Protein 9E6A (pdb70)

Radius of gyration: 33.67 Å; Cα contacts (8 Å, |Δi|>4): 1766; chains: 4; bounding box: 109×68×57 Å

B-factor: mean 37.49, std 11.46, range [12.51, 89.85]

Nearest PDB structures (foldseek):
  8ejv-assembly1_B  TM=9.509E-01  e=7.574E-26  Pseudomonas putida KT2440
  8eju-assembly1_A  TM=9.217E-01  e=1.254E-25  Pseudomonas putida KT2440
  8ejv-assembly1_A  TM=9.221E-01  e=1.613E-25  Pseudomonas putida KT2440
  1ysp-assembly1_A  TM=9.082E-01  e=7.469E-13  Escherichia coli
  1tf1-assembly2_B  TM=8.307E-01  e=8.472E-13  Escherichia coli

Foldseek 3Di:
DDPVPDDVLVVLLVVLVPDDPVRQKAFLVRSCVVSVHDSVSVVVSQVVCVVVQQWDDPNGIIGGDCVVVVVVVVCVVDPDVLCVVVLQQVLCLVPLFKKFKWDDDPQKTATSDIHDNVSHDDDFDYDDRIGHLQAFFNLQVLLQDPPVVNVVSCVPDQQDAQDPPADRDPVVSVVQSPCCVVVQKHKGQQRNHAFIKIKGFQAAPVRHGDIMMMTGGGVVPDDPVCCVVPVVVSVVVSSVVVHVD/DVVPDDVLVVLLVVLVPCDPVHQKDFLVRSCVVRVHDSVVSVVSQVVCVVVQQWDDPNGIIGGDCVVVVVVVVCLVDPDVCCVVVLQQVLCVLVVFWKWKWDDDPQWTATNDIPPHDDRIGHLQAFFNLQVLLQDDPVVNVVSCVVDQQDQQDPQGDRDPVVSVVQSVVCVVVQKHWHQQRNHAFIKIKGFQAAPPRHGDIMMITDHGPVPDDPVRCCVPRVVSRVVSSVVCHVVRD/DDDDPVPDDVLVVLLVQLVLDDPVRQKDFLVVSCPVRVHDSVVVVVSQVVCVVVQQWDDPVGIIHGDCVVVVVCVVCLVPPDVNVVAVLQQVLCVQALFKKFKWDDDPQWTATSYIHPPDRHDPDYDYDDRIFHLQAFFNLQVLLLDPPVVNVVSCVVPQQDFQDPPADRDPVVSVVQSPVCVVPQKGKGQQRRHAFIKIKGFAAAPVGHTDIMMMTGGGCVPDDPVCCVVRNVVSVVVSSVVCHVVD/DDDVVPDPVLVVLLVVLVPCDPVRAKDFLVRSCVVSVHDSVVVVVSQVVCVVVQQWDDPNGIIHGDCVVVVVVVVCLVPPDVLVVAVLQQVLCVVVLFKKFKWDDDDQKTATSDIHDDPSRDPPFDHDDRIGHLQDFQNLLVLLQDDPVVNVVSCVVDQQDFQDPPGDRDPVVCVVQSVVCVVPQKHKGQQRHHRFIKIKGFQAAPVRHGDIMMMTGGGCVVDDPVRCCVVPVVSRVVSNVVPPVRD

Sequence (977 aa):
IHPRDLIAGLQKGLALQLFSAEQPRLSVPQAARLSGLTSSAVRRFLLTLVHEGFAETDSRDYWLTPKALRIGQAYVDSAQLPRLRPIVEQVARQTQEHVSVGTRDGDEIIHLVRSRYSHVASLSIRPGSRVPYCTASGRIWLAWLDEGERDEYFARHPLRALTPYTLTDRAQLDAELQRVKGQGFCIVDQEYEIGRVLGVPLLGRAGQLKATLTITTHASRLSIDEIRLRYLPTLYEAQALLRPVHPRDLIAGLQKGLALQLFSAEQPRLSVPQAARLSGLTSSAVRRFLLTLVHEGFAETDSRDYWLTPKALRIGQAYVDSAQLPRLRPIVEQVARQTQEHVSVGTRDGDEIIHLVRSRRPGSRVPYCTASGRIWLAWLDEGERDEYFARHPLRALTPYTLTDRAQLDAELQRVKGQGFCIVDQEYEIGRVLGVPLLGRAGQLKATLTITTHASRLSIDEIRLRYLPTLYEAQALLRPVLDPAIHPRDLIAGLQKGLALQLFSAEQPRLSVPQAARLSGLTSSAVRRFLLTLVHEGFAETDSRDYWLTPKALRIGQAYVDSAQLPRLRPIVEQVARQTQEHVSVGTRDGDEIIHLVRSRYSHVASLSIRPGSRVPYCTASGRIWLAWLDEGERDEYFARHPLRALTPYTLTDRAQLDAELQRVKGQGFCIVDQEYEIGRVLGVPLLGRAGQLKATLTITTHASRLSIDEIRLRYLPTLYEAQALLRPVLAIHPRDLIAGLQKGLALQLFSAEQPRLSVPQAARLSGLTSSAVRRFLLTLVHEGFAETDSRDYWLTPKALRIGQAYVDSAQLPRLRPIVEQVARQTQEHVSVGTRDGDEIIHLVRSRYSHVASLSIRPGSRVPYCTASGRIWLAWLDEGERDEYFARHPLRALTPYTLTDRAQLDAELQRVKGQGFCIVDQEYEIGRVLGVPLLGRAGQLKATLTITTHASRLSIDEIRLRYLPTLYEAQALLRPVL

Secondary structure (DSSP, 8-state):
--GGG--HHHHHHHH-----SS---EEHHHHHHHHT--HHHHHHHHHHHHHTTSEEESSSEEEE-GGGHHHHHHHHHH-TTT--HHHHHHHHHHHSSEEEEEEEETTEEEEEEE--GGG--SS-----SEE---SHHHHHHHHTS-HHHHHHHHHH-----SSTT----HHHHHHHHHHHHHHS-EEE-SSSS---EEEEEEE-TTS-EEEEEEEE--TTT--HHHIIIIIHHHHHHHHHHT---/-TTSS-HHHHHHHH-----SS---EEHHHHHHHH---HHHHHHHHHHHHHTTSEEESSSEEEE-GGGHHHHHHHHHH-TTT--HHHHHHHHHHH-SEEEEEEEETTEEEEEEE-----SEE---SHHHHHHHHHS-HHHHHHHHHH-----SSTT----HHHHHHHHHHHHHHT-EEE-SSSS---EEEEEEE-GGG-EEEEEEEE--TTT--HHHHHHHHHHHHHHHHHHTHHHH-/----GGG--HHHHHHHH-----SS-SSEEHHHHHHHHT--HHHHHHHHHHHHHTTSEEESSSEEEE-GGGGHHHHHHHHH-TTT--HHHHHHHHHHHSSEEEEEEEETTEEEEEEE---S---SS-----SEE---SHHHHHHHHHS-HHHHHHHHHH-----SSTT----HHHHHHHHHHHHHHT-EEE-SSSS---EEEEEEE-TTS-EEEEEEEE--TTT--HHHIIIIIHHHHHHHHHHTTTT-/---GGGS-HHHHHHHH-----SS---EEHHHHHHHHT--HHHHHHHHHHHHHTTSEEE-SSEEEE-GGGHHHHHHHHHH-TTT--HHHHHHHHHHHTSEEEEEEEETTEEEEEEE---S---SS-----SEE---SHHHHHHHHHS-HHHHHHHHHH-----SSSS----HHHHHHHHHHHHHHS-EEE-SSSS---EEEEEEE-TTS-EEEEEEEE--TTT--HHHHHHHHHHHHHHHHHH--TT-

Solvent-accessible surface area: 42805 Å² total

Structure (mmCIF, N/CA/C/O backbone):
data_9E6A
#
_entry.id   9E6A
#
_cell.length_a   178.598
_cell.length_b   69.440
_cell.length_c   95.684
_cell.angle_alpha   90.000
_cell.angle_beta   101.990
_cell.angle_gamma   90.000
#
_symmetry.space_group_name_H-M   'C 1 2 1'
#
loop_
_entity.id
_entity.type
_entity.pdbx_description
1 polymer 'Transcriptional regulator, IclR family'
2 non-polymer 'ACETIC ACID'
3 non-polymer 'SULFATE ION'
4 non-polymer 'HYDROCINNAMIC ACID'
5 water water
#
loop_
_atom_site.group_PDB
_atom_site.id
_atom_site.type_symbol
_atom_site.label_atom_id
_atom_site.label_alt_id
_atom_site.label_comp_id
_atom_site.label_asym_id
_atom_site.label_entity_id
_atom_site.label_seq_id
_atom_site.pdbx_PDB_ins_code
_atom_site.Cartn_x
_atom_site.Cartn_y
_atom_site.Cartn_z
_atom_site.occupancy
_atom_site.B_iso_or_equiv
_atom_site.auth_seq_id
_atom_site.auth_comp_id
_atom_site.auth_asym_id
_atom_site.auth_atom_id
_atom_site.pdbx_PDB_model_num
ATOM 1 N N . ILE A 1 6 ? 31.92435 19.45552 8.76497 1.000 76.83445 6 ILE A N 1
ATOM 2 C CA . ILE A 1 6 ? 31.07749 20.63030 8.58884 1.000 76.83757 6 ILE A CA 1
ATOM 3 C C . ILE A 1 6 ? 30.65657 20.73638 7.12998 1.000 75.60072 6 ILE A C 1
ATOM 4 O O . ILE A 1 6 ? 31.47826 20.54243 6.23200 1.000 75.90809 6 ILE A O 1
ATOM 9 N N . HIS A 1 7 ? 29.37845 21.04094 6.88270 1.000 75.02349 7 HIS A N 1
ATOM 10 C CA . HIS A 1 7 ? 29.02924 21.18350 5.47693 1.000 75.48225 7 HIS A CA 1
ATOM 11 C C . HIS A 1 7 ? 29.38484 22.58715 4.98946 1.000 74.54489 7 HIS A C 1
ATOM 12 O O . HIS A 1 7 ? 29.21290 23.56050 5.72884 1.000 71.64279 7 HIS A O 1
ATOM 19 N N . PRO A 1 8 ? 29.88948 22.71618 3.75646 1.000 72.14299 8 PRO A N 1
ATOM 20 C CA . PRO A 1 8 ? 30.25629 24.04880 3.24329 1.000 68.91815 8 PRO A CA 1
ATOM 21 C C . PRO A 1 8 ? 29.08606 25.01435 3.12419 1.000 67.14275 8 PRO A C 1
ATOM 22 O O . PRO A 1 8 ? 29.32146 26.21920 2.96193 1.000 64.56449 8 PRO A O 1
ATOM 26 N N . ARG A 1 9 ? 27.84193 24.53844 3.19892 1.000 69.14999 9 ARG A N 1
ATOM 27 C CA . ARG A 1 9 ? 26.70169 25.44767 3.19107 1.000 70.18715 9 ARG A CA 1
ATOM 28 C C . ARG A 1 9 ? 26.62400 26.29222 4.45278 1.000 66.52335 9 ARG A C 1
ATOM 29 O O . ARG A 1 9 ? 25.86912 27.27173 4.47861 1.000 68.43778 9 ARG A O 1
ATOM 31 N N . ASP A 1 10 ? 27.36873 25.93405 5.49429 1.000 61.32986 10 ASP A N 1
ATOM 32 C CA . ASP A 1 10 ? 27.35740 26.66716 6.75235 1.000 60.63427 10 ASP A CA 1
ATOM 33 C C . ASP A 1 10 ? 28.54886 27.60717 6.90277 1.000 55.64946 10 ASP A C 1
ATOM 34 O O . ASP A 1 10 ? 28.61443 28.34366 7.89372 1.000 55.84290 10 ASP A O 1
ATOM 39 N N . LEU A 1 11 ? 29.49374 27.59753 5.96135 1.000 50.89161 11 LEU A N 1
ATOM 40 C CA . LEU A 1 11 ? 30.68587 28.43653 6.05232 1.000 48.38684 11 LEU A CA 1
ATOM 41 C C . LEU A 1 11 ? 30.38540 29.81310 5.47614 1.000 44.48563 11 LEU A C 1
ATOM 42 O O . LEU A 1 11 ? 29.99999 29.93256 4.30849 1.000 47.47820 11 LEU A O 1
ATOM 47 N N . ILE A 1 12 ? 30.56232 30.84996 6.29051 1.000 39.21839 12 ILE A N 1
ATOM 48 C CA . ILE A 1 12 ? 30.46353 32.22019 5.80247 1.000 36.60772 12 ILE A CA 1
ATOM 49 C C . ILE A 1 12 ? 31.82367 32.58838 5.21608 1.000 41.06988 12 ILE A C 1
ATOM 50 O O . ILE A 1 12 ? 32.77978 32.85196 5.95126 1.000 38.03042 12 ILE A O 1
ATOM 55 N N . ALA A 1 13 ? 31.91687 32.59771 3.88229 1.000 37.13801 13 ALA A N 1
ATOM 56 C CA . ALA A 1 13 ? 33.20673 32.81451 3.23239 1.000 39.64257 13 ALA A CA 1
ATOM 57 C C . ALA A 1 13 ? 33.79246 34.18662 3.54813 1.000 38.76378 13 ALA A C 1
ATOM 58 O O . ALA A 1 13 ? 35.02206 34.36028 3.49921 1.000 35.37477 13 ALA A O 1
ATOM 60 N N . GLY A 1 14 ? 32.93723 35.16927 3.85501 1.000 35.46010 14 GLY A N 1
ATOM 61 C CA . GLY A 1 14 ? 33.43167 36.50358 4.14391 1.000 36.15483 14 GLY A CA 1
ATOM 62 C C . GLY A 1 14 ? 34.20177 36.56995 5.45159 1.000 30.75977 14 GLY A C 1
ATOM 63 O O . GLY A 1 14 ? 35.19179 37.29745 5.56412 1.000 30.53884 14 GLY A O 1
ATOM 64 N N . LEU A 1 15 ? 33.75373 35.82191 6.45689 1.000 30.23508 15 LEU A N 1
ATOM 65 C CA . LEU A 1 15 ? 34.52327 35.70054 7.68939 1.000 33.53759 15 LEU A CA 1
ATOM 66 C C . LEU A 1 15 ? 35.85283 34.98297 7.44213 1.000 33.65859 15 LEU A C 1
ATOM 67 O O . LEU A 1 15 ? 36.90282 35.44959 7.89326 1.000 30.19397 15 LEU A O 1
ATOM 72 N N . GLN A 1 16 ? 35.82569 33.84220 6.73651 1.000 31.32353 16 GLN A N 1
ATOM 73 C CA . GLN A 1 16 ? 37.05720 33.11662 6.41531 1.000 34.95055 16 GLN A CA 1
ATOM 74 C C . GLN A 1 16 ? 38.08636 34.02858 5.75908 1.000 33.16118 16 GLN A C 1
ATOM 75 O O . GLN A 1 16 ? 39.20564 34.19461 6.25597 1.000 30.85616 16 GLN A O 1
ATOM 81 N N . LYS A 1 17 ? 37.71169 34.62570 4.62774 1.000 32.01972 17 LYS A N 1
ATOM 82 C CA . LYS A 1 17 ? 38.66228 35.40393 3.84732 1.000 34.01025 17 LYS A CA 1
ATOM 83 C C . LYS A 1 17 ? 39.09714 36.65687 4.59347 1.000 31.59999 17 LYS A C 1
ATOM 84 O O . LYS A 1 17 ? 40.26379 37.06101 4.50516 1.000 29.26977 17 LYS A O 1
ATOM 90 N N . GLY A 1 18 ? 38.17453 37.28245 5.32958 1.000 30.08618 18 GLY A N 1
ATOM 91 C CA . GLY A 1 18 ? 38.52224 38.48282 6.07946 1.000 27.47263 18 GLY A CA 1
ATOM 92 C C . GLY A 1 18 ? 39.56151 38.22752 7.15613 1.000 28.38415 18 GLY A C 1
ATOM 93 O O . GLY A 1 18 ? 40.52051 38.98412 7.30005 1.000 29.88801 18 GLY A O 1
ATOM 94 N N . LEU A 1 19 ? 39.38166 37.15885 7.93553 1.000 27.82197 19 LEU A N 1
ATOM 95 C CA . LEU A 1 19 ? 40.38490 36.82685 8.94053 1.000 27.84727 19 LEU A CA 1
ATOM 96 C C . LEU A 1 19 ? 41.70126 36.40116 8.28407 1.000 30.23902 19 LEU A C 1
ATOM 97 O O . LEU A 1 19 ? 42.78343 36.73438 8.78013 1.000 28.65820 19 LEU A O 1
ATOM 102 N N . ALA A 1 20 ? 41.63363 35.66305 7.17046 1.000 28.71286 20 ALA A N 1
ATOM 103 C CA . ALA A 1 20 ? 42.86080 35.31337 6.46354 1.000 28.35366 20 ALA A CA 1
ATOM 104 C C . ALA A 1 20 ? 43.57519 36.56814 5.98700 1.000 30.10971 20 ALA A C 1
ATOM 105 O O . ALA A 1 20 ? 44.79990 36.68256 6.10535 1.000 31.29719 20 ALA A O 1
ATOM 107 N N . LEU A 1 21 ? 42.80740 37.54113 5.49001 1.000 27.42821 21 LEU A N 1
ATOM 108 C CA . LEU A 1 21 ? 43.36381 38.81020 5.03691 1.000 29.61114 21 LEU A CA 1
ATOM 109 C C . LEU A 1 21 ? 44.10037 39.53916 6.15550 1.000 31.52349 21 LEU A C 1
ATOM 110 O O . LEU A 1 21 ? 45.21015 40.06182 5.95040 1.000 26.44786 21 LEU A O 1
ATOM 123 N N . GLN A 1 23 ? 45.61937 38.59568 8.67370 1.000 31.72749 23 GLN A N 1
ATOM 124 C CA . GLN A 1 23 ? 46.90201 38.00436 9.04117 1.000 33.61631 23 GLN A CA 1
ATOM 125 C C . GLN A 1 23 ? 47.99200 38.24875 8.00914 1.000 36.85248 23 GLN A C 1
ATOM 126 O O . GLN A 1 23 ? 49.13274 37.84215 8.24546 1.000 35.95732 23 GLN A O 1
ATOM 132 N N . LEU A 1 24 ? 47.67580 38.89038 6.87745 1.000 34.73237 24 LEU A N 1
ATOM 133 C CA . LEU A 1 24 ? 48.70298 39.22883 5.89510 1.000 35.52431 24 LEU A CA 1
ATOM 134 C C . LEU A 1 24 ? 49.52946 40.43762 6.30844 1.000 40.20377 24 LEU A C 1
ATOM 135 O O . LEU A 1 24 ? 50.59549 40.66760 5.72402 1.000 41.61134 24 LEU A O 1
ATOM 140 N N . PHE A 1 25 ? 49.05440 41.22684 7.27271 1.000 36.51151 25 PHE A N 1
ATOM 141 C CA . PHE A 1 25 ? 49.82523 42.35631 7.77279 1.000 40.78485 25 PHE A CA 1
ATOM 142 C C . PHE A 1 25 ? 50.92583 41.85212 8.70617 1.000 44.22620 25 PHE A C 1
ATOM 143 O O . PHE A 1 25 ? 50.70357 40.95212 9.52301 1.000 40.73244 25 PHE A O 1
ATOM 151 N N . SER A 1 26 ? 52.12325 42.41492 8.57223 1.000 42.43857 26 SER A N 1
ATOM 152 C CA . SER A 1 26 ? 53.25796 41.92755 9.35177 1.000 45.80723 26 SER A CA 1
ATOM 153 C C . SER A 1 26 ? 54.34099 42.99646 9.37542 1.000 52.17512 26 SER A C 1
ATOM 154 O O . SER A 1 26 ? 54.17134 44.09884 8.84584 1.000 47.89809 26 SER A O 1
ATOM 157 N N . ALA A 1 27 ? 55.46122 42.66225 10.02119 1.000 51.71057 27 ALA A N 1
ATOM 158 C CA . ALA A 1 27 ? 56.60629 43.56278 10.00775 1.000 51.35532 27 ALA A CA 1
ATOM 159 C C . ALA A 1 27 ? 57.15942 43.70848 8.59714 1.000 51.92072 27 ALA A C 1
ATOM 160 O O . ALA A 1 27 ? 57.49119 44.81984 8.16906 1.000 53.53537 27 ALA A O 1
ATOM 162 N N . GLU A 1 28 ? 57.23407 42.60027 7.84805 1.000 55.02767 28 GLU A N 1
ATOM 163 C CA . GLU A 1 28 ? 57.65012 42.65320 6.44899 1.000 53.59612 28 GLU A CA 1
ATOM 164 C C . GLU A 1 28 ? 56.58864 43.26912 5.55464 1.000 55.81672 28 GLU A C 1
ATOM 165 O O . GLU A 1 28 ? 56.91597 43.76476 4.46859 1.000 53.71385 28 GLU A O 1
ATOM 171 N N . GLN A 1 29 ? 55.33080 43.23478 5.98668 1.000 52.44605 29 GLN A N 1
ATOM 172 C CA . GLN A 1 29 ? 54.18427 43.64138 5.17409 1.000 51.48357 29 GLN A CA 1
ATOM 173 C C . GLN A 1 29 ? 53.30180 44.58387 5.98156 1.000 49.13529 29 GLN A C 1
ATOM 174 O O . GLN A 1 29 ? 52.15236 44.26002 6.28915 1.000 45.65137 29 GLN A O 1
ATOM 180 N N . PRO A 1 30 ? 53.81359 45.76575 6.35078 1.000 48.70465 30 PRO A N 1
ATOM 181 C CA . PRO A 1 30 ? 53.08796 46.60920 7.32103 1.000 44.75258 30 PRO A CA 1
ATOM 182 C C . PRO A 1 30 ? 51.87682 47.31598 6.73908 1.000 45.09909 30 PRO A C 1
ATOM 183 O O . PRO A 1 30 ? 51.01619 47.76918 7.50896 1.000 40.43682 30 PRO A O 1
ATOM 187 N N . ARG A 1 31 ? 51.79964 47.44328 5.41615 1.000 42.99708 31 ARG A N 1
ATOM 188 C CA . ARG A 1 31 ? 50.66617 48.02669 4.71628 1.000 42.11309 31 ARG A CA 1
ATOM 189 C C . ARG A 1 31 ? 50.32174 47.10890 3.55695 1.000 47.41981 31 ARG A C 1
ATOM 190 O O . ARG A 1 31 ? 51.10412 46.22680 3.18558 1.000 46.17782 31 ARG A O 1
ATOM 198 N N . LEU A 1 32 ? 49.13496 47.32283 2.98691 1.000 43.00075 32 LEU A N 1
ATOM 199 C CA . LEU A 1 32 ? 48.68152 46.56079 1.83281 1.000 40.81340 32 LEU A CA 1
ATOM 200 C C . LEU A 1 32 ? 47.89799 47.47036 0.90230 1.000 40.76772 32 LEU A C 1
ATOM 201 O O . LEU A 1 32 ? 47.03931 48.24331 1.34320 1.000 38.85939 32 LEU A O 1
ATOM 206 N N . SER A 1 33 ? 48.22658 47.39694 -0.37671 1.000 39.29843 33 SER A N 1
ATOM 207 C CA . SER A 1 33 ? 47.36476 47.93752 -1.40907 1.000 43.57156 33 SER A CA 1
ATOM 208 C C . SER A 1 33 ? 46.43941 46.83338 -1.89348 1.000 34.86140 33 SER A C 1
ATOM 209 O O . SER A 1 33 ? 46.65552 45.64662 -1.63525 1.000 37.61188 33 SER A O 1
ATOM 212 N N . VAL A 1 34 ? 45.40334 47.22735 -2.61564 1.000 40.34129 34 VAL A N 1
ATOM 213 C CA . VAL A 1 34 ? 44.46915 46.24235 -3.15249 1.000 37.54150 34 VAL A CA 1
ATOM 214 C C . VAL A 1 34 ? 45.17865 45.20535 -4.02197 1.000 43.32693 34 VAL A C 1
ATOM 215 O O . VAL A 1 34 ? 45.03609 44.00169 -3.74666 1.000 38.89789 34 VAL A O 1
ATOM 219 N N . PRO A 1 35 ? 45.96700 45.57952 -5.04562 1.000 45.52274 35 PRO A N 1
ATOM 220 C CA . PRO A 1 35 ? 46.64806 44.52865 -5.82994 1.000 46.70537 35 PRO A CA 1
ATOM 221 C C . PRO A 1 35 ? 47.65526 43.73826 -5.01022 1.000 44.46868 35 PRO A C 1
ATOM 222 O O . PRO A 1 35 ? 47.78830 42.52082 -5.21057 1.000 46.46020 35 PRO A O 1
ATOM 226 N N . GLN A 1 36 ? 48.36812 44.39775 -4.09177 1.000 41.58873 36 GLN A N 1
ATOM 227 C CA . GLN A 1 36 ? 49.21644 43.68453 -3.14032 1.000 45.74611 36 GLN A CA 1
ATOM 228 C C . GLN A 1 36 ? 48.41202 42.62943 -2.39366 1.000 44.30052 36 GLN A C 1
ATOM 229 O O . GLN A 1 36 ? 48.73635 41.43701 -2.41967 1.000 46.61327 36 GLN A O 1
ATOM 235 N N . ALA A 1 37 ? 47.35561 43.06743 -1.70726 1.000 39.30462 37 ALA A N 1
ATOM 236 C CA . ALA A 1 37 ? 46.52702 42.13463 -0.95804 1.000 41.33238 37 ALA A CA 1
ATOM 237 C C . ALA A 1 37 ? 45.95946 41.06065 -1.86893 1.000 42.40994 37 ALA A C 1
ATOM 238 O O . ALA A 1 37 ? 45.88743 39.88835 -1.48301 1.000 40.34347 37 ALA A O 1
ATOM 240 N N . ALA A 1 38 ? 45.58956 41.43631 -3.09988 1.000 41.57146 38 ALA A N 1
ATOM 241 C CA . ALA A 1 38 ? 45.01391 40.47303 -4.03626 1.000 46.38745 38 ALA A CA 1
ATOM 242 C C . ALA A 1 38 ? 45.98090 39.32685 -4.32760 1.000 46.31899 38 ALA A C 1
ATOM 243 O O . ALA A 1 38 ? 45.61162 38.15060 -4.23418 1.000 45.95873 38 ALA A O 1
ATOM 245 N N . ARG A 1 39 ? 47.22543 39.64018 -4.69400 1.000 42.86574 39 ARG A N 1
ATOM 246 C CA . ARG A 1 39 ? 48.11820 38.54818 -5.06997 1.000 47.58827 39 ARG A CA 1
ATOM 247 C C . ARG A 1 39 ? 48.59843 37.76468 -3.84826 1.000 45.50280 39 ARG A C 1
ATOM 248 O O . ARG A 1 39 ? 48.75466 36.54100 -3.92694 1.000 49.52100 39 ARG A O 1
ATOM 256 N N . LEU A 1 40 ? 48.77725 38.42968 -2.70253 1.000 48.41157 40 LEU A N 1
ATOM 257 C CA . LEU A 1 40 ? 49.18150 37.72488 -1.48662 1.000 44.06467 40 LEU A CA 1
ATOM 258 C C . LEU A 1 40 ? 48.07720 36.80651 -0.96363 1.000 49.53921 40 LEU A C 1
ATOM 259 O O . LEU A 1 40 ? 48.36622 35.74086 -0.40883 1.000 53.18787 40 LEU A O 1
ATOM 264 N N . SER A 1 41 ? 46.80855 37.19665 -1.11900 1.000 49.25588 41 SER A N 1
ATOM 265 C CA . SER A 1 41 ? 45.70241 36.41453 -0.56854 1.000 46.49587 41 SER A CA 1
ATOM 266 C C . SER A 1 41 ? 45.14022 35.39993 -1.54639 1.000 46.46330 41 SER A C 1
ATOM 267 O O . SER A 1 41 ? 44.43416 34.47219 -1.12647 1.000 48.78134 41 SER A O 1
ATOM 270 N N . GLY A 1 42 ? 45.42316 35.55401 -2.83366 1.000 50.41557 42 GLY A N 1
ATOM 271 C CA . GLY A 1 42 ? 44.83039 34.68247 -3.82110 1.000 50.31848 42 GLY A CA 1
ATOM 272 C C . GLY A 1 42 ? 43.41304 35.03899 -4.20052 1.000 49.87334 42 GLY A C 1
ATOM 273 O O . GLY A 1 42 ? 42.76074 34.25027 -4.89412 1.000 49.91686 42 GLY A O 1
ATOM 274 N N . LEU A 1 43 ? 42.91584 36.19815 -3.76867 1.000 48.07010 43 LEU A N 1
ATOM 275 C CA . LEU A 1 43 ? 41.57962 36.66632 -4.10989 1.000 47.74215 43 LEU A CA 1
ATOM 276 C C . LEU A 1 43 ? 41.65904 37.77114 -5.15325 1.000 43.72656 43 LEU A C 1
ATOM 277 O O . LEU A 1 43 ? 42.68377 38.44493 -5.30818 1.000 48.44203 43 LEU A O 1
ATOM 282 N N . THR A 1 44 ? 40.54379 37.95631 -5.85260 1.000 45.72310 44 THR A N 1
ATOM 283 C CA . THR A 1 44 ? 40.44330 38.95590 -6.90184 1.000 46.32890 44 THR A CA 1
ATOM 284 C C . THR A 1 44 ? 40.60576 40.36254 -6.33780 1.000 46.27234 44 THR A C 1
ATOM 285 O O . THR A 1 44 ? 40.40258 40.61810 -5.14265 1.000 45.66410 44 THR A O 1
ATOM 289 N N . SER A 1 45 ? 40.95606 41.28576 -7.23778 1.000 41.26547 45 SER A N 1
ATOM 290 C CA . SER A 1 45 ? 41.04486 42.69981 -6.88742 1.000 42.90331 45 SER A CA 1
ATOM 291 C C . SER A 1 45 ? 39.73113 43.21969 -6.31743 1.000 36.46053 45 SER A C 1
ATOM 292 O O . SER A 1 45 ? 39.73124 43.99957 -5.36449 1.000 39.54402 45 SER A O 1
ATOM 295 N N . SER A 1 46 ? 38.60224 42.80344 -6.89090 1.000 38.94091 46 SER A N 1
ATOM 296 C CA . SER A 1 46 ? 37.30530 43.31926 -6.46097 1.000 38.07851 46 SER A CA 1
ATOM 297 C C . SER A 1 46 ? 36.91152 42.79443 -5.08389 1.000 38.84517 46 SER A C 1
ATOM 298 O O . SER A 1 46 ? 36.37119 43.54358 -4.26001 1.000 37.90605 46 SER A O 1
ATOM 301 N N . ALA A 1 47 ? 37.13816 41.50540 -4.82138 1.000 39.78778 47 ALA A N 1
ATOM 302 C CA . ALA A 1 47 ? 36.78306 40.96041 -3.51292 1.000 39.80632 47 ALA A CA 1
ATOM 303 C C . ALA A 1 47 ? 37.60315 41.61086 -2.40954 1.000 33.55966 47 ALA A C 1
ATOM 304 O O . ALA A 1 47 ? 37.06132 42.02344 -1.37855 1.000 38.71773 47 ALA A O 1
ATOM 306 N N . VAL A 1 48 ? 38.91659 41.72973 -2.61540 1.000 35.55819 48 VAL A N 1
ATOM 307 C CA . VAL A 1 48 ? 39.76784 42.17860 -1.52237 1.000 35.35973 48 VAL A CA 1
ATOM 308 C C . VAL A 1 48 ? 39.51166 43.64624 -1.21808 1.000 32.90682 48 VAL A C 1
ATOM 309 O O . VAL A 1 48 ? 39.65096 44.07437 -0.06302 1.000 30.41594 48 VAL A O 1
ATOM 313 N N . ARG A 1 49 ? 39.13014 44.44080 -2.23136 1.000 31.21782 49 ARG A N 1
ATOM 314 C CA . ARG A 1 49 ? 38.75898 45.83635 -1.98441 1.000 32.16364 49 ARG A CA 1
ATOM 315 C C . ARG A 1 49 ? 37.61941 45.93716 -0.97645 1.000 29.82772 49 ARG A C 1
ATOM 316 O O . ARG A 1 49 ? 37.62188 46.80466 -0.09317 1.000 27.88696 49 ARG A O 1
ATOM 324 N N . ARG A 1 50 ? 36.63049 45.06397 -1.09127 1.000 29.57241 50 ARG A N 1
ATOM 325 C CA . ARG A 1 50 ? 35.51065 45.15439 -0.16601 1.000 31.99330 50 ARG A CA 1
ATOM 326 C C . ARG A 1 50 ? 35.88726 44.64165 1.21915 1.000 28.39171 50 ARG A C 1
ATOM 327 O O . ARG A 1 50 ? 35.39601 45.16570 2.22607 1.000 26.31989 50 ARG A O 1
ATOM 335 N N . PHE A 1 51 ? 36.75191 43.62943 1.29139 1.000 29.71777 51 PHE A N 1
ATOM 336 C CA . PHE A 1 51 ? 37.20602 43.16462 2.59677 1.000 34.26596 51 PHE A CA 1
ATOM 337 C C . PHE A 1 51 ? 37.92751 44.28328 3.33093 1.000 29.34415 51 PHE A C 1
ATOM 338 O O . PHE A 1 51 ? 37.63160 44.56070 4.49904 1.000 28.66749 51 PHE A O 1
ATOM 346 N N . LEU A 1 52 ? 38.81630 44.98749 2.62496 1.000 28.61023 52 LEU A N 1
ATOM 347 C CA . LEU A 1 52 ? 39.61685 46.04624 3.22783 1.000 28.99042 52 LEU A CA 1
ATOM 348 C C . LEU A 1 52 ? 38.76508 47.25215 3.61106 1.000 29.83284 52 LEU A C 1
ATOM 349 O O . LEU A 1 52 ? 38.99264 47.86372 4.66096 1.000 29.11258 52 LEU A O 1
ATOM 354 N N . LEU A 1 53 ? 37.78391 47.62027 2.77691 1.000 26.85280 53 LEU A N 1
ATOM 355 C CA . LEU A 1 53 ? 36.92035 48.73957 3.14335 1.000 29.75901 53 LEU A CA 1
ATOM 356 C C . LEU A 1 53 ? 35.99021 48.36194 4.28335 1.000 25.17387 53 LEU A C 1
ATOM 357 O O . LEU A 1 53 ? 35.66986 49.20934 5.12417 1.000 30.71751 53 LEU A O 1
ATOM 362 N N . THR A 1 54 ? 35.54657 47.10322 4.32942 1.000 27.39432 54 THR A N 1
ATOM 363 C CA . THR A 1 54 ? 34.76887 46.63468 5.48349 1.000 31.60759 54 THR A CA 1
ATOM 364 C C . THR A 1 54 ? 35.57138 46.75709 6.78194 1.000 30.58202 54 THR A C 1
ATOM 365 O O . THR A 1 54 ? 35.04853 47.23364 7.79816 1.000 27.63076 54 THR A O 1
ATOM 369 N N . LEU A 1 55 ? 36.84974 46.34146 6.75928 1.000 27.46223 55 LEU A N 1
ATOM 370 C CA . LEU A 1 55 ? 37.70432 46.49121 7.93559 1.000 28.86751 55 LEU A CA 1
ATOM 371 C C . LEU A 1 55 ? 37.80390 47.95333 8.35060 1.000 30.83673 55 LEU A C 1
ATOM 372 O O . LEU A 1 55 ? 37.77519 48.27330 9.54524 1.000 27.97717 55 LEU A O 1
ATOM 377 N N . VAL A 1 56 ? 37.91616 48.85724 7.37232 1.000 28.29384 56 VAL A N 1
ATOM 378 C CA . VAL A 1 56 ? 37.98025 50.28328 7.68152 1.000 30.47131 56 VAL A CA 1
ATOM 379 C C . VAL A 1 56 ? 36.67782 50.73692 8.32925 1.000 31.43842 56 VAL A C 1
ATOM 380 O O . VAL A 1 56 ? 36.67721 51.44610 9.34023 1.000 33.06622 56 VAL A O 1
ATOM 384 N N . HIS A 1 57 ? 35.54707 50.32442 7.75170 1.000 31.53373 57 HIS A N 1
ATOM 385 C CA . HIS A 1 57 ? 34.24625 50.71592 8.27845 1.000 29.91076 57 HIS A CA 1
ATOM 386 C C . HIS A 1 57 ? 34.04355 50.21694 9.70571 1.000 35.56724 57 HIS A C 1
ATOM 387 O O . HIS A 1 57 ? 33.40079 50.89368 10.51574 1.000 33.31705 57 HIS A O 1
ATOM 394 N N . GLU A 1 58 ? 34.57406 49.03823 10.02897 1.000 32.51339 58 GLU A N 1
ATOM 395 C CA . GLU A 1 58 ? 34.42727 48.46707 11.35925 1.000 33.85270 58 GLU A CA 1
ATOM 396 C C . GLU A 1 58 ? 35.50658 48.93773 12.32790 1.000 35.13077 58 GLU A C 1
ATOM 397 O O . GLU A 1 58 ? 35.47661 48.54995 13.49921 1.000 35.65943 58 GLU A O 1
ATOM 403 N N . GLY A 1 59 ? 36.43039 49.78496 11.88176 1.000 31.47005 59 GLY A N 1
ATOM 404 C CA . GLY A 1 59 ? 37.43184 50.35255 12.75859 1.000 27.79922 59 GLY A CA 1
ATOM 405 C C . GLY A 1 59 ? 38.67041 49.51698 12.94241 1.000 29.21091 59 GLY A C 1
ATOM 406 O O . GLY A 1 59 ? 39.52134 49.88327 13.75733 1.000 32.80430 59 GLY A O 1
ATOM 407 N N . PHE A 1 60 ? 38.80276 48.40041 12.21725 1.000 28.95048 60 PHE A N 1
ATOM 408 C CA . PHE A 1 60 ? 39.98823 47.55709 12.29728 1.000 27.20339 60 PHE A CA 1
ATOM 409 C C . PHE A 1 60 ? 41.08953 47.98721 11.33766 1.000 32.92697 60 PHE A C 1
ATOM 410 O O . PHE A 1 60 ? 42.17812 47.40561 11.36224 1.000 29.58200 60 PHE A O 1
ATOM 418 N N . ALA A 1 61 ? 40.83665 48.97070 10.47770 1.000 32.35046 61 ALA A N 1
ATOM 419 C CA . ALA A 1 61 ? 41.83995 49.36744 9.50277 1.000 31.74563 61 ALA A CA 1
ATOM 420 C C . ALA A 1 61 ? 41.68429 50.84464 9.20366 1.000 32.02127 61 ALA A C 1
ATOM 421 O O . ALA A 1 61 ? 40.65255 51.45404 9.48889 1.000 30.64092 61 ALA A O 1
ATOM 423 N N . GLU A 1 62 ? 42.73444 51.41348 8.62924 1.000 34.99949 62 GLU A N 1
ATOM 424 C CA . GLU A 1 62 ? 42.68783 52.76319 8.10079 1.000 37.10881 62 GLU A CA 1
ATOM 425 C C . GLU A 1 62 ? 43.30032 52.72832 6.71170 1.000 37.98668 62 GLU A C 1
ATOM 426 O O . GLU A 1 62 ? 43.97446 51.75986 6.33850 1.000 36.05516 62 GLU A O 1
ATOM 432 N N . THR A 1 63 ? 43.03318 53.77456 5.93269 1.000 32.50947 63 THR A N 1
ATOM 433 C CA . THR A 1 63 ? 43.51655 53.80995 4.56083 1.000 37.85026 63 THR A CA 1
ATOM 434 C C . THR A 1 63 ? 43.75436 55.25060 4.13827 1.000 40.73165 63 THR A C 1
ATOM 435 O O . THR A 1 63 ? 43.24296 56.19012 4.75097 1.000 39.75892 63 THR A O 1
ATOM 439 N N . ASP A 1 64 ? 44.55155 55.41202 3.07880 1.000 45.46750 64 ASP A N 1
ATOM 440 C CA . ASP A 1 64 ? 44.65342 56.67990 2.36052 1.000 43.66313 64 ASP A CA 1
ATOM 441 C C . ASP A 1 64 ? 44.13029 56.54644 0.93603 1.000 49.13820 64 ASP A C 1
ATOM 442 O O . ASP A 1 64 ? 44.64334 57.19517 0.02151 1.000 53.53231 64 ASP A O 1
ATOM 447 N N . SER A 1 65 ? 43.11037 55.70022 0.74825 1.000 47.55705 65 SER A N 1
ATOM 448 C CA . SER A 1 65 ? 42.51279 55.37488 -0.54539 1.000 49.87484 65 SER A CA 1
ATOM 449 C C . SER A 1 65 ? 43.41570 54.49967 -1.41004 1.000 45.78079 65 SER A C 1
ATOM 450 O O . SER A 1 65 ? 42.96915 53.97955 -2.43536 1.000 53.49799 65 SER A O 1
ATOM 453 N N . ARG A 1 66 ? 44.66768 54.30714 -1.01624 1.000 41.86116 66 ARG A N 1
ATOM 454 C CA . ARG A 1 66 ? 45.56402 53.44488 -1.77478 1.000 49.01677 66 ARG A CA 1
ATOM 455 C C . ARG A 1 66 ? 46.16425 52.33083 -0.93357 1.000 49.50521 66 ARG A C 1
ATOM 456 O O . ARG A 1 66 ? 46.14864 51.16432 -1.35379 1.000 45.97955 66 ARG A O 1
ATOM 464 N N . ASP A 1 67 ? 46.71710 52.66137 0.23282 1.000 45.20680 67 ASP A N 1
ATOM 465 C CA . ASP A 1 67 ? 47.24059 51.67612 1.16458 1.000 42.72943 67 ASP A CA 1
ATOM 466 C C . ASP A 1 67 ? 46.26447 51.47208 2.31712 1.000 38.35691 67 ASP A C 1
ATOM 467 O O . ASP A 1 67 ? 45.46998 52.35493 2.64882 1.000 38.27855 67 ASP A O 1
ATOM 472 N N . TYR A 1 68 ? 46.33865 50.29238 2.92915 1.000 35.93466 68 TYR A N 1
ATOM 473 C CA . TYR A 1 68 ? 45.53636 49.95818 4.09506 1.000 37.19226 68 TYR A CA 1
ATOM 474 C C . TYR A 1 68 ? 46.44915 49.40909 5.17792 1.000 35.68454 68 TYR A C 1
ATOM 475 O O . TYR A 1 68 ? 47.42981 48.72213 4.88926 1.000 35.50343 68 TYR A O 1
ATOM 484 N N . TRP A 1 69 ? 46.10927 49.71040 6.42800 1.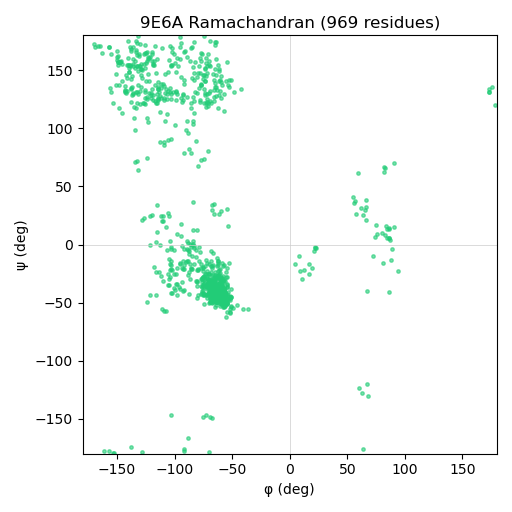000 31.63873 69 TRP A N 1
ATOM 485 C CA . TRP A 1 69 ? 46.85750 49.18758 7.56161 1.000 35.11618 69 TRP A CA 1
ATOM 486 C C . TRP A 1 69 ? 45.90165 49.03179 8.74014 1.000 32.99941 69 TRP A C 1
ATOM 487 O O . TRP A 1 69 ? 44.83646 49.65845 8.78986 1.000 28.32519 69 TRP A O 1
ATOM 498 N N . LEU A 1 70 ? 46.28745 48.15651 9.66961 1.000 30.80123 70 LEU A N 1
ATOM 499 C CA . LEU A 1 70 ? 45.47614 47.78461 10.81627 1.000 34.27212 70 LEU A CA 1
ATOM 500 C C . LEU A 1 70 ? 45.50633 48.86304 11.89508 1.000 34.61189 70 LEU A C 1
ATOM 501 O O . LEU A 1 70 ? 46.42786 49.67801 11.97213 1.000 38.16664 70 LEU A O 1
ATOM 506 N N . THR A 1 71 ? 44.48041 48.84816 12.73847 1.000 36.69660 71 THR A N 1
ATOM 507 C CA . THR A 1 71 ? 44.33259 49.71329 13.89599 1.000 31.26783 71 THR A CA 1
ATOM 508 C C . THR A 1 71 ? 44.46793 48.92254 15.18815 1.000 37.36364 71 THR A C 1
ATOM 509 O O . THR A 1 71 ? 44.48091 47.68550 15.18378 1.000 32.01625 71 THR A O 1
ATOM 513 N N . PRO A 1 72 ? 44.58250 49.61704 16.32703 1.000 38.24460 72 PRO A N 1
ATOM 514 C CA . PRO A 1 72 ? 44.61218 48.91056 17.61887 1.000 34.45574 72 PRO A CA 1
ATOM 515 C C . PRO A 1 72 ? 43.36704 48.10420 17.91206 1.000 34.19534 72 PRO A C 1
ATOM 516 O O . PRO A 1 72 ? 43.43821 47.20160 18.75283 1.000 34.61768 72 PRO A O 1
ATOM 520 N N . LYS A 1 73 ? 42.22290 48.40180 17.28072 1.000 33.77582 73 LYS A N 1
ATOM 521 C CA . LYS A 1 73 ? 41.03358 47.59301 17.52219 1.000 29.56540 73 LYS A CA 1
ATOM 522 C C . LYS A 1 73 ? 41.29626 46.11849 17.23992 1.000 28.54746 73 LYS A C 1
ATOM 523 O O . LYS A 1 73 ? 40.62340 45.25710 17.81272 1.000 28.84404 73 LYS A O 1
ATOM 529 N N . ALA A 1 74 ? 42.29402 45.81219 16.40730 1.000 27.81985 74 ALA A N 1
ATOM 530 C CA . ALA A 1 74 ? 42.64856 44.42661 16.13973 1.000 28.57256 74 ALA A CA 1
ATOM 531 C C . ALA A 1 74 ? 43.01254 43.69090 17.41755 1.000 32.18498 74 ALA A C 1
ATOM 532 O O . ALA A 1 74 ? 42.77565 42.47904 17.52546 1.000 28.85226 74 ALA A O 1
ATOM 534 N N . LEU A 1 75 ? 43.57154 44.41663 18.39658 1.000 30.12719 75 LEU A N 1
ATOM 535 C CA . LEU A 1 75 ? 44.00613 43.81035 19.65438 1.000 34.49489 75 LEU A CA 1
ATOM 536 C C . LEU A 1 75 ? 42.84583 43.22535 20.43362 1.000 30.29939 75 LEU A C 1
ATOM 537 O O . LEU A 1 75 ? 43.03296 42.26278 21.19067 1.000 32.24762 75 LEU A O 1
ATOM 542 N N . ARG A 1 76 ? 41.65062 43.79266 20.26844 1.000 26.39933 76 ARG A N 1
ATOM 543 C CA . ARG A 1 76 ? 40.48612 43.27904 20.97278 1.000 31.51372 76 ARG A CA 1
ATOM 544 C C . ARG A 1 76 ? 40.18176 41.84111 20.58277 1.000 29.13100 76 ARG A C 1
ATOM 545 O O . ARG A 1 76 ? 39.60136 41.09870 21.37718 1.000 28.70366 76 ARG A O 1
ATOM 553 N N . ILE A 1 77 ? 40.58531 41.41540 19.38312 1.000 28.29422 77 ILE A N 1
ATOM 554 C CA . ILE A 1 77 ? 40.34178 40.03183 18.98889 1.000 25.78587 77 ILE A CA 1
ATOM 555 C C . ILE A 1 77 ? 41.21907 39.08723 19.80179 1.000 25.11242 77 ILE A C 1
ATOM 556 O O . ILE A 1 77 ? 40.73795 38.09693 20.36193 1.000 25.95032 77 ILE A O 1
ATOM 561 N N . GLY A 1 78 ? 42.52398 39.36237 19.86780 1.000 26.63687 78 GLY A N 1
ATOM 562 C CA . GLY A 1 78 ? 43.37097 38.58805 20.76529 1.000 25.15561 78 GLY A CA 1
ATOM 563 C C . GLY A 1 78 ? 42.93443 38.71275 22.21725 1.000 29.49350 78 GLY A C 1
ATOM 564 O O . GLY A 1 78 ? 42.94499 37.73106 22.96639 1.000 28.41636 78 GLY A O 1
ATOM 565 N N . GLN A 1 79 ? 42.53882 39.92667 22.62966 1.000 29.86423 79 GLN A N 1
ATOM 566 C CA . GLN A 1 79 ? 42.17952 40.18061 24.02441 1.000 30.92652 79 GLN A CA 1
ATOM 567 C C . GLN A 1 79 ? 41.02102 39.29603 24.47310 1.000 32.73854 79 GLN A C 1
ATOM 568 O O . GLN A 1 79 ? 40.96835 38.87582 25.63935 1.000 34.47422 79 GLN A O 1
ATOM 574 N N . ALA A 1 80 ? 40.09012 39.01015 23.56046 1.000 27.73851 80 ALA A N 1
ATOM 575 C CA . ALA A 1 80 ? 38.95998 38.14229 23.86356 1.000 29.72566 80 ALA A CA 1
ATOM 576 C C . ALA A 1 80 ? 39.41471 36.73647 24.21679 1.000 28.96245 80 ALA A C 1
ATOM 577 O O . ALA A 1 80 ? 38.77094 36.06066 25.02965 1.000 29.09739 80 ALA A O 1
ATOM 579 N N . TYR A 1 81 ? 40.49468 36.26412 23.59361 1.000 27.35337 81 TYR A N 1
ATOM 580 C CA . TYR A 1 81 ? 41.07789 34.99930 24.01470 1.000 28.61409 81 TYR A CA 1
ATOM 581 C C . TYR A 1 81 ? 41.72172 35.13010 25.39876 1.000 30.89577 81 TYR A C 1
ATOM 582 O O . TYR A 1 81 ? 41.46763 34.31167 26.28621 1.000 29.70092 81 TYR A O 1
ATOM 591 N N . VAL A 1 82 ? 42.55892 36.15238 25.59599 1.000 28.36201 82 VAL A N 1
ATOM 592 C CA . VAL A 1 82 ? 43.24836 36.33157 26.87894 1.000 33.62056 82 VAL A CA 1
ATOM 593 C C . VAL A 1 82 ? 42.25249 36.43884 28.03177 1.000 35.91891 82 VAL A C 1
ATOM 594 O O . VAL A 1 82 ? 42.43398 35.81384 29.08390 1.000 42.83939 82 VAL A O 1
ATOM 598 N N . ASP A 1 83 ? 41.19079 37.23381 27.86085 1.000 36.95177 83 ASP A N 1
ATOM 599 C CA . ASP A 1 83 ? 40.20254 37.38689 28.93103 1.000 35.53569 83 ASP A CA 1
ATOM 600 C C . ASP A 1 83 ? 39.49021 36.06474 29.22625 1.000 37.17751 83 ASP A C 1
ATOM 601 O O . ASP A 1 83 ? 39.17199 35.76863 30.38502 1.000 36.62184 83 ASP A O 1
ATOM 606 N N . SER A 1 84 ? 39.19957 35.26861 28.18743 1.000 33.06162 84 SER A N 1
ATOM 607 C CA . SER A 1 84 ? 38.24341 34.16946 28.31579 1.000 31.04757 84 SER A CA 1
ATOM 608 C C . SER A 1 84 ? 38.86888 32.78096 28.41470 1.000 34.41625 84 SER A C 1
ATOM 609 O O . SER A 1 84 ? 38.17005 31.83772 28.80988 1.000 35.01316 84 SER A O 1
ATOM 612 N N . ALA A 1 85 ? 40.13820 32.61125 28.05486 1.000 28.13861 85 ALA A N 1
ATOM 613 C CA . ALA A 1 85 ? 40.69596 31.26868 27.97812 1.000 34.87098 85 ALA A CA 1
ATOM 614 C C . ALA A 1 85 ? 40.74611 30.60939 29.35956 1.000 40.24438 85 ALA A C 1
ATOM 615 O O . ALA A 1 85 ? 41.14748 31.22830 30.35052 1.000 36.10388 85 ALA A O 1
ATOM 617 N N . GLN A 1 86 ? 40.33928 29.33787 29.41560 1.000 38.78453 86 GLN A N 1
ATOM 618 C CA . GLN A 1 86 ? 40.27514 28.61464 30.68129 1.000 42.18120 86 GLN A CA 1
ATOM 619 C C . GLN A 1 86 ? 41.59366 27.94286 31.03281 1.000 40.49156 86 GLN A C 1
ATOM 620 O O . GLN A 1 86 ? 42.00214 27.96728 32.19777 1.000 38.96025 86 GLN A O 1
ATOM 626 N N . LEU A 1 87 ? 42.24608 27.31838 30.05414 1.000 35.74125 87 LEU A N 1
ATOM 627 C CA . LEU A 1 87 ? 43.49735 26.61052 30.31782 1.000 41.33771 87 LEU A CA 1
ATOM 628 C C . LEU A 1 87 ? 44.55811 27.48259 30.97737 1.000 36.97925 87 LEU A C 1
ATOM 629 O O . LEU A 1 87 ? 45.11280 27.05936 32.00231 1.000 35.44808 87 LEU A O 1
ATOM 634 N N . PRO A 1 88 ? 44.89780 28.67244 30.46483 1.000 38.93671 88 PRO A N 1
ATOM 635 C CA . PRO A 1 88 ? 45.89616 29.49003 31.17668 1.000 37.87880 88 PRO A CA 1
ATOM 636 C C . PRO A 1 88 ? 45.50153 29.78115 32.61682 1.000 39.70161 88 PRO A C 1
ATOM 637 O O . PRO A 1 88 ? 46.35744 29.74437 33.51302 1.000 34.92804 88 PRO A O 1
ATOM 641 N N . ARG A 1 89 ? 44.21882 30.07254 32.86451 1.000 40.50172 89 ARG A N 1
ATOM 642 C CA . ARG A 1 89 ? 43.77810 30.30883 34.23703 1.000 41.76720 89 ARG A CA 1
ATOM 643 C C . ARG A 1 89 ? 44.00229 29.07510 35.10157 1.000 36.50199 89 ARG A C 1
ATOM 644 O O . ARG A 1 89 ? 44.53056 29.17565 36.21472 1.000 42.66578 89 ARG A O 1
ATOM 660 N N . LEU A 1 91 ? 46.19618 26.63244 34.79120 1.000 33.51441 91 LEU A N 1
ATOM 661 C CA . LEU A 1 91 ? 47.58908 26.23501 34.95384 1.000 32.79001 91 LEU A CA 1
ATOM 662 C C . LEU A 1 91 ? 48.45423 27.31097 35.58859 1.000 34.75976 91 LEU A C 1
ATOM 663 O O . LEU A 1 91 ? 49.56610 27.00377 36.04135 1.000 35.12703 91 LEU A O 1
ATOM 668 N N . ARG A 1 92 ? 47.99215 28.55621 35.60494 1.000 31.23097 92 ARG A N 1
ATOM 669 C CA . ARG A 1 92 ? 48.79744 29.62873 36.17467 1.000 35.42740 92 ARG A CA 1
ATOM 670 C C . ARG A 1 92 ? 49.18752 29.37106 37.63037 1.000 40.99152 92 ARG A C 1
ATOM 671 O O . ARG A 1 92 ? 50.36078 29.61427 37.96856 1.000 35.44172 92 ARG A O 1
ATOM 679 N N . PRO A 1 93 ? 48.30361 28.87153 38.51781 1.000 42.34666 93 PRO A N 1
ATOM 680 C CA . PRO A 1 93 ? 48.75044 28.57891 39.89900 1.000 36.32728 93 PRO A CA 1
ATOM 681 C C . PRO A 1 93 ? 49.92349 27.61878 39.97640 1.000 37.45056 93 PRO A C 1
ATOM 682 O O . PRO A 1 93 ? 50.88196 27.86247 40.72218 1.000 38.74034 93 PRO A O 1
ATOM 686 N N . ILE A 1 94 ? 49.86389 26.52314 39.21941 1.000 37.02779 94 ILE A N 1
ATOM 687 C CA . ILE A 1 94 ? 50.89628 25.49898 39.26845 1.000 36.35858 94 ILE A CA 1
ATOM 688 C C . ILE A 1 94 ? 52.19348 26.01513 38.66499 1.000 36.73115 94 ILE A C 1
ATOM 689 O O . ILE A 1 94 ? 53.28209 25.67183 39.13645 1.000 36.75366 94 ILE A O 1
ATOM 694 N N . VAL A 1 95 ? 52.10034 26.87201 37.64568 1.000 30.85750 95 VAL A N 1
ATOM 695 C CA . VAL A 1 95 ? 53.28795 27.43687 37.01989 1.000 33.77046 95 VAL A CA 1
ATOM 696 C C . VAL A 1 95 ? 54.00497 28.37908 37.98458 1.000 33.02759 95 VAL A C 1
ATOM 697 O O . VAL A 1 95 ? 55.23401 28.35474 38.10119 1.000 29.56343 95 VAL A O 1
ATOM 701 N N . GLU A 1 96 ? 53.25594 29.23355 38.68669 1.000 33.78193 96 GLU A N 1
ATOM 702 C CA . GLU A 1 96 ? 53.93013 30.15139 39.60067 1.000 39.75868 96 GLU A CA 1
ATOM 703 C C . GLU A 1 96 ? 54.49104 29.40996 40.81732 1.000 35.42763 96 GLU A C 1
ATOM 704 O O . GLU A 1 96 ? 55.49567 29.84925 41.39001 1.000 38.72646 96 GLU A O 1
ATOM 710 N N . GLN A 1 97 ? 53.90759 28.25827 41.17115 1.000 32.54893 97 GLN A N 1
ATOM 711 C CA . GLN A 1 97 ? 54.46818 27.40521 42.21874 1.000 36.18757 97 GLN A CA 1
ATOM 712 C C . GLN A 1 97 ? 55.78813 26.78161 41.77552 1.000 34.34478 97 GLN A C 1
ATOM 713 O O . GLN A 1 97 ? 56.77661 26.79766 42.52324 1.000 30.42243 97 GLN A O 1
ATOM 719 N N . VAL A 1 98 ? 55.82232 26.20014 40.57366 1.000 29.51210 98 VAL A N 1
ATOM 720 C CA . VAL A 1 98 ? 57.08190 25.64800 40.06560 1.000 29.35026 98 VAL A CA 1
ATOM 721 C C . VAL A 1 98 ? 58.14650 26.73721 39.98915 1.000 26.24599 98 VAL A C 1
ATOM 722 O O . VAL A 1 98 ? 59.30828 26.51342 40.35473 1.000 28.21229 98 VAL A O 1
ATOM 726 N N . ALA A 1 99 ? 57.76669 27.94692 39.56343 1.000 24.40686 99 ALA A N 1
ATOM 727 C CA . ALA A 1 99 ? 58.74765 29.03042 39.51885 1.000 30.07602 99 ALA A CA 1
ATOM 728 C C . ALA A 1 99 ? 59.25953 29.37374 40.91863 1.000 30.46050 99 ALA A C 1
ATOM 729 O O . ALA A 1 99 ? 60.45301 29.66227 41.09859 1.000 26.91313 99 ALA A O 1
ATOM 731 N N . ARG A 1 100 ? 58.37210 29.33564 41.92188 1.000 34.53405 100 ARG A N 1
ATOM 732 C CA . ARG A 1 100 ? 58.78882 29.56355 43.30675 1.000 32.75045 100 ARG A CA 1
ATOM 733 C C . ARG A 1 100 ? 59.71142 28.45286 43.79568 1.000 29.84556 100 ARG A C 1
ATOM 734 O O . ARG A 1 100 ? 60.70951 28.72444 44.47142 1.000 34.45155 100 ARG A O 1
ATOM 742 N N . GLN A 1 101 ? 59.38817 27.19615 43.45523 1.000 29.94379 101 GLN A N 1
ATOM 743 C CA . GLN A 1 101 ? 60.18765 26.04704 43.86262 1.000 30.44248 101 GLN A CA 1
ATOM 744 C C . GLN A 1 101 ? 61.57685 26.01489 43.22010 1.000 36.45805 101 GLN A C 1
ATOM 745 O O . GLN A 1 101 ? 62.48036 25.36641 43.76504 1.000 35.73237 101 GLN A O 1
ATOM 751 N N . THR A 1 102 ? 61.75930 26.62415 42.03390 1.000 27.26681 102 THR A N 1
ATOM 752 C CA . THR A 1 102 ? 63.00988 26.48790 41.28836 1.000 24.64790 102 THR A CA 1
ATOM 753 C C . THR A 1 102 ? 63.75348 27.78905 41.07144 1.000 24.53302 102 THR A C 1
ATOM 754 O O . THR A 1 102 ? 64.95054 27.74494 40.76508 1.000 27.47804 102 THR A O 1
ATOM 758 N N . GLN A 1 103 ? 63.08402 28.93262 41.19327 1.000 25.33727 103 GLN A N 1
ATOM 759 C CA . GLN A 1 103 ? 63.63894 30.23945 40.81871 1.000 29.70865 103 GLN A CA 1
ATOM 760 C C . GLN A 1 103 ? 64.10063 30.24742 39.35773 1.000 29.49996 103 GLN A C 1
ATOM 761 O O . GLN A 1 103 ? 65.08596 30.89834 38.99217 1.000 32.09090 103 GLN A O 1
ATOM 767 N N . GLU A 1 104 ? 63.35534 29.54101 38.50425 1.000 22.02853 104 GLU A N 1
ATOM 768 C CA . GLU A 1 104 ? 63.59179 29.55954 37.06594 1.000 27.39062 104 GLU A CA 1
ATOM 769 C C . GLU A 1 104 ? 62.32498 29.96929 36.31535 1.000 24.08621 104 GLU A C 1
ATOM 770 O O . GLU A 1 104 ? 61.21748 29.95301 36.85777 1.000 25.33786 104 GLU A O 1
ATOM 776 N N . HIS A 1 105 ? 62.50672 30.30657 35.04456 1.000 24.44830 105 HIS A N 1
ATOM 777 C CA . HIS A 1 105 ? 61.39643 30.60829 34.14370 1.000 22.71604 105 HIS A CA 1
ATOM 778 C C . HIS A 1 105 ? 60.63797 29.33607 33.77212 1.000 24.09731 105 HIS A C 1
ATOM 779 O O . HIS A 1 105 ? 61.21924 28.38404 33.24009 1.000 23.33249 105 HIS A O 1
ATOM 786 N N . VAL A 1 106 ? 59.34148 29.31041 34.06721 1.000 22.82362 106 VAL A N 1
ATOM 787 C CA . VAL A 1 106 ? 58.48759 28.15782 33.81476 1.000 23.04632 106 VAL A CA 1
ATOM 788 C C . VAL A 1 106 ? 57.46115 28.54266 32.75213 1.000 23.90411 106 VAL A C 1
ATOM 789 O O . VAL A 1 106 ? 56.94960 29.66592 32.75295 1.000 26.94518 106 VAL A O 1
ATOM 793 N N . SER A 1 107 ? 57.17582 27.62516 31.82769 1.000 21.88751 107 SER A N 1
ATOM 794 C CA . SER A 1 107 ? 56.30921 27.96160 30.70279 1.000 21.63699 107 SER A CA 1
ATOM 795 C C . SER A 1 107 ? 55.36851 26.81639 30.40447 1.000 21.49775 107 SER A C 1
ATOM 796 O O . SER A 1 107 ? 55.72152 25.64449 30.56721 1.000 23.67603 107 SER A O 1
ATOM 799 N N . VAL A 1 108 ? 54.17614 27.16445 29.92772 1.000 19.00947 108 VAL A N 1
ATOM 800 C CA . VAL A 1 108 ? 53.24325 26.18848 29.38354 1.000 21.93829 108 VAL A CA 1
ATOM 801 C C . VAL A 1 108 ? 53.08070 26.47300 27.89801 1.000 21.80692 108 VAL A C 1
ATOM 802 O O . VAL A 1 108 ? 52.74753 27.59674 27.50501 1.000 20.60364 108 VAL A O 1
ATOM 806 N N . GLY A 1 109 ? 53.31324 25.46340 27.07867 1.000 21.30135 109 GLY A N 1
ATOM 807 C CA . GLY A 1 109 ? 53.33524 25.63635 25.64292 1.000 24.91021 109 GLY A CA 1
ATOM 808 C C . GLY A 1 109 ? 52.21826 24.84222 25.00078 1.000 27.49749 109 GLY A C 1
ATOM 809 O O . GLY A 1 109 ? 51.83065 23.77581 25.48645 1.000 24.56771 109 GLY A O 1
ATOM 810 N N . THR A 1 110 ? 51.69406 25.37521 23.90631 1.000 25.92869 110 THR A N 1
ATOM 811 C CA . THR A 1 110 ? 50.86891 24.56366 23.03957 1.000 27.03545 110 THR A CA 1
ATOM 812 C C . THR A 1 110 ? 51.18538 24.91019 21.58722 1.000 24.44742 110 THR A C 1
ATOM 813 O O . THR A 1 110 ? 51.76182 25.95997 21.28977 1.000 23.59796 110 THR A O 1
ATOM 817 N N . ARG A 1 111 ? 50.82494 23.99383 20.68177 1.000 24.84397 111 ARG A N 1
ATOM 818 C CA . ARG A 1 111 ? 51.04975 24.23218 19.26044 1.000 29.36124 111 ARG A CA 1
ATOM 819 C C . ARG A 1 111 ? 50.03508 25.23996 18.71919 1.000 27.02013 111 ARG A C 1
ATOM 820 O O . ARG A 1 111 ? 48.83535 25.14534 19.00090 1.000 25.63937 111 ARG A O 1
ATOM 828 N N . ASP A 1 112 ? 50.52217 26.22114 17.95494 1.000 28.33338 112 ASP A N 1
ATOM 829 C CA . ASP A 1 112 ? 49.65998 27.10304 17.16984 1.000 29.48722 112 ASP A CA 1
ATOM 830 C C . ASP A 1 112 ? 50.27553 27.25366 15.78483 1.000 30.28541 112 ASP A C 1
ATOM 831 O O . ASP A 1 112 ? 51.39690 27.75342 15.65278 1.000 26.57481 112 ASP A O 1
ATOM 836 N N . GLY A 1 113 ? 49.54750 26.82697 14.75800 1.000 29.92574 113 GLY A N 1
ATOM 837 C CA . GLY A 1 113 ? 50.16688 26.71552 13.44634 1.000 32.98938 113 GLY A CA 1
ATOM 838 C C . GLY A 1 113 ? 51.32775 25.73308 13.52759 1.000 30.74852 113 GLY A C 1
ATOM 839 O O . GLY A 1 113 ? 51.15922 24.58119 13.95429 1.000 28.49218 113 GLY A O 1
ATOM 840 N N . ASP A 1 114 ? 52.52601 26.19124 13.14953 1.000 29.70272 114 ASP A N 1
ATOM 841 C CA . ASP A 1 114 ? 53.74264 25.38415 13.24576 1.000 29.99913 114 ASP A CA 1
ATOM 842 C C . ASP A 1 114 ? 54.72152 25.89459 14.30783 1.000 26.02558 114 ASP A C 1
ATOM 843 O O . ASP A 1 114 ? 55.91892 25.58697 14.24094 1.000 30.28403 114 ASP A O 1
ATOM 848 N N . GLU A 1 115 ? 54.24443 26.67919 15.26484 1.000 24.52871 115 GLU A N 1
ATOM 849 C CA . GLU A 1 115 ? 55.03624 27.19716 16.37076 1.000 27.97176 115 GLU A CA 1
ATOM 850 C C . GLU A 1 115 ? 54.45717 26.70824 17.69692 1.000 24.36603 115 GLU A C 1
ATOM 851 O O . GLU A 1 115 ? 53.31625 26.25424 17.75538 1.000 23.23199 115 GLU A O 1
ATOM 857 N N . ILE A 1 116 ? 55.25405 26.81664 18.76451 1.000 24.21357 116 ILE A N 1
ATOM 858 C CA . ILE A 1 116 ? 54.74868 26.71254 20.13658 1.000 21.94186 116 ILE A CA 1
ATOM 859 C C . ILE A 1 116 ? 54.42162 28.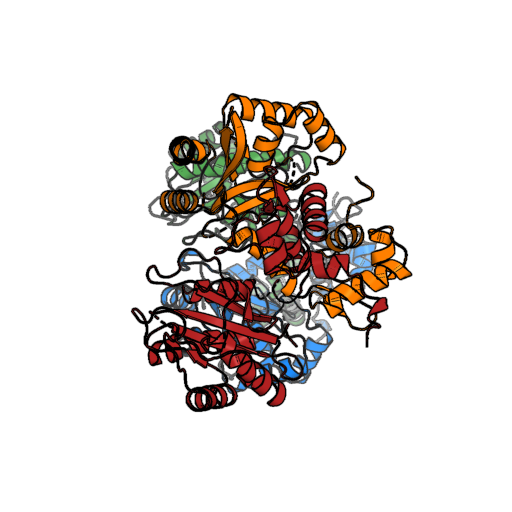12420 20.61458 1.000 21.03897 116 ILE A C 1
ATOM 860 O O . ILE A 1 116 ? 55.27637 29.01262 20.55748 1.000 22.29890 116 ILE A O 1
ATOM 865 N N . ILE A 1 117 ? 53.18420 28.34345 21.05544 1.000 21.61308 117 ILE A N 1
ATOM 866 C CA . ILE A 1 117 ? 52.79262 29.57118 21.75231 1.000 20.38076 117 ILE A CA 1
ATOM 867 C C . ILE A 1 117 ? 52.80330 29.26206 23.24540 1.000 22.42805 117 ILE A C 1
ATOM 868 O O . ILE A 1 117 ? 52.27449 28.22698 23.67608 1.000 22.99977 117 ILE A O 1
ATOM 873 N N . HIS A 1 118 ? 53.44242 30.12787 24.03279 1.000 22.49436 118 HIS A N 1
ATOM 874 C CA . HIS A 1 118 ? 53.44842 29.95070 25.47990 1.000 24.59929 118 HIS A CA 1
ATOM 875 C C . HIS A 1 118 ? 52.15909 30.55929 26.02918 1.000 22.59826 118 HIS A C 1
ATOM 876 O O . HIS A 1 118 ? 51.98100 31.77657 26.03606 1.000 26.48151 118 HIS A O 1
ATOM 883 N N . LEU A 1 119 ? 51.23751 29.70443 26.42844 1.000 22.33622 119 LEU A N 1
ATOM 884 C CA . LEU A 1 119 ? 49.99782 30.19597 27.01269 1.000 28.84656 119 LEU A CA 1
ATOM 885 C C . LEU A 1 119 ? 50.22478 30.80418 28.39400 1.000 27.52467 119 LEU A C 1
ATOM 886 O O . LEU A 1 119 ? 49.52093 31.75053 28.77068 1.000 29.55615 119 LEU A O 1
ATOM 891 N N . VAL A 1 120 ? 51.19551 30.28309 29.15116 1.000 21.48025 120 VAL A N 1
ATOM 892 C CA . VAL A 1 120 ? 51.56526 30.81668 30.46075 1.000 25.35907 120 VAL A CA 1
ATOM 893 C C . VAL A 1 120 ? 53.08538 30.86488 30.56116 1.000 26.59133 120 VAL A C 1
ATOM 894 O O . VAL A 1 120 ? 53.75513 29.86251 30.29211 1.000 26.73781 120 VAL A O 1
ATOM 898 N N . ARG A 1 121 ? 53.62525 32.01595 30.97225 1.000 24.64919 121 ARG A N 1
ATOM 899 C CA . ARG A 1 121 ? 55.01496 32.14315 31.40550 1.000 27.75602 121 ARG A CA 1
ATOM 900 C C . ARG A 1 121 ? 55.04120 32.76197 32.79946 1.000 32.95675 121 ARG A C 1
ATOM 901 O O . ARG A 1 121 ? 54.37191 33.77310 33.03981 1.000 30.87090 121 ARG A O 1
ATOM 909 N N . SER A 1 122 ? 55.82550 32.16919 33.70924 1.000 29.96575 122 SER A N 1
ATOM 910 C CA . SER A 1 122 ? 55.91278 32.66483 35.08340 1.000 27.99842 122 SER A CA 1
ATOM 911 C C . SER A 1 122 ? 56.47480 34.08033 35.10664 1.000 33.74221 122 SER A C 1
ATOM 912 O O . SER A 1 122 ? 57.20783 34.49441 34.20516 1.000 32.68825 122 SER A O 1
ATOM 915 N N . ARG A 1 123 ? 56.13342 34.82448 36.15715 1.000 36.92753 123 ARG A N 1
ATOM 916 C CA . ARG A 1 123 ? 56.58927 36.20729 36.27110 1.000 45.33798 123 ARG A CA 1
ATOM 917 C C . ARG A 1 123 ? 58.11049 36.28804 36.33047 1.000 48.03927 123 ARG A C 1
ATOM 918 O O . ARG A 1 123 ? 58.77353 35.47557 36.98607 1.000 44.08658 123 ARG A O 1
ATOM 926 N N . TYR A 1 124 ? 58.65978 37.30453 35.65783 1.000 49.15620 124 TYR A N 1
ATOM 927 C CA . TYR A 1 124 ? 60.10306 37.51262 35.65686 1.000 51.70722 124 TYR A CA 1
ATOM 928 C C . TYR A 1 124 ? 60.67047 37.71673 37.06163 1.000 51.22570 124 TYR A C 1
ATOM 929 O O . TYR A 1 124 ? 61.88253 37.56247 37.24425 1.000 53.57383 124 TYR A O 1
ATOM 938 N N . SER A 1 125 ? 59.82789 38.01322 38.06123 1.000 50.91354 125 SER A N 1
ATOM 939 C CA . SER A 1 125 ? 60.32425 38.41381 39.37978 1.000 53.45560 125 SER A CA 1
ATOM 940 C C . SER A 1 125 ? 60.83467 37.24104 40.22172 1.000 53.13107 125 SER A C 1
ATOM 941 O O . SER A 1 125 ? 61.79299 37.41226 40.98524 1.000 56.21075 125 SER A O 1
ATOM 944 N N . HIS A 1 126 ? 60.21159 36.05496 40.13380 1.000 52.79802 126 HIS A N 1
ATOM 945 C CA . HIS A 1 126 ? 60.70568 34.91581 40.92056 1.000 57.52776 126 HIS A CA 1
ATOM 946 C C . HIS A 1 126 ? 62.12707 34.48957 40.53824 1.000 55.35799 126 HIS A C 1
ATOM 947 O O . HIS A 1 126 ? 62.72856 33.67272 41.24762 1.000 48.65531 126 HIS A O 1
ATOM 954 N N . VAL A 1 127 ? 62.66687 34.98347 39.43103 1.000 52.03601 127 VAL A N 1
ATOM 955 C CA . VAL A 1 127 ? 63.90727 34.45325 38.88611 1.000 52.10314 127 VAL A CA 1
ATOM 956 C C . VAL A 1 127 ? 65.07417 35.27484 39.41336 1.000 55.67215 127 VAL A C 1
ATOM 957 O O . VAL A 1 127 ? 65.12313 36.49884 39.24045 1.000 55.42405 127 VAL A O 1
ATOM 961 N N . ALA A 1 128 ? 66.00650 34.59936 40.06763 1.000 52.86335 128 ALA A N 1
ATOM 962 C CA . ALA A 1 128 ? 67.25352 35.20837 40.47952 1.000 58.56358 128 ALA A CA 1
ATOM 963 C C . ALA A 1 128 ? 68.30768 34.91043 39.42349 1.000 56.29872 128 ALA A C 1
ATOM 964 O O . ALA A 1 128 ? 68.04507 34.24932 38.41461 1.000 53.35203 128 ALA A O 1
ATOM 966 N N . SER A 1 129 ? 69.51012 35.43053 39.65473 1.000 57.28041 129 SER A N 1
ATOM 967 C CA . SER A 1 129 ? 70.68628 35.04240 38.89074 1.000 52.78084 129 SER A CA 1
ATOM 968 C C . SER A 1 129 ? 70.59030 35.41031 37.41634 1.000 54.49059 129 SER A C 1
ATOM 969 O O . SER A 1 129 ? 69.62966 36.05607 36.97923 1.000 61.82838 129 SER A O 1
ATOM 972 N N . LEU A 1 130 ? 71.59867 34.99611 36.65499 1.000 50.53258 130 LEU A N 1
ATOM 973 C CA . LEU A 1 130 ? 71.63277 35.19517 35.21305 1.000 46.27204 130 LEU A CA 1
ATOM 974 C C . LEU A 1 130 ? 70.66244 34.22468 34.53867 1.000 47.74313 130 LEU A C 1
ATOM 975 O O . LEU A 1 130 ? 70.77469 33.00379 34.70525 1.000 42.63621 130 LEU A O 1
ATOM 980 N N . SER A 1 131 ? 69.69435 34.75765 33.79416 1.000 41.34081 131 SER A N 1
ATOM 981 C CA . SER A 1 131 ? 68.65779 33.91785 33.22414 1.000 39.57741 131 SER A CA 1
ATOM 982 C C . SER A 1 131 ? 68.32569 34.37365 31.81881 1.000 40.84613 131 SER A C 1
ATOM 983 O O . SER A 1 131 ? 68.79773 35.40227 31.32949 1.000 38.20215 131 SER A O 1
ATOM 986 N N . ILE A 1 132 ? 67.46703 33.59209 31.18862 1.000 38.73575 132 ILE A N 1
ATOM 987 C CA . ILE A 1 132 ? 67.11828 33.78097 29.79242 1.000 37.32816 132 ILE A CA 1
ATOM 988 C C . ILE A 1 132 ? 65.71727 33.20821 29.63107 1.000 37.36595 132 ILE A C 1
ATOM 989 O O . ILE A 1 132 ? 65.46841 32.04522 29.96241 1.000 36.28753 132 ILE A O 1
ATOM 994 N N . ARG A 1 133 ? 64.80461 34.01927 29.19863 1.000 33.93252 133 ARG A N 1
ATOM 995 C CA . ARG A 1 133 ? 63.39615 33.66049 29.13328 1.000 33.21895 133 ARG A CA 1
ATOM 996 C C . ARG A 1 133 ? 63.02680 33.36856 27.69083 1.000 29.43211 133 ARG A C 1
ATOM 997 O O . ARG A 1 133 ? 63.43477 34.12661 26.80687 1.000 30.40462 133 ARG A O 1
ATOM 1005 N N . PRO A 1 134 ? 62.30259 32.29238 27.39158 1.000 30.62612 134 PRO A N 1
ATOM 1006 C CA . PRO A 1 134 ? 61.84861 32.08061 26.00751 1.000 30.67012 134 PRO A CA 1
ATOM 1007 C C . PRO A 1 134 ? 60.79435 33.10214 25.61047 1.000 25.70270 134 PRO A C 1
ATOM 1008 O O . PRO A 1 134 ? 60.07970 33.65280 26.45056 1.000 23.60237 134 PRO A O 1
ATOM 1012 N N . GLY A 1 135 ? 60.71822 33.36344 24.30610 1.000 30.28007 135 GLY A N 1
ATOM 1013 C CA . GLY A 1 135 ? 59.72101 34.27873 23.78502 1.000 31.28096 135 GLY A CA 1
ATOM 1014 C C . GLY A 1 135 ? 58.30038 33.72856 23.88326 1.000 30.44555 135 GLY A C 1
ATOM 1015 O O . GLY A 1 135 ? 58.04690 32.58396 24.27679 1.000 26.78466 135 GLY A O 1
ATOM 1016 N N . SER A 1 136 ? 57.33936 34.57398 23.50449 1.000 24.09331 136 SER A N 1
ATOM 1017 C CA . SER A 1 136 ? 55.95934 34.11562 23.52130 1.000 27.52581 136 SER A CA 1
ATOM 1018 C C . SER A 1 136 ? 55.72393 33.01134 22.48980 1.000 24.21009 136 SER A C 1
ATOM 1019 O O . SER A 1 136 ? 54.90873 32.10977 22.72955 1.000 25.53972 136 SER A O 1
ATOM 1022 N N . ARG A 1 137 ? 56.44146 33.03780 21.36022 1.000 19.44374 137 ARG A N 1
ATOM 1023 C CA . ARG A 1 137 ? 56.32543 31.99503 20.34537 1.000 26.95273 137 ARG A CA 1
ATOM 1024 C C . ARG A 1 137 ? 57.70182 31.51291 19.92242 1.000 21.71933 137 ARG A C 1
ATOM 1025 O O . ARG A 1 137 ? 58.60657 32.31510 19.68162 1.000 25.04079 137 ARG A O 1
ATOM 1033 N N . VAL A 1 138 ? 57.83911 30.19929 19.78561 1.000 21.30602 138 VAL A N 1
ATOM 1034 C CA . VAL A 1 138 ? 59.13413 29.59197 19.46756 1.000 23.72214 138 VAL A CA 1
ATOM 1035 C C . VAL A 1 138 ? 58.92667 28.49463 18.44504 1.000 20.22728 138 VAL A C 1
ATOM 1036 O O . VAL A 1 138 ? 57.84790 27.89393 18.35680 1.000 22.38019 138 VAL A O 1
ATOM 1040 N N . PRO A 1 139 ? 59.96465 28.20259 17.65619 1.000 21.82123 139 PRO A N 1
ATOM 1041 C CA . PRO A 1 139 ? 59.85727 27.13250 16.65656 1.000 24.52476 139 PRO A CA 1
ATOM 1042 C C . PRO A 1 139 ? 59.87312 25.76155 17.31811 1.000 24.90467 139 PRO A C 1
ATOM 1043 O O . PRO A 1 139 ? 60.30982 25.59931 18.45433 1.000 22.18984 139 PRO A O 1
ATOM 1055 N N . TYR A 1 141 ? 61.27772 22.63764 16.05643 1.000 17.14441 141 TYR A N 1
ATOM 1056 C CA . TYR A 1 141 ? 62.31853 21.63325 15.84613 1.000 18.91947 141 TYR A CA 1
ATOM 1057 C C . TYR A 1 141 ? 63.47247 21.75207 16.83570 1.000 20.61285 141 TYR A C 1
ATOM 1058 O O . TYR A 1 141 ? 64.19380 20.76711 17.03805 1.000 17.65159 141 TYR A O 1
ATOM 1067 N N . CYS A 1 142 ? 63.65175 22.91664 17.47385 1.000 19.82448 142 CYS A N 1
ATOM 1068 C CA . CYS A 1 142 ? 64.81598 23.12141 18.33487 1.000 22.51246 142 CYS A CA 1
ATOM 1069 C C . CYS A 1 142 ? 64.45267 23.58800 19.75349 1.000 23.49241 142 CYS A C 1
ATOM 1070 O O . CYS A 1 142 ? 65.30460 24.17511 20.44499 1.000 22.50699 142 CYS A O 1
ATOM 1073 N N . THR A 1 143 ? 63.22486 23.32632 20.21491 1.000 20.55194 143 THR A N 1
ATOM 1074 C CA . THR A 1 143 ? 62.81006 23.63995 21.57661 1.000 21.73330 143 THR A CA 1
ATOM 1075 C C . THR A 1 143 ? 62.39427 22.36566 22.30202 1.000 22.99894 143 THR A C 1
ATOM 1076 O O . THR A 1 143 ? 62.06550 21.34814 21.68422 1.000 21.56986 143 THR A O 1
ATOM 1080 N N . ALA A 1 144 ? 62.43981 22.41122 23.63646 1.000 26.54078 144 ALA A N 1
ATOM 1081 C CA . ALA A 1 144 ? 61.96026 21.26971 24.41062 1.000 21.75986 144 ALA A CA 1
ATOM 1082 C C . ALA A 1 144 ? 60.46835 21.07443 24.19013 1.000 16.89724 144 ALA A C 1
ATOM 1083 O O . ALA A 1 144 ? 60.01057 19.95789 23.92039 1.000 18.40574 144 ALA A O 1
ATOM 1085 N N . SER A 1 145 ? 59.69581 22.15725 24.28947 1.000 19.14819 145 SER A N 1
ATOM 1086 C CA . SER A 1 145 ? 58.25669 22.05358 24.06959 1.000 21.72657 145 SER A CA 1
ATOM 1087 C C . SER A 1 145 ? 57.96251 21.59216 22.64702 1.000 22.39662 145 SER A C 1
ATOM 1088 O O . SER A 1 145 ? 57.12216 20.70816 22.43291 1.000 21.84599 145 SER A O 1
ATOM 1091 N N . GLY A 1 146 ? 58.68611 22.14431 21.66931 1.000 23.38806 146 GLY A N 1
ATOM 1092 C CA . GLY A 1 146 ? 58.48704 21.73039 20.28408 1.000 21.54514 146 GLY A CA 1
ATOM 1093 C C . GLY A 1 146 ? 58.77508 20.26141 20.04796 1.000 20.07840 146 GLY A C 1
ATOM 1094 O O . GLY A 1 146 ? 58.01166 19.57785 19.35649 1.000 22.07707 146 GLY A O 1
ATOM 1095 N N . ARG A 1 147 ? 59.87785 19.74668 20.61863 1.000 17.56963 147 ARG A N 1
ATOM 1096 C CA . ARG A 1 147 ? 60.21924 18.34169 20.38365 1.000 19.64057 147 ARG A CA 1
ATOM 1097 C C . ARG A 1 147 ? 59.24670 17.40586 21.08640 1.000 23.94036 147 ARG A C 1
ATOM 1098 O O . ARG A 1 147 ? 58.93463 16.32551 20.56737 1.000 24.59405 147 ARG A O 1
ATOM 1106 N N . ILE A 1 148 ? 58.74764 17.79765 22.26022 1.000 21.79575 148 ILE A N 1
ATOM 1107 C CA . ILE A 1 148 ? 57.69810 17.00461 22.88388 1.000 24.31956 148 ILE A CA 1
ATOM 1108 C C . ILE A 1 148 ? 56.49957 16.92459 21.94641 1.000 27.22106 148 ILE A C 1
ATOM 1109 O O . ILE A 1 148 ? 55.98501 15.83593 21.65683 1.000 24.79802 148 ILE A O 1
ATOM 1114 N N . TRP A 1 149 ? 56.07688 18.07274 21.41032 1.000 21.09427 149 TRP A N 1
ATOM 1115 C CA . TRP A 1 149 ? 54.92327 18.07639 20.52015 1.000 23.27414 149 TRP A CA 1
ATOM 1116 C C . TRP A 1 149 ? 55.19939 17.26546 19.25763 1.000 27.44924 149 TRP A C 1
ATOM 1117 O O . TRP A 1 149 ? 54.39450 16.42017 18.86294 1.000 27.05633 149 TRP A O 1
ATOM 1128 N N . LEU A 1 150 ? 56.35514 17.48332 18.62745 1.000 27.01015 150 LEU A N 1
ATOM 1129 C CA . LEU A 1 150 ? 56.68250 16.69892 17.44181 1.000 27.71154 150 LEU A CA 1
ATOM 1130 C C . LEU A 1 150 ? 56.67223 15.20477 17.74171 1.000 28.63948 150 LEU A C 1
ATOM 1131 O O . LEU A 1 150 ? 56.24504 14.40406 16.90250 1.000 25.48324 150 LEU A O 1
ATOM 1136 N N . ALA A 1 151 ? 57.15390 14.80717 18.92946 1.000 27.26559 151 ALA A N 1
ATOM 1137 C CA . ALA A 1 151 ? 57.27345 13.38642 19.23919 1.000 28.97892 151 ALA A CA 1
ATOM 1138 C C . ALA A 1 151 ? 55.91516 12.72864 19.41948 1.000 26.92805 151 ALA A C 1
ATOM 1139 O O . ALA A 1 151 ? 55.78385 11.52112 19.20997 1.000 28.16609 151 ALA A O 1
ATOM 1141 N N . TRP A 1 152 ? 54.91082 13.49475 19.79607 1.000 25.73366 152 TRP A N 1
ATOM 1142 C CA . TRP A 1 152 ? 53.57884 12.97350 20.05500 1.000 30.97812 152 TRP A CA 1
ATOM 1143 C C . TRP A 1 152 ? 52.66212 13.04332 18.83852 1.000 35.10776 152 TRP A C 1
ATOM 1144 O O . TRP A 1 152 ? 51.48723 12.66530 18.94725 1.000 30.20708 152 TRP A O 1
ATOM 1155 N N . LEU A 1 153 ? 53.14700 13.57669 17.71350 1.000 28.65774 153 LEU A N 1
ATOM 1156 C CA . LEU A 1 153 ? 52.40391 13.52918 16.46420 1.000 36.02849 153 LEU A CA 1
ATOM 1157 C C . LEU A 1 153 ? 52.52481 12.14415 15.83510 1.000 29.95606 153 LEU A C 1
ATOM 1158 O O . LEU A 1 153 ? 53.44811 11.38842 16.13036 1.000 34.22575 153 LEU A O 1
ATOM 1163 N N . ASP A 1 154 ? 51.60539 11.82476 14.92238 1.000 33.22107 154 ASP A N 1
ATOM 1164 C CA . ASP A 1 154 ? 51.87647 10.65432 14.09036 1.000 35.80903 154 ASP A CA 1
ATOM 1165 C C . ASP A 1 154 ? 52.90699 11.01073 13.00807 1.000 32.72708 154 ASP A C 1
ATOM 1166 O O . ASP A 1 154 ? 53.19499 12.18560 12.75658 1.000 30.03410 154 ASP A O 1
ATOM 1171 N N . GLU A 1 155 ? 53.47789 9.97019 12.38113 1.000 29.48441 155 GLU A N 1
ATOM 1172 C CA . GLU A 1 155 ? 54.57480 10.15590 11.43491 1.000 35.37262 155 GLU A CA 1
ATOM 1173 C C . GLU A 1 155 ? 54.19674 11.10884 10.30156 1.000 36.38378 155 GLU A C 1
ATOM 1174 O O . GLU A 1 155 ? 55.01179 11.94598 9.88570 1.000 28.03918 155 GLU A O 1
ATOM 1180 N N . GLY A 1 156 ? 52.96494 10.99755 9.79380 1.000 30.87693 156 GLY A N 1
ATOM 1181 C CA . GLY A 1 156 ? 52.56564 11.80628 8.64943 1.000 37.10312 156 GLY A CA 1
ATOM 1182 C C . GLY A 1 156 ? 52.49410 13.28371 8.97741 1.000 35.42078 156 GLY A C 1
ATOM 1183 O O . GLY A 1 156 ? 52.87451 14.13122 8.16000 1.000 27.87295 156 GLY A O 1
ATOM 1184 N N . GLU A 1 157 ? 52.02356 13.60694 10.18889 1.000 32.84188 157 GLU A N 1
ATOM 1185 C CA . GLU A 1 157 ? 52.04677 14.97972 10.67663 1.000 31.67151 157 GLU A CA 1
ATOM 1186 C C . GLU A 1 157 ? 53.47552 15.48186 10.88560 1.000 26.89446 157 GLU A C 1
ATOM 1187 O O . GLU A 1 157 ? 53.76770 16.65030 10.61416 1.000 27.84561 157 GLU A O 1
ATOM 1193 N N . ARG A 1 158 ? 54.37144 14.62689 11.39056 1.000 28.07977 158 ARG A N 1
ATOM 1194 C CA . ARG A 1 158 ? 55.77974 15.01011 11.49298 1.000 29.03743 158 ARG A CA 1
ATOM 1195 C C . ARG A 1 158 ? 56.38113 15.26814 10.11230 1.000 31.17193 158 ARG A C 1
ATOM 1196 O O . ARG A 1 158 ? 57.08025 16.26895 9.91137 1.000 26.38210 158 ARG A O 1
ATOM 1204 N N . ASP A 1 159 ? 56.15445 14.34959 9.15846 1.000 27.84467 159 ASP A N 1
ATOM 1205 C CA . ASP A 1 159 ? 56.61569 14.56376 7.78438 1.000 32.79890 159 ASP A CA 1
ATOM 1206 C C . ASP A 1 159 ? 56.14899 15.91419 7.24994 1.000 27.92983 159 ASP A C 1
ATOM 1207 O O . ASP A 1 159 ? 56.91604 16.66277 6.63576 1.000 28.79238 159 ASP A O 1
ATOM 1212 N N . GLU A 1 160 ? 54.88330 16.23782 7.47776 1.000 25.94694 160 GLU A N 1
ATOM 1213 C CA . GLU A 1 160 ? 54.35130 17.48029 6.95134 1.000 28.43511 160 GLU A CA 1
ATOM 1214 C C . GLU A 1 160 ? 55.02660 18.69491 7.60015 1.000 33.05518 160 GLU A C 1
ATOM 1215 O O . GLU A 1 160 ? 55.36701 19.66276 6.90024 1.000 26.20794 160 GLU A O 1
ATOM 1221 N N . TYR A 1 161 ? 55.28517 18.64453 8.92170 1.000 24.85578 161 TYR A N 1
ATOM 1222 C CA . TYR A 1 161 ? 56.04885 19.72185 9.55920 1.000 25.62625 161 TYR A CA 1
ATOM 1223 C C . TYR A 1 161 ? 57.44600 19.85683 8.93912 1.000 25.28260 161 TYR A C 1
ATOM 1224 O O . TYR A 1 161 ? 57.87806 20.95976 8.58904 1.000 26.50252 161 TYR A O 1
ATOM 1233 N N . PHE A 1 162 ? 58.17042 18.74539 8.79835 1.000 23.25214 162 PHE A N 1
ATOM 1234 C CA . PHE A 1 162 ? 59.54127 18.81774 8.30955 1.000 24.65366 162 PHE A CA 1
ATOM 1235 C C . PHE A 1 162 ? 59.60511 19.14082 6.81256 1.000 28.05313 162 PHE A C 1
ATOM 1236 O O . PHE A 1 162 ? 60.62266 19.66135 6.34157 1.000 24.15202 162 PHE A O 1
ATOM 1244 N N . ALA A 1 163 ? 58.54859 18.81996 6.04920 1.000 27.85060 163 ALA A N 1
ATOM 1245 C CA . ALA A 1 163 ? 58.47666 19.26537 4.65712 1.000 30.73272 163 ALA A CA 1
ATOM 1246 C C . ALA A 1 163 ? 58.38705 20.78074 4.56373 1.000 27.20618 163 ALA A C 1
ATOM 1247 O O . ALA A 1 163 ? 58.89833 21.37695 3.60716 1.000 27.59055 163 ALA A O 1
ATOM 1249 N N . ARG A 1 164 ? 57.77160 21.42427 5.55785 1.000 27.16145 164 ARG A N 1
ATOM 1250 C CA . ARG A 1 164 ? 57.60288 22.87079 5.55576 1.000 26.48713 164 ARG A CA 1
ATOM 1251 C C . ARG A 1 164 ? 58.78339 23.63002 6.14108 1.000 29.69016 164 ARG A C 1
ATOM 1252 O O . ARG A 1 164 ? 59.01215 24.77627 5.74715 1.000 35.38360 164 ARG A O 1
ATOM 1260 N N . HIS A 1 165 ? 59.52115 23.05475 7.08365 1.000 26.21498 165 HIS A N 1
ATOM 1261 C CA . HIS A 1 165 ? 60.45846 23.84439 7.88717 1.000 25.88116 165 HIS A CA 1
ATOM 1262 C C . HIS A 1 165 ? 61.86894 23.29601 7.80562 1.000 26.33977 165 HIS A C 1
ATOM 1263 O O . HIS A 1 165 ? 62.14420 22.19283 8.31806 1.000 28.70404 165 HIS A O 1
ATOM 1270 N N . PRO A 1 166 ? 62.76504 23.99536 7.12139 1.000 26.44244 166 PRO A N 1
ATOM 1271 C CA . PRO A 1 166 ? 64.17869 23.62970 7.16300 1.000 27.45307 166 PRO A CA 1
ATOM 1272 C C . PRO A 1 166 ? 64.71293 23.70877 8.58899 1.000 26.24633 166 PRO A C 1
ATOM 1273 O O . PRO A 1 166 ? 64.35038 24.60254 9.36145 1.000 27.04256 166 PRO A O 1
ATOM 1277 N N . LEU A 1 167 ? 65.57140 22.74921 8.92443 1.000 25.34297 167 LEU A N 1
ATOM 1278 C CA . LEU A 1 167 ? 66.29415 22.71088 10.19925 1.000 30.99218 167 LEU A CA 1
ATOM 1279 C C . LEU A 1 167 ? 67.42870 23.74451 10.20692 1.000 25.39909 167 LEU A C 1
ATOM 1280 O O . LEU A 1 167 ? 68.61361 23.42211 10.14908 1.000 29.66948 167 LEU A O 1
ATOM 1285 N N . ARG A 1 168 ? 67.04275 25.01076 10.32262 1.000 29.19892 168 ARG A N 1
ATOM 1286 C CA . ARG A 1 168 ? 67.99811 26.10918 10.21282 1.000 31.60615 168 ARG A CA 1
ATOM 1287 C C . ARG A 1 168 ? 68.81444 26.26363 11.48871 1.000 31.11881 168 ARG A C 1
ATOM 1288 O O . ARG A 1 168 ? 68.28165 26.17171 12.59747 1.000 29.29708 168 ARG A O 1
ATOM 1296 N N . ALA A 1 169 ? 70.11139 26.50936 11.33075 1.000 23.15838 169 ALA A N 1
ATOM 1297 C CA . ALA A 1 169 ? 70.95824 26.71142 12.49767 1.000 29.99422 169 ALA A CA 1
ATOM 1298 C C . ALA A 1 169 ? 70.61872 28.06143 13.11261 1.000 30.98773 169 ALA A C 1
ATOM 1299 O O . ALA A 1 169 ? 70.61072 29.08513 12.42477 1.000 31.88237 169 ALA A O 1
ATOM 1301 N N . LEU A 1 170 ? 70.22954 28.05553 14.38229 1.000 24.45447 170 LEU A N 1
ATOM 1302 C CA . LEU A 1 170 ? 70.01517 29.31069 15.07906 1.000 23.82912 170 LEU A CA 1
ATOM 1303 C C . LEU A 1 170 ? 71.16092 29.64436 16.02896 1.000 26.46617 170 LEU A C 1
ATOM 1304 O O . LEU A 1 170 ? 71.33258 30.80962 16.39830 1.000 28.68317 170 LEU A O 1
ATOM 1309 N N . THR A 1 171 ? 71.92861 28.65083 16.42611 1.000 23.47331 171 THR A N 1
ATOM 1310 C CA . THR A 1 171 ? 73.11111 28.81902 17.25592 1.000 31.03179 171 THR A CA 1
ATOM 1311 C C . THR A 1 171 ? 74.16182 27.89056 16.67068 1.000 28.73891 171 THR A C 1
ATOM 1312 O O . THR A 1 171 ? 73.80892 27.00689 15.87515 1.000 27.87283 171 THR A O 1
ATOM 1316 N N . PRO A 1 172 ? 75.43968 28.01631 17.05744 1.000 32.96804 172 PRO A N 1
ATOM 1317 C CA . PRO A 1 172 ? 76.42959 26.99831 16.65465 1.000 28.77425 172 PRO A CA 1
ATOM 1318 C C . PRO A 1 172 ? 76.05313 25.57600 17.03175 1.000 31.95855 172 PRO A C 1
ATOM 1319 O O . PRO A 1 172 ? 76.59107 24.63107 16.43820 1.000 33.65157 172 PRO A O 1
ATOM 1323 N N . TYR A 1 173 ? 75.15549 25.37690 17.99698 1.000 31.41792 173 TYR A N 1
ATOM 1324 C CA . TYR A 1 173 ? 74.86880 24.04592 18.52537 1.000 27.73179 173 TYR A CA 1
ATOM 1325 C C . TYR A 1 173 ? 73.55886 23.43997 18.00121 1.000 27.75544 173 TYR A C 1
ATOM 1326 O O . TYR A 1 173 ? 73.25639 22.28283 18.31746 1.000 28.55134 173 TYR A O 1
ATOM 1335 N N . THR A 1 174 ? 72.79941 24.16884 17.17797 1.000 29.27450 174 THR A N 1
ATOM 1336 C CA . THR A 1 174 ? 71.51467 23.66728 16.68818 1.000 28.63956 174 THR A CA 1
ATOM 1337 C C . THR A 1 174 ? 71.69489 22.38226 15.88949 1.000 30.97032 174 THR A C 1
ATOM 1338 O O . THR A 1 174 ? 72.56252 22.29381 15.01633 1.000 32.56519 174 THR A O 1
ATOM 1342 N N . LEU A 1 175 ? 70.87909 21.38360 16.20318 1.000 26.83880 175 LEU A N 1
ATOM 1343 C CA . LEU A 1 175 ? 70.86120 20.14932 15.43176 1.000 31.04504 175 LEU A CA 1
ATOM 1344 C C . LEU A 1 175 ? 70.22626 20.41863 14.07347 1.000 36.31262 175 LEU A C 1
ATOM 1345 O O . LEU A 1 175 ? 69.08614 20.89578 13.99778 1.000 29.10684 175 LEU A O 1
ATOM 1350 N N . THR A 1 176 ? 70.96909 20.14496 12.99829 1.000 34.03318 176 THR A N 1
ATOM 1351 C CA . THR A 1 176 ? 70.46042 20.35354 11.64716 1.000 35.64591 176 THR A CA 1
ATOM 1352 C C . THR A 1 176 ? 70.33888 19.06755 10.84456 1.000 39.05650 176 THR A C 1
ATOM 1353 O O . THR A 1 176 ? 69.96670 19.11875 9.66833 1.000 41.85023 176 THR A O 1
ATOM 1357 N N . ASP A 1 177 ? 70.63893 17.92085 11.43167 1.000 41.37786 177 ASP A N 1
ATOM 1358 C CA . ASP A 1 177 ? 70.49968 16.65177 10.73177 1.000 43.31002 177 ASP A CA 1
ATOM 1359 C C . ASP A 1 177 ? 69.14228 16.02821 11.03709 1.000 41.03668 177 ASP A C 1
ATOM 1360 O O . ASP A 1 177 ? 68.79042 15.83215 12.20393 1.000 37.85126 177 ASP A O 1
ATOM 1365 N N . ARG A 1 178 ? 68.39439 15.69818 9.98417 1.000 35.91067 178 ARG A N 1
ATOM 1366 C CA . ARG A 1 178 ? 67.06578 15.12240 10.15642 1.000 39.90394 178 ARG A CA 1
ATOM 1367 C C . ARG A 1 178 ? 67.11373 13.76508 10.85947 1.000 43.14883 178 ARG A C 1
ATOM 1368 O O . ARG A 1 178 ? 66.26564 13.47122 11.71495 1.000 36.44783 178 ARG A O 1
ATOM 1376 N N . ALA A 1 179 ? 68.08611 12.91880 10.50655 1.000 41.99381 179 ALA A N 1
ATOM 1377 C CA . ALA A 1 179 ? 68.15722 11.58391 11.10057 1.000 43.42013 179 ALA A CA 1
ATOM 1378 C C . ALA A 1 179 ? 68.44299 11.65626 12.59836 1.000 39.69832 179 ALA A C 1
ATOM 1379 O O . ALA A 1 179 ? 67.80208 10.95944 13.39636 1.000 37.33649 179 ALA A O 1
ATOM 1381 N N . GLN A 1 180 ? 69.43360 12.46782 12.99194 1.000 39.38482 180 GLN A N 1
ATOM 1382 C CA . GLN A 1 180 ? 69.67699 12.72411 14.40975 1.000 36.73045 180 GLN A CA 1
ATOM 1383 C C . GLN A 1 180 ? 68.42020 13.25587 15.09744 1.000 35.53158 180 GLN A C 1
ATOM 1384 O O . GLN A 1 180 ? 68.02019 12.75778 16.15411 1.000 37.16757 180 GLN A O 1
ATOM 1390 N N . LEU A 1 181 ? 67.77517 14.26698 14.50517 1.000 34.84816 181 LEU A N 1
ATOM 1391 C CA . LEU A 1 181 ? 66.58266 14.83048 15.12932 1.000 34.40912 181 LEU A CA 1
ATOM 1392 C C . LEU A 1 181 ? 65.49757 13.77514 15.29585 1.000 36.64732 181 LEU A C 1
ATOM 1393 O O . LEU A 1 181 ? 64.77013 13.77638 16.29927 1.000 36.55551 181 LEU A O 1
ATOM 1398 N N . ASP A 1 182 ? 65.38964 12.85214 14.33155 1.000 34.35686 182 ASP A N 1
ATOM 1399 C CA . ASP A 1 182 ? 64.41519 11.76758 14.42067 1.000 34.81934 182 ASP A CA 1
ATOM 1400 C C . ASP A 1 182 ? 64.69829 10.86849 15.62222 1.000 37.44843 182 ASP A C 1
ATOM 1401 O O . ASP A 1 182 ? 63.77165 10.45223 16.33013 1.000 35.71092 182 ASP A O 1
ATOM 1406 N N . ALA A 1 183 ? 65.97774 10.54689 15.85490 1.000 38.25876 183 ALA A N 1
ATOM 1407 C CA . ALA A 1 183 ? 66.35006 9.68305 16.96983 1.000 37.37524 183 ALA A CA 1
ATOM 1408 C C . ALA A 1 183 ? 66.18203 10.39922 18.29968 1.000 40.83079 183 ALA A C 1
ATOM 1409 O O . ALA A 1 183 ? 65.88817 9.76162 19.31776 1.000 38.69199 183 ALA A O 1
ATOM 1411 N N . GLU A 1 184 ? 66.39116 11.71301 18.31900 1.000 37.62420 184 GLU A N 1
ATOM 1412 C CA . GLU A 1 184 ? 66.07825 12.47235 19.52092 1.000 36.06380 184 GLU A CA 1
ATOM 1413 C C . GLU A 1 184 ? 64.58637 12.42526 19.81467 1.000 35.92446 184 GLU A C 1
ATOM 1414 O O . GLU A 1 184 ? 64.17869 12.25776 20.97147 1.000 38.53510 184 GLU A O 1
ATOM 1420 N N . LEU A 1 185 ? 63.75709 12.53439 18.77453 1.000 30.80252 185 LEU A N 1
ATOM 1421 C CA . LEU A 1 185 ? 62.31342 12.57089 18.97576 1.000 31.40561 185 LEU A CA 1
ATOM 1422 C C . LEU A 1 185 ? 61.79848 11.26050 19.55126 1.000 34.50996 185 LEU A C 1
ATOM 1423 O O . LEU A 1 185 ? 60.89297 11.26287 20.39353 1.000 32.03402 185 LEU A O 1
ATOM 1428 N N . GLN A 1 186 ? 62.34572 10.12601 19.10566 1.000 35.60588 186 GLN A N 1
ATOM 1429 C CA . GLN A 1 186 ? 61.86733 8.86489 19.66027 1.000 41.97702 186 GLN A CA 1
ATOM 1430 C C . GLN A 1 186 ? 62.39198 8.62614 21.07323 1.000 38.06242 186 GLN A C 1
ATOM 1431 O O . GLN A 1 186 ? 61.77102 7.88016 21.82916 1.000 38.89276 186 GLN A O 1
ATOM 1437 N N . ARG A 1 187 ? 63.50621 9.24826 21.45311 1.000 38.84217 187 ARG A N 1
ATOM 1438 C CA . ARG A 1 187 ? 63.96784 9.12937 22.83216 1.000 44.86280 187 ARG A CA 1
ATOM 1439 C C . ARG A 1 187 ? 63.06174 9.91429 23.77444 1.000 42.43856 187 ARG A C 1
ATOM 1440 O O . ARG A 1 187 ? 62.77590 9.47098 24.89269 1.000 41.26893 187 ARG A O 1
ATOM 1448 N N . VAL A 1 188 ? 62.57074 11.06455 23.31691 1.000 38.63132 188 VAL A N 1
ATOM 1449 C CA . VAL A 1 188 ? 61.68039 11.88747 24.12839 1.000 38.91283 188 VAL A CA 1
ATOM 1450 C C . VAL A 1 188 ? 60.39391 11.13464 24.43488 1.000 40.82646 188 VAL A C 1
ATOM 1451 O O . VAL A 1 188 ? 59.92337 11.09791 25.58183 1.000 36.00281 188 VAL A O 1
ATOM 1455 N N . LYS A 1 189 ? 59.80107 10.53261 23.40545 1.000 40.66149 189 LYS A N 1
ATOM 1456 C CA . LYS A 1 189 ? 58.58461 9.75201 23.59370 1.000 36.15112 189 LYS A CA 1
ATOM 1457 C C . LYS A 1 189 ? 58.78306 8.66149 24.63965 1.000 36.15041 189 LYS A C 1
ATOM 1458 O O . LYS A 1 189 ? 57.93133 8.46798 25.50897 1.000 36.96296 189 LYS A O 1
ATOM 1464 N N . GLY A 1 190 ? 59.90761 7.94309 24.57855 1.000 39.26782 190 GLY A N 1
ATOM 1465 C CA . GLY A 1 190 ? 60.11607 6.83824 25.49882 1.000 40.81641 190 GLY A CA 1
ATOM 1466 C C . GLY A 1 190 ? 60.60253 7.25856 26.87205 1.000 46.14470 190 GLY A C 1
ATOM 1467 O O . GLY A 1 190 ? 60.28912 6.59665 27.86631 1.000 43.88539 190 GLY A O 1
ATOM 1468 N N . GLN A 1 191 ? 61.37353 8.35245 26.94984 1.000 42.48360 191 GLN A N 1
ATOM 1469 C CA . GLN A 1 191 ? 61.87315 8.86358 28.22346 1.000 35.82150 191 GLN A CA 1
ATOM 1470 C C . GLN A 1 191 ? 60.79223 9.57474 29.02320 1.000 37.53301 191 GLN A C 1
ATOM 1471 O O . GLN A 1 191 ? 60.82618 9.54629 30.25845 1.000 42.14828 191 GLN A O 1
ATOM 1477 N N . GLY A 1 192 ? 59.86791 10.26024 28.34797 1.000 34.94266 192 GLY A N 1
ATOM 1478 C CA . GLY A 1 192 ? 58.87114 11.08415 29.00753 1.000 32.59804 192 GLY A CA 1
ATOM 1479 C C . GLY A 1 192 ? 59.31069 12.49118 29.35617 1.000 26.88942 192 GLY A C 1
ATOM 1480 O O . GLY A 1 192 ? 58.55180 13.21481 30.00823 1.000 29.17327 192 GLY A O 1
ATOM 1481 N N . PHE A 1 193 ? 60.50269 12.90548 28.93588 1.000 28.54787 193 PHE A N 1
ATOM 1482 C CA . PHE A 1 193 ? 60.96451 14.28062 29.09894 1.000 29.60969 193 PHE A CA 1
ATOM 1483 C C . PHE A 1 193 ? 61.91293 14.61640 27.95331 1.000 28.83635 193 PHE A C 1
ATOM 1484 O O . PHE A 1 193 ? 62.38352 13.73849 27.22892 1.000 31.12233 193 PHE A O 1
ATOM 1492 N N . CYS A 1 194 ? 62.19828 15.90878 27.81260 1.000 26.05682 194 CYS A N 1
ATOM 1493 C CA . CYS A 1 194 ? 63.08348 16.42121 26.77962 1.000 27.06779 194 CYS A CA 1
ATOM 1494 C C . CYS A 1 194 ? 63.98186 17.48517 27.38419 1.000 24.05748 194 CYS A C 1
ATOM 1495 O O . CYS A 1 194 ? 63.50479 18.38039 28.08900 1.000 24.88022 194 CYS A O 1
ATOM 1498 N N . ILE A 1 195 ? 65.27318 17.40062 27.08833 1.000 24.91718 195 ILE A N 1
ATOM 1499 C CA . ILE A 1 195 ? 66.23697 18.43442 27.44368 1.000 23.24135 195 ILE A CA 1
ATOM 1500 C C . ILE A 1 195 ? 66.87821 18.94866 26.16203 1.000 25.02467 195 ILE A C 1
ATOM 1501 O O . ILE A 1 195 ? 67.32568 18.15668 25.32490 1.000 26.54814 195 ILE A O 1
ATOM 1506 N N . VAL A 1 196 ? 66.90942 20.26519 25.99901 1.000 19.79947 196 VAL A N 1
ATOM 1507 C CA . VAL A 1 196 ? 67.54527 20.88859 24.84855 1.000 25.88172 196 VAL A CA 1
ATOM 1508 C C . VAL A 1 196 ? 68.64679 21.79292 25.36242 1.000 23.97844 196 VAL A C 1
ATOM 1509 O O . VAL A 1 196 ? 68.38964 22.66084 26.20740 1.000 22.52531 196 VAL A O 1
ATOM 1513 N N . ASP A 1 197 ? 69.86811 21.59807 24.84670 1.000 20.37527 197 ASP A N 1
ATOM 1514 C CA . ASP A 1 197 ? 71.04885 22.34417 25.30434 1.000 25.97001 197 ASP A CA 1
ATOM 1515 C C . ASP A 1 197 ? 71.44400 23.38297 24.24898 1.000 26.39574 197 ASP A C 1
ATOM 1516 O O . ASP A 1 197 ? 72.25161 23.11730 23.35193 1.000 25.91837 197 ASP A O 1
ATOM 1521 N N . GLN A 1 198 ? 70.87284 24.58563 24.37187 1.000 19.71181 198 GLN A N 1
ATOM 1522 C CA . GLN A 1 198 ? 71.35039 25.76741 23.64539 1.000 24.45825 198 GLN A CA 1
ATOM 1523 C C . GLN A 1 198 ? 71.17319 25.65166 22.12734 1.000 24.09838 198 GLN A C 1
ATOM 1524 O O . GLN A 1 198 ? 71.93364 26.25327 21.35719 1.000 22.13472 198 GLN A O 1
ATOM 1530 N N . GLU A 1 199 ? 70.15781 24.91632 21.67723 1.000 21.41286 199 GLU A N 1
ATOM 1531 C CA . GLU A 1 199 ? 69.94003 24.78841 20.24356 1.000 25.26184 199 GLU A CA 1
ATOM 1532 C C . GLU A 1 199 ? 69.12024 25.92367 19.67438 1.000 25.01636 199 GLU A C 1
ATOM 1533 O O . GLU A 1 199 ? 69.18785 26.17184 18.47396 1.000 26.33552 199 GLU A O 1
ATOM 1539 N N . TYR A 1 200 ? 68.36320 26.61816 20.51345 1.000 22.27654 200 TYR A N 1
ATOM 1540 C CA . TYR A 1 200 ? 67.52798 27.72377 20.08931 1.000 24.01037 200 TYR A CA 1
ATOM 1541 C C . TYR A 1 200 ? 68.16174 29.06354 20.41949 1.000 23.99043 200 TYR A C 1
ATOM 1542 O O . TYR A 1 200 ? 68.16897 29.97027 19.57921 1.000 26.15160 200 TYR A O 1
ATOM 1551 N N . GLU A 1 201 ? 68.75197 29.17444 21.60506 1.000 22.76455 201 GLU A N 1
ATOM 1552 C CA . GLU A 1 201 ? 69.45188 30.37137 22.04343 1.000 24.72381 201 GLU A CA 1
ATOM 1553 C C . GLU A 1 201 ? 70.67435 29.97368 22.85689 1.000 29.18192 201 GLU A C 1
ATOM 1554 O O . GLU A 1 201 ? 70.61127 29.06806 23.70132 1.000 21.00990 201 GLU A O 1
ATOM 1560 N N . ILE A 1 202 ? 71.79325 30.65627 22.57916 1.000 31.42491 202 ILE A N 1
ATOM 1561 C CA . ILE A 1 202 ? 73.00717 30.49385 23.37134 1.000 32.59688 202 ILE A CA 1
ATOM 1562 C C . ILE A 1 202 ? 72.70169 30.70890 24.84940 1.000 23.39199 202 ILE A C 1
ATOM 1563 O O . ILE A 1 202 ? 71.98903 31.64535 25.21807 1.000 25.21345 202 ILE A O 1
ATOM 1568 N N . GLY A 1 203 ? 73.26212 29.84804 25.70025 1.000 25.28068 203 GLY A N 1
ATOM 1569 C CA . GLY A 1 203 ? 73.05739 29.94121 27.12847 1.000 29.43669 203 GLY A CA 1
ATOM 1570 C C . GLY A 1 203 ? 71.77111 29.32175 27.63045 1.000 29.55306 203 GLY A C 1
ATOM 1571 O O . GLY A 1 203 ? 71.69012 28.96856 28.81230 1.000 29.80002 203 GLY A O 1
ATOM 1580 N N . ARG A 1 205 ? 69.11702 26.54656 28.37330 1.000 20.96262 205 ARG A N 1
ATOM 1581 C CA . ARG A 1 205 ? 68.88123 25.11729 28.54357 1.000 23.03008 205 ARG A CA 1
ATOM 1582 C C . ARG A 1 205 ? 67.45130 24.92341 28.99700 1.000 23.86827 205 ARG A C 1
ATOM 1583 O O . ARG A 1 205 ? 66.99738 25.61106 29.91332 1.000 25.53815 205 ARG A O 1
ATOM 1591 N N . VAL A 1 206 ? 66.74475 23.98471 28.38422 1.000 19.34811 206 VAL A N 1
ATOM 1592 C CA . VAL A 1 206 ? 65.32178 23.83776 28.64632 1.000 21.33289 206 VAL A CA 1
ATOM 1593 C C . VAL A 1 206 ? 65.02425 22.36867 28.89933 1.000 21.78949 206 VAL A C 1
ATOM 1594 O O . VAL A 1 206 ? 65.46726 21.50840 28.13227 1.000 20.15841 206 VAL A O 1
ATOM 1598 N N . LEU A 1 207 ? 64.30046 22.08778 29.98591 1.000 19.60089 207 LEU A N 1
ATOM 1599 C CA . LEU A 1 207 ? 63.78761 20.75764 30.30415 1.000 20.56844 207 LEU A CA 1
ATOM 1600 C C . LEU A 1 207 ? 62.26486 20.80034 30.24932 1.000 19.72360 207 LEU A C 1
ATOM 1601 O O . LEU A 1 207 ? 61.64726 21.72403 30.78823 1.000 18.89315 207 LEU A O 1
ATOM 1606 N N . GLY A 1 208 ? 61.65139 19.81122 29.60501 1.000 22.73608 208 GLY A N 1
ATOM 1607 C CA . GLY A 1 208 ? 60.21214 19.83338 29.43519 1.000 21.63420 208 GLY A CA 1
ATOM 1608 C C . GLY A 1 208 ? 59.59302 18.47672 29.70743 1.000 21.63968 208 GLY A C 1
ATOM 1609 O O . GLY A 1 208 ? 60.23701 17.43830 29.57160 1.000 23.15293 208 GLY A O 1
ATOM 1610 N N . VAL A 1 209 ? 58.31275 18.50554 30.06848 1.000 18.25287 209 VAL A N 1
ATOM 1611 C CA . VAL A 1 209 ? 57.51580 17.28295 30.13365 1.000 21.09433 209 VAL A CA 1
ATOM 1612 C C . VAL A 1 209 ? 56.17559 17.47179 29.43112 1.000 24.91015 209 VAL A C 1
ATOM 1613 O O . VAL A 1 209 ? 55.63465 18.59102 29.38540 1.000 21.76571 209 VAL A O 1
ATOM 1617 N N . PRO A 1 210 ? 55.58023 16.39807 28.92595 1.000 21.37559 210 PRO A N 1
ATOM 1618 C CA . PRO A 1 210 ? 54.22585 16.50107 28.37911 1.000 23.41554 210 PRO A CA 1
ATOM 1619 C C . PRO A 1 210 ? 53.18173 16.65617 29.47902 1.000 29.65726 210 PRO A C 1
ATOM 1620 O O . PRO A 1 210 ? 53.31960 16.11145 30.58054 1.000 31.02278 210 PRO A O 1
ATOM 1624 N N . LEU A 1 211 ? 52.13104 17.43615 29.16971 1.000 27.30975 211 LEU A N 1
ATOM 1625 C CA . LEU A 1 211 ? 50.88499 17.46615 29.93756 1.000 27.00044 211 LEU A CA 1
ATOM 1626 C C . LEU A 1 211 ? 49.83661 16.74410 29.10040 1.000 36.05320 211 LEU A C 1
ATOM 1627 O O . LEU A 1 211 ? 49.45587 17.21827 28.01780 1.000 32.37647 211 LEU A O 1
ATOM 1632 N N . LEU A 1 212 ? 49.39782 15.58666 29.58134 1.000 35.37321 212 LEU A N 1
ATOM 1633 C CA . LEU A 1 212 ? 48.50124 14.72551 28.83030 1.000 36.14647 212 LEU A CA 1
ATOM 1634 C C . LEU A 1 212 ? 47.06213 14.95949 29.27111 1.000 41.72395 212 LEU A C 1
ATOM 1635 O O . LEU A 1 212 ? 46.79689 15.43764 30.37564 1.000 41.12512 212 LEU A O 1
ATOM 1640 N N . GLY A 1 213 ? 46.13254 14.69225 28.35534 1.000 49.18912 213 GLY A N 1
ATOM 1641 C CA . GLY A 1 213 ? 44.72299 14.82968 28.64150 1.000 47.39230 213 GLY A CA 1
ATOM 1642 C C . GLY A 1 213 ? 44.14294 13.52650 29.13484 1.000 48.41150 213 GLY A C 1
ATOM 1643 O O . GLY A 1 213 ? 44.83857 12.52210 29.28813 1.000 44.97181 213 GLY A O 1
ATOM 1644 N N . ARG A 1 214 ? 42.82862 13.55230 29.37068 1.000 59.61747 214 ARG A N 1
ATOM 1645 C CA . ARG A 1 214 ? 42.15770 12.38501 29.93484 1.000 63.62779 214 ARG A CA 1
ATOM 1646 C C . ARG A 1 214 ? 42.33102 11.16019 29.04372 1.000 59.91005 214 ARG A C 1
ATOM 1647 O O . ARG A 1 214 ? 42.48667 10.03818 29.54232 1.000 63.54215 214 ARG A O 1
ATOM 1655 N N . ALA A 1 215 ? 42.34284 11.35601 27.72676 1.000 54.68512 215 ALA A N 1
ATOM 1656 C CA . ALA A 1 215 ? 42.48809 10.23514 26.80677 1.000 56.57731 215 ALA A CA 1
ATOM 1657 C C . ALA A 1 215 ? 43.94053 9.83629 26.56465 1.000 52.54311 215 ALA A C 1
ATOM 1658 O O . ALA A 1 215 ? 44.18671 8.92084 25.77466 1.000 47.98307 215 ALA A O 1
ATOM 1660 N N . GLY A 1 216 ? 44.90123 10.47806 27.22578 1.000 51.01861 216 GLY A N 1
ATOM 1661 C CA . GLY A 1 216 ? 46.29716 10.21178 26.95021 1.000 46.29838 216 GLY A CA 1
ATOM 1662 C C . GLY A 1 216 ? 46.87163 10.96247 25.77034 1.000 49.38679 216 GLY A C 1
ATOM 1663 O O . GLY A 1 216 ? 47.94393 10.59508 25.28049 1.000 46.79771 216 GLY A O 1
ATOM 1664 N N . GLN A 1 217 ? 46.19215 12.00411 25.29433 1.000 46.62315 217 GLN A N 1
ATOM 1665 C CA . GLN A 1 217 ? 46.64577 12.79511 24.16035 1.000 39.78744 217 GLN A CA 1
ATOM 1666 C C . GLN A 1 217 ? 47.34451 14.06766 24.64089 1.000 41.68407 217 GLN A C 1
ATOM 1667 O O . GLN A 1 217 ? 47.00622 14.63123 25.68840 1.000 39.12446 217 GLN A O 1
ATOM 1673 N N . LEU A 1 218 ? 48.32788 14.52086 23.86620 1.000 36.34547 218 LEU A N 1
ATOM 1674 C CA . LEU A 1 218 ? 49.09353 15.69531 24.26370 1.000 32.48515 218 LEU A CA 1
ATOM 1675 C C . LEU A 1 218 ? 48.21160 16.93604 24.26318 1.000 34.03401 218 LEU A C 1
ATOM 1676 O O . LEU A 1 218 ? 47.61198 17.28643 23.24277 1.000 33.99240 218 LEU A O 1
ATOM 1681 N N . LYS A 1 219 ? 48.14900 17.61100 25.40727 1.000 32.06878 219 LYS A N 1
ATOM 1682 C CA . LYS A 1 219 ? 47.40492 18.85149 25.55171 1.000 32.06343 219 LYS A CA 1
ATOM 1683 C C . LYS A 1 219 ? 48.29182 20.09164 25.62413 1.000 29.85541 219 LYS A C 1
ATOM 1684 O O . LYS A 1 219 ? 47.89992 21.14857 25.12030 1.000 29.40752 219 LYS A O 1
ATOM 1690 N N . ALA A 1 220 ? 49.46998 19.98905 26.23702 1.000 28.98961 220 ALA A N 1
ATOM 1691 C CA . ALA A 1 220 ? 50.36649 21.12640 26.41577 1.000 27.18917 220 ALA A CA 1
ATOM 1692 C C . ALA A 1 220 ? 51.69288 20.59671 26.92929 1.000 23.56892 220 ALA A C 1
ATOM 1693 O O . ALA A 1 220 ? 51.82632 19.41805 27.26229 1.000 22.11489 220 ALA A O 1
ATOM 1695 N N . THR A 1 221 ? 52.67594 21.48450 26.99949 1.000 24.72887 221 THR A N 1
ATOM 1696 C CA . THR A 1 221 ? 53.99096 21.12015 27.50009 1.000 25.42987 221 THR A CA 1
ATOM 1697 C C . THR A 1 221 ? 54.30517 21.93209 28.75344 1.000 20.54822 221 THR A C 1
ATOM 1698 O O . THR A 1 221 ? 53.76240 23.01357 28.96794 1.000 21.90169 221 THR A O 1
ATOM 1702 N N . LEU A 1 222 ? 55.16705 21.39878 29.60257 1.000 21.52387 222 LEU A N 1
ATOM 1703 C CA . LEU A 1 222 ? 55.59318 22.13919 30.78920 1.000 26.84800 222 LEU A CA 1
ATOM 1704 C C . LEU A 1 222 ? 57.11278 22.19184 30.79365 1.000 18.62198 222 LEU A C 1
ATOM 1705 O O . LEU A 1 222 ? 57.77114 21.14927 30.79560 1.000 20.38409 222 LEU A O 1
ATOM 1710 N N . THR A 1 223 ? 57.67425 23.39341 30.78830 1.000 19.70763 223 THR A N 1
ATOM 1711 C CA . THR A 1 223 ? 59.11438 23.50074 30.70813 1.000 20.77589 223 THR A CA 1
ATOM 1712 C C . THR A 1 223 ? 59.66205 24.42200 31.77449 1.000 19.68093 223 THR A C 1
ATOM 1713 O O . THR A 1 223 ? 58.99843 25.35744 32.23527 1.000 21.36266 223 THR A O 1
ATOM 1717 N N . ILE A 1 224 ? 60.91297 24.14601 32.11609 1.000 18.18998 224 ILE A N 1
ATOM 1718 C CA . ILE A 1 224 ? 61.73479 24.98621 32.96923 1.000 19.92440 224 ILE A CA 1
ATOM 1719 C C . ILE A 1 224 ? 62.92085 25.40530 32.12401 1.000 21.27881 224 ILE A C 1
ATOM 1720 O O . ILE A 1 224 ? 63.60262 24.55325 31.53619 1.000 18.41701 224 ILE A O 1
ATOM 1725 N N . THR A 1 225 ? 63.13200 26.70634 32.01659 1.000 20.30731 225 THR A N 1
ATOM 1726 C CA . THR A 1 225 ? 64.26691 27.24006 31.28475 1.000 23.02862 225 THR A CA 1
ATOM 1727 C C . THR A 1 225 ? 65.30815 27.70796 32.28953 1.000 28.01915 225 THR A C 1
ATOM 1728 O O . THR A 1 225 ? 64.97008 28.41519 33.25035 1.000 24.75634 225 THR A O 1
ATOM 1732 N N . THR A 1 226 ? 66.56030 27.29613 32.07657 1.000 24.86095 226 THR A N 1
ATOM 1733 C CA . THR A 1 226 ? 67.67695 27.65650 32.94307 1.000 26.90546 226 THR A CA 1
ATOM 1734 C C . THR A 1 226 ? 68.84445 28.10364 32.05841 1.000 28.72632 226 THR A C 1
ATOM 1735 O O . THR A 1 226 ? 68.76347 28.07845 30.82410 1.000 26.08505 226 THR A O 1
ATOM 1739 N N . HIS A 1 227 ? 69.91862 28.55865 32.68877 1.000 24.54092 227 HIS A N 1
ATOM 1740 C CA . HIS A 1 227 ? 71.06991 29.13059 32.00320 1.000 28.54255 227 HIS A CA 1
ATOM 1741 C C . HIS A 1 227 ? 72.25200 28.17551 32.09792 1.000 28.87155 227 HIS A C 1
ATOM 1742 O O . HIS A 1 227 ? 72.51741 27.60324 33.16021 1.000 28.17908 227 HIS A O 1
ATOM 1749 N N . ALA A 1 228 ? 72.95841 28.00090 30.98165 1.000 25.85694 228 ALA A N 1
ATOM 1750 C CA . ALA A 1 228 ? 74.05354 27.03615 30.92401 1.000 30.17983 228 ALA A CA 1
ATOM 1751 C C . ALA A 1 228 ? 75.24370 27.43136 31.79691 1.000 28.64672 228 ALA A C 1
ATOM 1752 O O . ALA A 1 228 ? 76.07606 26.57270 32.11310 1.000 31.06667 228 ALA A O 1
ATOM 1754 N N . SER A 1 229 ? 75.36256 28.70426 32.16417 1.000 28.65250 229 SER A N 1
ATOM 1755 C CA . SER A 1 229 ? 76.42160 29.15150 33.06823 1.000 33.96320 229 SER A CA 1
ATOM 1756 C C . SER A 1 229 ? 76.14108 28.85276 34.54192 1.000 31.70099 229 SER A C 1
ATOM 1757 O O . SER A 1 229 ? 76.99434 29.15384 35.38904 1.000 31.58236 229 SER A O 1
ATOM 1760 N N . ARG A 1 230 ? 74.98900 28.27811 34.87953 1.000 29.52622 230 ARG A N 1
ATOM 1761 C CA . ARG A 1 230 ? 74.68698 27.96658 36.27203 1.000 29.88889 230 ARG A CA 1
ATOM 1762 C C . ARG A 1 230 ? 74.54428 26.47876 36.54783 1.000 35.45332 230 ARG A C 1
ATOM 1763 O O . ARG A 1 230 ? 75.04875 25.99603 37.56294 1.000 38.80076 230 ARG A O 1
ATOM 1771 N N . LEU A 1 231 ? 73.85721 25.73327 35.68945 1.000 32.98293 231 LEU A N 1
ATOM 1772 C CA . LEU A 1 231 ? 73.53205 24.34461 35.97802 1.000 32.56353 231 LEU A CA 1
ATOM 1773 C C . LEU A 1 231 ? 74.02617 23.43707 34.86501 1.000 31.76580 231 LEU A C 1
ATOM 1774 O O . LEU A 1 231 ? 73.92043 23.77448 33.68448 1.000 32.86643 231 LEU A O 1
ATOM 1779 N N . SER A 1 232 ? 74.54264 22.27813 35.24283 1.000 35.05159 232 SER A N 1
ATOM 1780 C CA . SER A 1 232 ? 74.80619 21.25007 34.25240 1.000 30.82369 232 SER A CA 1
ATOM 1781 C C . SER A 1 232 ? 73.50016 20.57514 33.85279 1.000 32.38367 232 SER A C 1
ATOM 1782 O O . SER A 1 232 ? 72.46924 20.71947 34.52250 1.000 32.91370 232 SER A O 1
ATOM 1785 N N . ILE A 1 233 ? 73.54317 19.85255 32.72967 1.000 26.92176 233 ILE A N 1
ATOM 1786 C CA . ILE A 1 233 ? 72.41072 19.01777 32.33813 1.000 29.18871 233 ILE A CA 1
ATOM 1787 C C . ILE A 1 233 ? 72.14943 17.97167 33.40724 1.000 31.01692 233 ILE A C 1
ATOM 1788 O O . ILE A 1 233 ? 70.99549 17.62337 33.70107 1.000 29.54883 233 ILE A O 1
ATOM 1793 N N . ASP A 1 234 ? 73.22548 17.43898 33.98498 1.000 29.96369 234 ASP A N 1
ATOM 1794 C CA . ASP A 1 234 ? 73.12135 16.46705 35.06746 1.000 33.38856 234 ASP A CA 1
ATOM 1795 C C . ASP A 1 234 ? 72.27486 16.99992 36.22574 1.000 31.14587 234 ASP A C 1
ATOM 1796 O O . ASP A 1 234 ? 71.34485 16.32974 36.68585 1.000 28.00061 234 ASP A O 1
ATOM 1801 N N . GLU A 1 235 ? 72.58095 18.21136 36.70366 1.000 30.16311 235 GLU A N 1
ATOM 1802 C CA . GLU A 1 235 ? 71.81948 18.79443 37.80814 1.000 28.74583 235 GLU A CA 1
ATOM 1803 C C . GLU A 1 235 ? 70.37241 19.09306 37.41089 1.000 30.56864 235 GLU A C 1
ATOM 1804 O O . GLU A 1 235 ? 69.45527 18.91097 38.22423 1.000 26.50750 235 GLU A O 1
ATOM 1810 N N . ILE A 1 236 ? 70.14479 19.56742 36.18175 1.000 24.55295 236 ILE A N 1
ATOM 1811 C CA . ILE A 1 236 ? 68.77523 19.76483 35.69944 1.000 23.69298 236 ILE A CA 1
ATOM 1812 C C . ILE A 1 236 ? 67.97462 18.48219 35.84002 1.000 24.19357 236 ILE A C 1
ATOM 1813 O O . ILE A 1 236 ? 66.86906 18.47102 36.39241 1.000 25.95766 236 ILE A O 1
ATOM 1818 N N . ARG A 1 237 ? 68.53140 17.38308 35.34147 1.000 24.93541 237 ARG A N 1
ATOM 1819 C CA . ARG A 1 237 ? 67.86190 16.09404 35.41047 1.000 32.56658 237 ARG A CA 1
ATOM 1820 C C . ARG A 1 237 ? 67.61508 15.66086 36.85727 1.000 31.55026 237 ARG A C 1
ATOM 1821 O O . ARG A 1 237 ? 66.52205 15.19471 37.18828 1.000 30.25226 237 ARG A O 1
ATOM 1829 N N . LEU A 1 238 ? 68.61096 15.81611 37.73697 1.000 28.81538 238 LEU A N 1
ATOM 1830 C CA . LEU A 1 238 ? 68.45042 15.34460 39.11454 1.000 31.45776 238 LEU A CA 1
ATOM 1831 C C . LEU A 1 238 ? 67.55777 16.25311 39.96713 1.000 30.02251 238 LEU A C 1
ATOM 1832 O O . LEU A 1 238 ? 66.77272 15.75303 40.78290 1.000 29.46422 238 LEU A O 1
ATOM 1837 N N . ARG A 1 239 ? 67.65449 17.57500 39.81134 1.000 24.42726 239 ARG A N 1
ATOM 1838 C CA . ARG A 1 239 ? 66.96408 18.50011 40.70843 1.000 26.44154 239 ARG A CA 1
ATOM 1839 C C . ARG A 1 239 ? 65.61380 18.97315 40.17673 1.000 30.54471 239 ARG A C 1
ATOM 1840 O O . ARG A 1 239 ? 64.65604 19.08493 40.95278 1.000 33.15555 239 ARG A O 1
ATOM 1848 N N . TYR A 1 240 ? 65.49006 19.21300 38.86522 1.000 27.93195 240 TYR A N 1
ATOM 1849 C CA . TYR A 1 240 ? 64.29765 19.83807 38.30615 1.000 24.25881 240 TYR A CA 1
ATOM 1850 C C . TYR A 1 240 ? 63.29779 18.84696 37.72387 1.000 29.46910 240 TYR A C 1
ATOM 1851 O O . TYR A 1 240 ? 62.08843 19.09967 37.80068 1.000 25.06762 240 TYR A O 1
ATOM 1860 N N . LEU A 1 241 ? 63.76288 17.73586 37.13853 1.000 22.89193 241 LEU A N 1
ATOM 1861 C CA . LEU A 1 241 ? 62.83321 16.73616 36.61459 1.000 25.61374 241 LEU A CA 1
ATOM 1862 C C . LEU A 1 241 ? 61.86597 16.22542 37.67679 1.000 27.41212 241 LEU A C 1
ATOM 1863 O O . LEU A 1 241 ? 60.64700 16.21594 37.41383 1.000 29.57666 241 LEU A O 1
ATOM 1868 N N . PRO A 1 242 ? 62.30344 15.83432 38.89000 1.000 30.56223 242 PRO A N 1
ATOM 1869 C CA . PRO A 1 242 ? 61.31005 15.45875 39.90875 1.000 28.32319 242 PRO A CA 1
ATOM 1870 C C . PRO A 1 242 ? 60.27707 16.54563 40.16387 1.000 28.54155 242 PRO A C 1
ATOM 1871 O O . PRO A 1 242 ? 59.10488 16.22903 40.38719 1.000 32.97896 242 PRO A O 1
ATOM 1875 N N . THR A 1 243 ? 60.66698 17.82574 40.11915 1.000 27.86722 243 THR A N 1
ATOM 1876 C CA . THR A 1 243 ? 59.68677 18.89931 40.30252 1.000 28.55400 243 THR A CA 1
ATOM 1877 C C . THR A 1 243 ? 58.63464 18.88262 39.19644 1.000 31.84700 243 THR A C 1
ATOM 1878 O O . THR A 1 243 ? 57.45352 19.17623 39.44152 1.000 31.91831 243 THR A O 1
ATOM 1882 N N . LEU A 1 244 ? 59.04874 18.56463 37.96085 1.000 27.58645 244 LEU A N 1
ATOM 1883 C CA . LEU A 1 244 ? 58.09302 18.53657 36.85985 1.000 28.67857 244 LEU A CA 1
ATOM 1884 C C . LEU A 1 244 ? 57.22949 17.28097 36.90457 1.000 25.16765 244 LEU A C 1
ATOM 1885 O O . LEU A 1 244 ? 56.03666 17.34253 36.60354 1.000 28.18617 244 LEU A O 1
ATOM 1890 N N . TYR A 1 245 ? 57.81685 16.12837 37.23437 1.000 28.89874 245 TYR A N 1
ATOM 1891 C CA . TYR A 1 245 ? 57.00106 14.92912 37.39235 1.000 32.51747 245 TYR A CA 1
ATOM 1892 C C . TYR A 1 245 ? 55.92831 15.15317 38.45135 1.000 32.59734 245 TYR A C 1
ATOM 1893 O O . TYR A 1 245 ? 54.78479 14.71232 38.28998 1.000 35.68150 245 TYR A O 1
ATOM 1902 N N . GLU A 1 246 ? 56.26963 15.88688 39.51748 1.000 31.96071 246 GLU A N 1
ATOM 1903 C CA . GLU A 1 246 ? 55.29660 16.18440 40.56602 1.000 37.37444 246 GLU A CA 1
ATOM 1904 C C . GLU A 1 246 ? 54.21906 17.13461 40.07637 1.000 37.15780 246 GLU A C 1
ATOM 1905 O O . GLU A 1 246 ? 53.04439 16.97797 40.43380 1.000 37.53514 246 GLU A O 1
ATOM 1911 N N . ALA A 1 247 ? 54.60373 18.15385 39.29940 1.000 30.53485 247 ALA A N 1
ATOM 1912 C CA . ALA A 1 247 ? 53.61047 19.06480 38.74167 1.000 35.19682 247 ALA A CA 1
ATOM 1913 C C . ALA A 1 247 ? 52.70396 18.35034 37.74340 1.000 34.08869 247 ALA A C 1
ATOM 1914 O O . ALA A 1 247 ? 51.52927 18.70204 37.60747 1.000 32.65876 247 ALA A O 1
ATOM 1916 N N . GLN A 1 248 ? 53.23808 17.36051 37.02961 1.000 37.33772 248 GLN A N 1
ATOM 1917 C CA . GLN A 1 248 ? 52.40384 16.51366 36.18218 1.000 37.92560 248 GLN A CA 1
ATOM 1918 C C . GLN A 1 248 ? 51.29677 15.84838 36.99381 1.000 44.04335 248 GLN A C 1
ATOM 1919 O O . GLN A 1 248 ? 50.13173 15.82358 36.58117 1.000 40.61309 248 GLN A O 1
ATOM 1925 N N . ALA A 1 249 ? 51.65420 15.27916 38.15275 1.000 44.99081 249 ALA A N 1
ATOM 1926 C CA . ALA A 1 249 ? 50.67671 14.55608 38.96005 1.000 40.05102 249 ALA A CA 1
ATOM 1927 C C . ALA A 1 249 ? 49.61650 15.49466 39.50900 1.000 45.52078 249 ALA A C 1
ATOM 1928 O O . ALA A 1 249 ? 48.43419 15.13352 39.58482 1.000 50.82740 249 ALA A O 1
ATOM 1930 N N . LEU A 1 250 ? 50.02600 16.70253 39.90040 1.000 40.04365 250 LEU A N 1
ATOM 1931 C CA . LEU A 1 250 ? 49.09033 17.68235 40.42888 1.000 43.67907 250 LEU A CA 1
ATOM 1932 C C . LEU A 1 250 ? 48.09698 18.12735 39.36799 1.000 47.25862 250 LEU A C 1
ATOM 1933 O O . LEU A 1 250 ? 46.95381 18.46935 39.69263 1.000 48.38181 250 LEU A O 1
ATOM 1938 N N . LEU A 1 251 ? 48.50105 18.10290 38.09975 1.000 46.42280 251 LEU A N 1
ATOM 1939 C CA . LEU A 1 251 ? 47.66267 18.57928 37.00781 1.000 51.73609 251 LEU A CA 1
ATOM 1940 C C . LEU A 1 251 ? 46.74165 17.51788 36.42703 1.000 51.99496 251 LEU A C 1
ATOM 1941 O O . LEU A 1 251 ? 46.03269 17.81835 35.46309 1.000 53.57986 251 LEU A O 1
ATOM 1946 N N . ARG A 1 252 ? 46.74936 16.29340 36.95761 1.000 52.12019 252 ARG A N 1
ATOM 1947 C CA . ARG A 1 252 ? 46.02670 15.20712 36.30084 1.000 57.73407 252 ARG A CA 1
ATOM 1948 C C . ARG A 1 252 ? 44.53401 15.48913 36.13784 1.000 60.76676 252 ARG A C 1
ATOM 1949 O O . ARG A 1 252 ? 43.96866 15.05578 35.11784 1.000 60.32976 252 ARG A O 1
ATOM 1957 N N . PRO A 1 253 ? 43.84658 16.17065 37.06426 1.000 58.42319 253 PRO A N 1
ATOM 1958 C CA . PRO A 1 253 ? 42.54922 16.76726 36.69782 1.000 63.55343 253 PRO A CA 1
ATOM 1959 C C . PRO A 1 253 ? 42.73265 17.95014 35.75414 1.000 65.74204 253 PRO A C 1
ATOM 1960 O O . PRO A 1 253 ? 42.71678 19.10740 36.18785 1.000 64.79019 253 PRO A O 1
ATOM 1964 N N . VAL A 1 254 ? 42.92195 17.66849 34.46430 1.000 63.40359 254 VAL A N 1
ATOM 1965 C CA . VAL A 1 254 ? 43.20072 18.70191 33.47213 1.000 54.38791 254 VAL A CA 1
ATOM 1966 C C . VAL A 1 254 ? 41.98735 19.58325 33.23356 1.000 58.57035 254 VAL A C 1
ATOM 1967 O O . VAL A 1 254 ? 40.86990 19.08929 33.07534 1.000 70.81867 254 VAL A O 1
ATOM 1971 N N . HIS B 1 7 ? 123.13832 51.20948 5.18329 1.000 72.11453 7 HIS B N 1
ATOM 1972 C CA . HIS B 1 7 ? 122.78569 50.11785 6.08561 1.000 74.70756 7 HIS B CA 1
ATOM 1973 C C . HIS B 1 7 ? 121.38855 49.53042 5.82483 1.000 70.70074 7 HIS B C 1
ATOM 1974 O O . HIS B 1 7 ? 121.20629 48.32114 5.98692 1.000 64.57550 7 HIS B O 1
ATOM 1981 N N . PRO B 1 8 ? 120.39329 50.36965 5.43257 1.000 69.89449 8 PRO B N 1
ATOM 1982 C CA . PRO B 1 8 ? 119.09200 49.80931 5.03127 1.000 71.06071 8 PRO B CA 1
ATOM 1983 C C . PRO B 1 8 ? 119.15521 48.72096 3.96040 1.000 67.75055 8 PRO B C 1
ATOM 1984 O O . PRO B 1 8 ? 118.17292 47.99664 3.77354 1.000 71.04852 8 PRO B O 1
ATOM 1988 N N . ARG B 1 9 ? 120.27748 48.57722 3.25340 1.000 61.26288 9 ARG B N 1
ATOM 1989 C CA . ARG B 1 9 ? 120.44245 47.39693 2.41144 1.000 64.81220 9 ARG B CA 1
ATOM 1990 C C . ARG B 1 9 ? 120.80581 46.17427 3.23998 1.000 58.80947 9 ARG B C 1
ATOM 1991 O O . ARG B 1 9 ? 120.44770 45.04908 2.86728 1.000 58.64717 9 ARG B O 1
ATOM 1999 N N . ASP B 1 10 ? 121.49758 46.37960 4.36695 1.000 61.07520 10 ASP B N 1
ATOM 2000 C CA . ASP B 1 10 ? 121.98215 45.31206 5.23784 1.000 59.25385 10 ASP B CA 1
ATOM 2001 C C . ASP B 1 10 ? 120.90054 44.74492 6.18079 1.000 57.40363 10 ASP B C 1
ATOM 2002 O O . ASP B 1 10 ? 121.25203 44.01907 7.11944 1.000 57.59980 10 ASP B O 1
ATOM 2007 N N . LEU B 1 11 ? 119.61970 45.05763 5.96525 1.000 48.09065 11 LEU B N 1
ATOM 2008 C CA . LEU B 1 11 ? 118.51576 44.44227 6.69403 1.000 43.85594 11 LEU B CA 1
ATOM 2009 C C . LEU B 1 11 ? 118.14123 43.09607 6.08337 1.000 40.03153 11 LEU B C 1
ATOM 2010 O O . LEU B 1 11 ? 118.37823 42.83187 4.90181 1.000 37.54762 11 LEU B O 1
ATOM 2015 N N . ILE B 1 12 ? 117.51515 42.24942 6.90148 1.000 36.45906 12 ILE B N 1
ATOM 2016 C CA . ILE B 1 12 ? 117.11224 40.91051 6.47846 1.000 29.94029 12 ILE B CA 1
ATOM 2017 C C . ILE B 1 12 ? 115.71915 41.01217 5.86465 1.000 34.33623 12 ILE B C 1
ATOM 2018 O O . ILE B 1 12 ? 114.70856 40.97152 6.57893 1.000 28.76047 12 ILE B O 1
ATOM 2023 N N . ALA B 1 13 ? 115.66971 41.11432 4.52744 1.000 28.14487 13 ALA B N 1
ATOM 2024 C CA . ALA B 1 13 ? 114.41262 41.34571 3.81926 1.000 30.09256 13 ALA B CA 1
ATOM 2025 C C . ALA B 1 13 ? 113.44104 40.18197 3.99078 1.000 28.84960 13 ALA B C 1
ATOM 2026 O O . ALA B 1 13 ? 112.22394 40.39029 4.07355 1.000 28.00617 13 ALA B O 1
ATOM 2028 N N . GLY B 1 14 ? 113.95676 38.94990 4.03498 1.000 26.02067 14 GLY B N 1
ATOM 2029 C CA . GLY B 1 14 ? 113.09717 37.80590 4.29380 1.000 25.76521 14 GLY B CA 1
ATOM 2030 C C . GLY B 1 14 ? 112.37785 37.8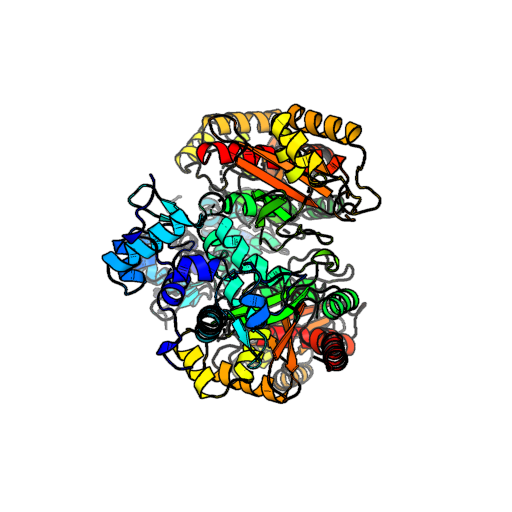8684 5.63364 1.000 28.68403 14 GLY B C 1
ATOM 2031 O O . GLY B 1 14 ? 111.23074 37.43674 5.75688 1.000 26.99665 14 GLY B O 1
ATOM 2032 N N . LEU B 1 15 ? 113.03345 38.45825 6.64769 1.000 23.55873 15 LEU B N 1
ATOM 2033 C CA . LEU B 1 15 ? 112.38207 38.64475 7.93965 1.000 26.11002 15 LEU B CA 1
ATOM 2034 C C . LEU B 1 15 ? 111.34311 39.76586 7.88179 1.000 26.34634 15 LEU B C 1
ATOM 2035 O O . LEU B 1 15 ? 110.23032 39.59698 8.38546 1.000 20.71242 15 LEU B O 1
ATOM 2040 N N . GLN B 1 16 ? 111.67018 40.90033 7.24099 1.000 25.03922 16 GLN B N 1
ATOM 2041 C CA . GLN B 1 16 ? 110.70974 41.99935 7.10547 1.000 28.58199 16 GLN B CA 1
ATOM 2042 C C . GLN B 1 16 ? 109.44557 41.55747 6.37827 1.000 26.01002 16 GLN B C 1
ATOM 2043 O O . GLN B 1 16 ? 108.32017 41.83001 6.82470 1.000 25.62699 16 GLN B O 1
ATOM 2049 N N . LYS B 1 17 ? 109.61169 40.88244 5.24798 1.000 24.02128 17 LYS B N 1
ATOM 2050 C CA . LYS B 1 17 ? 108.45665 40.50696 4.44294 1.000 30.44122 17 LYS B CA 1
ATOM 2051 C C . LYS B 1 17 ? 107.66806 39.37999 5.09421 1.000 24.84203 17 LYS B C 1
ATOM 2052 O O . LYS B 1 17 ? 106.44109 39.34767 4.98893 1.000 23.60508 17 LYS B O 1
ATOM 2058 N N . GLY B 1 18 ? 108.35652 38.45380 5.76173 1.000 26.72897 18 GLY B N 1
ATOM 2059 C CA . GLY B 1 18 ? 107.66793 37.33981 6.39144 1.000 21.86061 18 GLY B CA 1
ATOM 2060 C C . GLY B 1 18 ? 106.77033 37.78506 7.53646 1.000 22.35360 18 GLY B C 1
ATOM 2061 O O . GLY B 1 18 ? 105.62964 37.34421 7.64353 1.000 21.56232 18 GLY B O 1
ATOM 2062 N N . LEU B 1 19 ? 107.27727 38.66802 8.40164 1.000 21.32461 19 LEU B N 1
ATOM 2063 C CA . LEU B 1 19 ? 106.47880 39.17218 9.51770 1.000 21.76894 19 LEU B CA 1
ATOM 2064 C C . LEU B 1 19 ? 105.30704 40.02603 9.04062 1.000 24.71844 19 LEU B C 1
ATOM 2065 O O . LEU B 1 19 ? 104.22469 39.98014 9.64338 1.000 22.55074 19 LEU B O 1
ATOM 2070 N N . ALA B 1 20 ? 105.49745 40.79351 7.95925 1.000 20.28470 20 ALA B N 1
ATOM 2071 C CA . ALA B 1 20 ? 104.39580 41.55664 7.38128 1.000 26.53446 20 ALA B CA 1
ATOM 2072 C C . ALA B 1 20 ? 103.32565 40.62884 6.81099 1.000 20.34843 20 ALA B C 1
ATOM 2073 O O . ALA B 1 20 ? 102.12817 40.90022 6.93576 1.000 24.18469 20 ALA B O 1
ATOM 2075 N N . LEU B 1 21 ? 103.74279 39.51776 6.20996 1.000 20.98869 21 LEU B N 1
ATOM 2076 C CA . LEU B 1 21 ? 102.80345 38.57305 5.62329 1.000 20.76865 21 LEU B CA 1
ATOM 2077 C C . LEU B 1 21 ? 101.95407 37.88742 6.68977 1.000 21.76088 21 LEU B C 1
ATOM 2078 O O . LEU B 1 21 ? 100.75451 37.68551 6.49344 1.000 19.57090 21 LEU B O 1
ATOM 2091 N N . GLN B 1 23 ? 100.92145 39.04451 9.32531 1.000 18.46113 23 GLN B N 1
ATOM 2092 C CA . GLN B 1 23 ? 99.89631 39.94826 9.82621 1.000 20.19810 23 GLN B CA 1
ATOM 2093 C C . GLN B 1 23 ? 98.73361 40.12469 8.86541 1.000 21.96704 23 GLN B C 1
ATOM 2094 O O . GLN B 1 23 ? 97.76155 40.78958 9.23177 1.000 24.28907 23 GLN B O 1
ATOM 2100 N N . LEU B 1 24 ? 98.78426 39.50742 7.67997 1.000 22.63595 24 LEU B N 1
ATOM 2101 C CA . LEU B 1 24 ? 97.65950 39.57398 6.75307 1.000 25.86197 24 LEU B CA 1
ATOM 2102 C C . LEU B 1 24 ? 96.55416 38.60015 7.11830 1.000 28.14552 24 LEU B C 1
ATOM 2103 O O . LEU B 1 24 ? 95.40785 38.78765 6.68569 1.000 28.00320 24 LEU B O 1
ATOM 2108 N N . PHE B 1 25 ? 96.87405 37.55462 7.87720 1.000 22.79077 25 PHE B N 1
ATOM 2109 C CA . PHE B 1 25 ? 95.83414 36.68320 8.38829 1.000 20.27025 25 PHE B CA 1
ATOM 2110 C C . PHE B 1 25 ? 95.04910 37.44758 9.44515 1.000 23.44981 25 PHE B C 1
ATOM 2111 O O . PHE B 1 25 ? 95.64022 38.07535 10.32948 1.000 23.22680 25 PHE B O 1
ATOM 2119 N N . SER B 1 26 ? 93.72218 37.43452 9.33836 1.000 24.40097 26 SER B N 1
ATOM 2120 C CA . SER B 1 26 ? 92.89189 38.21550 10.25197 1.000 25.43253 26 SER B CA 1
ATOM 2121 C C . SER B 1 26 ? 91.49803 37.60326 10.29016 1.000 21.75331 26 SER B C 1
ATOM 2122 O O . SER B 1 26 ? 91.23854 36.57889 9.65483 1.000 21.93458 26 SER B O 1
ATOM 2125 N N . ALA B 1 27 ? 90.59788 38.23541 11.05950 1.000 22.87978 27 ALA B N 1
ATOM 2126 C CA . ALA B 1 27 ? 89.20736 37.76781 11.10552 1.000 27.85877 27 ALA B CA 1
ATOM 2127 C C . ALA B 1 27 ? 88.54706 37.87270 9.73916 1.000 24.28264 27 ALA B C 1
ATOM 2128 O O . ALA B 1 27 ? 87.80748 36.97456 9.32782 1.000 28.19708 27 ALA B O 1
ATOM 2130 N N . GLU B 1 28 ? 88.80727 38.96792 9.02514 1.000 26.74861 28 GLU B N 1
ATOM 2131 C CA . GLU B 1 28 ? 88.28883 39.15960 7.67865 1.000 35.63900 28 GLU B CA 1
ATOM 2132 C C . GLU B 1 28 ? 89.03567 38.31075 6.65188 1.000 34.55648 28 GLU B C 1
ATOM 2133 O O . GLU B 1 28 ? 88.50169 38.05313 5.56636 1.000 31.61363 28 GLU B O 1
ATOM 2139 N N . GLN B 1 29 ? 90.24766 37.85202 6.96890 1.000 31.08115 29 GLN B N 1
ATOM 2140 C CA . GLN B 1 29 ? 91.06163 37.08374 6.02806 1.000 25.31133 29 GLN B CA 1
ATOM 2141 C C . GLN B 1 29 ? 91.64900 35.87754 6.74325 1.000 26.13775 29 GLN B C 1
ATOM 2142 O O . GLN B 1 29 ? 92.85877 35.82033 7.00588 1.000 27.22064 29 GLN B O 1
ATOM 2148 N N . PRO B 1 30 ? 90.81728 34.88450 7.07366 1.000 28.30240 30 PRO B N 1
ATOM 2149 C CA . PRO B 1 30 ? 91.31203 33.78486 7.92466 1.000 27.45097 30 PRO B CA 1
ATOM 2150 C C . PRO B 1 30 ? 92.24584 32.82540 7.20704 1.000 28.27044 30 PRO B C 1
ATOM 2151 O O . PRO B 1 30 ? 93.07118 32.17297 7.86444 1.000 25.67291 30 PRO B O 1
ATOM 2155 N N . ARG B 1 31 ? 92.14402 32.70461 5.88753 1.000 27.28583 31 ARG B N 1
ATOM 2156 C CA . ARG B 1 31 ? 93.06947 31.88870 5.12136 1.000 23.75142 31 ARG B CA 1
ATOM 2157 C C . ARG B 1 31 ? 93.58166 32.70075 3.93874 1.000 30.23474 31 ARG B C 1
ATOM 2158 O O . ARG B 1 31 ? 92.99196 33.71137 3.54730 1.000 28.22201 31 ARG B O 1
ATOM 2166 N N . LEU B 1 32 ? 94.69114 32.24357 3.36697 1.000 24.46282 32 LEU B N 1
ATOM 2167 C CA . LEU B 1 32 ? 95.33005 32.95005 2.27010 1.000 26.09497 32 LEU B CA 1
ATOM 2168 C C . LEU B 1 32 ? 95.73851 31.94746 1.20641 1.000 26.76528 32 LEU B C 1
ATOM 2169 O O . LEU B 1 32 ? 96.38877 30.94240 1.51002 1.000 22.50379 32 LEU B O 1
ATOM 2174 N N . SER B 1 33 ? 95.36313 32.22398 -0.03097 1.000 28.73875 33 SER B N 1
ATOM 2175 C CA . SER B 1 33 ? 95.98791 31.53748 -1.14909 1.000 30.46405 33 SER B CA 1
ATOM 2176 C C . SER B 1 33 ? 97.18584 32.34860 -1.61777 1.000 25.47678 33 SER B C 1
ATOM 2177 O O . SER B 1 33 ? 97.35080 33.51967 -1.25411 1.000 24.32622 33 SER B O 1
ATOM 2180 N N . VAL B 1 34 ? 98.02585 31.72102 -2.45367 1.000 26.26296 34 VAL B N 1
ATOM 2181 C CA . VAL B 1 34 ? 99.14356 32.44974 -3.05561 1.000 25.30111 34 VAL B CA 1
ATOM 2182 C C . VAL B 1 34 ? 98.66939 33.65105 -3.87795 1.000 27.57474 34 VAL B C 1
ATOM 2183 O O . VAL B 1 34 ? 99.21118 34.75341 -3.68759 1.000 24.54358 34 VAL B O 1
ATOM 2187 N N . PRO B 1 35 ? 97.67645 33.52810 -4.77991 1.000 30.31090 35 PRO B N 1
ATOM 2188 C CA . PRO B 1 35 ? 97.17019 34.74045 -5.47114 1.000 31.27146 35 PRO B CA 1
ATOM 2189 C C . PRO B 1 35 ? 96.66982 35.83056 -4.53754 1.000 28.00331 35 PRO B C 1
ATOM 2190 O O . PRO B 1 35 ? 96.94870 37.01050 -4.78298 1.000 27.73355 35 PRO B O 1
ATOM 2194 N N . GLN B 1 36 ? 95.93865 35.48493 -3.46884 1.000 29.36331 36 GLN B N 1
ATOM 2195 C CA . GLN B 1 36 ? 95.49245 36.52815 -2.53994 1.000 28.79199 36 GLN B CA 1
ATOM 2196 C C . GLN B 1 36 ? 96.67451 37.16751 -1.82290 1.000 28.40438 36 GLN B C 1
ATOM 2197 O O . GLN B 1 36 ? 96.74923 38.39436 -1.69917 1.000 32.00295 36 GLN B O 1
ATOM 2203 N N . ALA B 1 37 ? 97.61488 36.34674 -1.34510 1.000 28.47537 37 ALA B N 1
ATOM 2204 C CA . ALA B 1 37 ? 98.74044 36.87649 -0.58679 1.000 29.19115 37 ALA B CA 1
ATOM 2205 C C . ALA B 1 37 ? 99.61403 37.76703 -1.45811 1.000 30.68288 37 ALA B C 1
ATOM 2206 O O . ALA B 1 37 ? 100.13555 38.78919 -0.98915 1.000 28.89934 37 ALA B O 1
ATOM 2208 N N . ALA B 1 38 ? 99.78970 37.39038 -2.72787 1.000 23.49972 38 ALA B N 1
ATOM 2209 C CA . ALA B 1 38 ? 100.50688 38.25491 -3.66489 1.000 30.71427 38 ALA B CA 1
ATOM 2210 C C . ALA B 1 38 ? 99.84730 39.63490 -3.75349 1.000 32.24508 38 ALA B C 1
ATOM 2211 O O . ALA B 1 38 ? 100.50282 40.66394 -3.55042 1.000 36.18633 38 ALA B O 1
ATOM 2213 N N . ARG B 1 39 ? 98.53832 39.67123 -4.01928 1.000 34.66217 39 ARG B N 1
ATOM 2214 C CA . ARG B 1 39 ? 97.83247 40.94667 -4.13700 1.000 33.85059 39 ARG B CA 1
ATOM 2215 C C . ARG B 1 39 ? 97.97727 41.77329 -2.86639 1.000 36.84464 39 ARG B C 1
ATOM 2216 O O . ARG B 1 39 ? 98.36335 42.94574 -2.91985 1.000 35.50140 39 ARG B O 1
ATOM 2224 N N . LEU B 1 40 ? 97.69194 41.16745 -1.70136 1.000 33.15047 40 LEU B N 1
ATOM 2225 C CA . LEU B 1 40 ? 97.70999 41.92137 -0.45347 1.000 33.58633 40 LEU B CA 1
ATOM 2226 C C . LEU B 1 40 ? 99.11223 42.38490 -0.07926 1.000 34.46798 40 LEU B C 1
ATOM 2227 O O . LEU B 1 40 ? 99.27566 43.45720 0.50911 1.000 35.82194 40 LEU B O 1
ATOM 2232 N N . SER B 1 41 ? 100.13414 41.60556 -0.40295 1.000 31.28475 41 SER B N 1
ATOM 2233 C CA . SER B 1 41 ? 101.47583 41.92996 0.05020 1.000 33.23572 41 SER B CA 1
ATOM 2234 C C . SER B 1 41 ? 102.29497 42.70181 -0.97552 1.000 34.07303 41 SER B C 1
ATOM 2235 O O . SER B 1 41 ? 103.31593 43.28248 -0.59973 1.000 35.51067 41 SER B O 1
ATOM 2238 N N . GLY B 1 42 ? 101.88536 42.71819 -2.24885 1.000 35.65980 42 GLY B N 1
ATOM 2239 C CA . GLY B 1 42 ? 102.68722 43.33154 -3.29785 1.000 33.66737 42 GLY B CA 1
ATOM 2240 C C . GLY B 1 42 ? 103.91174 42.54530 -3.71878 1.000 38.63881 42 GLY B C 1
ATOM 2241 O O . GLY B 1 42 ? 104.71679 43.05560 -4.50271 1.000 42.83029 42 GLY B O 1
ATOM 2242 N N . LEU B 1 43 ? 104.09053 41.33229 -3.21489 1.000 37.21234 43 LEU B N 1
ATOM 2243 C CA . LEU B 1 43 ? 105.13001 40.43337 -3.68289 1.000 37.74974 43 LEU B CA 1
ATOM 2244 C C . LEU B 1 43 ? 104.59815 39.59120 -4.83897 1.000 36.79012 43 LEU B C 1
ATOM 2245 O O . LEU B 1 43 ? 103.38730 39.46204 -5.04555 1.000 38.91843 43 LEU B O 1
ATOM 2250 N N . THR B 1 44 ? 105.51739 39.01828 -5.60533 1.000 35.35700 44 THR B N 1
ATOM 2251 C CA . THR B 1 44 ? 105.07589 38.16300 -6.69467 1.000 32.45251 44 THR B CA 1
ATOM 2252 C C . THR B 1 44 ? 104.52828 36.84244 -6.15691 1.000 34.73099 44 THR B C 1
ATOM 2253 O O . THR B 1 44 ? 104.79945 36.43294 -5.02093 1.000 28.91642 44 THR B O 1
ATOM 2257 N N . SER B 1 45 ? 103.73614 36.17890 -6.99905 1.000 31.50781 45 SER B N 1
ATOM 2258 C CA . SER B 1 45 ? 103.24907 34.84658 -6.67748 1.000 32.36341 45 SER B CA 1
ATOM 2259 C C . SER B 1 45 ? 104.39432 33.91711 -6.28741 1.000 36.17942 45 SER B C 1
ATOM 2260 O O . SER B 1 45 ? 104.32819 33.22654 -5.26360 1.000 31.60035 45 SER B O 1
ATOM 2263 N N . SER B 1 46 ? 105.46541 33.90217 -7.08728 1.000 29.36197 46 SER B N 1
ATOM 2264 C CA . SER B 1 46 ? 106.57098 32.98920 -6.82363 1.000 32.90724 46 SER B CA 1
ATOM 2265 C C . SER B 1 46 ? 107.20606 33.26437 -5.46568 1.000 29.40055 46 SER B C 1
ATOM 2266 O O . SER B 1 46 ? 107.48141 32.33341 -4.70126 1.000 25.88471 46 SER B O 1
ATOM 2269 N N . ALA B 1 47 ? 107.47533 34.53678 -5.16114 1.000 27.98313 47 ALA B N 1
ATOM 2270 C CA . ALA B 1 47 ? 108.13041 34.85379 -3.89804 1.000 28.32171 47 ALA B CA 1
ATOM 2271 C C . ALA B 1 47 ? 107.20839 34.55354 -2.72285 1.000 31.51382 47 ALA B C 1
ATOM 2272 O O . ALA B 1 47 ? 107.63551 33.96316 -1.72072 1.000 30.74449 47 ALA B O 1
ATOM 2274 N N . VAL B 1 48 ? 105.92995 34.91385 -2.85707 1.000 27.62415 48 VAL B N 1
ATOM 2275 C CA . VAL B 1 48 ? 104.96428 34.73162 -1.77854 1.000 30.50992 48 VAL B CA 1
ATOM 2276 C C . VAL B 1 48 ? 104.75509 33.24407 -1.48619 1.000 31.28025 48 VAL B C 1
ATOM 2277 O O . VAL B 1 48 ? 104.60532 32.83531 -0.32419 1.000 25.91957 48 VAL B O 1
ATOM 2281 N N . ARG B 1 49 ? 104.76889 32.40804 -2.52735 1.000 25.85070 49 ARG B N 1
ATOM 2282 C CA . ARG B 1 49 ? 104.71487 30.96312 -2.32629 1.000 29.27238 49 ARG B CA 1
ATOM 2283 C C . ARG B 1 49 ? 105.85374 30.48128 -1.42038 1.000 25.90254 49 ARG B C 1
ATOM 2284 O O . ARG B 1 49 ? 105.63137 29.66152 -0.52107 1.000 23.57546 49 ARG B O 1
ATOM 2292 N N . ARG B 1 50 ? 107.07178 30.99547 -1.63187 1.000 24.97423 50 ARG B N 1
ATOM 2293 C CA . ARG B 1 50 ? 108.21709 30.57009 -0.82401 1.000 25.80180 50 ARG B CA 1
ATOM 2294 C C . ARG B 1 50 ? 108.05768 31.00040 0.62993 1.000 24.33619 50 ARG B C 1
ATOM 2295 O O . ARG B 1 50 ? 108.42055 30.25380 1.54221 1.000 22.42521 50 ARG B O 1
ATOM 2303 N N . PHE B 1 51 ? 107.56218 32.21798 0.85823 1.000 19.82109 51 PHE B N 1
ATOM 2304 C CA . PHE B 1 51 ? 107.26849 32.66907 2.21257 1.000 26.05149 51 PHE B CA 1
ATOM 2305 C C . PHE B 1 51 ? 106.23345 31.76271 2.88177 1.000 25.13261 51 PHE B C 1
ATOM 2306 O O . PHE B 1 51 ? 106.43842 31.29767 4.00670 1.000 22.75758 51 PHE B O 1
ATOM 2314 N N . LEU B 1 52 ? 105.12314 31.47851 2.19757 1.000 21.42443 52 LEU B N 1
ATOM 2315 C CA . LEU B 1 52 ? 104.08184 30.65974 2.81703 1.000 21.77897 52 LEU B CA 1
ATOM 2316 C C . LEU B 1 52 ? 104.56221 29.23449 3.08123 1.000 24.89721 52 LEU B C 1
ATOM 2317 O O . LEU B 1 52 ? 104.20580 28.63121 4.10227 1.000 20.26144 52 LEU B O 1
ATOM 2322 N N . LEU B 1 53 ? 105.36648 28.67332 2.17219 1.000 25.02647 53 LEU B N 1
ATOM 2323 C CA . LEU B 1 53 ? 105.88685 27.32867 2.39634 1.000 26.74901 53 LEU B CA 1
ATOM 2324 C C . LEU B 1 53 ? 106.94504 27.31448 3.49635 1.000 22.14832 53 LEU B C 1
ATOM 2325 O O . LEU B 1 53 ? 107.13841 26.28300 4.14053 1.000 22.55391 53 LEU B O 1
ATOM 2330 N N . THR B 1 54 ? 107.66678 28.42328 3.68149 1.000 21.80976 54 THR B N 1
ATOM 2331 C CA . THR B 1 54 ? 108.59137 28.53409 4.80205 1.000 20.56336 54 THR B CA 1
ATOM 2332 C C . THR B 1 54 ? 107.82407 28.55022 6.12502 1.000 20.79749 54 THR B C 1
ATOM 2333 O O . THR B 1 54 ? 108.18063 27.83161 7.06168 1.000 19.47369 54 THR B O 1
ATOM 2337 N N . LEU B 1 55 ? 106.74666 29.34854 6.20840 1.000 17.73793 55 LEU B N 1
ATOM 2338 C CA . LEU B 1 55 ? 105.88879 29.30646 7.39178 1.000 20.31350 55 LEU B CA 1
ATOM 2339 C C . LEU B 1 55 ? 105.40204 27.89226 7.66636 1.000 23.46753 55 LEU B C 1
ATOM 2340 O O . LEU B 1 55 ? 105.38775 27.44184 8.82253 1.000 21.35372 55 LEU B O 1
ATOM 2345 N N . VAL B 1 56 ? 105.00779 27.16963 6.61347 1.000 19.67049 56 VAL B N 1
ATOM 2346 C CA . VAL B 1 56 ? 104.54514 25.79494 6.78776 1.000 18.43187 56 VAL B CA 1
ATOM 2347 C C . VAL B 1 56 ? 105.68027 24.92129 7.30366 1.000 24.68174 56 VAL B C 1
ATOM 2348 O O . VAL B 1 56 ? 105.53173 24.21372 8.30909 1.000 20.83242 56 VAL B O 1
ATOM 2352 N N . HIS B 1 57 ? 106.85348 25.00474 6.65013 1.000 21.79492 57 HIS B N 1
ATOM 2353 C CA . HIS B 1 57 ? 108.00908 24.21924 7.07503 1.000 20.74955 57 HIS B CA 1
ATOM 2354 C C . HIS B 1 57 ? 108.37005 24.49489 8.53271 1.000 22.62189 57 HIS B C 1
ATOM 2355 O O . HIS B 1 57 ? 108.78206 23.58427 9.26296 1.000 21.61507 57 HIS B O 1
ATOM 2362 N N . GLU B 1 58 ? 108.24364 25.74232 8.96751 1.000 18.98665 58 GLU B N 1
ATOM 2363 C CA . GLU B 1 58 ? 108.61589 26.10103 10.33274 1.000 22.17246 58 GLU B CA 1
ATOM 2364 C C . GLU B 1 58 ? 107.48723 25.84590 11.34302 1.000 23.30972 58 GLU B C 1
ATOM 2365 O O . GLU B 1 58 ? 107.66161 26.10078 12.54499 1.000 23.16013 58 GLU B O 1
ATOM 2371 N N . GLY B 1 59 ? 106.34220 25.34936 10.89003 1.000 21.80892 59 GLY B N 1
ATOM 2372 C CA . GLY B 1 59 ? 105.24843 24.99802 11.78055 1.000 22.86846 59 GLY B CA 1
ATOM 2373 C C . GLY B 1 59 ? 104.36112 26.15132 12.18085 1.000 21.48849 59 GLY B C 1
ATOM 2374 O O . GLY B 1 59 ? 103.49021 25.98081 13.05639 1.000 19.78626 59 GLY B O 1
ATOM 2375 N N . PHE B 1 60 ? 104.54815 27.31606 11.56586 1.000 18.48622 60 PHE B N 1
ATOM 2376 C CA . PHE B 1 60 ? 103.70079 28.45976 11.83118 1.000 18.76250 60 PHE B CA 1
ATOM 2377 C C . PHE B 1 60 ? 102.45367 28.49592 10.95361 1.000 20.73076 60 PHE B C 1
ATOM 2378 O O . PHE B 1 60 ? 101.59893 29.35461 11.17136 1.000 19.71414 60 PHE B O 1
ATOM 2386 N N . ALA B 1 61 ? 102.34286 27.61048 9.96029 1.000 22.03880 61 ALA B N 1
ATOM 2387 C CA . ALA B 1 61 ? 101.19268 27.59015 9.06942 1.000 22.42931 61 ALA B CA 1
ATOM 2388 C C . ALA B 1 61 ? 100.92786 26.14852 8.66613 1.000 21.45036 61 ALA B C 1
ATOM 2389 O O . ALA B 1 61 ? 101.80710 25.28422 8.76547 1.000 22.95568 61 ALA B O 1
ATOM 2391 N N . GLU B 1 62 ? 99.68630 25.89467 8.25080 1.000 24.32281 62 GLU B N 1
ATOM 2392 C CA . GLU B 1 62 ? 99.27697 24.64971 7.62049 1.000 23.56075 62 GLU B CA 1
ATOM 2393 C C . GLU B 1 62 ? 98.70496 24.97848 6.24618 1.000 25.51230 62 GLU B C 1
ATOM 2394 O O . GLU B 1 62 ? 98.30985 26.11787 5.98402 1.000 25.06611 62 GLU B O 1
ATOM 2400 N N . THR B 1 63 ? 98.63515 23.97058 5.37342 1.000 26.39173 63 THR B N 1
ATOM 2401 C CA . THR B 1 63 ? 98.07603 24.18414 4.04381 1.000 26.97446 63 THR B CA 1
ATOM 2402 C C . THR B 1 63 ? 97.36436 22.93309 3.53693 1.000 30.52119 63 THR B C 1
ATOM 2403 O O . THR B 1 63 ? 97.64442 21.81028 3.96312 1.000 28.44683 63 THR B O 1
ATOM 2407 N N . ASP B 1 64 ? 96.44370 23.14115 2.58860 1.000 31.14233 64 ASP B N 1
ATOM 2408 C CA . ASP B 1 64 ? 95.86961 22.04085 1.83056 1.000 29.34615 64 ASP B CA 1
ATOM 2409 C C . ASP B 1 64 ? 96.37775 22.00097 0.38603 1.000 34.75038 64 ASP B C 1
ATOM 2410 O O . ASP B 1 64 ? 95.78562 21.30390 -0.45090 1.000 33.72258 64 ASP B O 1
ATOM 2415 N N . SER B 1 65 ? 97.46358 22.73609 0.10079 1.000 32.02642 65 SER B N 1
ATOM 2416 C CA . SER B 1 65 ? 98.13665 22.93144 -1.18804 1.000 35.39669 65 SER B CA 1
ATOM 2417 C C . SER B 1 65 ? 97.61941 24.18949 -1.87176 1.000 33.88846 65 SER B C 1
ATOM 2418 O O . SER B 1 65 ? 98.29803 24.77661 -2.72676 1.000 34.81128 65 SER B O 1
ATOM 2421 N N . ARG B 1 66 ? 96.41734 24.61175 -1.50324 1.000 34.48767 66 ARG B N 1
ATOM 2422 C CA . ARG B 1 66 ? 95.79970 25.79774 -2.08305 1.000 31.00900 66 ARG B CA 1
ATOM 2423 C C . ARG B 1 66 ? 95.73308 26.94557 -1.08424 1.000 28.54154 66 ARG B C 1
ATOM 2424 O O . ARG B 1 66 ? 96.25085 28.02966 -1.35110 1.000 26.83679 66 ARG B O 1
ATOM 2432 N N . ASP B 1 67 ? 95.09360 26.73747 0.05918 1.000 24.22928 67 ASP B N 1
ATOM 2433 C CA . ASP B 1 67 ? 94.97685 27.76697 1.07441 1.000 26.27816 67 ASP B CA 1
ATOM 2434 C C . ASP B 1 67 ? 95.94431 27.50811 2.21996 1.000 24.38542 67 ASP B C 1
ATOM 2435 O O . ASP B 1 67 ? 96.33353 26.36891 2.49276 1.000 24.37415 67 ASP B O 1
ATOM 2440 N N . TYR B 1 68 ? 96.32296 28.59033 2.87825 1.000 24.34642 68 TYR B N 1
ATOM 2441 C CA . TYR B 1 68 ? 97.23117 28.58289 4.01115 1.000 22.39446 68 TYR B CA 1
ATOM 2442 C C . TYR B 1 68 ? 96.54060 29.22757 5.21210 1.000 21.31462 68 TYR B C 1
ATOM 2443 O O . TYR B 1 68 ? 95.73384 30.14538 5.05690 1.000 19.44945 68 TYR B O 1
ATOM 2452 N N . TRP B 1 69 ? 96.85317 28.74701 6.41533 1.000 18.77564 69 TRP B N 1
ATOM 2453 C CA . TRP B 1 69 ? 96.32533 29.38960 7.61522 1.000 19.66875 69 TRP B CA 1
ATOM 2454 C C . TRP B 1 69 ? 97.31979 29.22148 8.76585 1.000 22.07021 69 TRP B C 1
ATOM 2455 O O . TRP B 1 69 ? 98.17395 28.32989 8.74971 1.000 21.83066 69 TRP B O 1
ATOM 2466 N N . LEU B 1 70 ? 97.22707 30.12685 9.74362 1.000 22.69734 70 LEU B N 1
ATOM 2467 C CA . LEU B 1 70 ? 98.17538 30.13798 10.85756 1.000 22.14530 70 LEU B CA 1
ATOM 2468 C C . LEU B 1 70 ? 97.89744 28.99184 11.82234 1.000 18.16010 70 LEU B C 1
ATOM 2469 O O . LEU B 1 70 ? 96.74407 28.59809 12.03213 1.000 17.99610 70 LEU B O 1
ATOM 2474 N N . THR B 1 71 ? 98.97252 28.45602 12.41024 1.000 20.91618 71 THR B N 1
ATOM 2475 C CA . THR B 1 71 ? 98.89958 27.50375 13.52108 1.000 21.24591 71 THR B CA 1
ATOM 2476 C C . THR B 1 71 ? 99.03031 28.21931 14.85980 1.000 19.53469 71 THR B C 1
ATOM 2477 O O . THR B 1 71 ? 99.38251 29.38987 14.92658 1.000 17.90069 71 THR B O 1
ATOM 2481 N N . PRO B 1 72 ? 98.78365 27.51453 15.96785 1.000 15.43964 72 PRO B N 1
ATOM 2482 C CA . PRO B 1 72 ? 99.02683 28.11355 17.29797 1.000 17.95129 72 PRO B CA 1
ATOM 2483 C C . PRO B 1 72 ? 100.47398 28.48662 17.57392 1.000 21.13915 72 PRO B C 1
ATOM 2484 O O . PRO B 1 72 ? 100.70637 29.24428 18.52617 1.000 17.20991 72 PRO B O 1
ATOM 2488 N N . LYS B 1 73 ? 101.44704 28.01406 16.77066 1.000 17.59558 73 LYS B N 1
ATOM 2489 C CA . LYS B 1 73 ? 102.84030 28.36667 17.02458 1.000 19.23966 73 LYS B CA 1
ATOM 2490 C C . LYS B 1 73 ? 103.04871 29.87635 16.99894 1.000 18.05160 73 LYS B C 1
ATOM 2491 O O . LYS B 1 73 ? 103.96342 30.38300 17.66871 1.000 15.66948 73 LYS B O 1
ATOM 2497 N N . ALA B 1 74 ? 102.20561 30.61421 16.25473 1.000 15.57554 74 ALA B N 1
ATOM 2498 C CA . ALA B 1 74 ? 102.31734 32.07540 16.24149 1.000 18.45176 74 ALA B CA 1
ATOM 2499 C C . ALA B 1 74 ? 102.14059 32.68097 17.63460 1.000 20.80500 74 ALA B C 1
ATOM 2500 O O . ALA B 1 74 ? 102.65910 33.77065 17.90126 1.000 18.16110 74 ALA B O 1
ATOM 2502 N N . LEU B 1 75 ? 101.37961 32.01864 18.51745 1.000 17.92415 75 LEU B N 1
ATOM 2503 C CA . LEU B 1 75 ? 101.21194 32.52124 19.88440 1.000 20.90488 75 LEU B CA 1
ATOM 2504 C C . LEU B 1 75 ? 102.54528 32.62277 20.62137 1.000 19.07936 75 LEU B C 1
ATOM 2505 O O . LEU B 1 75 ? 102.70008 33.46930 21.50826 1.000 18.52506 75 LEU B O 1
ATOM 2510 N N . ARG B 1 76 ? 103.50305 31.75460 20.29398 1.000 17.93263 76 ARG B N 1
ATOM 2511 C CA . ARG B 1 76 ? 104.82362 31.83306 20.92055 1.000 22.19412 76 ARG B CA 1
ATOM 2512 C C . ARG B 1 76 ? 105.49793 33.18503 20.69676 1.000 18.41449 76 ARG B C 1
ATOM 2513 O O . ARG B 1 76 ? 106.29408 33.62173 21.53341 1.000 20.92528 76 ARG B O 1
ATOM 2521 N N . ILE B 1 77 ? 105.23372 33.83963 19.56374 1.000 16.84397 77 ILE B N 1
ATOM 2522 C CA . ILE B 1 77 ? 105.87262 35.12653 19.28146 1.000 16.38473 77 ILE B CA 1
ATOM 2523 C C . ILE B 1 77 ? 105.28960 36.21891 20.16939 1.000 17.49402 77 ILE B C 1
ATOM 2524 O O . ILE B 1 77 ? 106.02100 37.02345 20.75007 1.000 18.55844 77 ILE B O 1
ATOM 2529 N N . GLY B 1 78 ? 103.95924 36.27369 20.28873 1.000 19.06917 78 GLY B N 1
ATOM 2530 C CA . GLY B 1 78 ? 103.36391 37.22466 21.21543 1.000 18.53754 78 GLY B CA 1
ATOM 2531 C C . GLY B 1 78 ? 103.71109 36.89911 22.66192 1.000 20.47755 78 GLY B C 1
ATOM 2532 O O . GLY B 1 78 ? 103.96594 37.80236 23.47443 1.000 17.93341 78 GLY B O 1
ATOM 2533 N N . GLN B 1 79 ? 103.76303 35.60268 22.99238 1.000 19.66616 79 GLN B N 1
ATOM 2534 C CA . GLN B 1 79 ? 104.06117 35.18876 24.36348 1.000 24.95186 79 GLN B CA 1
ATOM 2535 C C . GLN B 1 79 ? 105.49346 35.53789 24.76345 1.000 20.78788 79 GLN B C 1
ATOM 2536 O O . GLN B 1 79 ? 105.74380 35.82869 25.94360 1.000 22.02823 79 GLN B O 1
ATOM 2542 N N . ALA B 1 80 ? 106.43848 35.53666 23.80293 1.000 19.59485 80 ALA B N 1
ATOM 2543 C CA . ALA B 1 80 ? 107.80556 35.95485 24.11047 1.000 19.69693 80 ALA B CA 1
ATOM 2544 C C . ALA B 1 80 ? 107.83027 37.37190 24.66423 1.000 22.90330 80 ALA B C 1
ATOM 2545 O O . ALA B 1 80 ? 108.57672 37.66530 25.61360 1.000 21.98380 80 ALA B O 1
ATOM 2547 N N . TYR B 1 81 ? 106.98550 38.24886 24.11990 1.000 18.08425 81 TYR B N 1
ATOM 2548 C CA . TYR B 1 81 ? 106.84415 39.59483 24.67371 1.000 22.44658 81 TYR B CA 1
ATOM 2549 C C . TYR B 1 81 ? 106.17296 39.57361 26.04916 1.000 21.59935 81 TYR B C 1
ATOM 2550 O O . TYR B 1 81 ? 106.64202 40.23765 26.98421 1.000 21.38195 81 TYR B O 1
ATOM 2559 N N . VAL B 1 82 ? 105.03333 38.87904 26.17161 1.000 22.47277 82 VAL B N 1
ATOM 2560 C CA . VAL B 1 82 ? 104.30571 38.82381 27.44987 1.000 21.76770 82 VAL B CA 1
ATOM 2561 C C . VAL B 1 82 ? 105.24146 38.39955 28.58577 1.000 20.27405 82 VAL B C 1
ATOM 2562 O O . VAL B 1 82 ? 105.26032 39.00945 29.65672 1.000 27.54084 82 VAL B O 1
ATOM 2566 N N . ASP B 1 83 ? 106.03888 37.35524 28.35157 1.000 23.55955 83 ASP B N 1
ATOM 2567 C CA . ASP B 1 83 ? 106.89591 36.75553 29.37615 1.000 24.18601 83 ASP B CA 1
ATOM 2568 C C . ASP B 1 83 ? 108.12355 37.60317 29.69718 1.000 27.37814 83 ASP B C 1
ATOM 2569 O O . ASP B 1 83 ? 108.66204 37.51260 30.80979 1.000 24.89660 83 ASP B O 1
ATOM 2574 N N . SER B 1 84 ? 108.60095 38.40362 28.74503 1.000 22.22409 84 SER B N 1
ATOM 2575 C CA . SER B 1 84 ? 109.86745 39.09968 28.91733 1.000 25.02122 84 SER B CA 1
ATOM 2576 C C . SER B 1 84 ? 109.73198 40.58862 29.23521 1.000 27.75355 84 SER B C 1
ATOM 2577 O O . SER B 1 84 ? 110.67652 41.17418 29.77959 1.000 27.03630 84 SER B O 1
ATOM 2580 N N . ALA B 1 85 ? 108.60704 41.22296 28.90944 1.000 23.08180 85 ALA B N 1
ATOM 2581 C CA . ALA B 1 85 ? 108.56705 42.68467 28.88176 1.000 28.57504 85 ALA B CA 1
ATOM 2582 C C . ALA B 1 85 ? 108.48782 43.27057 30.28632 1.000 29.44518 85 ALA B C 1
ATOM 2583 O O . ALA B 1 85 ? 107.70502 42.81161 31.12195 1.000 29.57002 85 ALA B O 1
ATOM 2585 N N . GLN B 1 86 ? 109.27168 44.32645 30.51844 1.000 29.55477 86 GLN B N 1
ATOM 2586 C CA . GLN B 1 86 ? 109.38705 44.90616 31.85325 1.000 32.08908 86 GLN B CA 1
ATOM 2587 C C . GLN B 1 86 ? 108.15168 45.70428 32.25448 1.000 26.26123 86 GLN B C 1
ATOM 2588 O O . GLN B 1 86 ? 107.69703 45.60070 33.39785 1.000 31.29306 86 GLN B O 1
ATOM 2594 N N . LEU B 1 87 ? 107.60732 46.50616 31.34075 1.000 26.05806 87 LEU B N 1
ATOM 2595 C CA . LEU B 1 87 ? 106.44398 47.33440 31.66306 1.000 30.50551 87 LEU B CA 1
ATOM 2596 C C . LEU B 1 87 ? 105.21285 46.54045 32.11050 1.000 30.91814 87 LEU B C 1
ATOM 2597 O O . LEU B 1 87 ? 104.62851 46.88768 33.15418 1.000 28.97515 87 LEU B O 1
ATOM 2602 N N . PRO B 1 88 ? 104.74087 45.51196 31.39109 1.000 33.23639 88 PRO B N 1
ATOM 2603 C CA . PRO B 1 88 ? 103.60447 44.74741 31.94645 1.000 33.71064 88 PRO B CA 1
ATOM 2604 C C . PRO B 1 88 ? 103.94219 44.08449 33.27068 1.000 28.24339 88 PRO B C 1
ATOM 2605 O O . PRO B 1 88 ? 103.10339 44.06227 34.17948 1.000 31.47846 88 PRO B O 1
ATOM 2609 N N . ARG B 1 89 ? 105.16368 43.57155 33.41396 1.000 29.46691 89 ARG B N 1
ATOM 2610 C CA . ARG B 1 89 ? 105.60717 42.99015 34.68258 1.000 34.22328 89 ARG B CA 1
ATOM 2611 C C . ARG B 1 89 ? 105.42921 43.96272 35.84824 1.000 29.65075 89 ARG B C 1
ATOM 2612 O O . ARG B 1 89 ? 104.88196 43.60608 36.89458 1.000 32.66779 89 ARG B O 1
ATOM 2628 N N . LEU B 1 91 ? 103.49610 46.76484 35.80662 1.000 29.79514 91 LEU B N 1
ATOM 2629 C CA . LEU B 1 91 ? 102.14501 47.30149 35.92582 1.000 31.74233 91 LEU B CA 1
ATOM 2630 C C . LEU B 1 91 ? 101.13273 46.27267 36.43107 1.000 32.61857 91 LEU B C 1
ATOM 2631 O O . LEU B 1 91 ? 100.17883 46.66110 37.10896 1.000 29.08921 91 LEU B O 1
ATOM 2636 N N . ARG B 1 92 ? 101.33688 44.97767 36.15008 1.000 29.60738 92 ARG B N 1
ATOM 2637 C CA . ARG B 1 92 ? 100.42421 43.92317 36.60453 1.000 29.47004 92 ARG B CA 1
ATOM 2638 C C . ARG B 1 92 ? 100.01666 44.04183 38.07902 1.000 34.60325 92 ARG B C 1
ATOM 2639 O O . ARG B 1 92 ? 98.80747 44.05278 38.35470 1.000 33.87539 92 ARG B O 1
ATOM 2647 N N . PRO B 1 93 ? 100.93239 44.15750 39.05739 1.000 31.54325 93 PRO B N 1
ATOM 2648 C CA . PRO B 1 93 ? 100.48199 44.21176 40.46990 1.000 35.80164 93 PRO B CA 1
ATOM 2649 C C . PRO B 1 93 ? 99.55176 45.37320 40.77757 1.000 35.92133 93 PRO B C 1
ATOM 2650 O O . PRO B 1 93 ? 98.66200 45.24804 41.63049 1.000 37.89590 93 PRO B O 1
ATOM 2654 N N . ILE B 1 94 ? 99.72632 46.50842 40.11067 1.000 36.38195 94 ILE B N 1
ATOM 2655 C CA . ILE B 1 94 ? 98.86932 47.64711 40.39811 1.000 34.13370 94 ILE B CA 1
ATOM 2656 C C . ILE B 1 94 ? 97.53915 47.49785 39.67018 1.000 33.36985 94 ILE B C 1
ATOM 2657 O O . ILE B 1 94 ? 96.48335 47.85776 40.20279 1.000 37.12674 94 ILE B O 1
ATOM 2662 N N . VAL B 1 95 ? 97.56396 46.93646 38.45782 1.000 29.63531 95 VAL B N 1
ATOM 2663 C CA . VAL B 1 95 ? 96.32156 46.66425 37.73412 1.000 31.86628 95 VAL B CA 1
ATOM 2664 C C . VAL B 1 95 ? 95.42091 45.73458 38.54202 1.000 34.79819 95 VAL B C 1
ATOM 2665 O O . VAL B 1 95 ? 94.20081 45.94545 38.63527 1.000 31.37570 95 VAL B O 1
ATOM 2669 N N . GLU B 1 96 ? 95.99650 44.67576 39.11532 1.000 32.12253 96 GLU B N 1
ATOM 2670 C CA . GLU B 1 96 ? 95.16881 43.78931 39.92374 1.000 37.16253 96 GLU B CA 1
ATOM 2671 C C . GLU B 1 96 ? 94.73611 44.46880 41.20861 1.000 33.89111 96 GLU B C 1
ATOM 2672 O O . GLU B 1 96 ? 93.60429 44.27091 41.65182 1.000 38.92651 96 GLU B O 1
ATOM 2678 N N . GLN B 1 97 ? 95.58741 45.32057 41.78054 1.000 35.80741 97 GLN B N 1
ATOM 2679 C CA . GLN B 1 97 ? 95.19710 46.04868 42.98465 1.000 36.44250 97 GLN B CA 1
ATOM 2680 C C . GLN B 1 97 ? 94.02256 46.97517 42.69771 1.000 38.65721 97 GLN B C 1
ATOM 2681 O O . GLN B 1 97 ? 93.04910 47.00968 43.46223 1.000 41.49070 97 GLN B O 1
ATOM 2687 N N . VAL B 1 98 ? 94.07154 47.69704 41.57336 1.000 37.36795 98 VAL B N 1
ATOM 2688 C CA . VAL B 1 98 ? 92.96322 48.57650 41.20266 1.000 36.29926 98 VAL B CA 1
ATOM 2689 C C . VAL B 1 98 ? 91.72740 47.76344 40.81924 1.000 34.94010 98 VAL B C 1
ATOM 2690 O O . VAL B 1 98 ? 90.59793 48.14048 41.15406 1.000 35.08739 98 VAL B O 1
ATOM 2694 N N . ALA B 1 99 ? 91.91113 46.62724 40.14010 1.000 30.69217 99 ALA B N 1
ATOM 2695 C CA . ALA B 1 99 ? 90.76190 45.79045 39.80235 1.000 28.13353 99 ALA B CA 1
ATOM 2696 C C . ALA B 1 99 ? 90.07331 45.24808 41.05669 1.000 36.02576 99 ALA B C 1
ATOM 2697 O O . ALA B 1 99 ? 88.83932 45.25011 41.14130 1.000 34.13682 99 ALA B O 1
ATOM 2699 N N . ARG B 1 100 ? 90.85243 44.78812 42.04519 1.000 38.02815 100 ARG B N 1
ATOM 2700 C CA . ARG B 1 100 ? 90.27020 44.33932 43.31411 1.000 40.71907 100 ARG B CA 1
ATOM 2701 C C . ARG B 1 100 ? 89.56291 45.47501 44.04609 1.000 42.62027 100 ARG B C 1
ATOM 2702 O O . ARG B 1 100 ? 88.42851 45.31162 44.50669 1.000 41.98225 100 ARG B O 1
ATOM 2710 N N . GLN B 1 101 ? 90.23845 46.62439 44.19457 1.000 47.08111 101 GLN B N 1
ATOM 2711 C CA . GLN B 1 101 ? 89.62843 47.80463 44.81682 1.000 39.90195 101 GLN B CA 1
ATOM 2712 C C . GLN B 1 101 ? 88.27811 48.14021 44.19744 1.000 42.65657 101 GLN B C 1
ATOM 2713 O O . GLN B 1 101 ? 87.30785 48.41987 44.91098 1.000 41.66654 101 GLN B O 1
ATOM 2719 N N . THR B 1 102 ? 88.19656 48.11804 42.86421 1.000 42.29091 102 THR B N 1
ATOM 2720 C CA . THR B 1 102 ? 87.05250 48.67962 42.15222 1.000 45.29701 102 THR B CA 1
ATOM 2721 C C . THR B 1 102 ? 86.06224 47.64364 41.64291 1.000 40.81978 102 THR B C 1
ATOM 2722 O O . THR B 1 102 ? 84.91832 48.01286 41.34772 1.000 44.39953 102 THR B O 1
ATOM 2726 N N . GLN B 1 103 ? 86.49037 46.38825 41.47767 1.000 39.87279 103 GLN B N 1
ATOM 2727 C CA . GLN B 1 103 ? 85.67188 45.30991 40.91188 1.000 46.74761 103 GLN B CA 1
ATOM 2728 C C . GLN B 1 103 ? 85.28276 45.56751 39.45683 1.000 44.89956 103 GLN B C 1
ATOM 2729 O O . GLN B 1 103 ? 84.28074 45.03182 38.97377 1.000 48.74923 103 GLN B O 1
ATOM 2735 N N . GLU B 1 104 ? 86.07685 46.35608 38.73529 1.000 37.96140 104 GLU B N 1
ATOM 2736 C CA . GLU B 1 104 ? 85.82680 46.67458 37.33533 1.000 33.71517 104 GLU B CA 1
ATOM 2737 C C . GLU B 1 104 ? 86.96687 46.14551 36.46747 1.000 36.68669 104 GLU B C 1
ATOM 2738 O O . GLU B 1 104 ? 87.99203 45.69038 36.97128 1.000 37.54842 104 GLU B O 1
ATOM 2744 N N . HIS B 1 105 ? 86.77323 46.20816 35.14872 1.000 33.81991 105 HIS B N 1
ATOM 2745 C CA . HIS B 1 105 ? 87.81827 45.86757 34.18759 1.000 38.88772 105 HIS B CA 1
ATOM 2746 C C . HIS B 1 105 ? 88.87784 46.96188 34.15344 1.000 35.28205 105 HIS B C 1
ATOM 2747 O O . HIS B 1 105 ? 88.57959 48.10847 33.79494 1.000 34.62288 105 HIS B O 1
ATOM 2754 N N . VAL B 1 106 ? 90.11554 46.61275 34.49699 1.000 37.05035 106 VAL B N 1
ATOM 2755 C CA . VAL B 1 106 ? 91.23485 47.55003 34.46155 1.000 32.11738 106 VAL B CA 1
ATOM 2756 C C . VAL B 1 106 ? 92.19661 47.12447 33.36099 1.000 33.68172 106 VAL B C 1
ATOM 2757 O O . VAL B 1 106 ? 92.51688 45.93630 33.23873 1.000 30.97806 106 VAL B O 1
ATOM 2761 N N . SER B 1 107 ? 92.65144 48.09989 32.55900 1.000 26.95474 107 SER B N 1
ATOM 2762 C CA . SER B 1 107 ? 93.46523 47.84821 31.37482 1.000 28.39941 107 SER B CA 1
ATOM 2763 C C . SER B 1 107 ? 94.61272 48.85090 31.29413 1.000 26.48137 107 SER B C 1
ATOM 2764 O O . SER B 1 107 ? 94.45578 50.02638 31.63690 1.000 25.50655 107 SER B O 1
ATOM 2767 N N . VAL B 1 108 ? 95.75154 48.38521 30.78860 1.000 22.77125 108 VAL B N 1
ATOM 2768 C CA . VAL B 1 108 ? 96.91101 49.22579 30.50798 1.000 23.56481 108 VAL B CA 1
ATOM 2769 C C . VAL B 1 108 ? 97.14903 49.15982 29.01231 1.000 25.79466 108 VAL B C 1
ATOM 2770 O O . VAL B 1 108 ? 97.30495 48.06527 28.44915 1.000 28.13762 108 VAL B O 1
ATOM 2774 N N . GLY B 1 109 ? 97.15441 50.31734 28.36732 1.000 21.56137 109 GLY B N 1
ATOM 2775 C CA . GLY B 1 109 ? 97.32295 50.34964 26.94042 1.000 23.93145 109 GLY B CA 1
ATOM 2776 C C . GLY B 1 109 ? 98.51300 51.18526 26.51598 1.000 28.13328 109 GLY B C 1
ATOM 2777 O O . GLY B 1 109 ? 99.00775 52.03486 27.26814 1.000 24.19911 109 GLY B O 1
ATOM 2778 N N . THR B 1 110 ? 98.97257 50.93829 25.29603 1.000 27.05377 110 THR B N 1
ATOM 2779 C CA . THR B 1 110 ? 100.00154 51.74401 24.67697 1.000 26.77599 110 THR B CA 1
ATOM 2780 C C . THR B 1 110 ? 99.72193 51.76910 23.17905 1.000 26.82940 110 THR B C 1
ATOM 2781 O O . THR B 1 110 ? 99.00929 50.91081 22.63735 1.000 24.68025 110 THR B O 1
ATOM 2785 N N . ARG B 1 111 ? 100.23038 52.80043 22.51903 1.000 26.56018 111 ARG B N 1
ATOM 2786 C CA . ARG B 1 111 ? 100.03188 52.89619 21.08474 1.000 26.63210 111 ARG B CA 1
ATOM 2787 C C . ARG B 1 111 ? 100.91043 51.87954 20.35942 1.000 25.06986 111 ARG B C 1
ATOM 2788 O O . ARG B 1 111 ? 102.05971 51.63188 20.74044 1.000 25.25870 111 ARG B O 1
ATOM 2796 N N . ASP B 1 112 ? 100.34987 51.27705 19.31478 1.000 29.68114 112 ASP B N 1
ATOM 2797 C CA . ASP B 1 112 ? 101.12185 50.43459 18.40146 1.000 29.29609 112 ASP B CA 1
ATOM 2798 C C . ASP B 1 112 ? 100.52136 50.62239 17.01965 1.000 27.30186 112 ASP B C 1
ATOM 2799 O O . ASP B 1 112 ? 99.36797 50.24798 16.79495 1.000 30.30431 112 ASP B O 1
ATOM 2804 N N . GLY B 1 113 ? 101.28165 51.23327 16.11490 1.000 29.27613 113 GLY B N 1
ATOM 2805 C CA . GLY B 1 113 ? 100.70987 51.61047 14.83185 1.000 32.27259 113 GLY B CA 1
ATOM 2806 C C . GLY B 1 113 ? 99.68385 52.70742 15.05270 1.000 29.52809 113 GLY B C 1
ATOM 2807 O O . GLY B 1 113 ? 99.95449 53.69234 15.74448 1.000 31.83307 113 GLY B O 1
ATOM 2808 N N . ASP B 1 114 ? 98.48456 52.54218 14.49205 1.000 27.31658 114 ASP B N 1
ATOM 2809 C CA . ASP B 1 114 ? 97.40098 53.50001 14.70764 1.000 30.52176 114 ASP B CA 1
ATOM 2810 C C . ASP B 1 114 ? 96.32166 52.98393 15.66847 1.000 30.40405 114 ASP B C 1
ATOM 2811 O O . ASP B 1 114 ? 95.17917 53.46670 15.63828 1.000 29.25045 114 ASP B O 1
ATOM 2816 N N . GLU B 1 115 ? 96.66489 52.04332 16.54927 1.000 26.82396 115 GLU B N 1
ATOM 2817 C CA . GLU B 1 115 ? 95.72637 51.51217 17.52482 1.000 28.66629 115 GLU B CA 1
ATOM 2818 C C . GLU B 1 115 ? 96.35442 51.52640 18.91059 1.000 25.91895 115 GLU B C 1
ATOM 2819 O O . GLU B 1 115 ? 97.56939 51.67081 19.06937 1.000 25.96663 115 GLU B O 1
ATOM 2825 N N . ILE B 1 116 ? 95.50521 51.39440 19.91148 1.000 22.48314 116 ILE B N 1
ATOM 2826 C CA . ILE B 1 116 ? 95.94694 51.08484 21.26452 1.000 24.73249 116 ILE B CA 1
ATOM 2827 C C . ILE B 1 116 ? 95.99501 49.56759 21.40377 1.000 25.00361 116 ILE B C 1
ATOM 2828 O O . ILE B 1 116 ? 95.01416 48.88042 21.09643 1.000 25.76881 116 ILE B O 1
ATOM 2833 N N . ILE B 1 117 ? 97.13457 49.04157 21.83658 1.000 21.54988 117 ILE B N 1
ATOM 2834 C CA . ILE B 1 117 ? 97.25242 47.63686 22.22201 1.000 26.28955 117 ILE B CA 1
ATOM 2835 C C . ILE B 1 117 ? 97.26607 47.57605 23.73934 1.000 26.22531 117 ILE B C 1
ATOM 2836 O O . ILE B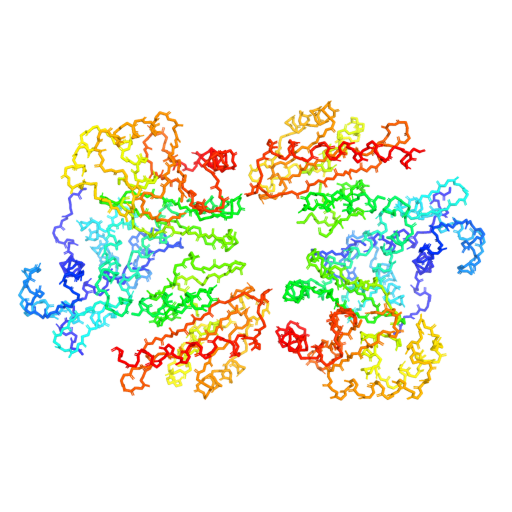 1 117 ? 98.01914 48.31099 24.39551 1.000 26.90359 117 ILE B O 1
ATOM 2841 N N . HIS B 1 118 ? 96.41412 46.72930 24.30521 1.000 28.21094 118 HIS B N 1
ATOM 2842 C CA . HIS B 1 118 ? 96.42074 46.54641 25.74784 1.000 27.96430 118 HIS B CA 1
ATOM 2843 C C . HIS B 1 118 ? 97.54246 45.59634 26.12767 1.000 31.96231 118 HIS B C 1
ATOM 2844 O O . HIS B 1 118 ? 97.71645 44.54302 25.50558 1.000 32.25233 118 HIS B O 1
ATOM 2851 N N . LEU B 1 119 ? 98.34880 46.00865 27.10070 1.000 28.28160 119 LEU B N 1
ATOM 2852 C CA . LEU B 1 119 ? 99.43668 45.17470 27.58528 1.000 28.71259 119 LEU B CA 1
ATOM 2853 C C . LEU B 1 119 ? 99.01808 44.34843 28.78266 1.000 34.13740 119 LEU B C 1
ATOM 2854 O O . LEU B 1 119 ? 99.53371 43.23955 28.97047 1.000 31.57606 119 LEU B O 1
ATOM 2859 N N . VAL B 1 120 ? 98.11161 44.88212 29.60313 1.000 27.29582 120 VAL B N 1
ATOM 2860 C CA . VAL B 1 120 ? 97.59135 44.18878 30.77349 1.000 31.07375 120 VAL B CA 1
ATOM 2861 C C . VAL B 1 120 ? 96.09115 44.41572 30.82579 1.000 32.10464 120 VAL B C 1
ATOM 2862 O O . VAL B 1 120 ? 95.61601 45.53500 30.61501 1.000 30.26324 120 VAL B O 1
ATOM 2866 N N . ARG B 1 121 ? 95.34539 43.34610 31.09412 1.000 33.79301 121 ARG B N 1
ATOM 2867 C CA . ARG B 1 121 ? 93.90961 43.40997 31.30941 1.000 32.27004 121 ARG B CA 1
ATOM 2868 C C . ARG B 1 121 ? 93.61906 42.50673 32.49323 1.000 40.89498 121 ARG B C 1
ATOM 2869 O O . ARG B 1 121 ? 94.09447 41.36777 32.53620 1.000 38.31894 121 ARG B O 1
ATOM 2877 N N . SER B 1 122 ? 92.89850 43.03834 33.47600 1.000 37.73518 122 SER B N 1
ATOM 2878 C CA . SER B 1 122 ? 92.59786 42.29630 34.68371 1.000 42.66152 122 SER B CA 1
ATOM 2879 C C . SER B 1 122 ? 91.52713 41.24638 34.40024 1.000 42.41750 122 SER B C 1
ATOM 2880 O O . SER B 1 122 ? 91.00623 41.12661 33.28800 1.000 45.88254 122 SER B O 1
ATOM 2883 N N . ARG B 1 123 ? 91.17683 40.49723 35.43744 1.000 50.70633 123 ARG B N 1
ATOM 2884 C CA . ARG B 1 123 ? 90.02346 39.60097 35.39995 1.000 57.55918 123 ARG B CA 1
ATOM 2885 C C . ARG B 1 123 ? 88.71302 40.37203 35.65269 1.000 64.33264 123 ARG B C 1
ATOM 2886 O O . ARG B 1 123 ? 88.66011 41.61231 35.57231 1.000 52.23023 123 ARG B O 1
ATOM 2888 N N . ARG B 1 133 ? 84.45790 43.94771 28.39938 1.000 56.69172 133 ARG B N 1
ATOM 2889 C CA . ARG B 1 133 ? 85.91666 43.88683 28.34941 1.000 48.74418 133 ARG B CA 1
ATOM 2890 C C . ARG B 1 133 ? 86.44225 44.42381 27.01288 1.000 44.98527 133 ARG B C 1
ATOM 2891 O O . ARG B 1 133 ? 86.08749 43.91789 25.94189 1.000 45.05439 133 ARG B O 1
ATOM 2899 N N . PRO B 1 134 ? 87.26337 45.47369 27.07696 1.000 48.86591 134 PRO B N 1
ATOM 2900 C CA . PRO B 1 134 ? 87.91592 45.97745 25.85764 1.000 40.49351 134 PRO B CA 1
ATOM 2901 C C . PRO B 1 134 ? 88.69655 44.87762 25.14606 1.000 37.85758 134 PRO B C 1
ATOM 2902 O O . PRO B 1 134 ? 89.32973 44.03202 25.78042 1.000 33.71881 134 PRO B O 1
ATOM 2906 N N . GLY B 1 135 ? 88.63802 44.89167 23.81042 1.000 37.49069 135 GLY B N 1
ATOM 2907 C CA . GLY B 1 135 ? 89.40684 43.94950 23.01753 1.000 37.63214 135 GLY B CA 1
ATOM 2908 C C . GLY B 1 135 ? 90.91167 44.15560 23.16057 1.000 35.10268 135 GLY B C 1
ATOM 2909 O O . GLY B 1 135 ? 91.39485 45.10626 23.77852 1.000 31.49880 135 GLY B O 1
ATOM 2910 N N . SER B 1 136 ? 91.66964 43.23895 22.55344 1.000 36.85875 136 SER B N 1
ATOM 2911 C CA . SER B 1 136 ? 93.12367 43.28701 22.67767 1.000 33.70472 136 SER B CA 1
ATOM 2912 C C . SER B 1 136 ? 93.69323 44.55396 22.04540 1.000 32.78494 136 SER B C 1
ATOM 2913 O O . SER B 1 136 ? 94.61380 45.16766 22.59436 1.000 29.85818 136 SER B O 1
ATOM 2916 N N . ARG B 1 137 ? 93.16151 44.95539 20.89098 1.000 30.79562 137 ARG B N 1
ATOM 2917 C CA . ARG B 1 137 ? 93.51062 46.20662 20.22888 1.000 32.09898 137 ARG B CA 1
ATOM 2918 C C . ARG B 1 137 ? 92.23695 47.02202 20.04323 1.000 31.83202 137 ARG B C 1
ATOM 2919 O O . ARG B 1 137 ? 91.17504 46.46403 19.73932 1.000 31.65551 137 ARG B O 1
ATOM 2927 N N . VAL B 1 138 ? 92.33416 48.33635 20.23070 1.000 27.51958 138 VAL B N 1
ATOM 2928 C CA . VAL B 1 138 ? 91.16852 49.20060 20.03393 1.000 27.98635 138 VAL B CA 1
ATOM 2929 C C . VAL B 1 138 ? 91.55511 50.43030 19.21475 1.000 31.32967 138 VAL B C 1
ATOM 2930 O O . VAL B 1 138 ? 92.71353 50.88725 19.27257 1.000 26.94947 138 VAL B O 1
ATOM 2934 N N . PRO B 1 139 ? 90.61949 51.01150 18.46328 1.000 28.85818 139 PRO B N 1
ATOM 2935 C CA . PRO B 1 139 ? 90.93003 52.23115 17.70655 1.000 30.65690 139 PRO B CA 1
ATOM 2936 C C . PRO B 1 139 ? 91.14907 53.41624 18.64430 1.000 31.62310 139 PRO B C 1
ATOM 2937 O O . PRO B 1 139 ? 90.80378 53.38892 19.83333 1.000 31.68753 139 PRO B O 1
ATOM 2949 N N . TYR B 1 141 ? 90.43329 57.03270 18.08396 1.000 33.32069 141 TYR B N 1
ATOM 2950 C CA . TYR B 1 141 ? 89.64385 58.26004 18.11164 1.000 36.29743 141 TYR B CA 1
ATOM 2951 C C . TYR B 1 141 ? 88.44167 58.18689 19.04511 1.000 33.77831 141 TYR B C 1
ATOM 2952 O O . TYR B 1 141 ? 87.89721 59.23319 19.40228 1.000 34.80949 141 TYR B O 1
ATOM 2961 N N . CYS B 1 142 ? 88.02237 56.99312 19.46603 1.000 34.30674 142 CYS B N 1
ATOM 2962 C CA . CYS B 1 142 ? 86.78067 56.85279 20.22110 1.000 31.25210 142 CYS B CA 1
ATOM 2963 C C . CYS B 1 142 ? 86.95960 56.06214 21.51577 1.000 36.33436 142 CYS B C 1
ATOM 2964 O O . CYS B 1 142 ? 85.97450 55.53276 22.05146 1.000 31.49870 142 CYS B O 1
ATOM 2967 N N . THR B 1 143 ? 88.18444 55.96184 22.03531 1.000 31.18912 143 THR B N 1
ATOM 2968 C CA . THR B 1 143 ? 88.43217 55.25731 23.28132 1.000 30.58336 143 THR B CA 1
ATOM 2969 C C . THR B 1 143 ? 89.09780 56.20214 24.27014 1.000 29.79583 143 THR B C 1
ATOM 2970 O O . THR B 1 143 ? 89.69645 57.21127 23.89183 1.000 29.55387 143 THR B O 1
ATOM 2974 N N . ALA B 1 144 ? 89.00335 55.86222 25.55218 1.000 25.71992 144 ALA B N 1
ATOM 2975 C CA . ALA B 1 144 ? 89.64582 56.71273 26.54549 1.000 29.16141 144 ALA B CA 1
ATOM 2976 C C . ALA B 1 144 ? 91.15823 56.63775 26.40232 1.000 32.52381 144 ALA B C 1
ATOM 2977 O O . ALA B 1 144 ? 91.84299 57.67022 26.40045 1.000 25.33651 144 ALA B O 1
ATOM 2979 N N . SER B 1 145 ? 91.69517 55.41845 26.25724 1.000 26.50097 145 SER B N 1
ATOM 2980 C CA . SER B 1 145 ? 93.13593 55.27913 26.08419 1.000 28.25961 145 SER B CA 1
ATOM 2981 C C . SER B 1 145 ? 93.58541 55.97239 24.80557 1.000 25.68365 145 SER B C 1
ATOM 2982 O O . SER B 1 145 ? 94.62259 56.64373 24.78588 1.000 25.74399 145 SER B O 1
ATOM 2985 N N . GLY B 1 146 ? 92.78545 55.85437 23.74181 1.000 25.65202 146 GLY B N 1
ATOM 2986 C CA . GLY B 1 146 ? 93.15519 56.44539 22.46816 1.000 28.98588 146 GLY B CA 1
ATOM 2987 C C . GLY B 1 146 ? 93.18429 57.96231 22.48740 1.000 27.13172 146 GLY B C 1
ATOM 2988 O O . GLY B 1 146 ? 94.08521 58.57565 21.91250 1.000 26.68171 146 GLY B O 1
ATOM 2989 N N . ARG B 1 147 ? 92.19790 58.58958 23.13908 1.000 23.61344 147 ARG B N 1
ATOM 2990 C CA . ARG B 1 147 ? 92.15882 60.05139 23.18186 1.000 26.36803 147 ARG B CA 1
ATOM 2991 C C . ARG B 1 147 ? 93.27354 60.60908 24.04942 1.000 29.72124 147 ARG B C 1
ATOM 2992 O O . ARG B 1 147 ? 93.86985 61.63911 23.71248 1.000 31.02441 147 ARG B O 1
ATOM 3000 N N . ILE B 1 148 ? 93.56696 59.95067 25.17241 1.000 26.75738 148 ILE B N 1
ATOM 3001 C CA . ILE B 1 148 ? 94.74771 60.31310 25.94918 1.000 25.03810 148 ILE B CA 1
ATOM 3002 C C . ILE B 1 148 ? 95.99929 60.26902 25.06992 1.000 30.01444 148 ILE B C 1
ATOM 3003 O O . ILE B 1 148 ? 96.80017 61.21033 25.05397 1.000 30.87990 148 ILE B O 1
ATOM 3008 N N . TRP B 1 149 ? 96.17209 59.19775 24.29319 1.000 23.98006 149 TRP B N 1
ATOM 3009 C CA . TRP B 1 149 ? 97.34656 59.14575 23.42740 1.000 28.26443 149 TRP B CA 1
ATOM 3010 C C . TRP B 1 149 ? 97.32486 60.27302 22.40055 1.000 29.72593 149 TRP B C 1
ATOM 3011 O O . TRP B 1 149 ? 98.31396 60.99690 22.24171 1.000 30.90416 149 TRP B O 1
ATOM 3022 N N . LEU B 1 150 ? 96.19579 60.44984 21.70584 1.000 30.44864 150 LEU B N 1
ATOM 3023 C CA . LEU B 1 150 ? 96.08914 61.53240 20.73230 1.000 32.62193 150 LEU B CA 1
ATOM 3024 C C . LEU B 1 150 ? 96.36993 62.88669 21.37122 1.000 34.59656 150 LEU B C 1
ATOM 3025 O O . LEU B 1 150 ? 97.07264 63.72111 20.78624 1.000 37.35356 150 LEU B O 1
ATOM 3030 N N . ALA B 1 151 ? 95.84258 63.11371 22.57718 1.000 29.82332 151 ALA B N 1
ATOM 3031 C CA . ALA B 1 151 ? 96.03553 64.39178 23.25700 1.000 35.79198 151 ALA B CA 1
ATOM 3032 C C . ALA B 1 151 ? 97.50622 64.69472 23.52258 1.000 38.18103 151 ALA B C 1
ATOM 3033 O O . ALA B 1 151 ? 97.89675 65.86787 23.54351 1.000 37.43418 151 ALA B O 1
ATOM 3035 N N . TRP B 1 152 ? 98.33011 63.67132 23.75121 1.000 33.85406 152 TRP B N 1
ATOM 3036 C CA . TRP B 1 152 ? 99.74102 63.90099 24.02647 1.000 38.04415 152 TRP B CA 1
ATOM 3037 C C . TRP B 1 152 ? 100.59117 63.93425 22.76449 1.000 35.48827 152 TRP B C 1
ATOM 3038 O O . TRP B 1 152 ? 101.78955 64.19928 22.85811 1.000 37.53303 152 TRP B O 1
ATOM 3049 N N . LEU B 1 153 ? 100.00033 63.67764 21.59993 1.000 37.91361 153 LEU B N 1
ATOM 3050 C CA . LEU B 1 153 ? 100.72814 63.69402 20.34130 1.000 37.78632 153 LEU B CA 1
ATOM 3051 C C . LEU B 1 153 ? 101.08769 65.12132 19.92177 1.000 45.81506 153 LEU B C 1
ATOM 3052 O O . LEU B 1 153 ? 100.43082 66.09491 20.30040 1.000 47.13625 153 LEU B O 1
ATOM 3057 N N . ASP B 1 154 ? 102.14082 65.23148 19.10529 1.000 49.86526 154 ASP B N 1
ATOM 3058 C CA . ASP B 1 154 ? 102.41577 66.44527 18.34304 1.000 52.37424 154 ASP B CA 1
ATOM 3059 C C . ASP B 1 154 ? 101.19969 66.82878 17.51807 1.000 51.25226 154 ASP B C 1
ATOM 3060 O O . ASP B 1 154 ? 100.37882 65.96791 17.17944 1.000 50.93444 154 ASP B O 1
ATOM 3065 N N . GLU B 1 155 ? 101.09755 68.10525 17.14666 1.000 50.23713 155 GLU B N 1
ATOM 3066 C CA . GLU B 1 155 ? 100.05069 68.51936 16.21720 1.000 49.44818 155 GLU B CA 1
ATOM 3067 C C . GLU B 1 155 ? 100.18090 67.79339 14.88000 1.000 53.20007 155 GLU B C 1
ATOM 3068 O O . GLU B 1 155 ? 99.17519 67.40164 14.26962 1.000 53.60471 155 GLU B O 1
ATOM 3074 N N . GLY B 1 156 ? 101.41335 67.59980 14.41036 1.000 46.13141 156 GLY B N 1
ATOM 3075 C CA . GLY B 1 156 ? 101.60534 67.00155 13.09855 1.000 53.05117 156 GLY B CA 1
ATOM 3076 C C . GLY B 1 156 ? 101.17234 65.55002 13.05166 1.000 46.19645 156 GLY B C 1
ATOM 3077 O O . GLY B 1 156 ? 100.41064 65.14554 12.16823 1.000 42.89296 156 GLY B O 1
ATOM 3078 N N . GLU B 1 157 ? 101.65403 64.74754 14.00506 1.000 47.35074 157 GLU B N 1
ATOM 3079 C CA . GLU B 1 157 ? 101.23416 63.35238 14.07996 1.000 47.13154 157 GLU B CA 1
ATOM 3080 C C . GLU B 1 157 ? 99.72634 63.23689 14.26441 1.000 45.90862 157 GLU B C 1
ATOM 3081 O O . GLU B 1 157 ? 99.07628 62.40178 13.62325 1.000 44.16420 157 GLU B O 1
ATOM 3087 N N . ARG B 1 158 ? 99.14932 64.07756 15.12515 1.000 44.86322 158 ARG B N 1
ATOM 3088 C CA . ARG B 1 158 ? 97.70383 64.06159 15.30522 1.000 45.98077 158 ARG B CA 1
ATOM 3089 C C . ARG B 1 158 ? 96.99246 64.32214 13.98473 1.000 43.10030 158 ARG B C 1
ATOM 3090 O O . ARG B 1 158 ? 96.04197 63.61768 13.62739 1.000 45.49054 158 ARG B O 1
ATOM 3098 N N . ASP B 1 159 ? 97.45442 65.31926 13.22987 1.000 44.61766 159 ASP B N 1
ATOM 3099 C CA . ASP B 1 159 ? 96.85780 65.56654 11.92162 1.000 47.75943 159 ASP B CA 1
ATOM 3100 C C . ASP B 1 159 ? 97.08400 64.38512 10.98571 1.000 40.83655 159 ASP B C 1
ATOM 3101 O O . ASP B 1 159 ? 96.17969 63.99035 10.24171 1.000 41.23286 159 ASP B O 1
ATOM 3106 N N . GLU B 1 160 ? 98.27205 63.78636 11.03710 1.000 43.10855 160 GLU B N 1
ATOM 3107 C CA . GLU B 1 160 ? 98.54297 62.60982 10.21867 1.000 48.10370 160 GLU B CA 1
ATOM 3108 C C . GLU B 1 160 ? 97.57265 61.48191 10.55186 1.000 42.64575 160 GLU B C 1
ATOM 3109 O O . GLU B 1 160 ? 96.98068 60.86424 9.65434 1.000 40.23532 160 GLU B O 1
ATOM 3115 N N . TYR B 1 161 ? 97.37887 61.21495 11.84314 1.000 40.07991 161 TYR B N 1
ATOM 3116 C CA . TYR B 1 161 ? 96.45409 60.16014 12.24278 1.000 38.56136 161 TYR B CA 1
ATOM 3117 C C . TYR B 1 161 ? 95.06712 60.40651 11.66410 1.000 38.42440 161 TYR B C 1
ATOM 3118 O O . TYR B 1 161 ? 94.48060 59.52069 11.03290 1.000 36.68690 161 TYR B O 1
ATOM 3127 N N . PHE B 1 162 ? 94.51872 61.61125 11.87756 1.000 40.21007 162 PHE B N 1
ATOM 3128 C CA . PHE B 1 162 ? 93.16914 61.89129 11.39547 1.000 38.80029 162 PHE B CA 1
ATOM 3129 C C . PHE B 1 162 ? 93.10611 61.85651 9.87516 1.000 41.79241 162 PHE B C 1
ATOM 3130 O O . PHE B 1 162 ? 92.04680 61.56305 9.30658 1.000 40.45474 162 PHE B O 1
ATOM 3138 N N . ALA B 1 163 ? 94.23262 62.12374 9.20406 1.000 43.41919 163 ALA B N 1
ATOM 3139 C CA . ALA B 1 163 ? 94.28472 61.98463 7.74892 1.000 41.73627 163 ALA B CA 1
ATOM 3140 C C . ALA B 1 163 ? 94.02932 60.54559 7.31885 1.000 42.37895 163 ALA B C 1
ATOM 3141 O O . ALA B 1 163 ? 93.40879 60.30459 6.27936 1.000 49.09334 163 ALA B O 1
ATOM 3143 N N . ARG B 1 164 ? 94.49407 59.57393 8.10712 1.000 45.51604 164 ARG B N 1
ATOM 3144 C CA . ARG B 1 164 ? 94.38413 58.16054 7.75595 1.000 42.19576 164 ARG B CA 1
ATOM 3145 C C . ARG B 1 164 ? 93.09635 57.49602 8.24138 1.000 41.91421 164 ARG B C 1
ATOM 3146 O O . ARG B 1 164 ? 92.79159 56.39396 7.77688 1.000 44.65001 164 ARG B O 1
ATOM 3154 N N . HIS B 1 165 ? 92.34149 58.11115 9.15432 1.000 40.10239 165 HIS B N 1
ATOM 3155 C CA . HIS B 1 165 ? 91.22384 57.43593 9.82691 1.000 45.90163 165 HIS B CA 1
ATOM 3156 C C . HIS B 1 165 ? 89.96067 58.28392 9.88155 1.000 41.38993 165 HIS B C 1
ATOM 3157 O O . HIS B 1 165 ? 89.83591 59.15573 10.75761 1.000 45.17317 165 HIS B O 1
ATOM 3164 N N . PRO B 1 166 ? 89.01079 58.06308 8.97645 1.000 44.28444 166 PRO B N 1
ATOM 3165 C CA . PRO B 1 166 ? 87.69710 58.69813 9.11530 1.000 43.94056 166 PRO B CA 1
ATOM 3166 C C . PRO B 1 166 ? 87.08938 58.43245 10.48837 1.000 45.71601 166 PRO B C 1
ATOM 3167 O O . PRO B 1 166 ? 87.21724 57.33719 11.04309 1.000 43.58002 166 PRO B O 1
ATOM 3171 N N . LEU B 1 167 ? 86.42397 59.45286 11.04016 1.000 43.35969 167 LEU B N 1
ATOM 3172 C CA . LEU B 1 167 ? 85.71142 59.32007 12.31403 1.000 45.14785 167 LEU B CA 1
ATOM 3173 C C . LEU B 1 167 ? 84.39652 58.57213 12.07808 1.000 45.42702 167 LEU B C 1
ATOM 3174 O O . LEU B 1 167 ? 83.30070 59.13640 12.08856 1.000 51.89614 167 LEU B O 1
ATOM 3179 N N . ARG B 1 168 ? 84.52830 57.26884 11.84510 1.000 46.26934 168 ARG B N 1
ATOM 3180 C CA . ARG B 1 168 ? 83.37110 56.41962 11.61042 1.000 41.65242 168 ARG B CA 1
ATOM 3181 C C . ARG B 1 168 ? 82.49297 56.36128 12.86183 1.000 49.01558 168 ARG B C 1
ATOM 3182 O O . ARG B 1 168 ? 82.98930 56.28803 13.99030 1.000 50.47400 168 ARG B O 1
ATOM 3190 N N . ALA B 1 169 ? 81.18069 56.41752 12.66476 1.000 44.46995 169 ALA B N 1
ATOM 3191 C CA . ALA B 1 169 ? 80.23281 56.35181 13.77009 1.000 44.42502 169 ALA B CA 1
ATOM 3192 C C . ALA B 1 169 ? 80.00866 54.88761 14.12221 1.000 44.66103 169 ALA B C 1
ATOM 3193 O O . ALA B 1 169 ? 79.46513 54.12656 13.31811 1.000 50.91662 169 ALA B O 1
ATOM 3195 N N . LEU B 1 170 ? 80.44450 54.48979 15.31404 1.000 41.24799 170 LEU B N 1
ATOM 3196 C CA . LEU B 1 170 ? 80.23334 53.13063 15.79480 1.000 37.81784 170 LEU B CA 1
ATOM 3197 C C . LEU B 1 170 ? 78.95049 53.00077 16.61282 1.000 40.91371 170 LEU B C 1
ATOM 3198 O O . LEU B 1 170 ? 78.25319 51.98935 16.51150 1.000 45.87930 170 LEU B O 1
ATOM 3203 N N . THR B 1 171 ? 78.63296 53.99075 17.43005 1.000 37.90478 171 THR B N 1
ATOM 3204 C CA . THR B 1 171 ? 77.38767 54.07063 18.17894 1.000 37.37197 171 THR B CA 1
ATOM 3205 C C . THR B 1 171 ? 76.74852 55.40413 17.85063 1.000 39.01381 171 THR B C 1
ATOM 3206 O O . THR B 1 171 ? 77.36643 56.25309 17.19951 1.000 39.67044 171 THR B O 1
ATOM 3210 N N . PRO B 1 172 ? 75.50599 55.63590 18.29466 1.000 40.30337 172 PRO B N 1
ATOM 3211 C CA . PRO B 1 172 ? 74.91591 56.97635 18.13459 1.000 38.02465 172 PRO B CA 1
ATOM 3212 C C . PRO B 1 172 ? 75.59953 58.04358 18.96702 1.000 35.54696 172 PRO B C 1
ATOM 3213 O O . PRO B 1 172 ? 75.27793 59.22680 18.80808 1.000 41.56304 172 PRO B O 1
ATOM 3217 N N . TYR B 1 173 ? 76.52957 57.67429 19.83516 1.000 34.34271 173 TYR B N 1
ATOM 3218 C CA . TYR B 1 173 ? 77.23780 58.64030 20.66221 1.000 37.67462 173 TYR B CA 1
ATOM 3219 C C . TYR B 1 173 ? 78.57455 59.07336 20.07214 1.000 35.76709 173 TYR B C 1
ATOM 3220 O O . TYR B 1 173 ? 79.11792 60.09304 20.50920 1.000 33.75254 173 TYR B O 1
ATOM 3229 N N . THR B 1 174 ? 79.10726 58.32757 19.09923 1.000 35.88275 174 THR B N 1
ATOM 3230 C CA . THR B 1 174 ? 80.44908 58.58394 18.57698 1.000 36.31881 174 THR B CA 1
ATOM 3231 C C . THR B 1 174 ? 80.54138 59.98600 17.99880 1.000 39.05567 174 THR B C 1
ATOM 3232 O O . THR B 1 174 ? 79.73679 60.36860 17.14380 1.000 37.97031 174 THR B O 1
ATOM 3236 N N . LEU B 1 175 ? 81.51975 60.75745 18.46386 1.000 35.10263 175 LEU B N 1
ATOM 3237 C CA . LEU B 1 175 ? 81.81771 62.00783 17.77917 1.000 39.36737 175 LEU B CA 1
ATOM 3238 C C . LEU B 1 175 ? 82.31463 61.71521 16.37020 1.000 38.42607 175 LEU B C 1
ATOM 3239 O O . LEU B 1 175 ? 83.23093 60.91411 16.17886 1.000 36.49594 175 LEU B O 1
ATOM 3244 N N . THR B 1 176 ? 81.69602 62.35295 15.37880 1.000 43.00769 176 THR B N 1
ATOM 3245 C CA . THR B 1 176 ? 82.14277 62.22693 13.99786 1.000 45.32917 176 THR B CA 1
ATOM 3246 C C . THR B 1 176 ? 82.72077 63.51722 13.43410 1.000 42.12788 176 THR B C 1
ATOM 3247 O O . THR B 1 176 ? 83.13539 63.53306 12.27443 1.000 45.72489 176 THR B O 1
ATOM 3251 N N . ASP B 1 177 ? 82.75979 64.59470 14.20674 1.000 45.35975 177 ASP B N 1
ATOM 3252 C CA . ASP B 1 177 ? 83.25496 65.87479 13.72118 1.000 46.22781 177 ASP B CA 1
ATOM 3253 C C . ASP B 1 177 ? 84.63365 66.14059 14.30409 1.000 49.03437 177 ASP B C 1
ATOM 3254 O O . ASP B 1 177 ? 84.83580 66.00300 15.51655 1.000 49.71427 177 ASP B O 1
ATOM 3259 N N . ARG B 1 178 ? 85.57400 66.52810 13.43583 1.000 47.88452 178 ARG B N 1
ATOM 3260 C CA . ARG B 1 178 ? 86.95930 66.71292 13.85937 1.000 43.73285 178 ARG B CA 1
ATOM 3261 C C . ARG B 1 178 ? 87.07569 67.82126 14.89713 1.000 46.83143 178 ARG B C 1
ATOM 3262 O O . ARG B 1 178 ? 87.82340 67.69184 15.87427 1.000 48.23408 178 ARG B O 1
ATOM 3270 N N . ALA B 1 179 ? 86.34697 68.92303 14.70318 1.000 47.84440 179 ALA B N 1
ATOM 3271 C CA . ALA B 1 179 ? 86.45344 70.03704 15.63743 1.000 44.92704 179 ALA B CA 1
ATOM 3272 C C . ALA B 1 179 ? 85.98931 69.62865 17.02581 1.000 45.01988 179 ALA B C 1
ATOM 3273 O O . ALA B 1 179 ? 86.62011 69.97886 18.02884 1.000 43.05757 179 ALA B O 1
ATOM 3275 N N . GLN B 1 180 ? 84.88113 68.88853 17.10138 1.000 49.02962 180 GLN B N 1
ATOM 3276 C CA . GLN B 1 180 ? 84.39419 68.40796 18.39179 1.000 50.47221 180 GLN B CA 1
ATOM 3277 C C . GLN B 1 180 ? 85.40791 67.49037 19.06277 1.000 40.71886 180 GLN B C 1
ATOM 3278 O O . GLN B 1 180 ? 85.60414 67.55681 20.28150 1.000 43.19412 180 GLN B O 1
ATOM 3284 N N . LEU B 1 181 ? 86.06362 66.62891 18.28292 1.000 40.61208 181 LEU B N 1
ATOM 3285 C CA . LEU B 1 181 ? 87.10734 65.77893 18.84354 1.000 43.77371 181 LEU B CA 1
ATOM 3286 C C . LEU B 1 181 ? 88.27958 66.61348 19.34941 1.000 42.25022 181 LEU B C 1
ATOM 3287 O O . LEU B 1 181 ? 88.78417 66.38540 20.45622 1.000 41.71387 181 LEU B O 1
ATOM 3292 N N . ASP B 1 182 ? 88.72322 67.59274 18.55020 1.000 41.89938 182 ASP B N 1
ATOM 3293 C CA . ASP B 1 182 ? 89.80231 68.48003 18.98520 1.000 43.43525 182 ASP B CA 1
ATOM 3294 C C . ASP B 1 182 ? 89.47065 69.11686 20.32959 1.000 44.31620 182 ASP B C 1
ATOM 3295 O O . ASP B 1 182 ? 90.33387 69.22030 21.21319 1.000 40.93371 182 ASP B O 1
ATOM 3300 N N . ALA B 1 183 ? 88.21189 69.53174 20.51014 1.000 40.33381 183 ALA B N 1
ATOM 3301 C CA . ALA B 1 183 ? 87.81893 70.15576 21.76670 1.000 45.56005 183 ALA B CA 1
ATOM 3302 C C . ALA B 1 183 ? 87.84433 69.14523 22.90636 1.000 42.16692 183 ALA B C 1
ATOM 3303 O O . ALA B 1 183 ? 88.29391 69.46126 24.01237 1.000 45.26465 183 ALA B O 1
ATOM 3305 N N . GLU B 1 184 ? 87.37016 67.92245 22.65335 1.000 41.42199 184 GLU B N 1
ATOM 3306 C CA . GLU B 1 184 ? 87.51387 66.85708 23.63974 1.000 39.31818 184 GLU B CA 1
ATOM 3307 C C . GLU B 1 184 ? 88.98364 66.58824 23.96268 1.000 41.49872 184 GLU B C 1
ATOM 3308 O O . GLU B 1 184 ? 89.35723 66.46895 25.13745 1.000 38.56272 184 GLU B O 1
ATOM 3314 N N . LEU B 1 185 ? 89.83477 66.50679 22.93283 1.000 40.35592 185 LEU B N 1
ATOM 3315 C CA . LEU B 1 185 ? 91.25375 66.21880 23.14861 1.000 36.78016 185 LEU B CA 1
ATOM 3316 C C . LEU B 1 185 ? 91.90674 67.25548 24.05337 1.000 37.95617 185 LEU B C 1
ATOM 3317 O O . LEU B 1 185 ? 92.69614 66.90961 24.94589 1.000 35.01071 185 LEU B O 1
ATOM 3322 N N . GLN B 1 186 ? 91.59018 68.53467 23.84825 1.000 37.11036 186 GLN B N 1
ATOM 3323 C CA . GLN B 1 186 ? 92.21139 69.55343 24.68819 1.000 44.23312 186 GLN B CA 1
ATOM 3324 C C . GLN B 1 186 ? 91.60570 69.57703 26.08883 1.000 38.54446 186 GLN B C 1
ATOM 3325 O O . GLN B 1 186 ? 92.30072 69.92027 27.05008 1.000 40.57782 186 GLN B O 1
ATOM 3331 N N . ARG B 1 187 ? 90.33977 69.18111 26.24246 1.000 39.54112 187 ARG B N 1
ATOM 3332 C CA . ARG B 1 187 ? 89.80836 69.01063 27.59264 1.000 40.80468 187 ARG B CA 1
ATOM 3333 C C . ARG B 1 187 ? 90.56015 67.90749 28.33479 1.000 40.30776 187 ARG B C 1
ATOM 3334 O O . ARG B 1 187 ? 90.97694 68.09611 29.48428 1.000 39.62694 187 ARG B O 1
ATOM 3342 N N . VAL B 1 188 ? 90.79286 66.76678 27.66625 1.000 38.44991 188 VAL B N 1
ATOM 3343 C CA . VAL B 1 188 ? 91.53586 65.65929 28.27729 1.000 38.27968 188 VAL B CA 1
ATOM 3344 C C . VAL B 1 188 ? 92.92284 66.11808 28.71019 1.000 37.64346 188 VAL B C 1
ATOM 3345 O O . VAL B 1 188 ? 93.35810 65.87735 29.84426 1.000 35.24407 188 VAL B O 1
ATOM 3349 N N . LYS B 1 189 ? 93.63405 66.79454 27.80684 1.000 37.79150 189 LYS B N 1
ATOM 3350 C CA . LYS B 1 189 ? 94.98456 67.26717 28.10394 1.000 38.79138 189 LYS B CA 1
ATOM 3351 C C . LYS B 1 189 ? 94.99831 68.23888 29.27822 1.000 40.00797 189 LYS B C 1
ATOM 3352 O O . LYS B 1 189 ? 95.93553 68.22733 30.09137 1.000 38.45998 189 LYS B O 1
ATOM 3358 N N . GLY B 1 190 ? 93.97513 69.09886 29.36858 1.000 38.92711 190 GLY B N 1
ATOM 3359 C CA . GLY B 1 190 ? 93.93005 70.08270 30.43866 1.000 41.73118 190 GLY B CA 1
ATOM 3360 C C . GLY B 1 190 ? 93.52647 69.50329 31.78401 1.000 42.38956 190 GLY B C 1
ATOM 3361 O O . GLY B 1 190 ? 94.11041 69.85279 32.81221 1.000 38.36685 190 GLY B O 1
ATOM 3362 N N . GLN B 1 191 ? 92.52603 68.61462 31.80125 1.000 37.97653 191 GLN B N 1
ATOM 3363 C CA . GLN B 1 191 ? 92.03002 68.08900 33.06461 1.000 40.30354 191 GLN B CA 1
ATOM 3364 C C . GLN B 1 191 ? 92.81880 66.88718 33.57779 1.000 39.96166 191 GLN B C 1
ATOM 3365 O O . GLN B 1 191 ? 92.76126 66.60430 34.78100 1.000 38.83309 191 GLN B O 1
ATOM 3371 N N . GLY B 1 192 ? 93.56195 66.18415 32.71897 1.000 37.60298 192 GLY B N 1
ATOM 3372 C CA . GLY B 1 192 ? 94.38989 65.07626 33.17338 1.000 32.35208 192 GLY B CA 1
ATOM 3373 C C . GLY B 1 192 ? 93.69897 63.72907 33.26692 1.000 30.90506 192 GLY B C 1
ATOM 3374 O O . GLY B 1 192 ? 94.24795 62.80820 33.87976 1.000 28.03454 192 GLY B O 1
ATOM 3375 N N . PHE B 1 193 ? 92.51354 63.58963 32.69466 1.000 31.45999 193 PHE B N 1
ATOM 3376 C CA . PHE B 1 193 ? 91.81254 62.31889 32.64098 1.000 34.38752 193 PHE B CA 1
ATOM 3377 C C . PHE B 1 193 ? 90.84133 62.41545 31.47730 1.000 34.08688 193 PHE B C 1
ATOM 3378 O O . PHE B 1 193 ? 90.63524 63.49501 30.91654 1.000 32.90592 193 PHE B O 1
ATOM 3386 N N . CYS B 1 194 ? 90.24471 61.27425 31.12136 1.000 29.07221 194 CYS B N 1
ATOM 3387 C CA . CYS B 1 194 ? 89.34134 61.17531 29.97803 1.000 29.52630 194 CYS B CA 1
ATOM 3388 C C . CYS B 1 194 ? 88.21049 60.21570 30.30739 1.000 32.60252 194 CYS B C 1
ATOM 3389 O O . CYS B 1 194 ? 88.46506 59.10555 30.78473 1.000 28.89685 194 CYS B O 1
ATOM 3392 N N . ILE B 1 195 ? 86.97428 60.63884 30.05205 1.000 30.42972 195 ILE B N 1
ATOM 3393 C CA . ILE B 1 195 ? 85.80491 59.77006 30.11785 1.000 32.72322 195 ILE B CA 1
ATOM 3394 C C . ILE B 1 195 ? 85.24782 59.64978 28.71214 1.000 33.43947 195 ILE B C 1
ATOM 3395 O O . ILE B 1 195 ? 85.04855 60.66232 28.03284 1.000 35.93577 195 ILE B O 1
ATOM 3400 N N . VAL B 1 196 ? 85.08758 58.41936 28.23486 1.000 28.15145 196 VAL B N 1
ATOM 3401 C CA . VAL B 1 196 ? 84.36792 58.16690 26.99157 1.000 31.25261 196 VAL B CA 1
ATOM 3402 C C . VAL B 1 196 ? 83.05027 57.50675 27.35646 1.000 32.07425 196 VAL B C 1
ATOM 3403 O O . VAL B 1 196 ? 83.02533 56.52565 28.11108 1.000 33.19156 196 VAL B O 1
ATOM 3407 N N . ASP B 1 197 ? 81.95688 58.07719 26.88040 1.000 32.11168 197 ASP B N 1
ATOM 3408 C CA . ASP B 1 197 ? 80.62263 57.64817 27.29277 1.000 30.33161 197 ASP B CA 1
ATOM 3409 C C . ASP B 1 197 ? 79.96599 57.00823 26.07641 1.000 29.00503 197 ASP B C 1
ATOM 3410 O O . ASP B 1 197 ? 79.30309 57.68361 25.29093 1.000 29.70314 197 ASP B O 1
ATOM 3415 N N . GLN B 1 198 ? 80.19204 55.69744 25.91351 1.000 27.84363 198 GLN B N 1
ATOM 3416 C CA . GLN B 1 198 ? 79.50168 54.85649 24.91611 1.000 30.90098 198 GLN B CA 1
ATOM 3417 C C . GLN B 1 198 ? 79.75500 55.30320 23.47811 1.000 33.19113 198 GLN B C 1
ATOM 3418 O O . GLN B 1 198 ? 78.90556 55.12838 22.60129 1.000 34.68534 198 GLN B O 1
ATOM 3424 N N . GLU B 1 199 ? 80.93293 55.86132 23.20429 1.000 32.55347 199 GLU B N 1
ATOM 3425 C CA . GLU B 1 199 ? 81.28763 56.16499 21.82238 1.000 34.08027 199 GLU B CA 1
ATOM 3426 C C . GLU B 1 199 ? 81.90549 54.97517 21.09506 1.000 35.33455 199 GLU B C 1
ATOM 3427 O O . GLU B 1 199 ? 81.88427 54.93831 19.85457 1.000 36.53416 199 GLU B O 1
ATOM 3433 N N . TYR B 1 200 ? 82.43955 54.00000 21.82882 1.000 34.12752 200 TYR B N 1
ATOM 3434 C CA . TYR B 1 200 ? 82.96555 52.79224 21.20932 1.000 34.41827 200 TYR B CA 1
ATOM 3435 C C . TYR B 1 200 ? 81.91101 51.69821 21.13959 1.000 38.00357 200 TYR B C 1
ATOM 3436 O O . TYR B 1 200 ? 81.80609 50.99858 20.12789 1.000 35.01197 200 TYR B O 1
ATOM 3445 N N . GLU B 1 201 ? 81.11387 51.57317 22.20143 1.000 37.34555 201 GLU B N 1
ATOM 3446 C CA . GLU B 1 201 ? 80.19248 50.46705 22.39767 1.000 36.20407 201 GLU B CA 1
ATOM 3447 C C . GLU B 1 201 ? 79.06716 50.93305 23.31447 1.000 32.98269 201 GLU B C 1
ATOM 3448 O O . GLU B 1 201 ? 79.33602 51.52245 24.36285 1.000 32.37117 201 GLU B O 1
ATOM 3454 N N . ILE B 1 202 ? 77.82101 50.67848 22.91303 1.000 34.54955 202 ILE B N 1
ATOM 3455 C CA . ILE B 1 202 ? 76.66804 50.99264 23.74887 1.000 32.15420 202 ILE B CA 1
ATOM 3456 C C . ILE B 1 202 ? 76.84740 50.37569 25.13279 1.000 32.48647 202 ILE B C 1
ATOM 3457 O O . ILE B 1 202 ? 77.28769 49.22885 25.27373 1.000 33.60171 202 ILE B O 1
ATOM 3462 N N . GLY B 1 203 ? 76.54160 51.16376 26.16624 1.000 29.69885 203 GLY B N 1
ATOM 3463 C CA . GLY B 1 203 ? 76.69592 50.74594 27.54121 1.000 28.35721 203 GLY B CA 1
ATOM 3464 C C . GLY B 1 203 ? 78.09452 50.86956 28.12282 1.000 32.84706 203 GLY B C 1
ATOM 3465 O O . GLY B 1 203 ? 78.23674 50.86059 29.35755 1.000 31.11170 203 GLY B O 1
ATOM 3474 N N . ARG B 1 205 ? 81.24789 52.69627 29.38638 1.000 28.59803 205 ARG B N 1
ATOM 3475 C CA . ARG B 1 205 ? 81.86830 53.93004 29.85717 1.000 33.76961 205 ARG B CA 1
ATOM 3476 C C . ARG B 1 205 ? 83.28801 53.63799 30.33127 1.000 30.14096 205 ARG B C 1
ATOM 3477 O O . ARG B 1 205 ? 83.50938 52.68518 31.08990 1.000 27.52864 205 ARG B O 1
ATOM 3485 N N . VAL B 1 206 ? 84.24914 54.43583 29.86821 1.000 28.85515 206 VAL B N 1
ATOM 3486 C CA . VAL B 1 206 ? 85.66027 54.22292 30.17296 1.000 27.25080 206 VAL B CA 1
ATOM 3487 C C . VAL B 1 206 ? 86.23209 55.50117 30.77260 1.000 28.41526 206 VAL B C 1
ATOM 3488 O O . VAL B 1 206 ? 86.01390 56.59565 30.24098 1.000 28.99749 206 VAL B O 1
ATOM 3492 N N . LEU B 1 207 ? 86.93986 55.35954 31.89029 1.000 25.79523 207 LEU B N 1
ATOM 3493 C CA . LEU B 1 207 ? 87.68316 56.44005 32.51623 1.000 27.14620 207 LEU B CA 1
ATOM 3494 C C . LEU B 1 207 ? 89.16358 56.10246 32.43440 1.000 26.65039 207 LEU B C 1
ATOM 3495 O O . LEU B 1 207 ? 89.54929 54.97459 32.74885 1.000 26.44793 207 LEU B O 1
ATOM 3500 N N . GLY B 1 208 ? 89.98906 57.06597 32.03505 1.000 25.21454 208 GLY B N 1
ATOM 3501 C CA . GLY B 1 208 ? 91.41512 56.81319 31.87048 1.000 27.99008 208 GLY B CA 1
ATOM 3502 C C . GLY B 1 208 ? 92.27632 57.96045 32.36220 1.000 28.74316 208 GLY B C 1
ATOM 3503 O O . GLY B 1 208 ? 91.86914 59.12215 32.34200 1.000 30.85150 208 GLY B O 1
ATOM 3504 N N . VAL B 1 209 ? 93.49016 57.62020 32.79503 1.000 28.78285 209 VAL B N 1
ATOM 3505 C CA . VAL B 1 209 ? 94.51792 58.62208 33.08519 1.000 26.38577 209 VAL B CA 1
ATOM 3506 C C . VAL B 1 209 ? 95.78439 58.27603 32.31193 1.000 29.46120 209 VAL B C 1
ATOM 3507 O O . VAL B 1 209 ? 96.00708 57.11208 31.94144 1.000 25.64084 209 VAL B O 1
ATOM 3511 N N . PRO B 1 210 ? 96.62454 59.27382 32.03147 1.000 28.48719 210 PRO B N 1
ATOM 3512 C CA . PRO B 1 210 ? 97.95621 58.99463 31.47477 1.000 31.73836 210 PRO B CA 1
ATOM 3513 C C . PRO B 1 210 ? 98.90417 58.46371 32.53493 1.000 31.67091 210 PRO B C 1
ATOM 3514 O O . PRO B 1 210 ? 98.82969 58.83362 33.71096 1.000 29.54516 210 PRO B O 1
ATOM 3518 N N . LEU B 1 211 ? 99.79010 57.55531 32.10252 1.000 24.71622 211 LEU B N 1
ATOM 3519 C CA . LEU B 1 211 ? 100.93268 57.12314 32.90168 1.000 29.17035 211 LEU B CA 1
ATOM 3520 C C . LEU B 1 211 ? 102.17701 57.72297 32.24379 1.000 34.91618 211 LEU B C 1
ATOM 3521 O O . LEU B 1 211 ? 102.60405 57.26732 31.17194 1.000 28.80676 211 LEU B O 1
ATOM 3526 N N . LEU B 1 212 ? 102.74522 58.75015 32.88110 1.000 30.76622 212 LEU B N 1
ATOM 3527 C CA . LEU B 1 212 ? 103.84700 59.51092 32.30386 1.000 39.74461 212 LEU B CA 1
ATOM 3528 C C . LEU B 1 212 ? 105.19039 58.97011 32.77111 1.000 39.14905 212 LEU B C 1
ATOM 3529 O O . LEU B 1 212 ? 105.34284 58.52910 33.91399 1.000 45.61439 212 LEU B O 1
ATOM 3534 N N . GLY B 1 213 ? 106.16555 59.00500 31.87492 1.000 42.72156 213 GLY B N 1
ATOM 3535 C CA . GLY B 1 213 ? 107.47775 58.42942 32.15193 1.000 46.91156 213 GLY B CA 1
ATOM 3536 C C . GLY B 1 213 ? 108.52831 59.47480 32.47953 1.000 54.71231 213 GLY B C 1
ATOM 3537 O O . GLY B 1 213 ? 108.24428 60.50107 33.11766 1.000 45.34913 213 GLY B O 1
ATOM 3538 N N . ARG B 1 214 ? 109.77139 59.18462 32.07572 1.000 55.29436 214 ARG B N 1
ATOM 3539 C CA . ARG B 1 214 ? 110.85595 60.14664 32.21128 1.000 58.91841 214 ARG B CA 1
ATOM 3540 C C . ARG B 1 214 ? 110.54010 61.40103 31.40523 1.000 56.97717 214 ARG B C 1
ATOM 3541 O O . ARG B 1 214 ? 110.17707 61.31697 30.22527 1.000 55.61985 214 ARG B O 1
ATOM 3543 N N . ALA B 1 215 ? 110.65257 62.56373 32.05987 1.000 48.52203 215 ALA B N 1
ATOM 3544 C CA . ALA B 1 215 ? 110.50465 63.87094 31.41426 1.000 53.84503 215 ALA B CA 1
ATOM 3545 C C . ALA B 1 215 ? 109.08443 64.12026 30.91561 1.000 45.27118 215 ALA B C 1
ATOM 3546 O O . ALA B 1 215 ? 108.88717 64.79716 29.90080 1.000 45.14313 215 ALA B O 1
ATOM 3548 N N . GLY B 1 216 ? 108.08802 63.57789 31.61602 1.000 48.12727 216 GLY B N 1
ATOM 3549 C CA . GLY B 1 216 ? 106.70095 63.82967 31.27112 1.000 43.77918 216 GLY B CA 1
ATOM 3550 C C . GLY B 1 216 ? 106.25123 63.26015 29.94525 1.000 43.16760 216 GLY B C 1
ATOM 3551 O O . GLY B 1 216 ? 105.26569 63.73596 29.37204 1.000 42.04465 216 GLY B O 1
ATOM 3552 N N . GLN B 1 217 ? 106.95067 62.26042 29.42507 1.000 41.70830 217 GLN B N 1
ATOM 3553 C CA . GLN B 1 217 ? 106.51020 61.62255 28.19983 1.000 42.17266 217 GLN B CA 1
ATOM 3554 C C . GLN B 1 217 ? 105.48788 60.53598 28.52651 1.000 35.40412 217 GLN B C 1
ATOM 3555 O O . GLN B 1 217 ? 105.59770 59.85393 29.54833 1.000 33.09233 217 GLN B O 1
ATOM 3561 N N . LEU B 1 218 ? 104.48292 60.39977 27.65752 1.000 35.08001 218 LEU B N 1
ATOM 3562 C CA . LEU B 1 218 ? 103.43707 59.39226 27.82205 1.000 32.18067 218 LEU B CA 1
ATOM 3563 C C . LEU B 1 218 ? 104.00776 58.00691 27.55740 1.000 30.70858 218 LEU B C 1
ATOM 3564 O O . LEU B 1 218 ? 104.47429 57.72974 26.45305 1.000 31.49716 218 LEU B O 1
ATOM 3569 N N . LYS B 1 219 ? 103.96710 57.13461 28.56067 1.000 31.25576 219 LYS B N 1
ATOM 3570 C CA . LYS B 1 219 ? 104.40658 55.75173 28.40575 1.000 31.93481 219 LYS B CA 1
ATOM 3571 C C . LYS B 1 219 ? 103.25754 54.77272 28.18720 1.000 29.34838 219 LYS B C 1
ATOM 3572 O O . LYS B 1 219 ? 103.42029 53.78655 27.46192 1.000 31.99531 219 LYS B O 1
ATOM 3578 N N . ALA B 1 220 ? 102.10250 55.01379 28.80332 1.000 29.59282 220 ALA B N 1
ATOM 3579 C CA . ALA B 1 220 ? 101.00090 54.06138 28.76534 1.000 27.78619 220 ALA B CA 1
ATOM 3580 C C . ALA B 1 220 ? 99.74896 54.76738 29.27294 1.000 31.71276 220 ALA B C 1
ATOM 3581 O O . ALA B 1 220 ? 99.81030 55.89655 29.77148 1.000 29.09692 220 ALA B O 1
ATOM 3583 N N . THR B 1 221 ? 98.60719 54.09216 29.12532 1.000 25.47420 221 THR B N 1
ATOM 3584 C CA . THR B 1 221 ? 97.33910 54.56139 29.66975 1.000 27.97114 221 THR B CA 1
ATOM 3585 C C . THR B 1 221 ? 96.81061 53.54566 30.67177 1.000 24.34058 221 THR B C 1
ATOM 3586 O O . THR B 1 221 ? 97.15817 52.36235 30.63721 1.000 26.87022 221 THR B O 1
ATOM 3590 N N . LEU B 1 222 ? 95.98139 54.02392 31.58822 1.000 24.74095 222 LEU B N 1
ATOM 3591 C CA . LEU B 1 222 ? 95.37380 53.17462 32.60916 1.000 30.78048 222 LEU B CA 1
ATOM 3592 C C . LEU B 1 222 ? 93.89019 53.48919 32.68581 1.000 29.47512 222 LEU B C 1
ATOM 3593 O O . LEU B 1 222 ? 93.51132 54.62531 32.99055 1.000 27.98027 222 LEU B O 1
ATOM 3598 N N . THR B 1 223 ? 93.05466 52.50026 32.39089 1.000 27.12105 223 THR B N 1
ATOM 3599 C CA . THR B 1 223 ? 91.63127 52.75220 32.26145 1.000 28.24659 223 THR B CA 1
ATOM 3600 C C . THR B 1 223 ? 90.81945 51.82375 33.16254 1.000 26.93466 223 THR B C 1
ATOM 3601 O O . THR B 1 223 ? 91.25038 50.72965 33.53251 1.000 25.90497 223 THR B O 1
ATOM 3605 N N . ILE B 1 224 ? 89.65429 52.31966 33.55795 1.000 29.80080 224 ILE B N 1
ATOM 3606 C CA . ILE B 1 224 ? 88.62024 51.53771 34.22064 1.000 30.36759 224 ILE B CA 1
ATOM 3607 C C . ILE B 1 224 ? 87.43616 51.51850 33.26502 1.000 30.97958 224 ILE B C 1
ATOM 3608 O O . ILE B 1 224 ? 86.96225 52.57856 32.82532 1.000 27.33395 224 ILE B O 1
ATOM 3613 N N . THR B 1 225 ? 87.01052 50.32410 32.87251 1.000 27.11942 225 THR B N 1
ATOM 3614 C CA . THR B 1 225 ? 85.86160 50.17334 31.98742 1.000 24.78153 225 THR B CA 1
ATOM 3615 C C . THR B 1 225 ? 84.67459 49.72816 32.83866 1.000 32.96647 225 THR B C 1
ATOM 3616 O O . THR B 1 225 ? 84.77370 48.72646 33.55795 1.000 32.97479 225 THR B O 1
ATOM 3620 N N . THR B 1 226 ? 83.56303 50.47005 32.76640 1.000 30.61686 226 THR B N 1
ATOM 3621 C CA . THR B 1 226 ? 82.34516 50.12199 33.49679 1.000 29.44924 226 THR B CA 1
ATOM 3622 C C . THR B 1 226 ? 81.12452 50.18256 32.57975 1.000 30.74821 226 THR B C 1
ATOM 3623 O O . THR B 1 226 ? 81.20856 50.47044 31.38074 1.000 26.57047 226 THR B O 1
ATOM 3627 N N . HIS B 1 227 ? 79.96829 49.86379 33.14580 1.000 34.27960 227 HIS B N 1
ATOM 3628 C CA . HIS B 1 227 ? 78.75094 49.75077 32.36392 1.000 31.46834 227 HIS B CA 1
ATOM 3629 C C . HIS B 1 227 ? 77.77194 50.83564 32.78704 1.000 33.09819 227 HIS B C 1
ATOM 3630 O O . HIS B 1 227 ? 77.58055 51.07328 33.98232 1.000 33.20749 227 HIS B O 1
ATOM 3637 N N . ALA B 1 228 ? 77.15455 51.48899 31.79328 1.000 31.73264 228 ALA B N 1
ATOM 3638 C CA . ALA B 1 228 ? 76.20719 52.57133 32.06940 1.000 33.41003 228 ALA B CA 1
ATOM 3639 C C . ALA B 1 228 ? 75.07922 52.14013 33.00673 1.000 33.97128 228 ALA B C 1
ATOM 3640 O O . ALA B 1 228 ? 74.52992 52.97215 33.73454 1.000 34.61168 228 ALA B O 1
ATOM 3642 N N . SER B 1 229 ? 74.72457 50.85405 33.01922 1.000 33.36483 229 SER B N 1
ATOM 3643 C CA . SER B 1 229 ? 73.64741 50.39682 33.89360 1.000 35.65768 229 SER B CA 1
ATOM 3644 C C . SER B 1 229 ? 74.00788 50.49302 35.37234 1.000 40.39937 229 SER B C 1
ATOM 3645 O O . SER B 1 229 ? 73.10597 50.49670 36.22352 1.000 37.56383 229 SER B O 1
ATOM 3648 N N . ARG B 1 230 ? 75.29423 50.58875 35.70633 1.000 36.06485 230 ARG B N 1
ATOM 3649 C CA . ARG B 1 230 ? 75.69141 50.52893 37.10467 1.000 36.98009 230 ARG B CA 1
ATOM 3650 C C . ARG B 1 230 ? 76.08721 51.87348 37.69487 1.000 39.39630 230 ARG B C 1
ATOM 3651 O O . ARG B 1 230 ? 75.89770 52.08193 38.90191 1.000 34.23931 230 ARG B O 1
ATOM 3659 N N . LEU B 1 231 ? 76.61782 52.79522 36.89117 1.000 35.71809 231 LEU B N 1
ATOM 3660 C CA . LEU B 1 231 ? 77.12410 54.04483 37.43661 1.000 34.87500 231 LEU B CA 1
ATOM 3661 C C . LEU B 1 231 ? 76.88220 55.18591 36.46275 1.000 33.45361 231 LEU B C 1
ATOM 3662 O O . LEU B 1 231 ? 77.01315 55.01272 35.24918 1.000 36.79978 231 LEU B O 1
ATOM 3667 N N . SER B 1 232 ? 76.52165 56.34711 37.00606 1.000 34.37124 232 SER B N 1
ATOM 3668 C CA . SER B 1 232 ? 76.52833 57.59551 36.25700 1.000 30.72608 232 SER B CA 1
ATOM 3669 C C . SER B 1 232 ? 77.96368 58.05520 35.98816 1.000 32.07907 232 SER B C 1
ATOM 3670 O O . SER B 1 232 ? 78.91964 57.60682 36.63386 1.000 29.36465 232 SER B O 1
ATOM 3673 N N . ILE B 1 233 ? 78.09487 58.98336 35.03294 1.000 30.93373 233 ILE B N 1
ATOM 3674 C CA . ILE B 1 233 ? 79.38066 59.61982 34.75739 1.000 31.44600 233 ILE B CA 1
ATOM 3675 C C . ILE B 1 233 ? 79.93786 60.26411 36.01927 1.000 38.08260 233 ILE B C 1
ATOM 3676 O O . ILE B 1 233 ? 81.12352 60.11606 36.33469 1.000 34.23550 233 ILE B O 1
ATOM 3681 N N . ASP B 1 234 ? 79.08812 60.97062 36.77318 1.000 38.11696 234 ASP B N 1
ATOM 3682 C CA . ASP B 1 234 ? 79.53868 61.58877 38.01871 1.000 36.05029 234 ASP B CA 1
ATOM 3683 C C . ASP B 1 234 ? 80.03095 60.55291 39.01309 1.000 36.92014 234 ASP B C 1
ATOM 3684 O O . ASP B 1 234 ? 81.00212 60.79383 39.74388 1.000 40.45071 234 ASP B O 1
ATOM 3689 N N . GLU B 1 235 ? 79.36048 59.40445 39.08005 1.000 33.63541 235 GLU B N 1
ATOM 3690 C CA . GLU B 1 235 ? 79.76065 58.39456 40.04791 1.000 35.22420 235 GLU B CA 1
ATOM 3691 C C . GLU B 1 235 ? 81.09533 57.77360 39.65751 1.000 34.94238 235 GLU B C 1
ATOM 3692 O O . GLU B 1 235 ? 81.92287 57.46913 40.52294 1.000 33.84019 235 GLU B O 1
ATOM 3698 N N . ILE B 1 236 ? 81.31768 57.57576 38.35936 1.000 34.36049 236 ILE B N 1
ATOM 3699 C CA . ILE B 1 236 ? 82.61745 57.10045 37.89659 1.000 35.21635 236 ILE B CA 1
ATOM 3700 C C . ILE B 1 236 ? 83.70257 58.06781 38.35401 1.000 35.83080 236 ILE B C 1
ATOM 3701 O O . ILE B 1 236 ? 84.66015 57.68826 39.03966 1.000 33.61607 236 ILE B O 1
ATOM 3706 N N . ARG B 1 237 ? 83.52751 59.34533 38.02439 1.000 33.57159 237 ARG B N 1
ATOM 3707 C CA . ARG B 1 237 ? 84.47108 60.36237 38.45367 1.000 37.44737 237 ARG B CA 1
ATOM 3708 C C . ARG B 1 237 ? 84.70902 60.27091 39.95162 1.000 40.77383 237 ARG B C 1
ATOM 3709 O O . ARG B 1 237 ? 85.84732 60.08451 40.39794 1.000 36.63116 237 ARG B O 1
ATOM 3717 N N . LEU B 1 238 ? 83.62480 60.30182 40.74081 1.000 37.42617 238 LEU B N 1
ATOM 3718 C CA . LEU B 1 238 ? 83.76169 60.41892 42.19313 1.000 38.42979 238 LEU B CA 1
ATOM 3719 C C . LEU B 1 238 ? 84.34862 59.15853 42.81381 1.000 38.19444 238 LEU B C 1
ATOM 3720 O O . LEU B 1 238 ? 85.17605 59.23964 43.73186 1.000 38.30771 238 LEU B O 1
ATOM 3725 N N . ARG B 1 239 ? 83.92915 57.98401 42.34313 1.000 34.41626 239 ARG B N 1
ATOM 3726 C CA . ARG B 1 239 ? 84.37835 56.74448 42.96327 1.000 35.81617 239 ARG B CA 1
ATOM 3727 C C . ARG B 1 239 ? 85.68348 56.20453 42.38439 1.000 34.99054 239 ARG B C 1
ATOM 3728 O O . ARG B 1 239 ? 86.41469 55.50669 43.09330 1.000 40.12503 239 ARG B O 1
ATOM 3736 N N . TYR B 1 240 ? 86.02457 56.50922 41.12998 1.000 34.14133 240 TYR B N 1
ATOM 3737 C CA . TYR B 1 240 ? 87.16940 55.84219 40.52283 1.000 34.82050 240 TYR B CA 1
ATOM 3738 C C . TYR B 1 240 ? 88.35475 56.75002 40.21207 1.000 32.72329 240 TYR B C 1
ATOM 3739 O O . TYR B 1 240 ? 89.48301 56.24826 40.14717 1.000 34.83437 240 TYR B O 1
ATOM 3748 N N . LEU B 1 241 ? 88.14583 58.05626 40.03719 1.000 32.10185 241 LEU B N 1
ATOM 3749 C CA . LEU B 1 241 ? 89.26927 58.93444 39.71346 1.000 34.69243 241 LEU B CA 1
ATOM 3750 C C . LEU B 1 241 ? 90.31586 58.97687 40.81410 1.000 37.05319 241 LEU B C 1
ATOM 3751 O O . LEU B 1 241 ? 91.51048 58.83794 40.49470 1.000 33.44822 241 LEU B O 1
ATOM 3756 N N . PRO B 1 242 ? 89.96852 59.15908 42.10362 1.000 36.06255 242 PRO B N 1
ATOM 3757 C CA . PRO B 1 242 ? 91.02667 59.17223 43.12728 1.000 35.97646 242 PRO B CA 1
ATOM 3758 C C . PRO B 1 242 ? 91.89785 57.92942 43.09466 1.000 36.28346 242 PRO B C 1
ATOM 3759 O O . PRO B 1 242 ? 93.11568 58.01030 43.31241 1.000 33.55223 242 PRO B O 1
ATOM 3763 N N . THR B 1 243 ? 91.29758 56.77783 42.80294 1.000 32.84895 243 THR B N 1
ATOM 3764 C CA . THR B 1 243 ? 92.04806 55.53054 42.75439 1.000 33.80144 243 THR B CA 1
ATOM 3765 C C . THR B 1 243 ? 93.05261 55.53749 41.60697 1.000 32.84104 243 THR B C 1
ATOM 3766 O O . THR B 1 243 ? 94.19728 55.10256 41.77518 1.000 32.72290 243 THR B O 1
ATOM 3770 N N . LEU B 1 244 ? 92.64287 56.02863 40.43570 1.000 29.06006 244 LEU B N 1
ATOM 3771 C CA . LEU B 1 244 ? 93.57777 56.12054 39.31641 1.000 32.88096 244 LEU B CA 1
ATOM 3772 C C . LEU B 1 244 ? 94.69816 57.11373 39.61367 1.000 33.95692 244 LEU B C 1
ATOM 3773 O O . LEU B 1 244 ? 95.87166 56.82830 39.33931 1.000 31.30778 244 LEU B O 1
ATOM 3778 N N . TYR B 1 245 ? 94.36571 58.26673 40.22037 1.000 31.66569 245 TYR B N 1
ATOM 3779 C CA . TYR B 1 245 ? 95.40488 59.22929 40.59210 1.000 32.47166 245 TYR B CA 1
ATOM 3780 C C . TYR B 1 245 ? 96.38801 58.62344 41.58078 1.000 35.61253 245 TYR B C 1
ATOM 3781 O O . TYR B 1 245 ? 97.60805 58.82280 41.46775 1.000 31.62797 245 TYR B O 1
ATOM 3790 N N . GLU B 1 246 ? 95.87564 57.89353 42.57189 1.000 32.19047 246 GLU B N 1
ATOM 3791 C CA . GLU B 1 246 ? 96.76442 57.22170 43.51069 1.000 32.97656 246 GLU B CA 1
ATOM 3792 C C . GLU B 1 246 ? 97.66455 56.22417 42.80053 1.000 32.89181 246 GLU B C 1
ATOM 3793 O O . GLU B 1 246 ? 98.83592 56.07698 43.16906 1.000 35.07046 246 GLU B O 1
ATOM 3799 N N . ALA B 1 247 ? 97.14052 55.52720 41.78092 1.000 30.79562 247 ALA B N 1
ATOM 3800 C CA . ALA B 1 247 ? 97.97934 54.59663 41.03133 1.000 34.92213 247 ALA B CA 1
ATOM 3801 C C . ALA B 1 247 ? 99.05733 55.33979 40.24483 1.000 33.59468 247 ALA B C 1
ATOM 3802 O O . ALA B 1 247 ? 100.21583 54.91218 40.21465 1.000 31.82978 247 ALA B O 1
ATOM 3804 N N . GLN B 1 248 ? 98.68162 56.43776 39.58780 1.000 36.08364 248 GLN B N 1
ATOM 3805 C CA . GLN B 1 248 ? 99.64291 57.33137 38.94706 1.000 37.85306 248 GLN B CA 1
ATOM 3806 C C . GLN B 1 248 ? 100.78179 57.68884 39.89391 1.000 38.24835 248 GLN B C 1
ATOM 3807 O O . GLN B 1 248 ? 101.96027 57.51373 39.57550 1.000 37.28979 248 GLN B O 1
ATOM 3813 N N . ALA B 1 249 ? 100.43024 58.20520 41.07207 1.000 38.80521 249 ALA B N 1
ATOM 3814 C CA . ALA B 1 249 ? 101.43428 58.63151 42.04082 1.000 36.20015 249 ALA B CA 1
ATOM 3815 C C . ALA B 1 249 ? 102.31754 57.46994 42.46749 1.000 35.92899 249 ALA B C 1
ATOM 3816 O O . ALA B 1 249 ? 103.54591 57.58898 42.50599 1.000 41.89845 249 ALA B O 1
ATOM 3818 N N . LEU B 1 250 ? 101.69895 56.33593 42.79549 1.000 39.15608 250 LEU B N 1
ATOM 3819 C CA . LEU B 1 250 ? 102.42954 55.15944 43.26175 1.000 35.95072 250 LEU B CA 1
ATOM 3820 C C . LEU B 1 250 ? 103.45608 54.68430 42.23425 1.000 40.14223 250 LEU B C 1
ATOM 3821 O O . LEU B 1 250 ? 104.54143 54.21944 42.60228 1.000 42.29993 250 LEU B O 1
ATOM 3826 N N . LEU B 1 251 ? 103.13486 54.79920 40.94510 1.000 36.15826 251 LEU B N 1
ATOM 3827 C CA . LEU B 1 251 ? 104.00110 54.33085 39.86819 1.000 43.45140 251 LEU B CA 1
ATOM 3828 C C . LEU B 1 251 ? 105.07514 55.33967 39.47290 1.000 48.39771 251 LEU B C 1
ATOM 3829 O O . LEU B 1 251 ? 105.70575 55.15648 38.41981 1.000 43.70072 251 LEU B O 1
ATOM 3834 N N . ARG B 1 252 ? 105.29813 56.38801 40.27580 1.000 46.45105 252 ARG B N 1
ATOM 3835 C CA . ARG B 1 252 ? 106.35205 57.34764 39.94678 1.000 47.91119 252 ARG B CA 1
ATOM 3836 C C . ARG B 1 252 ? 107.73776 56.72123 39.98388 1.000 47.79286 252 ARG B C 1
ATOM 3837 O O . ARG B 1 252 ? 108.46950 56.84514 38.98695 1.000 50.44683 252 ARG B O 1
ATOM 3845 N N . PRO B 1 253 ? 108.15851 56.03391 41.05394 1.000 48.58853 253 PRO B N 1
ATOM 3846 C CA . PRO B 1 253 ? 109.49845 55.42342 41.03520 1.000 48.14389 253 PRO B CA 1
ATOM 3847 C C . PRO B 1 253 ? 109.69036 54.40408 39.92692 1.000 50.52872 253 PRO B C 1
ATOM 3848 O O . PRO B 1 253 ? 110.81936 54.22413 39.45368 1.000 56.16808 253 PRO B O 1
ATOM 3852 N N . VAL B 1 254 ? 108.62812 53.72831 39.49400 1.000 47.22770 254 VAL B N 1
ATOM 3853 C CA . VAL B 1 254 ? 108.79196 52.65722 38.52116 1.000 47.68073 254 VAL B CA 1
ATOM 3854 C C . VAL B 1 254 ? 108.92506 53.21840 37.10595 1.000 48.41043 254 VAL B C 1
ATOM 3855 O O . VAL B 1 254 ? 109.80866 52.80676 36.35019 1.000 45.64827 254 VAL B O 1
ATOM 3859 N N . LEU B 1 255 ? 108.06630 54.16957 36.72147 1.000 47.13037 255 LEU B N 1
ATOM 3860 C CA . LEU B 1 255 ? 108.10629 54.71466 35.36417 1.000 47.00268 255 LEU B CA 1
ATOM 3861 C C . LEU B 1 255 ? 109.22762 55.72991 35.14989 1.000 49.59087 255 LEU B C 1
ATOM 3862 O O . LEU B 1 255 ? 109.42206 56.17892 34.01672 1.000 48.71065 255 LEU B O 1
ATOM 3867 N N . ASP B 1 256 ? 109.95468 56.10780 36.19770 1.000 54.42415 256 ASP B N 1
ATOM 3868 C CA . ASP B 1 256 ? 111.05696 57.06025 36.08057 1.000 56.55784 256 ASP B CA 1
ATOM 3869 C C . ASP B 1 256 ? 112.33920 56.38913 35.57328 1.000 57.43440 256 ASP B C 1
ATOM 3870 O O . ASP B 1 256 ? 113.41651 56.54993 36.15459 1.000 62.22169 256 ASP B O 1
ATOM 3875 N N . PRO C 1 4 ? 35.57663 59.08035 4.55656 1.000 60.03545 4 PRO C N 1
ATOM 3876 C CA . PRO C 1 4 ? 34.59750 59.18174 3.46289 1.000 66.09138 4 PRO C CA 1
ATOM 3877 C C . PRO C 1 4 ? 33.64204 57.99271 3.45796 1.000 62.70997 4 PRO C C 1
ATOM 3878 O O . PRO C 1 4 ? 34.07606 56.90540 3.07025 1.000 60.80548 4 PRO C O 1
ATOM 3882 N N . ALA C 1 5 ? 32.38440 58.22069 3.85677 1.000 59.85859 5 ALA C N 1
ATOM 3883 C CA . ALA C 1 5 ? 31.40848 57.16493 4.12923 1.000 54.01674 5 ALA C CA 1
ATOM 3884 C C . ALA C 1 5 ? 31.45978 56.05099 3.09171 1.000 53.23823 5 ALA C C 1
ATOM 3885 O O . ALA C 1 5 ? 31.50330 56.30884 1.88417 1.000 54.58722 5 ALA C O 1
ATOM 3887 N N . ILE C 1 6 ? 31.45676 54.80493 3.57652 1.000 47.33026 6 ILE C N 1
ATOM 3888 C CA . ILE C 1 6 ? 31.61804 53.63044 2.72793 1.000 49.56900 6 ILE C CA 1
ATOM 3889 C C . ILE C 1 6 ? 30.24442 53.12527 2.29769 1.000 46.82378 6 ILE C C 1
ATOM 3890 O O . ILE C 1 6 ? 29.29896 53.08122 3.09720 1.000 40.00168 6 ILE C O 1
ATOM 3895 N N . HIS C 1 7 ? 30.13455 52.75185 1.01598 1.000 41.02717 7 HIS C N 1
ATOM 3896 C CA . HIS C 1 7 ? 28.84876 52.35608 0.44918 1.000 45.12571 7 HIS C CA 1
ATOM 3897 C C . HIS C 1 7 ? 28.42647 50.96985 0.94870 1.000 42.31114 7 HIS C C 1
ATOM 3898 O O . HIS C 1 7 ? 29.26020 50.06638 1.05738 1.000 40.57380 7 HIS C O 1
ATOM 3905 N N . PRO C 1 8 ? 27.13432 50.76641 1.23417 1.000 46.06673 8 PRO C N 1
ATOM 3906 C CA . PRO C 1 8 ? 26.67317 49.44221 1.70694 1.000 43.98461 8 PRO C CA 1
ATOM 3907 C C . PRO C 1 8 ? 26.94422 48.28380 0.75279 1.000 42.64310 8 PRO C C 1
ATOM 3908 O O . PRO C 1 8 ? 27.09792 47.14850 1.21363 1.000 45.30865 8 PRO C O 1
ATOM 3912 N N . ARG C 1 9 ? 26.99976 48.51763 -0.55735 1.000 42.19628 9 ARG C N 1
ATOM 3913 C CA . ARG C 1 9 ? 27.39356 47.45161 -1.47335 1.000 46.82303 9 ARG C CA 1
ATOM 3914 C C . ARG C 1 9 ? 28.80391 46.94691 -1.19864 1.000 40.13476 9 ARG C C 1
ATOM 3915 O O . ARG C 1 9 ? 29.14714 45.83210 -1.60692 1.000 39.21929 9 ARG C O 1
ATOM 3923 N N . ASP C 1 10 ? 29.63456 47.74875 -0.54321 1.000 37.21049 10 ASP C N 1
ATOM 3924 C CA . ASP C 1 10 ? 31.01520 47.37424 -0.29885 1.000 40.29700 10 ASP C CA 1
ATOM 3925 C C . ASP C 1 10 ? 31.20516 46.61978 1.02519 1.000 41.11513 10 ASP C C 1
ATOM 3926 O O . ASP C 1 10 ? 32.25260 45.99434 1.21355 1.000 40.63383 10 ASP C O 1
ATOM 3931 N N . LEU C 1 11 ? 30.22152 46.64648 1.92802 1.000 37.39297 11 LEU C N 1
ATOM 3932 C CA . LEU C 1 11 ? 30.34115 46.03048 3.24989 1.000 39.19264 11 LEU C CA 1
ATOM 3933 C C . LEU C 1 11 ? 30.04375 44.53324 3.19233 1.000 44.18527 11 LEU C C 1
ATOM 3934 O O . LEU C 1 11 ? 28.95791 44.12923 2.75355 1.000 44.67141 11 LEU C O 1
ATOM 3939 N N . ILE C 1 12 ? 30.99498 43.71407 3.64937 1.000 36.79327 12 ILE C N 1
ATOM 3940 C CA . ILE C 1 12 ? 30.80018 42.26960 3.77424 1.000 32.90801 12 ILE C CA 1
ATOM 3941 C C . ILE C 1 12 ? 30.22529 42.00531 5.16425 1.000 38.04301 12 ILE C C 1
ATOM 3942 O O . ILE C 1 12 ? 30.94399 42.09698 6.16916 1.000 32.87931 12 ILE C O 1
ATOM 3947 N N . ALA C 1 13 ? 28.92654 41.67774 5.22683 1.000 35.61776 13 ALA C N 1
ATOM 3948 C CA . ALA C 1 13 ? 28.25619 41.52716 6.52080 1.000 34.14707 13 ALA C CA 1
ATOM 3949 C C . ALA C 1 13 ? 28.83381 40.36980 7.33605 1.000 36.31187 13 ALA C C 1
ATOM 3950 O O . ALA C 1 13 ? 28.93170 40.45726 8.56568 1.000 34.40290 13 ALA C O 1
ATOM 3952 N N . GLY C 1 14 ? 29.19164 39.26393 6.67697 1.000 36.53855 14 GLY C N 1
ATOM 3953 C CA . GLY C 1 14 ? 29.74804 38.14031 7.40412 1.000 31.98083 14 GLY C CA 1
ATOM 3954 C C . GLY C 1 14 ? 31.01543 38.49305 8.15953 1.000 34.45104 14 GLY C C 1
ATOM 3955 O O . GLY C 1 14 ? 31.27873 37.93695 9.23385 1.000 33.46055 14 GLY C O 1
ATOM 3956 N N . LEU C 1 15 ? 31.80282 39.43614 7.62693 1.000 33.26881 15 LEU C N 1
ATOM 3957 C CA . LEU C 1 15 ? 33.01574 39.89510 8.29681 1.000 28.72413 15 LEU C CA 1
ATOM 3958 C C . LEU C 1 15 ? 32.70267 40.84736 9.44650 1.000 33.74498 15 LEU C C 1
ATOM 3959 O O . LEU C 1 15 ? 33.28939 40.72180 10.53293 1.000 29.68389 15 LEU C O 1
ATOM 3964 N N . GLN C 1 16 ? 31.76936 41.78679 9.24269 1.000 32.47492 16 GLN C N 1
ATOM 3965 C CA . GLN C 1 16 ? 31.36373 42.68236 10.32812 1.000 32.76436 16 GLN C CA 1
ATOM 3966 C C . GLN C 1 16 ? 30.85662 41.89419 11.52589 1.000 31.74039 16 GLN C C 1
ATOM 3967 O O . GLN C 1 16 ? 31.28139 42.12488 12.66543 1.000 28.82516 16 GLN C O 1
ATOM 3973 N N . LYS C 1 17 ? 29.94013 40.95420 11.28174 1.000 31.44670 17 LYS C N 1
ATOM 3974 C CA . LYS C 1 17 ? 29.32566 40.20886 12.37624 1.000 32.52568 17 LYS C CA 1
ATOM 3975 C C . LYS C 1 17 ? 30.28005 39.17237 12.96614 1.000 28.98558 17 LYS C C 1
ATOM 3976 O O . LYS C 1 17 ? 30.24654 38.92342 14.17586 1.000 26.30611 17 LYS C O 1
ATOM 3982 N N . GLY C 1 18 ? 31.10416 38.54003 12.12609 1.000 30.81934 18 GLY C N 1
ATOM 3983 C CA . GLY C 1 18 ? 32.10699 37.61329 12.63892 1.000 27.83350 18 GLY C CA 1
ATOM 3984 C C . GLY C 1 18 ? 33.02849 38.26493 13.65766 1.000 31.05697 18 GLY C C 1
ATOM 3985 O O . GLY C 1 18 ? 33.17366 37.78251 14.78516 1.000 31.21157 18 GLY C O 1
ATOM 3986 N N . LEU C 1 19 ? 33.63333 39.39662 13.28440 1.000 29.65098 19 LEU C N 1
ATOM 3987 C CA . LEU C 1 19 ? 34.54728 40.08712 14.18623 1.000 29.29786 19 LEU C CA 1
ATOM 3988 C C . LEU C 1 19 ? 33.83289 40.54432 15.45645 1.000 29.52546 19 LEU C C 1
ATOM 3989 O O . LEU C 1 19 ? 34.40407 40.48630 16.54965 1.000 26.61393 19 LEU C O 1
ATOM 3994 N N . ALA C 1 20 ? 32.58876 41.00461 15.33199 1.000 27.07602 20 ALA C N 1
ATOM 3995 C CA . ALA C 1 20 ? 31.80706 41.38000 16.51348 1.000 34.10916 20 ALA C CA 1
ATOM 3996 C C . ALA C 1 20 ? 31.57780 40.18089 17.43645 1.000 32.29284 20 ALA C C 1
ATOM 3997 O O . ALA C 1 20 ? 31.78619 40.26856 18.65493 1.000 30.21041 20 ALA C O 1
ATOM 3999 N N . LEU C 1 21 ? 31.16240 39.04330 16.86478 1.000 28.94102 21 LEU C N 1
ATOM 4000 C CA . LEU C 1 21 ? 30.94630 37.83592 17.66141 1.000 29.15698 21 LEU C CA 1
ATOM 4001 C C . LEU C 1 21 ? 32.17802 37.46050 18.48394 1.000 31.33858 21 LEU C C 1
ATOM 4002 O O . LEU C 1 21 ? 32.06817 37.11434 19.66981 1.000 27.04313 21 LEU C O 1
ATOM 4015 N N . GLN C 1 23 ? 34.44658 39.16973 19.76813 1.000 31.26237 23 GLN C N 1
ATOM 4016 C CA . GLN C 1 23 ? 34.63714 40.03319 20.92329 1.000 30.18095 23 GLN C CA 1
ATOM 4017 C C . GLN C 1 23 ? 33.62518 39.77954 22.03541 1.000 28.10277 23 GLN C C 1
ATOM 4018 O O . GLN C 1 23 ? 33.73585 40.39871 23.09615 1.000 29.16381 23 GLN C O 1
ATOM 4024 N N . LEU C 1 24 ? 32.64168 38.91240 21.81536 1.000 27.66867 24 LEU C N 1
ATOM 4025 C CA . LEU C 1 24 ? 31.64002 38.61224 22.83170 1.000 31.07309 24 LEU C CA 1
ATOM 4026 C C . LEU C 1 24 ? 32.12545 37.58892 23.85695 1.000 33.63833 24 LEU C C 1
ATOM 4027 O O . LEU C 1 24 ? 31.46013 37.39542 24.87950 1.000 38.87729 24 LEU C O 1
ATOM 4032 N N . PHE C 1 25 ? 33.26128 36.93486 23.60851 1.000 36.43582 25 PHE C N 1
ATOM 4033 C CA . PHE C 1 25 ? 33.89290 36.07313 24.59985 1.000 34.54118 25 PHE C CA 1
ATOM 4034 C C . PHE C 1 25 ? 34.64187 36.92092 25.61733 1.000 36.27964 25 PHE C C 1
ATOM 4035 O O . PHE C 1 25 ? 35.37989 37.84729 25.25500 1.000 33.75503 25 PHE C O 1
ATOM 4043 N N . SER C 1 26 ? 34.46395 36.59118 26.89576 1.000 36.55396 26 SER C N 1
ATOM 4044 C CA . SER C 1 26 ? 35.00612 37.40669 27.97264 1.000 38.45400 26 SER C CA 1
ATOM 4045 C C . SER C 1 26 ? 35.26887 36.53128 29.18945 1.000 40.32229 26 SER C C 1
ATOM 4046 O O . SER C 1 26 ? 35.04456 35.31730 29.17540 1.000 38.19978 26 SER C O 1
ATOM 4049 N N . ALA C 1 27 ? 35.74970 37.17189 30.25471 1.000 41.30220 27 ALA C N 1
ATOM 4050 C CA . ALA C 1 27 ? 35.80455 36.50428 31.54806 1.000 46.91604 27 ALA C CA 1
ATOM 4051 C C . ALA C 1 27 ? 34.40700 36.10380 32.02042 1.000 46.43884 27 ALA C C 1
ATOM 4052 O O . ALA C 1 27 ? 34.21886 35.00942 32.56308 1.000 44.57319 27 ALA C O 1
ATOM 4054 N N . GLU C 1 28 ? 33.40808 36.96040 31.78858 1.000 46.45159 28 GLU C N 1
ATOM 4055 C CA . GLU C 1 28 ? 32.03494 36.63611 32.16953 1.000 50.85836 28 GLU C CA 1
ATOM 4056 C C . GLU C 1 28 ? 31.39824 35.61403 31.23410 1.000 50.89449 28 GLU C C 1
ATOM 4057 O O . GLU C 1 28 ? 30.52779 34.84999 31.66110 1.000 53.42937 28 GLU C O 1
ATOM 4063 N N . GLN C 1 29 ? 31.79537 35.59207 29.96209 1.000 49.84014 29 GLN C N 1
ATOM 4064 C CA . GLN C 1 29 ? 31.28744 34.63091 28.98327 1.000 48.54209 29 GLN C CA 1
ATOM 4065 C C . GLN C 1 29 ? 32.46468 33.87564 28.37086 1.000 45.04851 29 GLN C C 1
ATOM 4066 O O . GLN C 1 29 ? 32.83526 34.12511 27.21371 1.000 39.38525 29 GLN C O 1
ATOM 4072 N N . PRO C 1 30 ? 33.07226 32.93882 29.11198 1.000 44.30305 30 PRO C N 1
ATOM 4073 C CA . PRO C 1 30 ? 34.22761 32.22129 28.54411 1.000 43.16921 30 PRO C CA 1
ATOM 4074 C C . PRO C 1 30 ? 33.83455 31.25354 27.43618 1.000 38.84035 30 PRO C C 1
ATOM 4075 O O . PRO C 1 30 ? 34.61438 31.05472 26.50143 1.000 37.01322 30 PRO C O 1
ATOM 4079 N N . ARG C 1 31 ? 32.65315 30.65021 27.50906 1.000 35.65876 31 ARG C N 1
ATOM 4080 C CA . ARG C 1 31 ? 32.12474 29.79986 26.45777 1.000 36.46692 31 ARG C CA 1
ATOM 4081 C C . ARG C 1 31 ? 30.77914 30.36065 26.02947 1.000 36.15271 31 ARG C C 1
ATOM 4082 O O . ARG C 1 31 ? 30.16949 31.15914 26.74501 1.000 35.51649 31 ARG C O 1
ATOM 4090 N N . LEU C 1 32 ? 30.33212 29.95677 24.84187 1.000 33.36420 32 LEU C N 1
ATOM 4091 C CA . LEU C 1 32 ? 29.04013 30.38888 24.32939 1.000 33.40390 32 LEU C CA 1
ATOM 4092 C C . LEU C 1 32 ? 28.37384 29.22880 23.61363 1.000 34.41438 32 LEU C C 1
ATOM 4093 O O . LEU C 1 32 ? 29.00622 28.55473 22.79805 1.000 33.14141 32 LEU C O 1
ATOM 4098 N N . SER C 1 33 ? 27.10193 28.99884 23.93080 1.000 35.93233 33 SER C N 1
ATOM 4099 C CA . SER C 1 33 ? 26.22987 28.13828 23.14881 1.000 36.76098 33 SER C CA 1
ATOM 4100 C C . SER C 1 33 ? 25.60500 28.93227 22.00411 1.000 32.88872 33 SER C C 1
ATOM 4101 O O . SER C 1 33 ? 25.69534 30.16205 21.94242 1.000 36.34897 33 SER C O 1
ATOM 4104 N N . VAL C 1 34 ? 24.95632 28.21855 21.08808 1.000 31.40966 34 VAL C N 1
ATOM 4105 C CA . VAL C 1 34 ? 24.21467 28.89224 20.02363 1.000 38.02155 34 VAL C CA 1
ATOM 4106 C C . VAL C 1 34 ? 23.16408 29.84881 20.58550 1.000 38.85208 34 VAL C C 1
ATOM 4107 O O . VAL C 1 34 ? 23.16560 31.02768 20.19513 1.000 34.10663 34 VAL C O 1
ATOM 4111 N N . PRO C 1 35 ? 22.28718 29.44559 21.51771 1.000 39.34058 35 PRO C N 1
ATOM 4112 C CA . PRO C 1 35 ? 21.30613 30.42033 22.03848 1.000 38.80445 35 PRO C CA 1
ATOM 4113 C C . PRO C 1 35 ? 21.93749 31.62210 22.70832 1.000 37.11497 35 PRO C C 1
ATOM 4114 O O . PRO C 1 35 ? 21.46979 32.74377 22.48560 1.000 40.20118 35 PRO C O 1
ATOM 4118 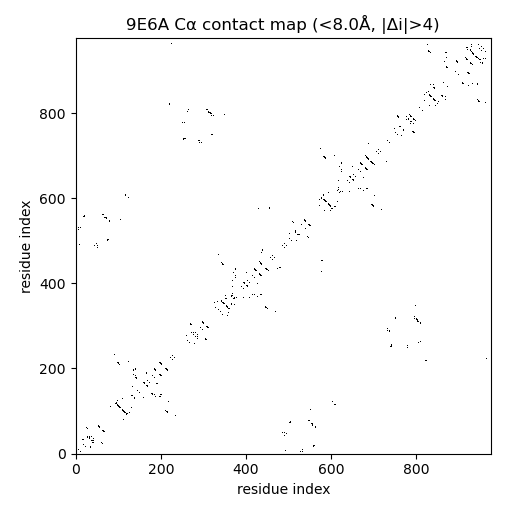N N . GLN C 1 36 ? 22.97297 31.43270 23.53451 1.000 37.27164 36 GLN C N 1
ATOM 4119 C CA . GLN C 1 36 ? 23.58062 32.58187 24.19769 1.000 34.74094 36 GLN C CA 1
ATOM 4120 C C . GLN C 1 36 ? 24.24992 33.50322 23.18848 1.000 38.12530 36 GLN C C 1
ATOM 4121 O O . GLN C 1 36 ? 24.28755 34.71968 23.38892 1.000 35.44401 36 GLN C O 1
ATOM 4127 N N . ALA C 1 37 ? 24.81788 32.93758 22.11408 1.000 36.56351 37 ALA C N 1
ATOM 4128 C CA . ALA C 1 37 ? 25.50084 33.76603 21.12137 1.000 40.68461 37 ALA C CA 1
ATOM 4129 C C . ALA C 1 37 ? 24.50726 34.52051 20.23859 1.000 39.10977 37 ALA C C 1
ATOM 4130 O O . ALA C 1 37 ? 24.77893 35.65634 19.83416 1.000 37.20680 37 ALA C O 1
ATOM 4132 N N . ALA C 1 38 ? 23.36453 33.90150 19.91524 1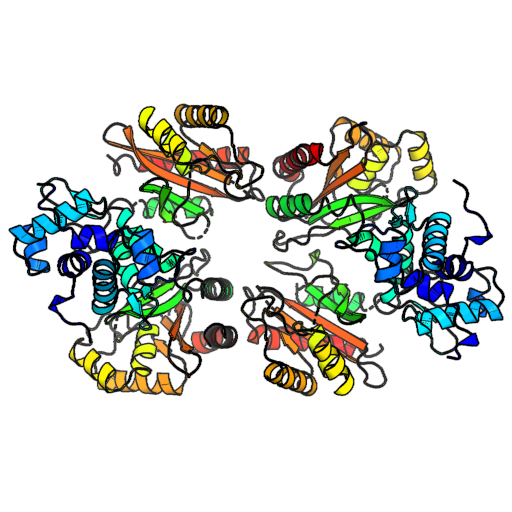.000 36.04923 38 ALA C N 1
ATOM 4133 C CA . ALA C 1 38 ? 22.28856 34.61812 19.23537 1.000 39.75522 38 ALA C CA 1
ATOM 4134 C C . ALA C 1 38 ? 21.84937 35.84019 20.04802 1.000 41.63134 38 ALA C C 1
ATOM 4135 O O . ALA C 1 38 ? 21.82202 36.96571 19.53584 1.000 37.81764 38 ALA C O 1
ATOM 4137 N N . ARG C 1 39 ? 21.51501 35.64662 21.32512 1.000 44.66087 39 ARG C N 1
ATOM 4138 C CA . ARG C 1 39 ? 21.49323 36.78887 22.23340 1.000 45.96296 39 ARG C CA 1
ATOM 4139 C C . ARG C 1 39 ? 22.91434 37.31127 22.34450 1.000 40.46333 39 ARG C C 1
ATOM 4140 O O . ARG C 1 39 ? 23.83751 36.72756 21.80064 1.000 52.46714 39 ARG C O 1
ATOM 4148 N N . LEU C 1 40 ? 23.11557 38.43022 23.02755 1.000 43.40465 40 LEU C N 1
ATOM 4149 C CA . LEU C 1 40 ? 24.44120 39.05338 23.03424 1.000 42.48956 40 LEU C CA 1
ATOM 4150 C C . LEU C 1 40 ? 24.83727 39.60636 21.66408 1.000 30.68757 40 LEU C C 1
ATOM 4151 O O . LEU C 1 40 ? 25.42218 40.68828 21.60035 1.000 39.81709 40 LEU C O 1
ATOM 4156 N N . SER C 1 41 ? 24.54289 38.90216 20.56693 1.000 36.71675 41 SER C N 1
ATOM 4157 C CA . SER C 1 41 ? 24.91721 39.39016 19.23846 1.000 39.96921 41 SER C CA 1
ATOM 4158 C C . SER C 1 41 ? 23.75471 39.93643 18.42024 1.000 42.20383 41 SER C C 1
ATOM 4159 O O . SER C 1 41 ? 23.98364 40.76687 17.53416 1.000 38.94923 41 SER C O 1
ATOM 4162 N N . GLY C 1 42 ? 22.52431 39.49021 18.67664 1.000 37.42157 42 GLY C N 1
ATOM 4163 C CA . GLY C 1 42 ? 21.38199 39.97941 17.94110 1.000 33.62177 42 GLY C CA 1
ATOM 4164 C C . GLY C 1 42 ? 21.09691 39.26231 16.64299 1.000 42.18077 42 GLY C C 1
ATOM 4165 O O . GLY C 1 42 ? 20.31630 39.77640 15.83413 1.000 41.25334 42 GLY C O 1
ATOM 4166 N N . LEU C 1 43 ? 21.69406 38.09553 16.41261 1.000 37.26596 43 LEU C N 1
ATOM 4167 C CA . LEU C 1 43 ? 21.40305 37.30038 15.22855 1.000 39.02148 43 LEU C CA 1
ATOM 4168 C C . LEU C 1 43 ? 20.48371 36.13721 15.58165 1.000 39.83685 43 LEU C C 1
ATOM 4169 O O . LEU C 1 43 ? 20.30721 35.78125 16.74719 1.000 37.26703 43 LEU C O 1
ATOM 4174 N N . THR C 1 44 ? 19.92039 35.52086 14.54450 1.000 38.86185 44 THR C N 1
ATOM 4175 C CA . THR C 1 44 ? 19.13561 34.31110 14.74770 1.000 44.87980 44 THR C CA 1
ATOM 4176 C C . THR C 1 44 ? 20.03480 33.13816 15.14851 1.000 45.46833 44 THR C C 1
ATOM 4177 O O . THR C 1 44 ? 21.23285 33.10505 14.83889 1.000 40.10316 44 THR C O 1
ATOM 4181 N N . SER C 1 45 ? 19.44274 32.16399 15.85000 1.000 40.28496 45 SER C N 1
ATOM 4182 C CA . SER C 1 45 ? 20.18811 30.95762 16.20431 1.000 42.37043 45 SER C CA 1
ATOM 4183 C C . SER C 1 45 ? 20.76647 30.29077 14.95902 1.000 41.17336 45 SER C C 1
ATOM 4184 O O . SER C 1 45 ? 21.95429 29.94078 14.91568 1.000 41.36153 45 SER C O 1
ATOM 4187 N N . SER C 1 46 ? 19.94077 30.13766 13.92187 1.000 34.51389 46 SER C N 1
ATOM 4188 C CA . SER C 1 46 ? 20.39576 29.52513 12.67846 1.000 39.94857 46 SER C CA 1
ATOM 4189 C C . SER C 1 46 ? 21.57514 30.28745 12.06831 1.000 37.89765 46 SER C C 1
ATOM 4190 O O . SER C 1 46 ? 22.49113 29.67824 11.49487 1.000 36.43680 46 SER C O 1
ATOM 4193 N N . ALA C 1 47 ? 21.55867 31.62363 12.15860 1.000 37.01291 47 ALA C N 1
ATOM 4194 C CA . ALA C 1 47 ? 22.64784 32.42431 11.59805 1.000 38.43209 47 ALA C CA 1
ATOM 4195 C C . ALA C 1 47 ? 23.89918 32.32679 12.46507 1.000 37.99376 47 ALA C C 1
ATOM 4196 O O . ALA C 1 47 ? 24.99569 32.04173 11.96489 1.000 36.31073 47 ALA C O 1
ATOM 4198 N N . VAL C 1 48 ? 23.74842 32.55681 13.77398 1.000 38.41083 48 VAL C N 1
ATOM 4199 C CA . VAL C 1 48 ? 24.90515 32.56397 14.66029 1.000 38.01124 48 VAL C CA 1
ATOM 4200 C C . VAL C 1 48 ? 25.59678 31.20979 14.64046 1.000 36.62813 48 VAL C C 1
ATOM 4201 O O . VAL C 1 48 ? 26.82813 31.13572 14.72810 1.000 34.36423 48 VAL C O 1
ATOM 4205 N N . ARG C 1 49 ? 24.83952 30.12705 14.44547 1.000 35.17764 49 ARG C N 1
ATOM 4206 C CA . ARG C 1 49 ? 25.46538 28.81274 14.39090 1.000 34.70109 49 ARG C CA 1
ATOM 4207 C C . ARG C 1 49 ? 26.39965 28.69286 13.19024 1.000 35.19005 49 ARG C C 1
ATOM 4208 O O . ARG C 1 49 ? 27.42882 28.01258 13.26865 1.000 35.38207 49 ARG C O 1
ATOM 4216 N N . ARG C 1 50 ? 26.08158 29.36159 12.08547 1.000 34.11578 50 ARG C N 1
ATOM 4217 C CA . ARG C 1 50 ? 26.97632 29.33622 10.93421 1.000 36.63333 50 ARG C CA 1
ATOM 4218 C C . ARG C 1 50 ? 28.26392 30.11175 11.21283 1.000 33.96700 50 ARG C C 1
ATOM 4219 O O . ARG C 1 50 ? 29.34449 29.72466 10.75259 1.000 31.33450 50 ARG C O 1
ATOM 4227 N N . PHE C 1 51 ? 28.16163 31.22376 11.94154 1.000 32.18966 51 PHE C N 1
ATOM 4228 C CA . PHE C 1 51 ? 29.34706 31.97909 12.33703 1.000 31.58382 51 PHE C CA 1
ATOM 4229 C C . PHE C 1 51 ? 30.24293 31.14769 13.25964 1.000 30.50659 51 PHE C C 1
ATOM 4230 O O . PHE C 1 51 ? 31.44750 31.02413 13.02452 1.000 29.17194 51 PHE C O 1
ATOM 4238 N N . LEU C 1 52 ? 29.65868 30.53815 14.29595 1.000 28.86072 52 LEU C N 1
ATOM 4239 C CA . LEU C 1 52 ? 30.44036 29.72878 15.22315 1.000 28.45544 52 LEU C CA 1
ATOM 4240 C C . LEU C 1 52 ? 31.09270 28.55062 14.51169 1.000 31.43853 52 LEU C C 1
ATOM 4241 O O . LEU C 1 52 ? 32.29442 28.29071 14.68663 1.000 25.72762 52 LEU C O 1
ATOM 4246 N N . LEU C 1 53 ? 30.33556 27.85709 13.66565 1.000 30.13430 53 LEU C N 1
ATOM 4247 C CA . LEU C 1 53 ? 30.92761 26.76748 12.89905 1.000 30.45820 53 LEU C CA 1
ATOM 4248 C C . LEU C 1 53 ? 32.03695 27.26717 11.97982 1.000 33.63843 53 LEU C C 1
ATOM 4249 O O . LEU C 1 53 ? 33.02769 26.55471 11.76120 1.000 29.09883 53 LEU C O 1
ATOM 4254 N N . THR C 1 54 ? 31.89911 28.48472 11.43472 1.000 28.97996 54 THR C N 1
ATOM 4255 C CA . THR C 1 54 ? 32.94286 28.99507 10.54994 1.000 30.37467 54 THR C CA 1
ATOM 4256 C C . THR C 1 54 ? 34.23197 29.22900 11.32564 1.000 29.86934 54 THR C C 1
ATOM 4257 O O . THR C 1 54 ? 35.31915 28.84722 10.86548 1.000 27.10598 54 THR C O 1
ATOM 4261 N N . LEU C 1 55 ? 34.11568 29.83913 12.51382 1.000 24.81564 55 LEU C N 1
ATOM 4262 C CA . LEU C 1 55 ? 35.26080 30.03205 13.40114 1.000 25.19981 55 LEU C CA 1
ATOM 4263 C C . LEU C 1 55 ? 35.93950 28.70817 13.75171 1.000 27.15136 55 LEU C C 1
ATOM 4264 O O . LEU C 1 55 ? 37.16857 28.63866 13.81898 1.000 27.94200 55 LEU C O 1
ATOM 4269 N N . VAL C 1 56 ? 35.15967 27.65191 13.99671 1.000 27.96819 56 VAL C N 1
ATOM 4270 C CA . VAL C 1 56 ? 35.74781 26.34855 14.29987 1.000 26.74530 56 VAL C CA 1
ATOM 4271 C C . VAL C 1 56 ? 36.53156 25.83283 13.09868 1.000 32.16614 56 VAL C C 1
ATOM 4272 O O . VAL C 1 56 ? 37.68936 25.41439 13.22118 1.000 31.43466 56 VAL C O 1
ATOM 4276 N N . HIS C 1 57 ? 35.91194 25.86664 11.91630 1.000 30.71335 57 HIS C N 1
ATOM 4277 C CA . HIS C 1 57 ? 36.55964 25.36480 10.71147 1.000 33.00124 57 HIS C CA 1
ATOM 4278 C C . HIS C 1 57 ? 37.86294 26.10906 10.41032 1.000 32.65939 57 HIS C C 1
ATOM 4279 O O . HIS C 1 57 ? 38.81677 25.51430 9.89436 1.000 31.74425 57 HIS C O 1
ATOM 4286 N N . GLU C 1 58 ? 37.93096 27.40006 10.72438 1.000 30.12345 58 GLU C N 1
ATOM 4287 C CA . GLU C 1 58 ? 39.13543 28.18537 10.47957 1.000 29.55099 58 GLU C CA 1
ATOM 4288 C C . GLU C 1 58 ? 40.15817 28.09392 11.61605 1.000 27.51152 58 GLU C C 1
ATOM 4289 O O . GLU C 1 58 ? 41.22510 28.70395 11.51783 1.000 27.84713 58 GLU C O 1
ATOM 4295 N N . GLY C 1 59 ? 39.85906 27.37521 12.69661 1.000 27.12478 59 GLY C N 1
ATOM 4296 C CA . GLY C 1 59 ? 40.81157 27.21750 13.77897 1.000 32.75425 59 GLY C CA 1
ATOM 4297 C C . GLY C 1 59 ? 40.80543 28.31097 14.82514 1.000 26.37173 59 GLY C C 1
ATOM 4298 O O . GLY C 1 59 ? 41.66927 28.29726 15.71639 1.000 26.09968 59 GLY C O 1
ATOM 4299 N N . PHE C 1 60 ? 39.87303 29.26100 14.74884 1.000 27.73090 60 PHE C N 1
ATOM 4300 C CA . PHE C 1 60 ? 39.77844 30.32175 15.74678 1.000 22.88076 60 PHE C CA 1
ATOM 4301 C C . PHE C 1 60 ? 38.95966 29.90197 16.95993 1.000 23.73069 60 PHE C C 1
ATOM 4302 O O . PHE C 1 60 ? 38.96750 30.60652 17.97273 1.000 23.97649 60 PHE C O 1
ATOM 4310 N N . ALA C 1 61 ? 38.27890 28.76062 16.88701 1.000 26.06577 61 ALA C N 1
ATOM 4311 C CA . ALA C 1 61 ? 37.38548 28.32846 17.94548 1.000 25.59084 61 ALA C CA 1
ATOM 4312 C C . ALA C 1 61 ? 37.35151 26.80706 17.97445 1.000 25.06930 61 ALA C C 1
ATOM 4313 O O . ALA C 1 61 ? 37.72530 26.13836 17.00659 1.000 24.97470 61 ALA C O 1
ATOM 4315 N N . GLU C 1 62 ? 36.94110 26.27678 19.12469 1.000 24.58292 62 GLU C N 1
ATOM 4316 C CA . GLU C 1 62 ? 36.67219 24.86148 19.33152 1.000 32.65714 62 GLU C CA 1
ATOM 4317 C C . GLU C 1 62 ? 35.26526 24.69791 19.91014 1.000 31.67757 62 GLU C C 1
ATOM 4318 O O . GLU C 1 62 ? 34.66030 25.64965 20.41712 1.000 29.46723 62 GLU C O 1
ATOM 4324 N N . THR C 1 63 ? 34.75099 23.46978 19.85058 1.000 30.67973 63 THR C N 1
ATOM 4325 C CA . THR C 1 63 ? 33.39815 23.17920 20.31575 1.000 33.90548 63 THR C CA 1
ATOM 4326 C C . THR C 1 63 ? 33.33759 21.73752 20.79350 1.000 33.87813 63 THR C C 1
ATOM 4327 O O . THR C 1 63 ? 34.03144 20.86467 20.26133 1.000 30.56902 63 THR C O 1
ATOM 4331 N N . ASP C 1 64 ? 32.50619 21.49110 21.80727 1.000 33.26498 64 ASP C N 1
ATOM 4332 C CA . ASP C 1 64 ? 32.13591 20.12158 22.14428 1.000 36.32685 64 ASP C CA 1
ATOM 4333 C C . ASP C 1 64 ? 30.82261 19.69875 21.47050 1.000 38.98657 64 ASP C C 1
ATOM 4334 O O . ASP C 1 64 ? 30.22056 18.69724 21.87903 1.000 36.77608 64 ASP C O 1
ATOM 4339 N N . SER C 1 65 ? 30.40514 20.43002 20.42535 1.000 34.68292 65 SER C N 1
ATOM 4340 C CA . SER C 1 65 ? 29.17112 20.34391 19.64219 1.000 32.84132 65 SER C CA 1
ATOM 4341 C C . SER C 1 65 ? 28.04390 21.17672 20.24444 1.000 33.11593 65 SER C C 1
ATOM 4342 O O . SER C 1 65 ? 27.06156 21.43633 19.55476 1.000 37.24159 65 SER C O 1
ATOM 4345 N N . ARG C 1 66 ? 28.16808 21.64917 21.47880 1.000 33.40862 66 ARG C N 1
ATOM 4346 C CA . ARG C 1 66 ? 27.14524 22.55984 21.97597 1.000 38.81080 66 ARG C CA 1
ATOM 4347 C C . ARG C 1 66 ? 27.70162 23.90868 22.40609 1.000 40.11935 66 ARG C C 1
ATOM 4348 O O . ARG C 1 66 ? 27.11651 24.93936 22.06882 1.000 36.54070 66 ARG C O 1
ATOM 4356 N N . ASP C 1 67 ? 28.82450 23.93559 23.11880 1.000 39.25114 67 ASP C N 1
ATOM 4357 C CA . ASP C 1 67 ? 29.48003 25.16298 23.54842 1.000 36.91261 67 ASP C CA 1
ATOM 4358 C C . ASP C 1 67 ? 30.62189 25.50876 22.59399 1.000 33.20397 67 ASP C C 1
ATOM 4359 O O . ASP C 1 67 ? 31.12628 24.65858 21.85842 1.000 32.12794 67 ASP C O 1
ATOM 4364 N N . TYR C 1 68 ? 31.02918 26.77632 22.61495 1.000 32.92037 68 TYR C N 1
ATOM 4365 C CA . TYR C 1 68 ? 32.09970 27.25393 21.74934 1.000 29.68964 68 TYR C CA 1
ATOM 4366 C C . TYR C 1 68 ? 33.02169 28.17046 22.53262 1.000 28.46110 68 TYR C C 1
ATOM 4367 O O . TYR C 1 68 ? 32.55945 28.97747 23.34682 1.000 32.64220 68 TYR C O 1
ATOM 4376 N N . TRP C 1 69 ? 34.32130 28.07523 22.24755 1.000 27.61854 69 TRP C N 1
ATOM 4377 C CA . TRP C 1 69 ? 35.31664 28.92179 22.89350 1.000 29.09553 69 TRP C CA 1
ATOM 4378 C C . TRP C 1 69 ? 36.47432 29.15458 21.91992 1.000 24.57128 69 TRP C C 1
ATOM 4379 O O . TRP C 1 69 ? 36.69493 28.37081 20.99641 1.000 27.20287 69 TRP C O 1
ATOM 4390 N N . LEU C 1 70 ? 37.17661 30.26736 22.10878 1.000 23.93551 70 LEU C N 1
ATOM 4391 C CA . LEU C 1 70 ? 38.23761 30.67977 21.19566 1.000 26.65191 70 LEU C CA 1
ATOM 4392 C C . LEU C 1 70 ? 39.51864 29.88943 21.46175 1.000 26.82130 70 LEU C C 1
ATOM 4393 O O . LEU C 1 70 ? 39.76476 29.40596 22.57329 1.000 23.83446 70 LEU C O 1
ATOM 4398 N N . THR C 1 71 ? 40.33413 29.76704 20.42505 1.000 29.12798 71 THR C N 1
ATOM 4399 C CA . THR C 1 71 ? 41.65018 29.14753 20.48728 1.000 24.17245 71 THR C CA 1
ATOM 4400 C C . THR C 1 71 ? 42.73626 30.21605 20.52206 1.000 29.47092 71 THR C C 1
ATOM 4401 O O . THR C 1 71 ? 42.47576 31.40110 20.27367 1.000 26.33708 71 THR C O 1
ATOM 4405 N N . PRO C 1 72 ? 43.99241 29.82356 20.80013 1.000 24.66307 72 PRO C N 1
ATOM 4406 C CA . PRO C 1 72 ? 45.09045 30.79657 20.72998 1.000 25.39690 72 PRO C CA 1
ATOM 4407 C C . PRO C 1 72 ? 45.24762 31.45287 19.36999 1.000 23.03876 72 PRO C C 1
ATOM 4408 O O . PRO C 1 72 ? 45.85754 32.52269 19.29419 1.000 23.75599 72 PRO C O 1
ATOM 4412 N N . LYS C 1 73 ? 44.70109 30.87524 18.29454 1.000 25.56034 73 LYS C N 1
ATOM 4413 C CA . LYS C 1 73 ? 44.81407 31.51891 16.98302 1.000 23.67893 73 LYS C CA 1
ATOM 4414 C C . LYS C 1 73 ? 44.24282 32.94474 16.97860 1.000 23.62355 73 LYS C C 1
ATOM 4415 O O . LYS C 1 73 ? 44.75790 33.81304 16.26261 1.000 25.53219 73 LYS C O 1
ATOM 4421 N N . ALA C 1 74 ? 43.23039 33.22940 17.80208 1.000 18.85345 74 ALA C N 1
ATOM 4422 C CA . ALA C 1 74 ? 42.73362 34.60325 17.88801 1.000 24.28724 74 ALA C CA 1
ATOM 4423 C C . ALA C 1 74 ? 43.84776 35.59153 18.21022 1.000 26.98713 74 ALA C C 1
ATOM 4424 O O . ALA C 1 74 ? 43.76696 36.75990 17.80487 1.000 22.92541 74 ALA C O 1
ATOM 4426 N N . LEU C 1 75 ? 44.90864 35.14164 18.91251 1.000 25.53730 75 LEU C N 1
ATOM 4427 C CA . LEU C 1 75 ? 46.04285 36.02450 19.19490 1.000 29.47417 75 LEU C CA 1
ATOM 4428 C C . LEU C 1 75 ? 46.73453 36.49420 17.91853 1.000 30.64770 75 LEU C C 1
ATOM 4429 O O . LEU C 1 75 ? 47.36328 37.56120 17.91547 1.000 30.44514 75 LEU C O 1
ATOM 4434 N N . ARG C 1 76 ? 46.66026 35.70595 16.84044 1.000 25.67396 76 ARG C N 1
ATOM 4435 C CA . ARG C 1 76 ? 47.34772 36.09683 15.60747 1.000 32.06977 76 ARG C CA 1
ATOM 4436 C C . ARG C 1 76 ? 46.75913 37.38006 15.03220 1.000 29.03422 76 ARG C C 1
ATOM 4437 O O . ARG C 1 76 ? 47.48793 38.20733 14.47985 1.000 30.70228 76 ARG C O 1
ATOM 4445 N N . ILE C 1 77 ? 45.44428 37.56476 15.15832 1.000 27.36538 77 ILE C N 1
ATOM 4446 C CA . ILE C 1 77 ? 44.83939 38.85658 14.87029 1.000 26.80045 77 ILE C CA 1
ATOM 4447 C C . ILE C 1 77 ? 45.34480 39.84641 15.90006 1.000 33.62286 77 ILE C C 1
ATOM 4448 O O . ILE C 1 77 ? 45.35152 39.57120 17.10735 1.000 37.35817 77 ILE C O 1
ATOM 4453 N N . GLY C 1 78 ? 45.76192 41.00918 15.45870 1.000 32.57110 78 GLY C N 1
ATOM 4454 C CA . GLY C 1 78 ? 46.24537 41.87916 16.52122 1.000 44.84458 78 GLY C CA 1
ATOM 4455 C C . GLY C 1 78 ? 47.70382 41.67525 16.87737 1.000 36.99251 78 GLY C C 1
ATOM 4456 O O . GLY C 1 78 ? 48.40498 42.65954 17.10352 1.000 41.63955 78 GLY C O 1
ATOM 4457 N N . GLN C 1 79 ? 48.18909 40.42737 16.92747 1.000 32.75406 79 GLN C N 1
ATOM 4458 C CA . GLN C 1 79 ? 49.61900 40.25192 16.70196 1.000 34.58131 79 GLN C CA 1
ATOM 4459 C C . GLN C 1 79 ? 49.98891 40.78094 15.32522 1.000 39.57433 79 GLN C C 1
ATOM 4460 O O . GLN C 1 79 ? 51.04993 41.39796 15.15298 1.000 33.46567 79 GLN C O 1
ATOM 4466 N N . ALA C 1 80 ? 49.11260 40.55523 14.32867 1.000 33.86935 80 ALA C N 1
ATOM 4467 C CA . ALA C 1 80 ? 49.27856 41.22924 13.04769 1.000 34.58711 80 ALA C CA 1
ATOM 4468 C C . ALA C 1 80 ? 49.35223 42.74277 13.23468 1.000 34.75080 80 ALA C C 1
ATOM 4469 O O . ALA C 1 80 ? 50.09257 43.41990 12.51436 1.000 37.42939 80 ALA C O 1
ATOM 4471 N N . TYR C 1 81 ? 48.62286 43.28908 14.21307 1.000 29.15786 81 TYR C N 1
ATOM 4472 C CA . TYR C 1 81 ? 48.70733 44.72509 14.46037 1.000 31.86811 81 TYR C CA 1
ATOM 4473 C C . TYR C 1 81 ? 50.01220 45.10569 15.15991 1.000 37.81536 81 TYR C C 1
ATOM 4474 O O . TYR C 1 81 ? 50.62644 46.12302 14.81995 1.000 33.89730 81 TYR C O 1
ATOM 4483 N N . VAL C 1 82 ? 50.43525 44.32576 16.15882 1.000 37.24815 82 VAL C N 1
ATOM 4484 C CA . VAL C 1 82 ? 51.66541 44.65807 16.88032 1.000 37.44353 82 VAL C CA 1
ATOM 4485 C C . VAL C 1 82 ? 52.86022 44.62122 15.93399 1.000 36.76307 82 VAL C C 1
ATOM 4486 O O . VAL C 1 82 ? 53.69421 45.53243 15.92657 1.000 42.16685 82 VAL C O 1
ATOM 4490 N N . ASP C 1 83 ? 52.95006 43.57415 15.11156 1.000 34.54070 83 ASP C N 1
ATOM 4491 C CA . ASP C 1 83 ? 54.07406 43.44508 14.18891 1.000 37.17289 83 ASP C CA 1
ATOM 4492 C C . ASP C 1 83 ? 54.10064 44.57854 13.17359 1.000 45.51584 83 ASP C C 1
ATOM 4493 O O . ASP C 1 83 ? 55.17649 45.10293 12.85102 1.000 42.76941 83 ASP C O 1
ATOM 4498 N N . SER C 1 84 ? 52.92633 44.97948 12.66268 1.000 37.33941 84 SER C N 1
ATOM 4499 C CA . SER C 1 84 ? 52.88270 45.89343 11.52603 1.000 43.22970 84 SER C CA 1
ATOM 4500 C C . SER C 1 84 ? 52.80793 47.36662 11.92133 1.000 36.75255 84 SER C C 1
ATOM 4501 O O . SER C 1 84 ? 53.16954 48.22668 11.11125 1.000 37.62188 84 SER C O 1
ATOM 4504 N N . ALA C 1 85 ? 52.37078 47.68065 13.13745 1.000 37.42589 85 ALA C N 1
ATOM 4505 C CA . ALA C 1 85 ? 52.07922 49.06776 13.48307 1.000 34.64322 85 ALA C CA 1
ATOM 4506 C C . ALA C 1 85 ? 53.34308 49.91888 13.40077 1.000 45.54986 85 ALA C C 1
ATOM 4507 O O . ALA C 1 85 ? 54.39968 49.54809 13.93449 1.000 39.82393 85 ALA C O 1
ATOM 4509 N N . GLN C 1 86 ? 53.20825 51.07917 12.74894 1.000 38.93805 86 GLN C N 1
ATOM 4510 C CA . GLN C 1 86 ? 54.36372 51.88539 12.37397 1.000 43.26904 86 GLN C CA 1
ATOM 4511 C C . GLN C 1 86 ? 55.15722 52.32855 13.59953 1.000 42.96319 86 GLN C C 1
ATOM 4512 O O . GLN C 1 86 ? 56.36732 52.09243 13.68418 1.000 42.61762 86 GLN C O 1
ATOM 4518 N N . LEU C 1 87 ? 54.48468 52.95313 14.56746 1.000 41.23615 87 LEU C N 1
ATOM 4519 C CA . LEU C 1 87 ? 55.17975 53.47098 15.74500 1.000 45.80324 87 LEU C CA 1
ATOM 4520 C C . LEU C 1 87 ? 55.94103 52.38926 16.50588 1.000 46.96520 87 LEU C C 1
ATOM 4521 O O . LEU C 1 87 ? 57.11463 52.62101 16.84817 1.000 42.32244 87 LEU C O 1
ATOM 4526 N N . PRO C 1 88 ? 55.37006 51.20812 16.79349 1.000 47.14109 88 PRO C N 1
ATOM 4527 C CA . PRO C 1 88 ? 56.18414 50.15885 17.43228 1.000 43.67583 88 PRO C CA 1
ATOM 4528 C C . PRO C 1 88 ? 57.39919 49.74914 16.62492 1.000 42.98293 88 PRO C C 1
ATOM 4529 O O . PRO C 1 88 ? 58.46468 49.50388 17.20651 1.000 43.21300 88 PRO C O 1
ATOM 4533 N N . ARG C 1 89 ? 57.27488 49.65444 15.30185 1.000 41.72826 89 ARG C N 1
ATOM 4534 C CA . ARG C 1 89 ? 58.43192 49.28480 14.49018 1.000 46.26867 89 ARG C CA 1
ATOM 4535 C C . ARG C 1 89 ? 59.49910 50.37457 14.51469 1.000 38.56141 89 ARG C C 1
ATOM 4536 O O . ARG C 1 89 ? 60.69352 50.08002 14.43297 1.000 38.26365 89 ARG C O 1
ATOM 4552 N N . LEU C 1 91 ? 60.04230 52.41428 17.01639 1.000 38.02427 91 LEU C N 1
ATOM 4553 C CA . LEU C 1 91 ? 60.57203 52.54961 18.36767 1.000 40.33015 91 LEU C CA 1
ATOM 4554 C C . LEU C 1 91 ? 61.29761 51.30515 18.87884 1.000 40.12291 91 LEU C C 1
ATOM 4555 O O . LEU C 1 91 ? 61.93191 51.37634 19.93600 1.000 39.77351 91 LEU C O 1
ATOM 4560 N N . ARG C 1 92 ? 61.22261 50.17769 18.16867 1.000 38.94701 92 ARG C N 1
ATOM 4561 C CA . ARG C 1 92 ? 61.90096 48.96519 18.62481 1.000 36.93938 92 ARG C CA 1
ATOM 4562 C C . ARG C 1 92 ? 63.39987 49.14711 18.83718 1.000 36.69555 92 ARG C C 1
ATOM 4563 O O . ARG C 1 92 ? 63.89281 48.76138 19.91050 1.000 35.17534 92 ARG C O 1
ATOM 4571 N N . PRO C 1 93 ? 64.18186 49.67628 17.88340 1.000 36.82685 93 PRO C N 1
ATOM 4572 C CA . PRO C 1 93 ? 65.63654 49.73468 18.11231 1.000 36.42485 93 PRO C CA 1
ATOM 4573 C C . PRO C 1 93 ? 66.02995 50.54320 19.33635 1.000 38.04345 93 PRO C C 1
ATOM 4574 O O . PRO C 1 93 ? 66.91271 50.11217 20.09277 1.000 35.09960 93 PRO C O 1
ATOM 4578 N N . ILE C 1 94 ? 65.39602 51.69878 19.56704 1.000 36.87016 94 ILE C N 1
ATOM 4579 C CA . ILE C 1 94 ? 65.74334 52.47073 20.75359 1.000 36.06265 94 ILE C CA 1
ATOM 4580 C C . ILE C 1 94 ? 65.36406 51.71605 22.02471 1.000 34.30178 94 ILE C C 1
ATOM 4581 O O . ILE C 1 94 ? 66.03687 51.85624 23.05130 1.000 34.34203 94 ILE C O 1
ATOM 4586 N N . VAL C 1 95 ? 64.29436 50.91092 21.99405 1.000 33.75820 95 VAL C N 1
ATOM 4587 C CA . VAL C 1 95 ? 63.91335 50.18078 23.20084 1.000 31.56399 95 VAL C CA 1
ATOM 4588 C C . VAL C 1 95 ? 64.97866 49.15103 23.54222 1.000 32.21828 95 VAL C C 1
ATOM 4589 O O . VAL C 1 95 ? 65.37604 49.01138 24.70423 1.000 30.98600 95 VAL C O 1
ATOM 4593 N N . GLU C 1 96 ? 65.50502 48.45309 22.53435 1.000 31.26859 96 GLU C N 1
ATOM 4594 C CA . GLU C 1 96 ? 66.55717 47.48120 22.82253 1.000 32.73859 96 GLU C CA 1
ATOM 4595 C C . GLU C 1 96 ? 67.87240 48.15848 23.19828 1.000 32.09030 96 GLU C C 1
ATOM 4596 O O . GLU C 1 96 ? 68.62159 47.63247 24.02939 1.000 31.93071 96 GLU C O 1
ATOM 4602 N N . GLN C 1 97 ? 68.16421 49.32781 22.62935 1.000 32.31224 97 GLN C N 1
ATOM 4603 C CA . GLN C 1 97 ? 69.35625 50.05685 23.04998 1.000 31.75627 97 GLN C CA 1
ATOM 4604 C C . GLN C 1 97 ? 69.25487 50.47270 24.51718 1.000 32.64715 97 GLN C C 1
ATOM 4605 O O . GLN C 1 97 ? 70.18747 50.26119 25.29804 1.000 30.44430 97 GLN C O 1
ATOM 4611 N N . VAL C 1 98 ? 68.11448 51.04177 24.92393 1.000 31.33291 98 VAL C N 1
ATOM 4612 C CA . VAL C 1 98 ? 67.98791 51.48129 26.31420 1.000 28.14940 98 VAL C CA 1
ATOM 4613 C C . VAL C 1 98 ? 68.01448 50.28730 27.25676 1.000 29.06805 98 VAL C C 1
ATOM 4614 O O . VAL C 1 98 ? 68.56122 50.37295 28.36206 1.000 26.07498 98 VAL C O 1
ATOM 4618 N N . ALA C 1 99 ? 67.44217 49.15288 26.83892 1.000 29.67376 99 ALA C N 1
ATOM 4619 C CA . ALA C 1 99 ? 67.53935 47.93546 27.64310 1.000 28.61910 99 ALA C CA 1
ATOM 4620 C C . ALA C 1 99 ? 68.99334 47.51658 27.85346 1.000 28.63803 99 ALA C C 1
ATOM 4621 O O . ALA C 1 99 ? 69.38365 47.13678 28.96344 1.000 30.45562 99 ALA C O 1
ATOM 4623 N N . ARG C 1 100 ? 69.82032 47.58310 26.80515 1.000 36.21255 100 ARG C N 1
ATOM 4624 C CA . ARG C 1 100 ? 71.24124 47.28436 26.99341 1.000 33.83880 100 ARG C CA 1
ATOM 4625 C C . ARG C 1 100 ? 71.92301 48.31269 27.89392 1.000 31.96972 100 ARG C C 1
ATOM 4626 O O . ARG C 1 100 ? 72.82576 47.95557 28.65459 1.000 32.46428 100 ARG C O 1
ATOM 4634 N N . GLN C 1 101 ? 71.50613 49.58394 27.82812 1.000 29.24295 101 GLN C N 1
ATOM 4635 C CA . GLN C 1 101 ? 72.13489 50.64149 28.61916 1.000 29.40493 101 GLN C CA 1
ATOM 4636 C C . GLN C 1 101 ? 71.70786 50.62254 30.08324 1.000 32.11426 101 GLN C C 1
ATOM 4637 O O . GLN C 1 101 ? 72.40220 51.20105 30.92349 1.000 32.81550 101 GLN C O 1
ATOM 4643 N N . THR C 1 102 ? 70.57805 49.98312 30.40843 1.000 33.13632 102 THR C N 1
ATOM 4644 C CA . THR C 1 102 ? 70.06726 49.95579 31.77571 1.000 30.62286 102 THR C CA 1
ATOM 4645 C C . THR C 1 102 ? 70.02860 48.56652 32.39485 1.000 31.65247 102 THR C C 1
ATOM 4646 O O . THR C 1 102 ? 70.07022 48.46358 33.62986 1.000 29.85045 102 THR C O 1
ATOM 4650 N N . GLN C 1 103 ? 69.97545 47.50656 31.57815 1.000 29.29793 103 GLN C N 1
ATOM 4651 C CA . GLN C 1 103 ? 69.72113 46.13849 32.03410 1.000 33.81085 103 GLN C CA 1
ATOM 4652 C C . GLN C 1 103 ? 68.42315 46.05830 32.84841 1.000 32.26776 103 GLN C C 1
ATOM 4653 O O . GLN C 1 103 ? 68.33300 45.37643 33.87134 1.000 32.50242 103 GLN C O 1
ATOM 4659 N N . GLU C 1 104 ? 67.40490 46.76732 32.37334 1.000 30.00626 104 GLU C N 1
ATOM 4660 C CA . GLU C 1 104 ? 66.08006 46.79062 32.97585 1.000 35.04618 104 GLU C CA 1
ATOM 4661 C C . GLU C 1 104 ? 65.05495 46.53764 31.87423 1.000 33.84113 104 GLU C C 1
ATOM 4662 O O . GLU C 1 104 ? 65.38854 46.51570 30.69131 1.000 29.88143 104 GLU C O 1
ATOM 4668 N N . HIS C 1 105 ? 63.79194 46.37255 32.25742 1.000 31.55717 105 HIS C N 1
ATOM 4669 C CA . HIS C 1 105 ? 62.73340 46.19144 31.27046 1.000 30.92060 105 HIS C CA 1
ATOM 4670 C C . HIS C 1 105 ? 62.25187 47.54716 30.76489 1.000 31.89605 105 HIS C C 1
ATOM 4671 O O . HIS C 1 105 ? 61.87543 48.42554 31.55438 1.000 33.60196 105 HIS C O 1
ATOM 4678 N N . VAL C 1 106 ? 62.25861 47.70744 29.44394 1.000 32.99596 106 VAL C N 1
ATOM 4679 C CA . VAL C 1 106 ? 61.95831 48.96862 28.77460 1.000 32.45400 106 VAL C CA 1
ATOM 4680 C C . VAL C 1 106 ? 60.70890 48.77079 27.92920 1.000 31.46650 106 VAL C C 1
ATOM 4681 O O . VAL C 1 106 ? 60.56682 47.74246 27.26362 1.000 31.66945 106 VAL C O 1
ATOM 4685 N N . SER C 1 107 ? 59.80883 49.75647 27.95802 1.000 31.12765 107 SER C N 1
ATOM 4686 C CA . SER C 1 107 ? 58.49748 49.64680 27.34046 1.000 31.52315 107 SER C CA 1
ATOM 4687 C C . SER C 1 107 ? 58.12395 50.95299 26.65928 1.000 34.96221 107 SER C C 1
ATOM 4688 O O . SER C 1 107 ? 58.48777 52.04190 27.11526 1.000 34.23619 107 SER C O 1
ATOM 4691 N N . VAL C 1 108 ? 57.35888 50.82906 25.57907 1.000 32.36538 108 VAL C N 1
ATOM 4692 C CA . VAL C 1 108 ? 56.67049 51.95180 24.95327 1.000 35.07269 108 VAL C CA 1
ATOM 4693 C C . VAL C 1 108 ? 55.17933 51.78049 25.23404 1.000 41.54967 108 VAL C C 1
ATOM 4694 O O . VAL C 1 108 ? 54.59969 50.72530 24.93843 1.000 38.26368 108 VAL C O 1
ATOM 4698 N N . GLY C 1 109 ? 54.57010 52.79790 25.83384 1.000 36.52620 109 GLY C N 1
ATOM 4699 C CA . GLY C 1 109 ? 53.16725 52.75975 26.21778 1.000 37.20066 109 GLY C CA 1
ATOM 4700 C C . GLY C 1 109 ? 52.34706 53.69433 25.34536 1.000 44.86931 109 GLY C C 1
ATOM 4701 O O . GLY C 1 109 ? 52.78548 54.80483 25.02573 1.000 45.10652 109 GLY C O 1
ATOM 4702 N N . THR C 1 110 ? 51.16603 53.22749 24.94169 1.000 44.96814 110 THR C N 1
ATOM 4703 C CA . THR C 1 110 ? 50.20262 54.06768 24.24575 1.000 45.20093 110 THR C CA 1
ATOM 4704 C C . THR C 1 110 ? 48.81578 53.82523 24.81919 1.000 44.12172 110 THR C C 1
ATOM 4705 O O . THR C 1 110 ? 48.54587 52.79895 25.44730 1.000 40.69958 110 THR C O 1
ATOM 4709 N N . ARG C 1 111 ? 47.93193 54.78777 24.58803 1.000 46.45838 111 ARG C N 1
ATOM 4710 C CA . ARG C 1 111 ? 46.57038 54.67927 25.08660 1.000 49.42298 111 ARG C CA 1
ATOM 4711 C C . ARG C 1 111 ? 45.72280 53.82601 24.15191 1.000 43.04199 111 ARG C C 1
ATOM 4712 O O . ARG C 1 111 ? 45.72879 54.02176 22.93420 1.000 45.17563 111 ARG C O 1
ATOM 4720 N N . ASP C 1 112 ? 45.00339 52.87306 24.73477 1.000 45.65464 112 ASP C N 1
ATOM 4721 C CA . ASP C 1 112 ? 44.00753 52.07766 24.02556 1.000 46.74922 112 ASP C CA 1
ATOM 4722 C C . ASP C 1 112 ? 42.78081 52.00716 24.92259 1.000 46.18756 112 ASP C C 1
ATOM 4723 O O . ASP C 1 112 ? 42.80843 51.34247 25.96564 1.000 41.06540 112 ASP C O 1
ATOM 4728 N N . GLY C 1 113 ? 41.71410 52.69445 24.52767 1.000 48.00719 113 GLY C N 1
ATOM 4729 C CA . GLY C 1 113 ? 40.56224 52.80418 25.39930 1.000 47.09755 113 GLY C CA 1
ATOM 4730 C C . GLY C 1 113 ? 40.89844 53.61406 26.63170 1.000 43.89449 113 GLY C C 1
ATOM 4731 O O . GLY C 1 113 ? 41.30399 54.77289 26.51450 1.000 44.91374 113 GLY C O 1
ATOM 4732 N N . ASP C 1 114 ? 40.76353 53.01516 27.81660 1.000 43.49265 114 ASP C N 1
ATOM 4733 C CA . ASP C 1 114 ? 41.06324 53.69043 29.07141 1.000 44.39885 114 ASP C CA 1
ATOM 4734 C C . ASP C 1 114 ? 42.29022 53.09937 29.76134 1.000 45.79087 114 ASP C C 1
ATOM 4735 O O . ASP C 1 114 ? 42.44260 53.19502 30.98608 1.000 39.99890 114 ASP C O 1
ATOM 4740 N N . GLU C 1 115 ? 43.17673 52.48325 28.99196 1.000 41.83112 115 GLU C N 1
ATOM 4741 C CA . GLU C 1 115 ? 44.32880 51.82648 29.57472 1.000 43.30839 115 GLU C CA 1
ATOM 4742 C C . GLU C 1 115 ? 45.56225 52.16479 28.75463 1.000 38.45961 115 GLU C C 1
ATOM 4743 O O . GLU C 1 115 ? 45.48525 52.75585 27.67524 1.000 40.77032 115 GLU C O 1
ATOM 4749 N N . ILE C 1 116 ? 46.71227 51.79179 29.29142 1.000 39.63397 116 ILE C N 1
ATOM 4750 C CA . ILE C 1 116 ? 47.96082 51.82979 28.54817 1.000 40.20378 116 ILE C CA 1
ATOM 4751 C C . ILE C 1 116 ? 48.22691 50.43047 28.01863 1.000 35.74535 116 ILE C C 1
ATOM 4752 O O . ILE C 1 116 ? 48.15409 49.44679 28.76533 1.000 38.09332 116 ILE C O 1
ATOM 4757 N N . ILE C 1 117 ? 48.51312 50.33302 26.73824 1.000 32.87585 117 ILE C N 1
ATOM 4758 C CA . ILE C 1 117 ? 49.04186 49.09901 26.18580 1.000 39.68523 117 ILE C CA 1
ATOM 4759 C C . ILE C 1 117 ? 50.52680 49.30652 25.91263 1.000 41.23381 117 ILE C C 1
ATOM 4760 O O . ILE C 1 117 ? 50.98075 50.42396 25.63272 1.000 41.31262 117 ILE C O 1
ATOM 4765 N N . HIS C 1 118 ? 51.28984 48.22645 26.03195 1.000 35.35373 118 HIS C N 1
ATOM 4766 C CA . HIS C 1 118 ? 52.72484 48.23238 25.75326 1.000 38.31150 118 HIS C CA 1
ATOM 4767 C C . HIS C 1 118 ? 52.94648 47.45355 24.46280 1.000 32.52388 118 HIS C C 1
ATOM 4768 O O . HIS C 1 118 ? 53.18672 46.24925 24.48993 1.000 38.29176 118 HIS C O 1
ATOM 4775 N N . LEU C 1 119 ? 52.87348 48.15512 23.32868 1.000 34.25046 119 LEU C N 1
ATOM 4776 C CA . LEU C 1 119 ? 53.12590 47.52982 22.03200 1.000 36.84057 119 LEU C CA 1
ATOM 4777 C C . LEU C 1 119 ? 54.58449 47.12785 21.83956 1.000 40.47322 119 LEU C C 1
ATOM 4778 O O . LEU C 1 119 ? 54.87108 46.32108 20.94430 1.000 36.10157 119 LEU C O 1
ATOM 4783 N N . VAL C 1 120 ? 55.51163 47.68262 22.62932 1.000 33.73413 120 VAL C N 1
ATOM 4784 C CA . VAL C 1 120 ? 56.92861 47.31879 22.55408 1.000 35.94094 120 VAL C CA 1
ATOM 4785 C C . VAL C 1 120 ? 57.42603 47.07863 23.96473 1.000 32.29417 120 VAL C C 1
ATOM 4786 O O . VAL C 1 120 ? 57.32928 47.97030 24.81774 1.000 32.85320 120 VAL C O 1
ATOM 4790 N N . ARG C 1 121 ? 57.94297 45.88161 24.21609 1.000 30.59556 121 ARG C N 1
ATOM 4791 C CA . ARG C 1 121 ? 58.63932 45.58466 25.45900 1.000 31.53565 121 ARG C CA 1
ATOM 4792 C C . ARG C 1 121 ? 59.96931 44.94666 25.10276 1.000 34.71980 121 ARG C C 1
ATOM 4793 O O . ARG C 1 121 ? 60.03571 44.09453 24.20963 1.000 32.03999 121 ARG C O 1
ATOM 4801 N N . SER C 1 122 ? 61.03268 45.39314 25.77750 1.000 35.53542 122 SER C N 1
ATOM 4802 C CA . SER C 1 122 ? 62.37629 44.95079 25.42795 1.000 33.64520 122 SER C CA 1
ATOM 4803 C C . SER C 1 122 ? 62.50234 43.43988 25.56684 1.000 35.05488 122 SER C C 1
ATOM 4804 O O . SER C 1 122 ? 61.95927 42.82920 26.49565 1.000 27.64418 122 SER C O 1
ATOM 4807 N N . ARG C 1 123 ? 63.20813 42.84246 24.60918 1.000 38.59251 123 ARG C N 1
ATOM 4808 C CA . ARG C 1 123 ? 63.51350 41.42403 24.61031 1.000 41.43063 123 ARG C CA 1
ATOM 4809 C C . ARG C 1 123 ? 64.96545 41.13592 24.94726 1.000 46.46775 123 ARG C C 1
ATOM 4810 O O . ARG C 1 123 ? 65.33232 39.96121 25.06418 1.000 51.52143 123 ARG C O 1
ATOM 4818 N N . TYR C 1 124 ? 65.79837 42.17077 25.10065 1.000 44.50876 124 TYR C N 1
ATOM 4819 C CA . TYR C 1 124 ? 67.14965 41.99608 25.62241 1.000 43.89222 124 TYR C CA 1
ATOM 4820 C C . TYR C 1 124 ? 67.11137 41.15083 26.89203 1.000 46.03558 124 TYR C C 1
ATOM 4821 O O . TYR C 1 124 ? 66.30976 41.40049 27.79380 1.000 44.99773 124 TYR C O 1
ATOM 4830 N N . SER C 1 125 ? 67.97360 40.13511 26.95604 1.000 49.32136 125 SER C N 1
ATOM 4831 C CA . SER C 1 125 ? 67.84434 39.11314 27.99039 1.000 49.13848 125 SER C CA 1
ATOM 4832 C C . SER C 1 125 ? 68.67221 39.38858 29.24301 1.000 52.77421 125 SER C C 1
ATOM 4833 O O . SER C 1 125 ? 68.35520 38.83765 30.30544 1.000 55.81906 125 SER C O 1
ATOM 4836 N N . HIS C 1 126 ? 69.70506 40.23207 29.16443 1.000 50.09934 126 HIS C N 1
ATOM 4837 C CA . HIS C 1 126 ? 70.53302 40.52681 30.33534 1.000 53.89975 126 HIS C CA 1
ATOM 4838 C C . HIS C 1 126 ? 69.89805 41.65367 31.14368 1.000 53.10701 126 HIS C C 1
ATOM 4839 O O . HIS C 1 126 ? 70.30363 42.81745 31.09406 1.000 56.45364 126 HIS C O 1
ATOM 4846 N N . VAL C 1 127 ? 68.89802 41.29738 31.90739 1.000 47.13236 127 VAL C N 1
ATOM 4847 C CA . VAL C 1 127 ? 68.30818 42.23346 32.85163 1.000 50.71970 127 VAL C CA 1
ATOM 4848 C C . VAL C 1 127 ? 68.88820 41.92979 34.21614 1.000 50.83418 127 VAL C C 1
ATOM 4849 O O . VAL C 1 127 ? 69.32247 40.80631 34.48821 1.000 53.16279 127 VAL C O 1
ATOM 4853 N N . ALA C 1 128 ? 68.87096 42.93279 35.08980 1.000 51.85165 128 ALA C N 1
ATOM 4854 C CA . ALA C 1 128 ? 69.44624 42.78037 36.41843 1.000 48.98822 128 ALA C CA 1
ATOM 4855 C C . ALA C 1 128 ? 68.75318 41.66370 37.18824 1.000 51.50160 128 ALA C C 1
ATOM 4856 O O . ALA C 1 128 ? 67.54411 41.45417 37.05451 1.000 56.75360 128 ALA C O 1
ATOM 4858 N N . SER C 1 129 ? 69.54839 40.95944 38.00488 1.000 60.83809 129 SER C N 1
ATOM 4859 C CA . SER C 1 129 ? 69.15490 39.75593 38.73751 1.000 60.48352 129 SER C CA 1
ATOM 4860 C C . SER C 1 129 ? 67.71854 39.77429 39.23693 1.000 55.15306 129 SER C C 1
ATOM 4861 O O . SER C 1 129 ? 66.93971 38.85209 38.96902 1.000 59.31217 129 SER C O 1
ATOM 4864 N N . LEU C 1 130 ? 67.36851 40.80670 39.99636 1.000 52.84761 130 LEU C N 1
ATOM 4865 C CA . LEU C 1 130 ? 66.03614 40.95230 40.57513 1.000 49.95948 130 LEU C CA 1
ATOM 4866 C C . LEU C 1 130 ? 65.24973 41.91556 39.69000 1.000 49.33617 130 LEU C C 1
ATOM 4867 O O . LEU C 1 130 ? 65.45628 43.12885 39.73529 1.000 49.82504 130 LEU C O 1
ATOM 4872 N N . SER C 1 131 ? 64.36143 41.38499 38.86374 1.000 46.84822 131 SER C N 1
ATOM 4873 C CA . SER C 1 131 ? 63.70141 42.22247 37.87446 1.000 49.10420 131 SER C CA 1
ATOM 4874 C C . SER C 1 131 ? 62.20522 41.95678 37.85360 1.000 46.48523 131 SER C C 1
ATOM 4875 O O . SER C 1 131 ? 61.70094 40.97274 38.39831 1.000 47.74502 131 SER C O 1
ATOM 4878 N N . ILE C 1 132 ? 61.50345 42.85576 37.18461 1.000 43.54929 132 ILE C N 1
ATOM 4879 C CA . ILE C 1 132 ? 60.05124 42.83464 37.14893 1.000 43.00534 132 ILE C CA 1
ATOM 4880 C C . ILE C 1 132 ? 59.61498 43.55830 35.88282 1.000 43.84894 132 ILE C C 1
ATOM 4881 O O . ILE C 1 132 ? 60.17603 44.59639 35.51087 1.000 38.29871 132 ILE C O 1
ATOM 4886 N N . ARG C 1 133 ? 58.66603 42.95818 35.17980 1.000 36.81779 133 ARG C N 1
ATOM 4887 C CA . ARG C 1 133 ? 58.31615 43.40136 33.85272 1.000 42.48235 133 ARG C CA 1
ATOM 4888 C C . ARG C 1 133 ? 56.83637 43.74628 33.83350 1.000 39.08952 133 ARG C C 1
ATOM 4889 O O . ARG C 1 133 ? 56.01882 42.95418 34.31977 1.000 39.86615 133 ARG C O 1
ATOM 4897 N N . PRO C 1 134 ? 56.45271 44.91084 33.32375 1.000 39.40370 134 PRO C N 1
ATOM 4898 C CA . PRO C 1 134 ? 55.02859 45.24566 33.28826 1.000 39.74879 134 PRO C CA 1
ATOM 4899 C C . PRO C 1 134 ? 54.31278 44.40028 32.24545 1.000 40.07989 134 PRO C C 1
ATOM 4900 O O . PRO C 1 134 ? 54.88754 44.01920 31.21948 1.000 37.99581 134 PRO C O 1
ATOM 4904 N N . GLY C 1 135 ? 53.05083 44.09188 32.53271 1.000 36.17316 135 GLY C N 1
ATOM 4905 C CA . GLY C 1 135 ? 52.19688 43.41590 31.57113 1.000 31.47816 135 GLY C CA 1
ATOM 4906 C C . GLY C 1 135 ? 51.92881 44.27406 30.34379 1.000 39.49927 135 GLY C C 1
ATOM 4907 O O . GLY C 1 135 ? 52.27386 45.45410 30.26420 1.000 36.86720 135 GLY C O 1
ATOM 4908 N N . SER C 1 136 ? 51.29543 43.65383 29.35199 1.000 36.94400 136 SER C N 1
ATOM 4909 C CA . SER C 1 136 ? 51.09107 44.36058 28.09764 1.000 40.87232 136 SER C CA 1
ATOM 4910 C C . SER C 1 136 ? 49.89285 45.29658 28.13027 1.000 35.57516 136 SER C C 1
ATOM 4911 O O . SER C 1 136 ? 49.68455 46.02359 27.15822 1.000 36.59480 136 SER C O 1
ATOM 4914 N N . ARG C 1 137 ? 49.11684 45.31233 29.21438 1.000 35.06286 137 ARG C N 1
ATOM 4915 C CA . ARG C 1 137 ? 47.93616 46.17200 29.31802 1.000 36.30581 137 ARG C CA 1
ATOM 4916 C C . ARG C 1 137 ? 47.76839 46.55146 30.77974 1.000 35.36536 137 ARG C C 1
ATOM 4917 O O . ARG C 1 137 ? 47.61087 45.66732 31.62355 1.000 42.17946 137 ARG C O 1
ATOM 4925 N N . VAL C 1 138 ? 47.85235 47.84441 31.08888 1.000 33.69214 138 VAL C N 1
ATOM 4926 C CA . VAL C 1 138 ? 47.92857 48.28906 32.48208 1.000 36.34906 138 VAL C CA 1
ATOM 4927 C C . VAL C 1 138 ? 46.97392 49.45979 32.67392 1.000 36.11980 138 VAL C C 1
ATOM 4928 O O . VAL C 1 138 ? 46.59814 50.14593 31.70658 1.000 38.78443 138 VAL C O 1
ATOM 4932 N N . PRO C 1 139 ? 46.55367 49.70814 33.91118 1.000 35.44856 139 PRO C N 1
ATOM 4933 C CA . PRO C 1 139 ? 45.66727 50.84926 34.17736 1.000 40.78480 139 PRO C CA 1
ATOM 4934 C C . PRO C 1 139 ? 46.42433 52.16972 34.13324 1.000 42.28944 139 PRO C C 1
ATOM 4935 O O . PRO C 1 139 ? 47.64913 52.22945 34.24566 1.000 41.77420 139 PRO C O 1
ATOM 4947 N N . TYR C 1 141 ? 45.80818 55.27140 36.02253 1.000 41.06899 141 TYR C N 1
ATOM 4948 C CA . TYR C 1 141 ? 45.97392 56.21574 37.12580 1.000 44.73441 141 TYR C CA 1
ATOM 4949 C C . TYR C 1 141 ? 47.16742 55.90933 38.02662 1.000 40.31030 141 TYR C C 1
ATOM 4950 O O . TYR C 1 141 ? 47.64020 56.81977 38.71855 1.000 39.39293 141 TYR C O 1
ATOM 4959 N N . CYS C 1 142 ? 47.66755 54.66802 38.04461 1.000 39.46789 142 CYS C N 1
ATOM 4960 C CA . CYS C 1 142 ? 48.70786 54.26511 38.99459 1.000 37.65819 142 CYS C CA 1
ATOM 4961 C C . CYS C 1 142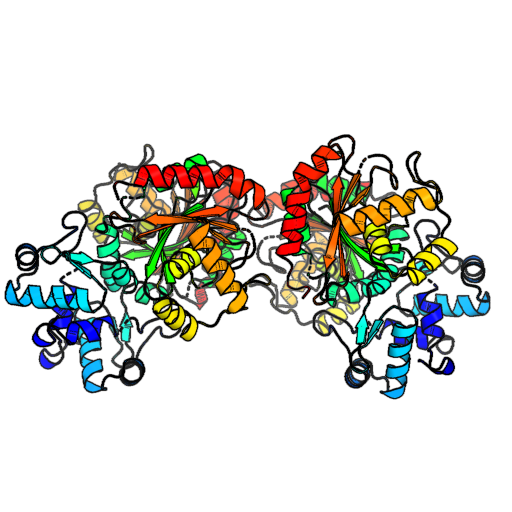 ? 49.98233 53.75834 38.31378 1.000 36.97621 142 CYS C C 1
ATOM 4962 O O . CYS C 1 142 ? 50.73774 52.97939 38.90543 1.000 36.00281 142 CYS C O 1
ATOM 4965 N N . THR C 1 143 ? 50.23301 54.17338 37.08369 1.000 38.23942 143 THR C N 1
ATOM 4966 C CA . THR C 1 143 ? 51.40958 53.75954 36.34279 1.000 36.32739 143 THR C CA 1
ATOM 4967 C C . THR C 1 143 ? 52.09491 54.99913 35.79352 1.000 39.53287 143 THR C C 1
ATOM 4968 O O . THR C 1 143 ? 51.45717 56.04060 35.58830 1.000 37.77165 143 THR C O 1
ATOM 4972 N N . ALA C 1 144 ? 53.40267 54.87843 35.54902 1.000 36.38375 144 ALA C N 1
ATOM 4973 C CA . ALA C 1 144 ? 54.15537 56.03178 35.07136 1.000 34.72004 144 ALA C CA 1
ATOM 4974 C C . ALA C 1 144 ? 53.66271 56.45940 33.70658 1.000 38.62909 144 ALA C C 1
ATOM 4975 O O . ALA C 1 144 ? 53.45682 57.65502 33.46107 1.000 37.16610 144 ALA C O 1
ATOM 4977 N N . SER C 1 145 ? 53.44376 55.49955 32.80249 1.000 33.67828 145 SER C N 1
ATOM 4978 C CA . SER C 1 145 ? 53.01718 55.91049 31.47238 1.000 37.81381 145 SER C CA 1
ATOM 4979 C C . SER C 1 145 ? 51.56508 56.36870 31.46764 1.000 33.70212 145 SER C C 1
ATOM 4980 O O . SER C 1 145 ? 51.20530 57.24704 30.67719 1.000 35.31747 145 SER C O 1
ATOM 4983 N N . GLY C 1 146 ? 50.73489 55.82511 32.35982 1.000 34.17446 146 GLY C N 1
ATOM 4984 C CA . GLY C 1 146 ? 49.37166 56.31591 32.47442 1.000 37.91628 146 GLY C CA 1
ATOM 4985 C C . GLY C 1 146 ? 49.30433 57.74688 32.97063 1.000 36.98876 146 GLY C C 1
ATOM 4986 O O . GLY C 1 146 ? 48.54560 58.56001 32.44530 1.000 36.91074 146 GLY C O 1
ATOM 4987 N N . ARG C 1 147 ? 50.11306 58.08130 33.97705 1.000 39.37848 147 ARG C N 1
ATOM 4988 C CA . ARG C 1 147 ? 50.07165 59.43676 34.51269 1.000 39.09291 147 ARG C CA 1
ATOM 4989 C C . ARG C 1 147 ? 50.64727 60.43742 33.52408 1.000 40.68396 147 ARG C C 1
ATOM 4990 O O . ARG C 1 147 ? 50.17337 61.57709 33.44295 1.000 42.60172 147 ARG C O 1
ATOM 4998 N N . ILE C 1 148 ? 51.66440 60.03344 32.76309 1.000 36.84399 148 ILE C N 1
ATOM 4999 C CA . ILE C 1 148 ? 52.14155 60.87786 31.67418 1.000 36.46913 148 ILE C CA 1
ATOM 5000 C C . ILE C 1 148 ? 50.99935 61.15769 30.71041 1.000 40.42549 148 ILE C C 1
ATOM 5001 O O . ILE C 1 148 ? 50.74392 62.30724 30.33152 1.000 37.19861 148 ILE C O 1
ATOM 5006 N N . TRP C 1 149 ? 50.26741 60.11012 30.33159 1.000 40.77836 149 TRP C N 1
ATOM 5007 C CA . TRP C 1 149 ? 49.16706 60.29680 29.39301 1.000 45.43433 149 TRP C CA 1
ATOM 5008 C C . TRP C 1 149 ? 48.04050 61.12860 30.00532 1.000 42.47882 149 TRP C C 1
ATOM 5009 O O . TRP C 1 149 ? 47.52066 62.04226 29.35666 1.000 48.28299 149 TRP C O 1
ATOM 5020 N N . LEU C 1 150 ? 47.65188 60.83837 31.24710 1.000 41.96659 150 LEU C N 1
ATOM 5021 C CA . LEU C 1 150 ? 46.64134 61.66387 31.90438 1.000 45.16001 150 LEU C CA 1
ATOM 5022 C C . LEU C 1 150 ? 47.06607 63.12846 31.96104 1.000 47.76000 150 LEU C C 1
ATOM 5023 O O . LEU C 1 150 ? 46.24701 64.02743 31.73378 1.000 49.10635 150 LEU C O 1
ATOM 5028 N N . ALA C 1 151 ? 48.35121 63.38526 32.23280 1.000 45.33445 151 ALA C N 1
ATOM 5029 C CA . ALA C 1 151 ? 48.86157 64.75063 32.35369 1.000 44.76839 151 ALA C CA 1
ATOM 5030 C C . ALA C 1 151 ? 48.86569 65.52321 31.03522 1.000 51.24720 151 ALA C C 1
ATOM 5031 O O . ALA C 1 151 ? 48.86093 66.75897 31.06589 1.000 49.06513 151 ALA C O 1
ATOM 5033 N N . TRP C 1 152 ? 48.89352 64.84480 29.88204 1.000 45.01700 152 TRP C N 1
ATOM 5034 C CA . TRP C 1 152 ? 48.85192 65.55034 28.60454 1.000 50.43758 152 TRP C CA 1
ATOM 5035 C C . TRP C 1 152 ? 47.43247 65.72560 28.06714 1.000 51.31394 152 TRP C C 1
ATOM 5036 O O . TRP C 1 152 ? 47.25056 66.37729 27.03107 1.000 51.71671 152 TRP C O 1
ATOM 5047 N N . LEU C 1 153 ? 46.43373 65.16499 28.74089 1.000 49.19739 153 LEU C N 1
ATOM 5048 C CA . LEU C 1 153 ? 45.04413 65.48361 28.46197 1.000 56.67766 153 LEU C CA 1
ATOM 5049 C C . LEU C 1 153 ? 44.67918 66.81129 29.11983 1.000 60.61511 153 LEU C C 1
ATOM 5050 O O . LEU C 1 153 ? 45.20535 67.16167 30.18137 1.000 57.06112 153 LEU C O 1
ATOM 5055 N N . ASP C 1 154 ? 43.77544 67.56191 28.48860 1.000 62.81331 154 ASP C N 1
ATOM 5056 C CA . ASP C 1 154 ? 43.29712 68.72280 29.22337 1.000 63.40489 154 ASP C CA 1
ATOM 5057 C C . ASP C 1 154 ? 42.18121 68.29041 30.17337 1.000 63.12245 154 ASP C C 1
ATOM 5058 O O . ASP C 1 154 ? 41.75990 67.12841 30.18561 1.000 61.58900 154 ASP C O 1
ATOM 5063 N N . GLU C 1 155 ? 41.72696 69.23835 31.00148 1.000 63.83595 155 GLU C N 1
ATOM 5064 C CA . GLU C 1 155 ? 40.91237 68.89311 32.16587 1.000 63.61567 155 GLU C CA 1
ATOM 5065 C C . GLU C 1 155 ? 39.68974 68.07360 31.78516 1.000 64.23434 155 GLU C C 1
ATOM 5066 O O . GLU C 1 155 ? 39.27460 67.18526 32.53672 1.000 64.33816 155 GLU C O 1
ATOM 5072 N N . GLY C 1 156 ? 39.10661 68.35186 30.61928 1.000 65.36731 156 GLY C N 1
ATOM 5073 C CA . GLY C 1 156 ? 37.90180 67.68143 30.17347 1.000 59.56965 156 GLY C CA 1
ATOM 5074 C C . GLY C 1 156 ? 37.99413 66.17033 30.12385 1.000 60.19100 156 GLY C C 1
ATOM 5075 O O . GLY C 1 156 ? 37.25770 65.48542 30.84549 1.000 59.51389 156 GLY C O 1
ATOM 5076 N N . GLU C 1 157 ? 38.88661 65.63143 29.27972 1.000 61.11107 157 GLU C N 1
ATOM 5077 C CA . GLU C 1 157 ? 39.00733 64.17683 29.19616 1.000 63.30782 157 GLU C CA 1
ATOM 5078 C C . GLU C 1 157 ? 39.50877 63.59298 30.50616 1.000 57.91070 157 GLU C C 1
ATOM 5079 O O . GLU C 1 157 ? 39.09560 62.49455 30.89438 1.000 57.69141 157 GLU C O 1
ATOM 5085 N N . ARG C 1 158 ? 40.38783 64.31493 31.20209 1.000 62.31394 158 ARG C N 1
ATOM 5086 C CA . ARG C 1 158 ? 40.84520 63.87919 32.51487 1.000 57.47885 158 ARG C CA 1
ATOM 5087 C C . ARG C 1 158 ? 39.66476 63.56700 33.42222 1.000 57.88534 158 ARG C C 1
ATOM 5088 O O . ARG C 1 158 ? 39.51575 62.44128 33.91111 1.000 55.73260 158 ARG C O 1
ATOM 5096 N N . ASP C 1 159 ? 38.79221 64.55832 33.62800 1.000 62.59182 159 ASP C N 1
ATOM 5097 C CA . ASP C 1 159 ? 37.61087 64.35297 34.45981 1.000 61.78573 159 ASP C CA 1
ATOM 5098 C C . ASP C 1 159 ? 36.70987 63.26559 33.89343 1.000 56.92390 159 ASP C C 1
ATOM 5099 O O . ASP C 1 159 ? 36.06948 62.52797 34.65372 1.000 56.35470 159 ASP C O 1
ATOM 5104 N N . GLU C 1 160 ? 36.66337 63.13997 32.56749 1.000 59.54949 160 GLU C N 1
ATOM 5105 C CA . GLU C 1 160 ? 35.90751 62.05827 31.94730 1.000 61.75831 160 GLU C CA 1
ATOM 5106 C C . GLU C 1 160 ? 36.47722 60.69957 32.33947 1.000 57.73911 160 GLU C C 1
ATOM 5107 O O . GLU C 1 160 ? 35.73901 59.80621 32.77050 1.000 50.35060 160 GLU C O 1
ATOM 5113 N N . TYR C 1 161 ? 37.79803 60.52969 32.20572 1.000 59.75876 161 TYR C N 1
ATOM 5114 C CA . TYR C 1 161 ? 38.43234 59.28971 32.64906 1.000 55.28529 161 TYR C CA 1
ATOM 5115 C C . TYR C 1 161 ? 38.18225 59.04619 34.13096 1.000 51.46842 161 TYR C C 1
ATOM 5116 O O . TYR C 1 161 ? 37.77119 57.95100 34.53178 1.000 52.18861 161 TYR C O 1
ATOM 5125 N N . PHE C 1 162 ? 38.43845 60.05921 34.96387 1.000 52.43439 162 PHE C N 1
ATOM 5126 C CA . PHE C 1 162 ? 38.34013 59.86925 36.40674 1.000 52.27454 162 PHE C CA 1
ATOM 5127 C C . PHE C 1 162 ? 36.91474 59.55195 36.83522 1.000 56.84103 162 PHE C C 1
ATOM 5128 O O . PHE C 1 162 ? 36.70990 58.86619 37.84452 1.000 54.13886 162 PHE C O 1
ATOM 5136 N N . ALA C 1 163 ? 35.91952 60.02627 36.07986 1.000 54.08790 163 ALA C N 1
ATOM 5137 C CA . ALA C 1 163 ? 34.53680 59.69895 36.40989 1.000 58.17528 163 ALA C CA 1
ATOM 5138 C C . ALA C 1 163 ? 34.23630 58.22871 36.15052 1.000 59.80711 163 ALA C C 1
ATOM 5139 O O . ALA C 1 163 ? 33.40803 57.63288 36.84942 1.000 57.81212 163 ALA C O 1
ATOM 5141 N N . ARG C 1 164 ? 34.90154 57.62487 35.16538 1.000 60.21297 164 ARG C N 1
ATOM 5142 C CA . ARG C 1 164 ? 34.67812 56.21941 34.86257 1.000 56.06827 164 ARG C CA 1
ATOM 5143 C C . ARG C 1 164 ? 35.54523 55.27825 35.68422 1.000 54.97179 164 ARG C C 1
ATOM 5144 O O . ARG C 1 164 ? 35.16258 54.11921 35.87185 1.000 55.11508 164 ARG C O 1
ATOM 5152 N N . HIS C 1 165 ? 36.68540 55.74474 36.19243 1.000 58.15190 165 HIS C N 1
ATOM 5153 C CA . HIS C 1 165 ? 37.65881 54.87797 36.85840 1.000 60.29141 165 HIS C CA 1
ATOM 5154 C C . HIS C 1 165 ? 38.01354 55.43445 38.22904 1.000 58.52744 165 HIS C C 1
ATOM 5155 O O . HIS C 1 165 ? 38.51879 56.57056 38.32848 1.000 58.93728 165 HIS C O 1
ATOM 5162 N N . PRO C 1 166 ? 37.80247 54.67493 39.30417 1.000 62.77825 166 PRO C N 1
ATOM 5163 C CA . PRO C 1 166 ? 37.63053 55.26012 40.64451 1.000 60.02071 166 PRO C CA 1
ATOM 5164 C C . PRO C 1 166 ? 38.87071 55.35553 41.52803 1.000 63.47569 166 PRO C C 1
ATOM 5165 O O . PRO C 1 166 ? 38.72452 55.72655 42.69798 1.000 66.92212 166 PRO C O 1
ATOM 5169 N N . LEU C 1 167 ? 40.06639 55.05818 41.02743 1.000 60.48048 167 LEU C N 1
ATOM 5170 C CA . LEU C 1 167 ? 41.28759 54.99306 41.84254 1.000 59.55735 167 LEU C CA 1
ATOM 5171 C C . LEU C 1 167 ? 41.15659 53.95681 42.95639 1.000 53.45832 167 LEU C C 1
ATOM 5172 O O . LEU C 1 167 ? 41.24817 54.26745 44.14506 1.000 54.89424 167 LEU C O 1
ATOM 5177 N N . ARG C 1 168 ? 40.96527 52.70964 42.55608 1.000 50.77783 168 ARG C N 1
ATOM 5178 C CA . ARG C 1 168 ? 41.01092 51.63558 43.53049 1.000 50.21135 168 ARG C CA 1
ATOM 5179 C C . ARG C 1 168 ? 42.46149 51.22361 43.79069 1.000 52.94985 168 ARG C C 1
ATOM 5180 O O . ARG C 1 168 ? 43.32954 51.30889 42.91196 1.000 47.46841 168 ARG C O 1
ATOM 5188 N N . ALA C 1 169 ? 42.72592 50.80751 45.02739 1.000 46.13204 169 ALA C N 1
ATOM 5189 C CA . ALA C 1 169 ? 44.07238 50.43465 45.44548 1.000 43.54868 169 ALA C CA 1
ATOM 5190 C C . ALA C 1 169 ? 44.41320 49.04149 44.93766 1.000 47.40735 169 ALA C C 1
ATOM 5191 O O . ALA C 1 169 ? 43.70508 48.07576 45.24338 1.000 47.64894 169 ALA C O 1
ATOM 5193 N N . LEU C 1 170 ? 45.51779 48.93126 44.19205 1.000 46.72292 170 LEU C N 1
ATOM 5194 C CA . LEU C 1 170 ? 46.02908 47.64313 43.73926 1.000 40.15585 170 LEU C CA 1
ATOM 5195 C C . LEU C 1 170 ? 47.15781 47.09484 44.61348 1.000 39.07603 170 LEU C C 1
ATOM 5196 O O . LEU C 1 170 ? 47.41354 45.88753 44.57444 1.000 44.25516 170 LEU C O 1
ATOM 5201 N N . THR C 1 171 ? 47.84070 47.94676 45.39502 1.000 40.02832 171 THR C N 1
ATOM 5202 C CA . THR C 1 171 ? 48.86634 47.56912 46.36826 1.000 37.09138 171 THR C CA 1
ATOM 5203 C C . THR C 1 171 ? 48.64603 48.40994 47.61525 1.000 39.73126 171 THR C C 1
ATOM 5204 O O . THR C 1 171 ? 47.88605 49.38675 47.56617 1.000 40.90682 171 THR C O 1
ATOM 5208 N N . PRO C 1 172 ? 49.30208 48.09519 48.73669 1.000 39.35703 172 PRO C N 1
ATOM 5209 C CA . PRO C 1 172 ? 49.21437 48.98764 49.90612 1.000 40.82179 172 PRO C CA 1
ATOM 5210 C C . PRO C 1 172 ? 49.65573 50.41812 49.63522 1.000 39.86993 172 PRO C C 1
ATOM 5211 O O . PRO C 1 172 ? 49.31181 51.31473 50.41751 1.000 42.37231 172 PRO C O 1
ATOM 5215 N N . TYR C 1 173 ? 50.39379 50.67054 48.56022 1.000 36.42765 173 TYR C N 1
ATOM 5216 C CA . TYR C 1 173 ? 51.02157 51.96588 48.35599 1.000 37.03521 173 TYR C CA 1
ATOM 5217 C C . TYR C 1 173 ? 50.29708 52.82900 47.34144 1.000 37.91453 173 TYR C C 1
ATOM 5218 O O . TYR C 1 173 ? 50.68561 53.98717 47.15610 1.000 40.56600 173 TYR C O 1
ATOM 5227 N N . THR C 1 174 ? 49.24415 52.31222 46.70631 1.000 35.49808 174 THR C N 1
ATOM 5228 C CA . THR C 1 174 ? 48.54107 53.07709 45.68365 1.000 39.20002 174 THR C CA 1
ATOM 5229 C C . THR C 1 174 ? 47.99955 54.38533 46.24533 1.000 41.88833 174 THR C C 1
ATOM 5230 O O . THR C 1 174 ? 47.44837 54.42526 47.34649 1.000 42.11785 174 THR C O 1
ATOM 5234 N N . LEU C 1 175 ? 48.16086 55.46027 45.47406 1.000 41.24021 175 LEU C N 1
ATOM 5235 C CA . LEU C 1 175 ? 47.46829 56.71022 45.76564 1.000 48.73532 175 LEU C CA 1
ATOM 5236 C C . LEU C 1 175 ? 45.98653 56.58466 45.41455 1.000 47.03408 175 LEU C C 1
ATOM 5237 O O . LEU C 1 175 ? 45.63689 56.17562 44.30248 1.000 37.56398 175 LEU C O 1
ATOM 5242 N N . THR C 1 176 ? 45.10915 56.94134 46.35711 1.000 45.10167 176 THR C N 1
ATOM 5243 C CA . THR C 1 176 ? 43.67434 56.81851 46.12650 1.000 47.61523 176 THR C CA 1
ATOM 5244 C C . THR C 1 176 ? 42.91361 58.13104 46.25028 1.000 51.61918 176 THR C C 1
ATOM 5245 O O . THR C 1 176 ? 41.69138 58.13637 46.06495 1.000 53.14989 176 THR C O 1
ATOM 5249 N N . ASP C 1 177 ? 43.58964 59.23614 46.54704 1.000 52.74289 177 ASP C N 1
ATOM 5250 C CA . ASP C 1 177 ? 42.94665 60.52912 46.72963 1.000 53.33087 177 ASP C CA 1
ATOM 5251 C C . ASP C 1 177 ? 43.07851 61.34377 45.45212 1.000 59.16427 177 ASP C C 1
ATOM 5252 O O . ASP C 1 177 ? 44.19592 61.58506 44.97731 1.000 54.34148 177 ASP C O 1
ATOM 5257 N N . ARG C 1 178 ? 41.94082 61.79064 44.91693 1.000 54.88392 178 ARG C N 1
ATOM 5258 C CA . ARG C 1 178 ? 41.96087 62.49745 43.64289 1.000 59.10934 178 ARG C CA 1
ATOM 5259 C C . ARG C 1 178 ? 42.80246 63.76816 43.71281 1.000 59.13760 178 ARG C C 1
ATOM 5260 O O . ARG C 1 178 ? 43.46132 64.12994 42.72714 1.000 52.69774 178 ARG C O 1
ATOM 5268 N N . ALA C 1 179 ? 42.81703 64.44067 44.86773 1.000 54.26059 179 ALA C N 1
ATOM 5269 C CA . ALA C 1 179 ? 43.54012 65.70479 44.98406 1.000 55.61662 179 ALA C CA 1
ATOM 5270 C C . ALA C 1 179 ? 45.04822 65.49109 44.91078 1.000 53.68371 179 ALA C C 1
ATOM 5271 O O . ALA C 1 179 ? 45.75796 66.23507 44.22134 1.000 46.62827 179 ALA C O 1
ATOM 5273 N N . GLN C 1 180 ? 45.55466 64.49467 45.64395 1.000 53.10037 180 GLN C N 1
ATOM 5274 C CA . GLN C 1 180 ? 46.96828 64.13507 45.56057 1.000 57.82607 180 GLN C CA 1
ATOM 5275 C C . GLN C 1 180 ? 47.36332 63.78034 44.13291 1.000 55.50119 180 GLN C C 1
ATOM 5276 O O . GLN C 1 180 ? 48.43991 64.17043 43.65913 1.000 51.30809 180 GLN C O 1
ATOM 5282 N N . LEU C 1 181 ? 46.49928 63.03658 43.43529 1.000 50.71927 181 LEU C N 1
ATOM 5283 C CA . LEU C 1 181 ? 46.83441 62.56963 42.09803 1.000 49.59762 181 LEU C CA 1
ATOM 5284 C C . LEU C 1 181 ? 46.89531 63.72101 41.10772 1.000 48.72204 181 LEU C C 1
ATOM 5285 O O . LEU C 1 181 ? 47.74207 63.71920 40.20888 1.000 52.83017 181 LEU C O 1
ATOM 5290 N N . ASP C 1 182 ? 46.02501 64.72422 41.26001 1.000 48.20681 182 ASP C N 1
ATOM 5291 C CA . ASP C 1 182 ? 46.08013 65.86302 40.34932 1.000 50.05294 182 ASP C CA 1
ATOM 5292 C C . ASP C 1 182 ? 47.32958 66.68869 40.58197 1.000 48.38852 182 ASP C C 1
ATOM 5293 O O . ASP C 1 182 ? 47.87652 67.25833 39.63315 1.000 49.30670 182 ASP C O 1
ATOM 5298 N N . ALA C 1 183 ? 47.78937 66.76160 41.83532 1.000 52.49483 183 ALA C N 1
ATOM 5299 C CA . ALA C 1 183 ? 49.07328 67.38987 42.13179 1.000 56.05283 183 ALA C CA 1
ATOM 5300 C C . ALA C 1 183 ? 50.20861 66.67421 41.40610 1.000 54.50894 183 ALA C C 1
ATOM 5301 O O . ALA C 1 183 ? 51.05896 67.30910 40.77154 1.000 53.66250 183 ALA C O 1
ATOM 5303 N N . GLU C 1 184 ? 50.23739 65.34316 41.49338 1.000 54.46784 184 GLU C N 1
ATOM 5304 C CA . GLU C 1 184 ? 51.25378 64.58050 40.77967 1.000 47.72711 184 GLU C CA 1
ATOM 5305 C C . GLU C 1 184 ? 51.13134 64.78395 39.27700 1.000 49.63347 184 GLU C C 1
ATOM 5306 O O . GLU C 1 184 ? 52.13603 64.99150 38.58777 1.000 48.01925 184 GLU C O 1
ATOM 5312 N N . LEU C 1 185 ? 49.90200 64.74616 38.75403 1.000 48.38062 185 LEU C N 1
ATOM 5313 C CA . LEU C 1 185 ? 49.70046 64.87730 37.31527 1.000 51.04175 185 LEU C CA 1
ATOM 5314 C C . LEU C 1 185 ? 50.25769 66.19815 36.78872 1.000 49.79460 185 LEU C C 1
ATOM 5315 O O . LEU C 1 185 ? 50.85490 66.23822 35.70745 1.000 45.32116 185 LEU C O 1
ATOM 5320 N N . GLN C 1 186 ? 50.07355 67.29347 37.53421 1.000 50.20155 186 GLN C N 1
ATOM 5321 C CA . GLN C 1 186 ? 50.63575 68.56155 37.08451 1.000 51.55553 186 GLN C CA 1
ATOM 5322 C C . GLN C 1 186 ? 52.14443 68.62022 37.31324 1.000 52.36624 186 GLN C C 1
ATOM 5323 O O . GLN C 1 186 ? 52.85137 69.31134 36.57121 1.000 48.43765 186 GLN C O 1
ATOM 5329 N N . ARG C 1 187 ? 52.65571 67.89965 38.31727 1.000 51.57584 187 ARG C N 1
ATOM 5330 C CA . ARG C 1 187 ? 54.10256 67.78140 38.47875 1.000 49.51838 187 ARG C CA 1
ATOM 5331 C C . ARG C 1 187 ? 54.72944 67.10387 37.27138 1.000 50.48300 187 ARG C C 1
ATOM 5332 O O . ARG C 1 187 ? 55.78517 67.53218 36.78974 1.000 49.81090 187 ARG C O 1
ATOM 5340 N N . VAL C 1 188 ? 54.08292 66.05308 36.75916 1.000 43.52567 188 VAL C N 1
ATOM 5341 C CA . VAL C 1 188 ? 54.62512 65.32451 35.61380 1.000 49.94579 188 VAL C CA 1
ATOM 5342 C C . VAL C 1 188 ? 54.76698 66.24289 34.40881 1.000 46.63608 188 VAL C C 1
ATOM 5343 O O . VAL C 1 188 ? 55.81570 66.27741 33.75325 1.000 41.89075 188 VAL C O 1
ATOM 5347 N N . LYS C 1 189 ? 53.71479 67.00552 34.09832 1.000 51.79842 189 LYS C N 1
ATOM 5348 C CA . LYS C 1 189 ? 53.81631 67.96382 33.00163 1.000 48.43980 189 LYS C CA 1
ATOM 5349 C C . LYS C 1 189 ? 54.88741 69.01346 33.28079 1.000 49.36940 189 LYS C C 1
ATOM 5350 O O . LYS C 1 189 ? 55.58180 69.45691 32.35859 1.000 48.62693 189 LYS C O 1
ATOM 5356 N N . GLY C 1 190 ? 55.04461 69.41123 34.54458 1.000 49.86333 190 GLY C N 1
ATOM 5357 C CA . GLY C 1 190 ? 56.07133 70.38312 34.87645 1.000 50.51869 190 GLY C CA 1
ATOM 5358 C C . GLY C 1 190 ? 57.47333 69.86287 34.62396 1.000 50.76604 190 GLY C C 1
ATOM 5359 O O . GLY C 1 190 ? 58.25731 70.48154 33.89829 1.000 46.88726 190 GLY C O 1
ATOM 5360 N N . GLN C 1 191 ? 57.80328 68.70314 35.19969 1.000 45.99938 191 GLN C N 1
ATOM 5361 C CA . GLN C 1 191 ? 59.18861 68.24801 35.20757 1.000 46.08011 191 GLN C CA 1
ATOM 5362 C C . GLN C 1 191 ? 59.59285 67.45328 33.96640 1.000 44.59881 191 GLN C C 1
ATOM 5363 O O . GLN C 1 191 ? 60.79426 67.27891 33.73283 1.000 46.76297 191 GLN C O 1
ATOM 5369 N N . GLY C 1 192 ? 58.64537 66.95856 33.17261 1.000 42.15229 192 GLY C N 1
ATOM 5370 C CA . GLY C 1 192 ? 59.00212 66.19911 31.98898 1.000 41.54494 192 GLY C CA 1
ATOM 5371 C C . GLY C 1 192 ? 59.28730 64.72532 32.20533 1.000 41.38896 192 GLY C C 1
ATOM 5372 O O . GLY C 1 192 ? 59.84015 64.08061 31.30538 1.000 41.79557 192 GLY C O 1
ATOM 5373 N N . PHE C 1 193 ? 58.93677 64.16856 33.36097 1.000 37.54583 193 PHE C N 1
ATOM 5374 C CA . PHE C 1 193 ? 59.12899 62.74549 33.60868 1.000 37.33837 193 PHE C CA 1
ATOM 5375 C C . PHE C 1 193 ? 58.28062 62.33875 34.80341 1.000 38.48408 193 PHE C C 1
ATOM 5376 O O . PHE C 1 193 ? 57.82446 63.17700 35.58406 1.000 36.61162 193 PHE C O 1
ATOM 5384 N N . CYS C 1 194 ? 58.10666 61.03274 34.95486 1.000 34.47898 194 CYS C N 1
ATOM 5385 C CA . CYS C 1 194 ? 57.27051 60.49698 36.01745 1.000 39.47833 194 CYS C CA 1
ATOM 5386 C C . CYS C 1 194 ? 57.94255 59.29127 36.65853 1.000 36.01193 194 CYS C C 1
ATOM 5387 O O . CYS C 1 194 ? 58.45195 58.41104 35.95654 1.000 35.57417 194 CYS C O 1
ATOM 5390 N N . ILE C 1 195 ? 57.93434 59.24828 37.98838 1.000 35.74844 195 ILE C N 1
ATOM 5391 C CA . ILE C 1 195 ? 58.38370 58.08527 38.74097 1.000 34.23919 195 ILE C CA 1
ATOM 5392 C C . ILE C 1 195 ? 57.21432 57.56108 39.56115 1.000 38.53041 195 ILE C C 1
ATOM 5393 O O . ILE C 1 195 ? 56.57141 58.32930 40.28713 1.000 40.36409 195 ILE C O 1
ATOM 5398 N N . VAL C 1 196 ? 56.93776 56.25978 39.45176 1.000 34.66267 196 VAL C N 1
ATOM 5399 C CA . VAL C 1 196 ? 55.94094 55.60139 40.29140 1.000 34.71978 196 VAL C CA 1
ATOM 5400 C C . VAL C 1 196 ? 56.64715 54.58133 41.17294 1.000 35.07020 196 VAL C C 1
ATOM 5401 O O . VAL C 1 196 ? 57.41907 53.75299 40.67720 1.000 35.36722 196 VAL C O 1
ATOM 5405 N N . ASP C 1 197 ? 56.38433 54.64304 42.47357 1.000 33.39664 197 ASP C N 1
ATOM 5406 C CA . ASP C 1 197 ? 56.98508 53.74449 43.46240 1.000 36.27354 197 ASP C CA 1
ATOM 5407 C C . ASP C 1 197 ? 55.91452 52.77691 43.97985 1.000 36.15845 197 ASP C C 1
ATOM 5408 O O . ASP C 1 197 ? 55.26784 53.03220 44.99463 1.000 33.66260 197 ASP C O 1
ATOM 5413 N N . GLN C 1 198 ? 55.72318 51.67612 43.25099 1.000 31.43521 198 GLN C N 1
ATOM 5414 C CA . GLN C 1 198 ? 55.00805 50.49803 43.73547 1.000 35.72635 198 GLN C CA 1
ATOM 5415 C C . GLN C 1 198 ? 53.52378 50.77212 43.97297 1.000 36.93796 198 GLN C C 1
ATOM 5416 O O . GLN C 1 198 ? 52.93827 50.26029 44.91924 1.000 33.60054 198 GLN C O 1
ATOM 5422 N N . GLU C 1 199 ? 52.90363 51.56185 43.10118 1.000 33.26755 199 GLU C N 1
ATOM 5423 C CA . GLU C 1 199 ? 51.48208 51.82290 43.24458 1.000 38.49057 199 GLU C CA 1
ATOM 5424 C C . GLU C 1 199 ? 50.64145 50.85351 42.43063 1.000 39.66254 199 GLU C C 1
ATOM 5425 O O . GLU C 1 199 ? 49.45414 50.66761 42.72498 1.000 38.03496 199 GLU C O 1
ATOM 5431 N N . TYR C 1 200 ? 51.23613 50.23442 41.41895 1.000 36.20721 200 TYR C N 1
ATOM 5432 C CA . TYR C 1 200 ? 50.55653 49.27998 40.56084 1.000 37.38775 200 TYR C CA 1
ATOM 5433 C C . TYR C 1 200 ? 50.88897 47.84646 40.93910 1.000 41.10561 200 TYR C C 1
ATOM 5434 O O . TYR C 1 200 ? 50.01252 46.97277 40.92113 1.000 39.75867 200 TYR C O 1
ATOM 5443 N N . GLU C 1 201 ? 52.13717 47.61081 41.32604 1.000 36.77186 201 GLU C N 1
ATOM 5444 C CA . GLU C 1 201 ? 52.63224 46.28644 41.65031 1.000 39.32894 201 GLU C CA 1
ATOM 5445 C C . GLU C 1 201 ? 53.73759 46.45170 42.67716 1.000 36.35922 201 GLU C C 1
ATOM 5446 O O . GLU C 1 201 ? 54.57346 47.35233 42.55300 1.000 39.25330 201 GLU C O 1
ATOM 5452 N N . ILE C 1 202 ? 53.73114 45.58992 43.69196 1.000 36.00896 202 ILE C N 1
ATOM 5453 C CA . ILE C 1 202 ? 54.77186 45.62109 44.71142 1.000 35.55979 202 ILE C CA 1
ATOM 5454 C C . ILE C 1 202 ? 56.11054 45.23938 44.08635 1.000 35.57860 202 ILE C C 1
ATOM 5455 O O . ILE C 1 202 ? 56.18330 44.36662 43.21208 1.000 36.63458 202 ILE C O 1
ATOM 5460 N N . GLY C 1 203 ? 57.17863 45.91063 44.52065 1.000 39.56489 203 GLY C N 1
ATOM 5461 C CA . GLY C 1 203 ? 58.49180 45.75072 43.93071 1.000 33.91823 203 GLY C CA 1
ATOM 5462 C C . GLY C 1 203 ? 58.73068 46.57160 42.68652 1.000 39.91982 203 GLY C C 1
ATOM 5463 O O . GLY C 1 203 ? 59.89069 46.78998 42.31252 1.000 42.84895 203 GLY C O 1
ATOM 5472 N N . ARG C 1 205 ? 59.21332 49.64828 40.50566 1.000 35.56360 205 ARG C N 1
ATOM 5473 C CA . ARG C 1 205 ? 59.53073 51.06371 40.38859 1.000 30.84535 205 ARG C CA 1
ATOM 5474 C C . ARG C 1 205 ? 59.63455 51.38326 38.90946 1.000 32.36971 205 ARG C C 1
ATOM 5475 O O . ARG C 1 205 ? 60.27935 50.64092 38.15648 1.000 34.44370 205 ARG C O 1
ATOM 5483 N N . VAL C 1 206 ? 58.96417 52.44401 38.47476 1.000 26.69335 206 VAL C N 1
ATOM 5484 C CA . VAL C 1 206 ? 58.87125 52.74306 37.04860 1.000 29.79457 206 VAL C CA 1
ATOM 5485 C C . VAL C 1 206 ? 59.19779 54.20704 36.82195 1.000 30.52663 206 VAL C C 1
ATOM 5486 O O . VAL C 1 206 ? 58.61790 55.08737 37.46478 1.000 31.59267 206 VAL C O 1
ATOM 5490 N N . LEU C 1 207 ? 60.10019 54.46270 35.88598 1.000 29.30515 207 LEU C N 1
ATOM 5491 C CA . LEU C 1 207 ? 60.43716 55.80338 35.44441 1.000 27.89571 207 LEU C CA 1
ATOM 5492 C C . LEU C 1 207 ? 59.99111 55.94050 33.99789 1.000 30.44358 207 LEU C C 1
ATOM 5493 O O . LEU C 1 207 ? 60.29494 55.06452 33.18434 1.000 30.58342 207 LEU C O 1
ATOM 5498 N N . GLY C 1 208 ? 59.27949 57.02172 33.67112 1.000 31.07838 208 GLY C N 1
ATOM 5499 C CA . GLY C 1 208 ? 58.84185 57.25197 32.30476 1.000 31.12869 208 GLY C CA 1
ATOM 5500 C C . GLY C 1 208 ? 59.10905 58.66468 31.82923 1.000 35.76472 208 GLY C C 1
ATOM 5501 O O . GLY C 1 208 ? 59.18143 59.60299 32.62029 1.000 38.18539 208 GLY C O 1
ATOM 5502 N N . VAL C 1 209 ? 59.26096 58.80262 30.51107 1.000 34.36219 209 VAL C N 1
ATOM 5503 C CA . VAL C 1 209 ? 59.30634 60.10993 29.85115 1.000 38.76063 209 VAL C CA 1
ATOM 5504 C C . VAL C 1 209 ? 58.32956 60.14559 28.67454 1.000 41.66281 209 VAL C C 1
ATOM 5505 O O . VAL C 1 209 ? 58.06716 59.10671 28.04953 1.000 33.97713 209 VAL C O 1
ATOM 5509 N N . PRO C 1 210 ? 57.78154 61.31238 28.33152 1.000 44.56722 210 PRO C N 1
ATOM 5510 C CA . PRO C 1 210 ? 56.93743 61.41742 27.13934 1.000 39.60276 210 PRO C CA 1
ATOM 5511 C C . PRO C 1 210 ? 57.74294 61.47178 25.85221 1.000 40.11396 210 PRO C C 1
ATOM 5512 O O . PRO C 1 210 ? 58.85735 61.99744 25.79748 1.000 40.56127 210 PRO C O 1
ATOM 5516 N N . LEU C 1 211 ? 57.15494 60.91136 24.80178 1.000 38.94046 211 LEU C N 1
ATOM 5517 C CA . LEU C 1 211 ? 57.66600 61.04974 23.44430 1.000 42.44709 211 LEU C CA 1
ATOM 5518 C C . LEU C 1 211 ? 56.62680 61.80977 22.63415 1.000 48.71543 211 LEU C C 1
ATOM 5519 O O . LEU C 1 211 ? 55.47413 61.36597 22.52429 1.000 47.08196 211 LEU C O 1
ATOM 5524 N N . LEU C 1 212 ? 57.03056 62.95036 22.07083 1.000 50.75532 212 LEU C N 1
ATOM 5525 C CA . LEU C 1 212 ? 56.10426 63.87516 21.43202 1.000 50.70124 212 LEU C CA 1
ATOM 5526 C C . LEU C 1 212 ? 56.38265 63.98894 19.93763 1.000 54.35837 212 LEU C C 1
ATOM 5527 O O . LEU C 1 212 ? 57.47439 63.66695 19.45731 1.000 52.40287 212 LEU C O 1
ATOM 5532 N N . GLY C 1 213 ? 55.36398 64.46176 19.20696 1.000 57.18320 213 GLY C N 1
ATOM 5533 C CA . GLY C 1 213 ? 55.49071 64.75279 17.79474 1.000 62.03351 213 GLY C CA 1
ATOM 5534 C C . GLY C 1 213 ? 55.87907 66.20102 17.53920 1.000 67.45460 213 GLY C C 1
ATOM 5535 O O . GLY C 1 213 ? 56.11825 66.98673 18.45486 1.000 60.73359 213 GLY C O 1
ATOM 5536 N N . ARG C 1 214 ? 55.93286 66.56015 16.25155 1.000 74.84938 214 ARG C N 1
ATOM 5537 C CA . ARG C 1 214 ? 56.47228 67.87490 15.90431 1.000 78.29537 214 ARG C CA 1
ATOM 5538 C C . ARG C 1 214 ? 55.54679 69.00766 16.33576 1.000 76.89758 214 ARG C C 1
ATOM 5539 O O . ARG C 1 214 ? 56.01363 70.13502 16.55218 1.000 74.69323 214 ARG C O 1
ATOM 5547 N N . ALA C 1 215 ? 54.24579 68.73268 16.46284 1.000 75.14818 215 ALA C N 1
ATOM 5548 C CA . ALA C 1 215 ? 53.27606 69.69564 16.97174 1.000 74.48813 215 ALA C CA 1
ATOM 5549 C C . ALA C 1 215 ? 53.21346 69.73066 18.49991 1.000 74.39012 215 ALA C C 1
ATOM 5550 O O . ALA C 1 215 ? 52.41879 70.49893 19.05946 1.000 73.70503 215 ALA C O 1
ATOM 5552 N N . GLY C 1 216 ? 54.02305 68.91240 19.18545 1.000 72.79783 216 GLY C N 1
ATOM 5553 C CA . GLY C 1 216 ? 54.07932 68.89087 20.63581 1.000 67.11742 216 GLY C CA 1
ATOM 5554 C C . GLY C 1 216 ? 53.10502 67.94982 21.31616 1.000 62.28077 216 GLY C C 1
ATOM 5555 O O . GLY C 1 216 ? 53.13534 67.83720 22.54916 1.000 53.76948 216 GLY C O 1
ATOM 5556 N N . GLN C 1 217 ? 52.23872 67.28326 20.56109 1.000 61.80111 217 GLN C N 1
ATOM 5557 C CA . GLN C 1 217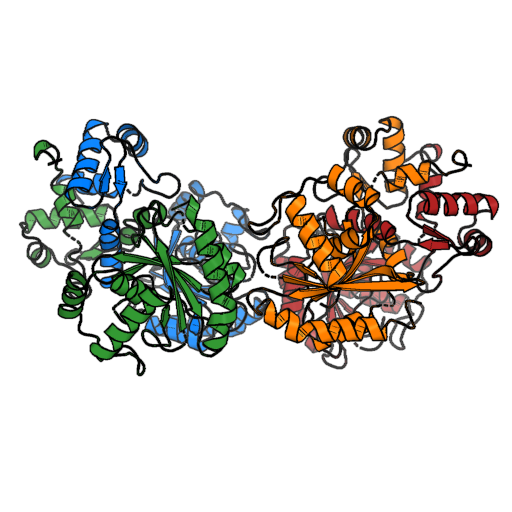 ? 51.27529 66.36581 21.14736 1.000 61.21969 217 GLN C CA 1
ATOM 5558 C C . GLN C 1 217 ? 51.95622 65.07663 21.59749 1.000 56.46561 217 GLN C C 1
ATOM 5559 O O . GLN C 1 217 ? 52.96153 64.64623 21.02826 1.000 54.12700 217 GLN C O 1
ATOM 5565 N N . LEU C 1 218 ? 51.38827 64.45287 22.62596 1.000 51.07019 218 LEU C N 1
ATOM 5566 C CA . LEU C 1 218 ? 51.89392 63.17115 23.09877 1.000 47.17776 218 LEU C CA 1
ATOM 5567 C C . LEU C 1 218 ? 51.59652 62.08881 22.06511 1.000 51.15561 218 LEU C C 1
ATOM 5568 O O . LEU C 1 218 ? 50.44123 61.89926 21.66738 1.000 48.67731 218 LEU C O 1
ATOM 5573 N N . LYS C 1 219 ? 52.63921 61.39801 21.60901 1.000 46.32502 219 LYS C N 1
ATOM 5574 C CA . LYS C 1 219 ? 52.48505 60.21738 20.76860 1.000 46.83494 219 LYS C CA 1
ATOM 5575 C C . LYS C 1 219 ? 52.61986 58.91581 21.55262 1.000 45.18232 219 LYS C C 1
ATOM 5576 O O . LYS C 1 219 ? 51.86491 57.97103 21.30092 1.000 43.75842 219 LYS C O 1
ATOM 5582 N N . ALA C 1 220 ? 53.54466 58.85109 22.51260 1.000 44.13717 220 ALA C N 1
ATOM 5583 C CA . ALA C 1 220 ? 53.83482 57.61632 23.23539 1.000 38.10151 220 ALA C CA 1
ATOM 5584 C C . ALA C 1 220 ? 54.72383 57.94299 24.42551 1.000 42.96655 220 ALA C C 1
ATOM 5585 O O . ALA C 1 220 ? 55.25546 59.05239 24.54577 1.000 44.02809 220 ALA C O 1
ATOM 5587 N N . THR C 1 221 ? 54.89944 56.94562 25.29262 1.000 36.92023 221 THR C N 1
ATOM 5588 C CA . THR C 1 221 ? 55.79194 57.03629 26.43775 1.000 37.24423 221 THR C CA 1
ATOM 5589 C C . THR C 1 221 ? 56.90906 56.00345 26.33228 1.000 36.63836 221 THR C C 1
ATOM 5590 O O . THR C 1 221 ? 56.79177 54.99869 25.62141 1.000 34.51107 221 THR C O 1
ATOM 5594 N N . LEU C 1 222 ? 58.00716 56.28695 27.04101 1.000 32.99194 222 LEU C N 1
ATOM 5595 C CA . LEU C 1 222 ? 59.17149 55.41282 27.13880 1.000 30.56136 222 LEU C CA 1
ATOM 5596 C C . LEU C 1 222 ? 59.45609 55.20357 28.61723 1.000 32.05820 222 LEU C C 1
ATOM 5597 O O . LEU C 1 222 ? 59.65531 56.17465 29.35525 1.000 32.95773 222 LEU C O 1
ATOM 5602 N N . THR C 1 223 ? 59.45282 53.95255 29.06755 1.000 28.37231 223 THR C N 1
ATOM 5603 C CA . THR C 1 223 ? 59.58981 53.69980 30.49084 1.000 29.20906 223 THR C CA 1
ATOM 5604 C C . THR C 1 223 ? 60.63754 52.63795 30.76705 1.000 26.64660 223 THR C C 1
ATOM 5605 O O . THR C 1 223 ? 60.83930 51.71298 29.97770 1.000 29.15702 223 THR C O 1
ATOM 5609 N N . ILE C 1 224 ? 61.26866 52.78729 31.92983 1.000 29.42673 224 ILE C N 1
ATOM 5610 C CA . ILE C 1 224 ? 62.19876 51.83428 32.51630 1.000 29.59650 224 ILE C CA 1
ATOM 5611 C C . ILE C 1 224 ? 61.55298 51.30085 33.79579 1.000 30.12372 224 ILE C C 1
ATOM 5612 O O . ILE C 1 224 ? 61.18188 52.07773 34.68766 1.000 28.38183 224 ILE C O 1
ATOM 5617 N N . THR C 1 225 ? 61.41418 49.98209 33.88647 1.000 28.04316 225 THR C N 1
ATOM 5618 C CA . THR C 1 225 ? 60.90835 49.32349 35.08472 1.000 32.42429 225 THR C CA 1
ATOM 5619 C C . THR C 1 225 ? 62.04131 48.58735 35.77829 1.000 32.61657 225 THR C C 1
ATOM 5620 O O . THR C 1 225 ? 62.76957 47.81321 35.14248 1.000 32.40626 225 THR C O 1
ATOM 5624 N N . THR C 1 226 ? 62.16027 48.81305 37.08255 1.000 26.44866 226 THR C N 1
ATOM 5625 C CA . THR C 1 226 ? 63.24830 48.30211 37.88959 1.000 31.30936 226 THR C CA 1
ATOM 5626 C C . THR C 1 226 ? 62.65670 47.82760 39.21560 1.000 35.98157 226 THR C C 1
ATOM 5627 O O . THR C 1 226 ? 61.47983 48.05441 39.51219 1.000 33.51277 226 THR C O 1
ATOM 5631 N N . HIS C 1 227 ? 63.46109 47.13435 40.00969 1.000 35.87240 227 HIS C N 1
ATOM 5632 C CA . HIS C 1 227 ? 62.97749 46.53901 41.24902 1.000 37.63790 227 HIS C CA 1
ATOM 5633 C C . HIS C 1 227 ? 63.38822 47.39207 42.43761 1.000 35.60037 227 HIS C C 1
ATOM 5634 O O . HIS C 1 227 ? 64.55830 47.76330 42.56915 1.000 37.74794 227 HIS C O 1
ATOM 5641 N N . ALA C 1 228 ? 62.42528 47.68147 43.31336 1.000 37.55474 228 ALA C N 1
ATOM 5642 C CA . ALA C 1 228 ? 62.68066 48.58948 44.42407 1.000 38.50227 228 ALA C CA 1
ATOM 5643 C C . ALA C 1 228 ? 63.74046 48.06199 45.38255 1.000 39.57659 228 ALA C C 1
ATOM 5644 O O . ALA C 1 228 ? 64.30368 48.84930 46.15227 1.000 43.54757 228 ALA C O 1
ATOM 5646 N N . SER C 1 229 ? 64.03361 46.75921 45.35379 1.000 38.12590 229 SER C N 1
ATOM 5647 C CA . SER C 1 229 ? 65.03830 46.17855 46.23979 1.000 40.25891 229 SER C CA 1
ATOM 5648 C C . SER C 1 229 ? 66.46363 46.33754 45.72082 1.000 44.86098 229 SER C C 1
ATOM 5649 O O . SER C 1 229 ? 67.40798 45.92323 46.40776 1.000 39.28307 229 SER C O 1
ATOM 5652 N N . ARG C 1 230 ? 66.64000 46.91603 44.53213 1.000 39.36623 230 ARG C N 1
ATOM 5653 C CA . ARG C 1 230 ? 67.95504 47.11952 43.94016 1.000 40.88102 230 ARG C CA 1
ATOM 5654 C C . ARG C 1 230 ? 68.33101 48.59379 43.90220 1.000 41.82711 230 ARG C C 1
ATOM 5655 O O . ARG C 1 230 ? 69.38166 48.98184 44.41568 1.000 46.51397 230 ARG C O 1
ATOM 5663 N N . LEU C 1 231 ? 67.49703 49.43275 43.30252 1.000 37.18767 231 LEU C N 1
ATOM 5664 C CA . LEU C 1 231 ? 67.80310 50.84620 43.16070 1.000 41.58712 231 LEU C CA 1
ATOM 5665 C C . LEU C 1 231 ? 66.93864 51.69937 44.08045 1.000 42.02131 231 LEU C C 1
ATOM 5666 O O . LEU C 1 231 ? 65.76913 51.39095 44.33248 1.000 39.73886 231 LEU C O 1
ATOM 5671 N N . SER C 1 232 ? 67.52573 52.78922 44.55636 1.000 36.91147 232 SER C N 1
ATOM 5672 C CA . SER C 1 232 ? 66.76276 53.85835 45.17071 1.000 37.81871 232 SER C CA 1
ATOM 5673 C C . SER C 1 232 ? 66.28247 54.81461 44.08958 1.000 35.92555 232 SER C C 1
ATOM 5674 O O . SER C 1 232 ? 66.83211 54.86124 42.98430 1.000 39.35717 232 SER C O 1
ATOM 5677 N N . ILE C 1 233 ? 65.22429 55.56247 44.41621 1.000 34.59264 233 ILE C N 1
ATOM 5678 C CA . ILE C 1 233 ? 64.67529 56.54073 43.48438 1.000 37.43004 233 ILE C CA 1
ATOM 5679 C C . ILE C 1 233 ? 65.75467 57.53127 43.07844 1.000 36.08731 233 ILE C C 1
ATOM 5680 O O . ILE C 1 233 ? 65.88627 57.88685 41.89931 1.000 34.92535 233 ILE C O 1
ATOM 5685 N N . ASP C 1 234 ? 66.51154 58.01634 44.06403 1.000 39.46674 234 ASP C N 1
ATOM 5686 C CA . ASP C 1 234 ? 67.73441 58.77885 43.84732 1.000 41.65272 234 ASP C CA 1
ATOM 5687 C C . ASP C 1 234 ? 68.58348 58.20396 42.71273 1.000 38.21400 234 ASP C C 1
ATOM 5688 O O . ASP C 1 234 ? 68.92333 58.90197 41.74791 1.000 39.10294 234 ASP C O 1
ATOM 5693 N N . GLU C 1 235 ? 68.93204 56.91885 42.81497 1.000 37.11594 235 GLU C N 1
ATOM 5694 C CA . GLU C 1 235 ? 69.76701 56.30322 41.78795 1.000 34.77414 235 GLU C CA 1
ATOM 5695 C C . GLU C 1 235 ? 69.04061 56.23163 40.43965 1.000 38.63830 235 GLU C C 1
ATOM 5696 O O . GLU C 1 235 ? 69.65354 56.47682 39.38990 1.000 33.61846 235 GLU C O 1
ATOM 5702 N N . ILE C 1 236 ? 67.73572 55.91146 40.43803 1.000 35.84754 236 ILE C N 1
ATOM 5703 C CA . ILE C 1 236 ? 66.98836 55.87616 39.17292 1.000 33.53891 236 ILE C CA 1
ATOM 5704 C C . ILE C 1 236 ? 67.05315 57.22999 38.47996 1.000 32.93921 236 ILE C C 1
ATOM 5705 O O . ILE C 1 236 ? 67.24491 57.31208 37.26392 1.000 35.47201 236 ILE C O 1
ATOM 5710 N N . ARG C 1 237 ? 66.88086 58.30989 39.24325 1.000 32.78730 237 ARG C N 1
ATOM 5711 C CA . ARG C 1 237 ? 66.95672 59.65440 38.67812 1.000 39.62288 237 ARG C CA 1
ATOM 5712 C C . ARG C 1 237 ? 68.32336 59.92408 38.04911 1.000 34.93853 237 ARG C C 1
ATOM 5713 O O . ARG C 1 237 ? 68.41300 60.42657 36.92522 1.000 35.17310 237 ARG C O 1
ATOM 5721 N N . LEU C 1 238 ? 69.40005 59.60437 38.77109 1.000 34.65004 238 LEU C N 1
ATOM 5722 C CA . LEU C 1 238 ? 70.73986 60.03261 38.37328 1.000 33.09658 238 LEU C CA 1
ATOM 5723 C C . LEU C 1 238 ? 71.34148 59.14694 37.28723 1.000 32.34029 238 LEU C C 1
ATOM 5724 O O . LEU C 1 238 ? 72.08298 59.64332 36.42597 1.000 32.71972 238 LEU C O 1
ATOM 5729 N N . ARG C 1 239 ? 71.00946 57.85445 37.28512 1.000 29.68607 239 ARG C N 1
ATOM 5730 C CA . ARG C 1 239 ? 71.58116 56.88702 36.35726 1.000 31.47620 239 ARG C CA 1
ATOM 5731 C C . ARG C 1 239 ? 70.72923 56.63215 35.13100 1.000 32.27656 239 ARG C C 1
ATOM 5732 O O . ARG C 1 239 ? 71.27696 56.39521 34.04641 1.000 30.17043 239 ARG C O 1
ATOM 5740 N N . TYR C 1 240 ? 69.40689 56.62132 35.27257 1.000 29.99937 240 TYR C N 1
ATOM 5741 C CA . TYR C 1 240 ? 68.54887 56.19063 34.17238 1.000 33.33668 240 TYR C CA 1
ATOM 5742 C C . TYR C 1 240 ? 67.87844 57.34574 33.44278 1.000 31.40936 240 TYR C C 1
ATOM 5743 O O . TYR C 1 240 ? 67.80586 57.31748 32.21422 1.000 30.07553 240 TYR C O 1
ATOM 5752 N N . LEU C 1 241 ? 67.38696 58.35814 34.16805 1.000 32.38552 241 LEU C N 1
ATOM 5753 C CA . LEU C 1 241 ? 66.75055 59.50070 33.51095 1.000 32.08767 241 LEU C CA 1
ATOM 5754 C C . LEU C 1 241 ? 67.61823 60.16759 32.44211 1.000 30.70691 241 LEU C C 1
ATOM 5755 O O . LEU C 1 241 ? 67.07897 60.47445 31.36692 1.000 34.91900 241 LEU C O 1
ATOM 5760 N N . PRO C 1 242 ? 68.92032 60.42460 32.63709 1.000 33.02685 242 PRO C N 1
ATOM 5761 C CA . PRO C 1 242 ? 69.68478 61.01500 31.52458 1.000 34.43450 242 PRO C CA 1
ATOM 5762 C C . PRO C 1 242 ? 69.72882 60.11321 30.30261 1.000 32.56906 242 PRO C C 1
ATOM 5763 O O . PRO C 1 242 ? 69.80411 60.61491 29.17946 1.000 34.49522 242 PRO C O 1
ATOM 5767 N N . THR C 1 243 ? 69.65811 58.79048 30.49686 1.000 35.96814 243 THR C N 1
ATOM 5768 C CA . THR C 1 243 ? 69.57143 57.86100 29.37631 1.000 31.79254 243 THR C CA 1
ATOM 5769 C C . THR C 1 243 ? 68.25520 58.02625 28.62214 1.000 33.91578 243 THR C C 1
ATOM 5770 O O . THR C 1 243 ? 68.23429 58.00553 27.38642 1.000 31.90535 243 THR C O 1
ATOM 5774 N N . LEU C 1 244 ? 67.14900 58.19741 29.35542 1.000 32.84245 244 LEU C N 1
ATOM 5775 C CA . LEU C 1 244 ? 65.85953 58.46961 28.72368 1.000 32.55550 244 LEU C CA 1
ATOM 5776 C C . LEU C 1 244 ? 65.86675 59.80143 27.97648 1.000 33.86902 244 LEU C C 1
ATOM 5777 O O . LEU C 1 244 ? 65.29017 59.91489 26.88767 1.000 34.39842 244 LEU C O 1
ATOM 5782 N N . TYR C 1 245 ? 66.48634 60.83120 28.55762 1.000 35.10314 245 TYR C N 1
ATOM 5783 C CA . TYR C 1 245 ? 66.57724 62.10874 27.85584 1.000 38.00608 245 TYR C CA 1
ATOM 5784 C C . TYR C 1 245 ? 67.39403 61.98009 26.57526 1.000 38.80154 245 TYR C C 1
ATOM 5785 O O . TYR C 1 245 ? 67.10784 62.66902 25.59249 1.000 41.57765 245 TYR C O 1
ATOM 5794 N N . GLU C 1 246 ? 68.40818 61.10125 26.55974 1.000 39.93810 246 GLU C N 1
ATOM 5795 C CA . GLU C 1 246 ? 69.19453 60.89892 25.33994 1.000 40.20319 246 GLU C CA 1
ATOM 5796 C C . GLU C 1 246 ? 68.39043 60.14877 24.28278 1.000 42.93428 246 GLU C C 1
ATOM 5797 O O . GLU C 1 246 ? 68.49184 60.44864 23.08388 1.000 42.98550 246 GLU C O 1
ATOM 5803 N N . ALA C 1 247 ? 67.58700 59.16719 24.70558 1.000 40.27416 247 ALA C N 1
ATOM 5804 C CA . ALA C 1 247 ? 66.70813 58.48498 23.76091 1.000 41.19293 247 ALA C CA 1
ATOM 5805 C C . ALA C 1 247 ? 65.67543 59.44604 23.17682 1.000 42.36092 247 ALA C C 1
ATOM 5806 O O . ALA C 1 247 ? 65.42310 59.43285 21.96836 1.000 45.73194 247 ALA C O 1
ATOM 5808 N N . GLN C 1 248 ? 65.06851 60.28671 24.01856 1.000 45.59451 248 GLN C N 1
ATOM 5809 C CA . GLN C 1 248 ? 64.15776 61.31664 23.52430 1.000 47.65165 248 GLN C CA 1
ATOM 5810 C C . GLN C 1 248 ? 64.79999 62.12451 22.40450 1.000 51.30161 248 GLN C C 1
ATOM 5811 O O . GLN C 1 248 ? 64.23216 62.26869 21.31545 1.000 53.75764 248 GLN C O 1
ATOM 5817 N N . ALA C 1 249 ? 65.99869 62.65343 22.66139 1.000 49.95727 249 ALA C N 1
ATOM 5818 C CA . ALA C 1 249 ? 66.68372 63.48546 21.67686 1.000 50.10279 249 ALA C CA 1
ATOM 5819 C C . ALA C 1 249 ? 66.97251 62.70499 20.40432 1.000 51.09301 249 ALA C C 1
ATOM 5820 O O . ALA C 1 249 ? 66.72490 63.18708 19.29285 1.000 53.59183 249 ALA C O 1
ATOM 5822 N N . LEU C 1 250 ? 67.50092 61.49176 20.55108 1.000 49.40137 250 LEU C N 1
ATOM 5823 C CA . LEU C 1 250 ? 67.75676 60.64259 19.39574 1.000 45.49665 250 LEU C CA 1
ATOM 5824 C C . LEU C 1 250 ? 66.50057 60.40475 18.56051 1.000 51.55902 250 LEU C C 1
ATOM 5825 O O . LEU C 1 250 ? 66.59522 60.24365 17.33828 1.000 56.08989 250 LEU C O 1
ATOM 5830 N N . LEU C 1 251 ? 65.32371 60.38421 19.18811 1.000 50.87257 251 LEU C N 1
ATOM 5831 C CA . LEU C 1 251 ? 64.08859 59.99218 18.52142 1.000 52.19405 251 LEU C CA 1
ATOM 5832 C C . LEU C 1 251 ? 63.35946 61.15315 17.85736 1.000 57.86067 251 LEU C C 1
ATOM 5833 O O . LEU C 1 251 ? 62.27245 60.94767 17.30862 1.000 58.35735 251 LEU C O 1
ATOM 5838 N N . ARG C 1 252 ? 63.91950 62.35911 17.89182 1.000 59.16623 252 ARG C N 1
ATOM 5839 C CA . ARG C 1 252 ? 63.23102 63.52605 17.34804 1.000 65.24241 252 ARG C CA 1
ATOM 5840 C C . ARG C 1 252 ? 63.12220 63.47548 15.81557 1.000 67.76374 252 ARG C C 1
ATOM 5841 O O . ARG C 1 252 ? 62.06756 63.81805 15.27943 1.000 69.08529 252 ARG C O 1
ATOM 5849 N N . PRO C 1 253 ? 64.15695 63.06958 15.05306 1.000 68.79653 253 PRO C N 1
ATOM 5850 C CA . PRO C 1 253 ? 63.95754 62.93737 13.59426 1.000 66.96123 253 PRO C CA 1
ATOM 5851 C C . PRO C 1 253 ? 62.96602 61.85492 13.21518 1.000 69.13140 253 PRO C C 1
ATOM 5852 O O . PRO C 1 253 ? 62.37302 61.93248 12.13390 1.000 72.76899 253 PRO C O 1
ATOM 5856 N N . VAL C 1 254 ? 62.75457 60.85491 14.06842 1.000 67.09542 254 VAL C N 1
ATOM 5857 C CA . VAL C 1 254 ? 61.75503 59.84174 13.76463 1.000 63.85739 254 VAL C CA 1
ATOM 5858 C C . VAL C 1 254 ? 60.35859 60.39826 13.99462 1.000 69.56114 254 VAL C C 1
ATOM 5859 O O . VAL C 1 254 ? 59.44771 60.17071 13.18959 1.000 75.00068 254 VAL C O 1
ATOM 5863 N N . LEU C 1 255 ? 60.16571 61.11413 15.10129 1.000 71.61708 255 LEU C N 1
ATOM 5864 C CA . LEU C 1 255 ? 58.97582 61.91965 15.33814 1.000 69.84187 255 LEU C CA 1
ATOM 5865 C C . LEU C 1 255 ? 57.76356 61.04536 15.63156 1.000 77.02700 255 LEU C C 1
ATOM 5866 O O . LEU C 1 255 ? 57.34230 60.23505 14.80349 1.000 76.91803 255 LEU C O 1
ATOM 5871 N N . ALA D 1 5 ? 106.75717 17.57653 -0.11046 1.000 59.61588 5 ALA D N 1
ATOM 5872 C CA . ALA D 1 5 ? 108.13154 17.90426 0.25725 1.000 55.60711 5 ALA D CA 1
ATOM 5873 C C . ALA D 1 5 ? 108.51595 19.28428 -0.28413 1.000 52.70869 5 ALA D C 1
ATOM 5874 O O . ALA D 1 5 ? 108.23437 19.60457 -1.43865 1.000 50.11705 5 ALA D O 1
ATOM 5876 N N . ILE D 1 6 ? 109.14410 20.09572 0.56693 1.000 47.85689 6 ILE D N 1
ATOM 5877 C CA . ILE D 1 6 ? 109.60756 21.43367 0.21309 1.000 41.35162 6 ILE D CA 1
ATOM 5878 C C . ILE D 1 6 ? 111.09520 21.35386 -0.10203 1.000 39.45161 6 ILE D C 1
ATOM 5879 O O . ILE D 1 6 ? 111.86242 20.73765 0.64835 1.000 32.23728 6 ILE D O 1
ATOM 5884 N N . HIS D 1 7 ? 111.50606 21.94974 -1.21620 1.000 36.50418 7 HIS D N 1
ATOM 5885 C CA . HIS D 1 7 ? 112.92971 21.96476 -1.54218 1.000 32.15203 7 HIS D CA 1
ATOM 5886 C C . HIS D 1 7 ? 113.63719 22.92537 -0.59847 1.000 30.09009 7 HIS D C 1
ATOM 5887 O O . HIS D 1 7 ? 113.18876 24.06655 -0.44566 1.000 29.96522 7 HIS D O 1
ATOM 5894 N N . PRO D 1 8 ? 114.72516 22.50231 0.05573 1.000 30.44018 8 PRO D N 1
ATOM 5895 C CA . PRO D 1 8 ? 115.36943 23.36816 1.05231 1.000 29.27920 8 PRO D CA 1
ATOM 5896 C C . PRO D 1 8 ? 115.81329 24.70048 0.49938 1.000 28.17003 8 PRO D C 1
ATOM 5897 O O . PRO D 1 8 ? 115.76477 25.69083 1.22955 1.000 27.63690 8 PRO D O 1
ATOM 5901 N N . ARG D 1 9 ? 116.23340 24.76944 -0.76862 1.000 28.40164 9 ARG D N 1
ATOM 5902 C CA . ARG D 1 9 ? 116.61323 26.05583 -1.34738 1.000 28.98869 9 ARG D CA 1
ATOM 5903 C C . ARG D 1 9 ? 115.41930 26.96969 -1.57428 1.000 28.77600 9 ARG D C 1
ATOM 5904 O O . ARG D 1 9 ? 115.60926 28.17513 -1.75434 1.000 33.40423 9 ARG D O 1
ATOM 5912 N N . ASP D 1 10 ? 114.19684 26.44022 -1.57162 1.000 27.22417 10 ASP D N 1
ATOM 5913 C CA . ASP D 1 10 ? 113.02853 27.32210 -1.60015 1.000 31.07367 10 ASP D CA 1
ATOM 5914 C C . ASP D 1 10 ? 112.78022 28.04527 -0.26814 1.000 29.55087 10 ASP D C 1
ATOM 5915 O O . ASP D 1 10 ? 112.00159 29.00114 -0.23593 1.000 26.63121 10 ASP D O 1
ATOM 5920 N N . LEU D 1 11 ? 113.42806 27.64098 0.82391 1.000 30.87786 11 LEU D N 1
ATOM 5921 C CA . LEU D 1 11 ? 113.11073 28.22369 2.12385 1.000 28.52147 11 LEU D CA 1
ATOM 5922 C C . LEU D 1 11 ? 113.69312 29.62867 2.25096 1.000 29.48475 11 LEU D C 1
ATOM 5923 O O . LEU D 1 11 ? 114.78742 29.91379 1.75791 1.000 30.76607 11 LEU D O 1
ATOM 5928 N N . ILE D 1 12 ? 112.94493 30.52521 2.89114 1.000 25.59991 12 ILE D N 1
ATOM 5929 C CA . ILE D 1 12 ? 113.43045 31.88004 3.14354 1.000 22.97396 12 ILE D CA 1
ATOM 5930 C C . ILE D 1 12 ? 114.12976 31.83445 4.50012 1.000 28.99449 12 ILE D C 1
ATOM 5931 O O . ILE D 1 12 ? 113.48107 31.88785 5.55192 1.000 28.36345 12 ILE D O 1
ATOM 5936 N N . ALA D 1 13 ? 115.46265 31.73197 4.47317 1.000 27.89250 13 ALA D N 1
ATOM 5937 C CA . ALA D 1 13 ? 116.23062 31.46863 5.68667 1.000 28.23746 13 ALA D CA 1
ATOM 5938 C C . ALA D 1 13 ? 116.19585 32.63496 6.65990 1.000 30.53915 13 ALA D C 1
ATOM 5939 O O . ALA D 1 13 ? 116.21802 32.41745 7.88249 1.000 28.06410 13 ALA D O 1
ATOM 5941 N N . GLY D 1 14 ? 116.16396 33.86929 6.15617 1.000 24.66325 14 GLY D N 1
ATOM 5942 C CA . GLY D 1 14 ? 116.02631 35.00631 7.05344 1.000 27.95316 14 GLY D CA 1
ATOM 5943 C C . GLY D 1 14 ? 114.77005 34.92063 7.91051 1.000 28.17066 14 GLY D C 1
ATOM 5944 O O . GLY D 1 14 ? 114.77890 35.28128 9.09296 1.000 22.94314 14 GLY D O 1
ATOM 5945 N N . LEU D 1 15 ? 113.67574 34.44051 7.32427 1.000 23.79269 15 LEU D N 1
ATOM 5946 C CA . LEU D 1 15 ? 112.43267 34.28912 8.06872 1.000 25.43028 15 LEU D CA 1
ATOM 5947 C C . LEU D 1 15 ? 112.54752 33.18083 9.10852 1.000 23.64195 15 LEU D C 1
ATOM 5948 O O . LEU D 1 15 ? 112.14161 33.36054 10.25937 1.000 23.13680 15 LEU D O 1
ATOM 5953 N N . GLN D 1 16 ? 113.07753 32.01834 8.71042 1.000 20.86279 16 GLN D N 1
ATOM 5954 C CA . GLN D 1 16 ? 113.27716 30.91612 9.65014 1.000 25.86226 16 GLN D CA 1
ATOM 5955 C C . GLN D 1 16 ? 114.08999 31.35265 10.86107 1.000 26.53777 16 GLN D C 1
ATOM 5956 O O . GLN D 1 16 ? 113.72187 31.07454 12.01231 1.000 21.98971 16 GLN D O 1
ATOM 5962 N N . LYS D 1 17 ? 115.23150 31.99517 10.61318 1.000 22.99714 17 LYS D N 1
ATOM 5963 C CA . LYS D 1 17 ? 116.13330 32.34643 11.69802 1.000 22.85688 17 LYS D CA 1
ATOM 5964 C C . LYS D 1 17 ? 115.56726 33.49360 12.52136 1.000 21.36567 17 LYS D C 1
ATOM 5965 O O . LYS D 1 17 ? 115.73872 33.53246 13.75187 1.000 21.86130 17 LYS D O 1
ATOM 5971 N N . GLY D 1 18 ? 114.89341 34.43178 11.85485 1.000 21.67032 18 GLY D N 1
ATOM 5972 C CA . GLY D 1 18 ? 114.32653 35.56776 12.55204 1.000 19.83418 18 GLY D CA 1
ATOM 5973 C C . GLY D 1 18 ? 113.23030 35.16235 13.51650 1.000 21.83257 18 GLY D C 1
ATOM 5974 O O . GLY D 1 18 ? 113.15517 35.68264 14.63107 1.000 23.05817 18 GLY D O 1
ATOM 5975 N N . LEU D 1 19 ? 112.35718 34.23471 13.10212 1.000 18.84983 19 LEU D N 1
ATOM 5976 C CA . LEU D 1 19 ? 111.28909 33.81171 14.00323 1.000 18.28358 19 LEU D CA 1
ATOM 5977 C C . LEU D 1 19 ? 111.83550 32.96894 15.15144 1.000 20.86572 19 LEU D C 1
ATOM 5978 O O . LEU D 1 19 ? 111.30549 33.02452 16.27263 1.000 22.78328 19 LEU D O 1
ATOM 5983 N N . ALA D 1 20 ? 112.88824 32.19311 14.90429 1.000 19.94511 20 ALA D N 1
ATOM 5984 C CA . ALA D 1 20 ? 113.53343 31.46825 16.00031 1.000 23.47218 20 ALA D CA 1
ATOM 5985 C C . ALA D 1 20 ? 114.12901 32.43162 17.01976 1.000 22.02274 20 ALA D C 1
ATOM 5986 O O . ALA D 1 20 ? 114.04966 32.19764 18.23528 1.000 21.09363 20 ALA D O 1
ATOM 5988 N N . LEU D 1 21 ? 114.73423 33.52119 16.53905 1.000 21.05232 21 LEU D N 1
ATOM 5989 C CA . LEU D 1 21 ? 115.40113 34.46658 17.42648 1.000 23.14372 21 LEU D CA 1
ATOM 5990 C C . LEU D 1 21 ? 114.40525 35.16670 18.34660 1.000 21.95576 21 LEU D C 1
ATOM 5991 O O . LEU D 1 21 ? 114.69053 35.39340 19.53181 1.000 23.90476 21 LEU D O 1
ATOM 6004 N N . GLN D 1 23 ? 111.82043 34.07322 19.66669 1.000 21.20777 23 GLN D N 1
ATOM 6005 C CA . GLN D 1 23 ? 111.44586 33.17320 20.75381 1.000 20.17890 23 GLN D CA 1
ATOM 6006 C C . GLN D 1 23 ? 112.54219 32.98314 21.79493 1.000 25.09478 23 GLN D C 1
ATOM 6007 O O . GLN D 1 23 ? 112.30999 32.26481 22.77016 1.000 24.35312 23 GLN D O 1
ATOM 6013 N N . LEU D 1 24 ? 113.72295 33.59765 21.61952 1.000 22.75482 24 LEU D N 1
ATOM 6014 C CA . LEU D 1 24 ? 114.76634 33.52449 22.63944 1.000 24.19006 24 LEU D CA 1
ATOM 6015 C C . LEU D 1 24 ? 114.57325 34.55069 23.75447 1.000 28.27039 24 LEU D C 1
ATOM 6016 O O . LEU D 1 24 ? 115.19256 34.42604 24.81555 1.000 28.83245 24 LEU D O 1
ATOM 6021 N N . PHE D 1 25 ? 113.75802 35.57323 23.53520 1.000 23.26442 25 PHE D N 1
ATOM 6022 C CA . PHE D 1 25 ? 113.34711 36.43360 24.63342 1.000 23.52500 25 PHE D CA 1
ATOM 6023 C C . PHE D 1 25 ? 112.33984 35.68175 25.49092 1.000 26.37305 25 PHE D C 1
ATOM 6024 O O . PHE D 1 25 ? 111.38974 35.09374 24.96770 1.000 20.92658 25 PHE D O 1
ATOM 6032 N N . SER D 1 26 ? 112.55516 35.67488 26.80567 1.000 25.36667 26 SER D N 1
ATOM 6033 C CA . SER D 1 26 ? 111.68909 34.91659 27.69768 1.000 28.59295 26 SER D CA 1
ATOM 6034 C C . SER D 1 26 ? 111.71991 35.56207 29.07817 1.000 29.66881 26 SER D C 1
ATOM 6035 O O . SER D 1 26 ? 112.38910 36.57394 29.29597 1.000 25.10594 26 SER D O 1
ATOM 6038 N N . ALA D 1 27 ? 110.98091 34.95564 30.01043 1.000 27.60821 27 ALA D N 1
ATOM 6039 C CA . ALA D 1 27 ? 111.04525 35.35728 31.41464 1.000 32.37759 27 ALA D CA 1
ATOM 6040 C C . ALA D 1 27 ? 112.45937 35.20571 31.97756 1.000 30.95669 27 ALA D C 1
ATOM 6041 O O . ALA D 1 27 ? 112.93059 36.07052 32.72660 1.000 35.37697 27 ALA D O 1
ATOM 6043 N N . GLU D 1 28 ? 113.15082 34.11448 31.62905 1.000 31.99038 28 GLU D N 1
ATOM 6044 C CA . GLU D 1 28 ? 114.51532 33.88395 32.09033 1.000 34.26627 28 GLU D CA 1
ATOM 6045 C C . GLU D 1 28 ? 115.54046 34.66881 31.29246 1.000 35.59315 28 GLU D C 1
ATOM 6046 O O . GLU D 1 28 ? 116.66371 34.85262 31.76892 1.000 36.82445 28 GLU D O 1
ATOM 6052 N N . GLN D 1 29 ? 115.19640 35.10228 30.08066 1.000 33.18724 29 GLN D N 1
ATOM 6053 C CA . GLN D 1 29 ? 116.11107 35.83582 29.20501 1.000 29.08066 29 GLN D CA 1
ATOM 6054 C C . GLN D 1 29 ? 115.37839 37.05894 28.66752 1.000 31.20666 29 GLN D C 1
ATOM 6055 O O . GLN D 1 29 ? 115.03997 37.13257 27.47631 1.000 32.47786 29 GLN D O 1
ATOM 6061 N N . PRO D 1 30 ? 115.13777 38.05334 29.52738 1.000 29.36992 30 PRO D N 1
ATOM 6062 C CA . PRO D 1 30 ? 114.26322 39.17427 29.14384 1.000 30.17272 30 PRO D CA 1
ATOM 6063 C C . PRO D 1 30 ? 114.83915 40.06768 28.06451 1.000 28.85234 30 PRO D C 1
ATOM 6064 O O . PRO D 1 30 ? 114.07012 40.66721 27.30248 1.000 29.41089 30 PRO D O 1
ATOM 6068 N N . ARG D 1 31 ? 116.15727 40.21007 27.99532 1.000 25.95954 31 ARG D N 1
ATOM 6069 C CA . ARG D 1 31 ? 116.80429 40.98208 26.94300 1.000 30.16956 31 ARG D CA 1
ATOM 6070 C C . ARG D 1 31 ? 117.95417 40.15810 26.39113 1.000 30.65381 31 ARG D C 1
ATOM 6071 O O . ARG D 1 31 ? 118.28365 39.09182 26.91043 1.000 32.61130 31 ARG D O 1
ATOM 6079 N N . LEU D 1 32 ? 118.56190 40.66329 25.32676 1.000 29.50533 32 LEU D N 1
ATOM 6080 C CA . LEU D 1 32 ? 119.66244 39.98205 24.66497 1.000 33.10905 32 LEU D CA 1
ATOM 6081 C C . LEU D 1 32 ? 120.66599 41.02579 24.22054 1.000 34.64456 32 LEU D C 1
ATOM 6082 O O . LEU D 1 32 ? 120.27959 42.03767 23.62638 1.000 30.27762 32 LEU D O 1
ATOM 6087 N N . SER D 1 33 ? 121.93855 40.79063 24.54361 1.000 35.46157 33 SER D N 1
ATOM 6088 C CA . SER D 1 33 ? 123.04953 41.46295 23.88656 1.000 33.47740 33 SER D CA 1
ATOM 6089 C C . SER D 1 33 ? 123.39975 40.69265 22.62019 1.000 32.58521 33 SER D C 1
ATOM 6090 O O . SER D 1 33 ? 122.91014 39.58507 22.38672 1.000 31.98292 33 SER D O 1
ATOM 6093 N N . VAL D 1 34 ? 124.24865 41.28323 21.78017 1.000 31.59394 34 VAL D N 1
ATOM 6094 C CA . VAL D 1 34 ? 124.70322 40.57089 20.58753 1.000 32.25881 34 VAL D CA 1
ATOM 6095 C C . VAL D 1 34 ? 125.43965 39.28429 20.95370 1.000 38.19286 34 VAL D C 1
ATOM 6096 O O . VAL D 1 34 ? 125.12183 38.23359 20.37458 1.000 36.94689 34 VAL D O 1
ATOM 6100 N N . PRO D 1 35 ? 126.40618 39.27761 21.88912 1.000 35.46755 35 PRO D N 1
ATOM 6101 C CA . PRO D 1 35 ? 127.02853 37.98189 22.23904 1.000 33.58363 35 PRO D CA 1
ATOM 6102 C C . PRO D 1 35 ? 126.04039 36.95779 22.77788 1.000 37.32303 35 PRO D C 1
ATOM 6103 O O . PRO D 1 35 ? 126.11391 35.78792 22.38580 1.000 35.01433 35 PRO D O 1
ATOM 6107 N N . GLN D 1 36 ? 125.13431 37.35258 23.68354 1.000 36.31941 36 GLN D N 1
ATOM 6108 C CA . GLN D 1 36 ? 124.13489 36.41447 24.18861 1.000 36.38163 36 GLN D CA 1
ATOM 6109 C C . GLN D 1 36 ? 123.27491 35.87408 23.05844 1.000 36.30322 36 GLN D C 1
ATOM 6110 O O . GLN D 1 36 ? 123.00151 34.66856 22.98893 1.000 34.11841 36 GLN D O 1
ATOM 6116 N N . ALA D 1 37 ? 122.82716 36.76792 22.16960 1.000 34.81123 37 ALA D N 1
ATOM 6117 C CA . ALA D 1 37 ? 122.01052 36.36718 21.02946 1.000 34.79976 37 ALA D CA 1
ATOM 6118 C C . ALA D 1 37 ? 122.75363 35.39251 20.12436 1.000 37.00667 37 ALA D C 1
ATOM 6119 O O . ALA D 1 37 ? 122.16016 34.43689 19.60644 1.000 31.79200 37 ALA D O 1
ATOM 6121 N N . ALA D 1 38 ? 124.05453 35.62209 19.92156 1.000 36.06028 38 ALA D N 1
ATOM 6122 C CA . ALA D 1 38 ? 124.83142 34.79127 19.00363 1.000 37.04005 38 ALA D CA 1
ATOM 6123 C C . ALA D 1 38 ? 124.99774 33.37557 19.53955 1.000 36.56961 38 ALA D C 1
ATOM 6124 O O . ALA D 1 38 ? 124.81153 32.39996 18.80655 1.000 36.59035 38 ALA D O 1
ATOM 6126 N N . ARG D 1 39 ? 125.31608 33.24351 20.82412 1.000 38.46360 39 ARG D N 1
ATOM 6127 C CA . ARG D 1 39 ? 125.55141 31.92143 21.38448 1.000 42.75791 39 ARG D CA 1
ATOM 6128 C C . ARG D 1 39 ? 124.25195 31.11130 21.48753 1.000 40.92573 39 ARG D C 1
ATOM 6129 O O . ARG D 1 39 ? 124.23515 29.91366 21.16448 1.000 35.50066 39 ARG D O 1
ATOM 6137 N N . LEU D 1 40 ? 123.15072 31.74354 21.91922 1.000 35.92520 40 LEU D N 1
ATOM 6138 C CA . LEU D 1 40 ? 121.89310 31.01446 22.08900 1.000 35.75454 40 LEU D CA 1
ATOM 6139 C C . LEU D 1 40 ? 121.23803 30.66698 20.75755 1.000 37.95264 40 LEU D C 1
ATOM 6140 O O . LEU D 1 40 ? 120.37581 29.78358 20.70746 1.000 36.90539 40 LEU D O 1
ATOM 6145 N N . SER D 1 41 ? 121.61278 31.34033 19.68383 1.000 35.64986 41 SER D N 1
ATOM 6146 C CA . SER D 1 41 ? 120.98875 31.08443 18.40242 1.000 39.17707 41 SER D CA 1
ATOM 6147 C C . SER D 1 41 ? 121.87543 30.28410 17.46618 1.000 40.31763 41 SER D C 1
ATOM 6148 O O . SER D 1 41 ? 121.37870 29.80024 16.44400 1.000 47.32681 41 SER D O 1
ATOM 6151 N N . GLY D 1 42 ? 123.16020 30.12525 17.79006 1.000 36.86625 42 GLY D N 1
ATOM 6152 C CA . GLY D 1 42 ? 124.08263 29.46883 16.89068 1.000 39.13177 42 GLY D CA 1
ATOM 6153 C C . GLY D 1 42 ? 124.52075 30.30977 15.71538 1.000 42.97047 42 GLY D C 1
ATOM 6154 O O . GLY D 1 42 ? 125.15803 29.78284 14.79849 1.000 40.79083 42 GLY D O 1
ATOM 6155 N N . LEU D 1 43 ? 124.18392 31.59298 15.69649 1.000 45.33145 43 LEU D N 1
ATOM 6156 C CA . LEU D 1 43 ? 124.62666 32.50360 14.64954 1.000 42.16706 43 LEU D CA 1
ATOM 6157 C C . LEU D 1 43 ? 125.87295 33.24352 15.10504 1.000 39.75103 43 LEU D C 1
ATOM 6158 O O . LEU D 1 43 ? 126.16577 33.33729 16.29854 1.000 42.89210 43 LEU D O 1
ATOM 6163 N N . THR D 1 44 ? 126.60847 33.77635 14.13716 1.000 46.46514 44 THR D N 1
ATOM 6164 C CA . THR D 1 44 ? 127.73549 34.62638 14.47939 1.000 42.88313 44 THR D CA 1
ATOM 6165 C C . THR D 1 44 ? 127.22869 35.94731 15.05740 1.000 43.61098 44 THR D C 1
ATOM 6166 O O . THR D 1 44 ? 126.07914 36.34596 14.84256 1.000 43.04778 44 THR D O 1
ATOM 6170 N N . SER D 1 45 ? 128.09586 36.61822 15.81935 1.000 34.35473 45 SER D N 1
ATOM 6171 C CA . SER D 1 45 ? 127.77875 37.96220 16.29446 1.000 41.38179 45 SER D CA 1
ATOM 6172 C C . SER D 1 45 ? 127.36331 38.87073 15.14197 1.000 44.83626 45 SER D C 1
ATOM 6173 O O . SER D 1 45 ? 126.38367 39.61877 15.24788 1.000 40.37257 45 SER D O 1
ATOM 6176 N N . SER D 1 46 ? 128.10143 38.81278 14.03029 1.000 42.21354 46 SER D N 1
ATOM 6177 C CA . SER D 1 46 ? 127.85269 39.71844 12.91646 1.000 42.12416 46 SER D CA 1
ATOM 6178 C C . SER D 1 46 ? 126.47576 39.47977 12.31754 1.000 41.80217 46 SER D C 1
ATOM 6179 O O . SER D 1 46 ? 125.71140 40.42478 12.09437 1.000 37.02153 46 SER D O 1
ATOM 6182 N N . ALA D 1 47 ? 126.14774 38.21241 12.05139 1.000 38.78257 47 ALA D N 1
ATOM 6183 C CA . ALA D 1 47 ? 124.85409 37.86969 11.47214 1.000 39.58576 47 ALA D CA 1
ATOM 6184 C C . ALA D 1 47 ? 123.71043 38.23266 12.41353 1.000 36.77408 47 ALA D C 1
ATOM 6185 O O . ALA D 1 47 ? 122.72745 38.85344 11.99496 1.000 34.20543 47 ALA D O 1
ATOM 6187 N N . VAL D 1 48 ? 123.83037 37.87660 13.69778 1.000 35.35740 48 VAL D N 1
ATOM 6188 C CA . VAL D 1 48 ? 122.70562 38.07158 14.61145 1.000 36.29963 48 VAL D CA 1
ATOM 6189 C C . VAL D 1 48 ? 122.46322 39.55631 14.86828 1.000 34.10257 48 VAL D C 1
ATOM 6190 O O . VAL D 1 48 ? 121.32247 39.97057 15.11678 1.000 28.84122 48 VAL D O 1
ATOM 6194 N N . ARG D 1 49 ? 123.50987 40.38492 14.80551 1.000 34.22416 49 ARG D N 1
ATOM 6195 C CA . ARG D 1 49 ? 123.28928 41.82223 14.90342 1.000 29.33000 49 ARG D CA 1
ATOM 6196 C C . ARG D 1 49 ? 122.44968 42.32183 13.73313 1.000 31.18473 49 ARG D C 1
ATOM 6197 O O . ARG D 1 49 ? 121.62735 43.22974 13.90279 1.000 29.72101 49 ARG D O 1
ATOM 6205 N N . ARG D 1 50 ? 122.61486 41.73025 12.54518 1.000 30.57194 50 ARG D N 1
ATOM 6206 C CA . ARG D 1 50 ? 121.74796 42.11436 11.43395 1.000 29.00641 50 ARG D CA 1
ATOM 6207 C C . ARG D 1 50 ? 120.29890 41.73556 11.71450 1.000 28.69021 50 ARG D C 1
ATOM 6208 O O . ARG D 1 50 ? 119.37827 42.49640 11.39383 1.000 29.29424 50 ARG D O 1
ATOM 6216 N N . PHE D 1 51 ? 120.07805 40.55224 12.28900 1.000 26.89980 51 PHE D N 1
ATOM 6217 C CA . PHE D 1 51 ? 118.72065 40.12867 12.61477 1.000 30.07979 51 PHE D CA 1
ATOM 6218 C C . PHE D 1 51 ? 118.10826 41.02954 13.67442 1.000 25.97248 51 PHE D C 1
ATOM 6219 O O . PHE D 1 51 ? 116.93618 41.40268 13.56825 1.000 25.08216 51 PHE D O 1
ATOM 6227 N N . LEU D 1 52 ? 118.89399 41.40118 14.69239 1.000 22.10222 52 LEU D N 1
ATOM 6228 C CA . LEU D 1 52 ? 118.37798 42.22670 15.77482 1.000 23.81136 52 LEU D CA 1
ATOM 6229 C C . LEU D 1 52 ? 118.10023 43.64453 15.30957 1.000 26.91426 52 LEU D C 1
ATOM 6230 O O . LEU D 1 52 ? 117.15602 44.27596 15.79298 1.000 26.38723 52 LEU D O 1
ATOM 6235 N N . LEU D 1 53 ? 118.88306 44.15724 14.35968 1.000 27.27249 53 LEU D N 1
ATOM 6236 C CA . LEU D 1 53 ? 118.60165 45.49259 13.83797 1.000 27.85708 53 LEU D CA 1
ATOM 6237 C C . LEU D 1 53 ? 117.41802 45.48999 12.88496 1.000 23.29633 53 LEU D C 1
ATOM 6238 O O . LEU D 1 53 ? 116.74371 46.51315 12.73482 1.000 25.20116 53 LEU D O 1
ATOM 6243 N N . THR D 1 54 ? 117.18609 44.38115 12.18703 1.000 24.30095 54 THR D N 1
ATOM 6244 C CA . THR D 1 54 ? 115.98474 44.28787 11.36921 1.000 22.92762 54 THR D CA 1
ATOM 6245 C C . THR D 1 54 ? 114.73721 44.31860 12.24705 1.000 24.96652 54 THR D C 1
ATOM 6246 O O . THR D 1 54 ? 113.76618 45.01808 11.93289 1.000 24.27213 54 THR D O 1
ATOM 6250 N N . LEU D 1 55 ? 114.76981 43.60365 13.38237 1.000 24.47964 55 LEU D N 1
ATOM 6251 C CA . LEU D 1 55 ? 113.64298 43.63212 14.31554 1.000 23.78947 55 LEU D CA 1
ATOM 6252 C C . LEU D 1 55 ? 113.38921 45.04408 14.83938 1.000 24.59352 55 LEU D C 1
ATOM 6253 O O . LEU D 1 55 ? 112.23048 45.47181 14.93368 1.000 24.63416 55 LEU D O 1
ATOM 6258 N N . VAL D 1 56 ? 114.46137 45.79181 15.15115 1.000 23.85525 56 VAL D N 1
ATOM 6259 C CA . VAL D 1 56 ? 114.31987 47.18461 15.58572 1.000 25.22549 56 VAL D CA 1
ATOM 6260 C C . VAL D 1 56 ? 113.71021 48.03602 14.48093 1.000 25.75921 56 VAL D C 1
ATOM 6261 O O . VAL D 1 56 ? 112.78484 48.81981 14.71351 1.000 23.59334 56 VAL D O 1
ATOM 6265 N N . HIS D 1 57 ? 114.22561 47.88618 13.26214 1.000 28.00603 57 HIS D N 1
ATOM 6266 C CA . HIS D 1 57 ? 113.77338 48.69923 12.14043 1.000 29.18414 57 HIS D CA 1
ATOM 6267 C C . HIS D 1 57 ? 112.29491 48.47425 11.85384 1.000 28.79335 57 HIS D C 1
ATOM 6268 O O . HIS D 1 57 ? 111.57559 49.41154 11.47716 1.000 29.58384 57 HIS D O 1
ATOM 6275 N N . GLU D 1 58 ? 111.82869 47.23375 12.01168 1.000 24.38795 58 GLU D N 1
ATOM 6276 C CA . GLU D 1 58 ? 110.43176 46.88517 11.77068 1.000 25.95572 58 GLU D CA 1
ATOM 6277 C C . GLU D 1 58 ? 109.52518 47.17442 12.96376 1.000 21.97425 58 GLU D C 1
ATOM 6278 O O . GLU D 1 58 ? 108.31936 46.93470 12.87982 1.000 25.65816 58 GLU D O 1
ATOM 6284 N N . GLY D 1 59 ? 110.06358 47.66810 14.06333 1.000 21.43482 59 GLY D N 1
ATOM 6285 C CA . GLY D 1 59 ? 109.24286 48.01350 15.20636 1.000 27.02152 59 GLY D CA 1
ATOM 6286 C C . GLY D 1 59 ? 108.96784 46.88804 16.18124 1.000 22.38711 59 GLY D C 1
ATOM 6287 O O . GLY D 1 59 ? 108.20576 47.09692 17.13236 1.000 24.34492 59 GLY D O 1
ATOM 6288 N N . PHE D 1 60 ? 109.55791 45.70261 15.97473 1.000 21.89398 60 PHE D N 1
ATOM 6289 C CA . PHE D 1 60 ? 109.34190 44.54396 16.83966 1.000 22.48128 60 PHE D CA 1
ATOM 6290 C C . PHE D 1 60 ? 110.30025 44.48828 18.01426 1.000 22.01927 60 PHE D C 1
ATOM 6291 O O . PHE D 1 60 ? 110.07490 43.69930 18.94698 1.000 20.66780 60 PHE D O 1
ATOM 6299 N N . ALA D 1 61 ? 111.37246 45.27266 17.97286 1.000 22.82412 61 ALA D N 1
ATOM 6300 C CA . ALA D 1 61 ? 112.36299 45.29168 19.03559 1.000 25.39656 61 ALA D CA 1
ATOM 6301 C C . ALA D 1 61 ? 112.82054 46.72333 19.25599 1.000 27.03036 61 ALA D C 1
ATOM 6302 O O . ALA D 1 61 ? 112.74383 47.56088 18.34868 1.000 24.62323 61 ALA D O 1
ATOM 6304 N N . GLU D 1 62 ? 113.29018 46.98738 20.47455 1.000 25.04750 62 GLU D N 1
ATOM 6305 C CA . GLU D 1 62 ? 113.98171 48.21678 20.83459 1.000 28.71983 62 GLU D CA 1
ATOM 6306 C C . GLU D 1 62 ? 115.39153 47.88799 21.32060 1.000 31.16245 62 GLU D C 1
ATOM 6307 O O . GLU D 1 62 ? 115.71334 46.73923 21.64689 1.000 29.20880 62 GLU D O 1
ATOM 6313 N N . THR D 1 63 ? 116.23290 48.91817 21.39976 1.000 30.50061 63 THR D N 1
ATOM 6314 C CA . THR D 1 63 ? 117.59747 48.72278 21.87518 1.000 29.27824 63 THR D CA 1
ATOM 6315 C C . THR D 1 63 ? 118.07388 49.96401 22.61399 1.000 33.93451 63 THR D C 1
ATOM 6316 O O . THR D 1 63 ? 117.55168 51.06892 22.43514 1.000 31.57326 63 THR D O 1
ATOM 6320 N N . ASP D 1 64 ? 119.06590 49.75920 23.47599 1.000 34.81903 64 ASP D N 1
ATOM 6321 C CA . ASP D 1 64 ? 119.86080 50.85598 24.00391 1.000 34.61618 64 ASP D CA 1
ATOM 6322 C C . ASP D 1 64 ? 121.28287 50.82122 23.45407 1.000 39.55205 64 ASP D C 1
ATOM 6323 O O . ASP D 1 64 ? 122.18523 51.40452 24.05607 1.000 43.15861 64 ASP D O 1
ATOM 6328 N N . SER D 1 65 ? 121.47875 50.12414 22.32536 1.000 38.53133 65 SER D N 1
ATOM 6329 C CA . SER D 1 65 ? 122.73984 49.91695 21.61373 1.000 44.26216 65 SER D CA 1
ATOM 6330 C C . SER D 1 65 ? 123.56722 48.80385 22.25093 1.000 45.65116 65 SER D C 1
ATOM 6331 O O . SER D 1 65 ? 124.48955 48.28423 21.61605 1.000 49.13380 65 SER D O 1
ATOM 6334 N N . ARG D 1 66 ? 123.24432 48.40322 23.48118 1.000 43.50351 66 ARG D N 1
ATOM 6335 C CA . ARG D 1 66 ? 123.90775 47.26447 24.11352 1.000 44.33615 66 ARG D CA 1
ATOM 6336 C C . ARG D 1 66 ? 122.99426 46.04460 24.20257 1.000 40.53025 66 ARG D C 1
ATOM 6337 O O . ARG D 1 66 ? 123.34507 44.97238 23.70179 1.000 42.35291 66 ARG D O 1
ATOM 6345 N N . ASP D 1 67 ? 121.83369 46.16929 24.83717 1.000 33.57149 67 ASP D N 1
ATOM 6346 C CA . ASP D 1 67 ? 120.84384 45.10561 24.88936 1.000 34.51879 67 ASP D CA 1
ATOM 6347 C C . ASP D 1 67 ? 119.73634 45.35868 23.87155 1.000 31.97728 67 ASP D C 1
ATOM 6348 O O . ASP D 1 67 ? 119.57900 46.46824 23.36103 1.000 30.27706 67 ASP D O 1
ATOM 6353 N N . TYR D 1 68 ? 118.96082 44.30505 23.59044 1.000 29.57117 68 TYR D N 1
ATOM 6354 C CA . TYR D 1 68 ? 117.77605 44.37416 22.74542 1.000 25.15862 68 TYR D CA 1
ATOM 6355 C C . TYR D 1 68 ? 116.60464 43.73054 23.47974 1.000 28.55095 68 TYR D C 1
ATOM 6356 O O . TYR D 1 68 ? 116.79616 42.83034 24.29836 1.000 28.61436 68 TYR D O 1
ATOM 6365 N N . TRP D 1 69 ? 115.38779 44.19211 23.19018 1.000 26.00194 69 TRP D N 1
ATOM 6366 C CA . TRP D 1 69 ? 114.21169 43.60389 23.82179 1.000 25.37879 69 TRP D CA 1
ATOM 6367 C C . TRP D 1 69 ? 112.98799 43.82258 22.93510 1.000 26.16003 69 TRP D C 1
ATOM 6368 O O . TRP D 1 69 ? 112.99732 44.65756 22.02113 1.000 24.20731 69 TRP D O 1
ATOM 6379 N N . LEU D 1 70 ? 111.92689 43.05610 23.20923 1.000 22.55901 70 LEU D N 1
ATOM 6380 C CA . LEU D 1 70 ? 110.76208 43.05652 22.32178 1.000 21.95456 70 LEU D CA 1
ATOM 6381 C C . LEU D 1 70 ? 109.80801 44.20315 22.64252 1.000 20.61879 70 LEU D C 1
ATOM 6382 O O . LEU D 1 70 ? 109.73764 44.68359 23.77268 1.000 22.39872 70 LEU D O 1
ATOM 6387 N N . THR D 1 71 ? 109.07119 44.63392 21.63439 1.000 20.53161 71 THR D N 1
ATOM 6388 C CA . THR D 1 71 ? 108.03679 45.65460 21.74947 1.000 22.01764 71 THR D CA 1
ATOM 6389 C C . THR D 1 71 ? 106.65827 45.02181 21.72403 1.000 22.66055 71 THR D C 1
ATOM 6390 O O . THR D 1 71 ? 106.50520 43.83912 21.40572 1.000 19.78444 71 THR D O 1
ATOM 6394 N N . PRO D 1 72 ? 105.61080 45.80387 22.00746 1.000 22.89976 72 PRO D N 1
ATOM 6395 C CA . PRO D 1 72 ? 104.24143 45.25578 21.90753 1.000 24.10039 72 PRO D CA 1
ATOM 6396 C C . PRO D 1 72 ? 103.84973 44.80487 20.51901 1.000 23.74736 72 PRO D C 1
ATOM 6397 O O . PRO D 1 72 ? 102.89627 44.03622 20.38737 1.000 19.21708 72 PRO D O 1
ATOM 6401 N N . LYS D 1 73 ? 104.55110 45.23877 19.47426 1.000 19.32336 73 LYS D N 1
ATOM 6402 C CA . LYS D 1 73 ? 104.19208 44.78560 18.13847 1.000 21.90855 73 LYS D CA 1
ATOM 6403 C C . LYS D 1 73 ? 104.30404 43.26979 17.98030 1.000 21.86929 73 LYS D C 1
ATOM 6404 O O . LYS D 1 73 ? 103.62000 42.70040 17.12285 1.000 17.30085 73 LYS D O 1
ATOM 6410 N N . ALA D 1 74 ? 105.14057 42.59769 18.79300 1.000 18.41437 74 ALA D N 1
ATOM 6411 C CA . ALA D 1 74 ? 105.22720 41.14348 18.69315 1.000 20.37853 74 ALA D CA 1
ATOM 6412 C C . ALA D 1 74 ? 103.88223 40.49232 18.97696 1.000 19.49795 74 ALA D C 1
ATOM 6413 O O . ALA D 1 74 ? 103.59072 39.41083 18.44356 1.000 16.00437 74 ALA D O 1
ATOM 6415 N N . LEU D 1 75 ? 103.04522 41.14968 19.79796 1.000 18.72924 75 LEU D N 1
ATOM 6416 C CA . LEU D 1 75 ? 101.71478 40.63332 20.09713 1.000 18.47364 75 LEU D CA 1
ATOM 6417 C C . LEU D 1 75 ? 100.83552 40.54093 18.84731 1.000 21.47575 75 LEU D C 1
ATOM 6418 O O . LEU D 1 75 ? 99.90407 39.73583 18.81061 1.000 19.26988 75 LEU D O 1
ATOM 6423 N N . ARG D 1 76 ? 101.08904 41.37019 17.83674 1.000 19.40149 76 ARG D N 1
ATOM 6424 C CA . ARG D 1 76 ? 100.32898 41.26563 16.59222 1.000 18.69351 76 ARG D CA 1
ATOM 6425 C C . ARG D 1 76 ? 100.53613 39.92170 15.90391 1.000 15.01913 76 ARG D C 1
ATOM 6426 O O . ARG D 1 76 ? 99.64877 39.45579 15.19026 1.000 22.12140 76 ARG D O 1
ATOM 6434 N N . ILE D 1 77 ? 101.69299 39.28575 16.08143 1.000 16.93503 77 ILE D N 1
ATOM 6435 C CA . ILE D 1 77 ? 101.89328 37.97831 15.46094 1.000 15.81404 77 ILE D CA 1
ATOM 6436 C C . ILE D 1 77 ? 100.99506 36.92244 16.12068 1.000 17.12728 77 ILE D C 1
ATOM 6437 O O . ILE D 1 77 ? 100.33329 36.13801 15.43687 1.000 19.04094 77 ILE D O 1
ATOM 6442 N N . GLY D 1 78 ? 100.95845 36.87790 17.46048 1.000 20.45756 78 GLY D N 1
ATOM 6443 C CA . GLY D 1 78 ? 100.00901 35.99344 18.12579 1.000 19.36477 78 GLY D CA 1
ATOM 6444 C C . GLY D 1 78 ? 98.55352 36.35923 17.85184 1.000 19.54868 78 GLY D C 1
ATOM 6445 O O . GLY D 1 78 ? 97.70416 35.48259 17.64610 1.000 15.89414 78 GLY D O 1
ATOM 6446 N N . GLN D 1 79 ? 98.24167 37.65652 17.84476 1.000 18.36050 79 GLN D N 1
ATOM 6447 C CA . GLN D 1 79 ? 96.85390 38.07024 17.65335 1.000 20.58714 79 GLN D CA 1
ATOM 6448 C C . GLN D 1 79 ? 96.35237 37.74285 16.24379 1.000 23.37610 79 GLN D C 1
ATOM 6449 O O . GLN D 1 79 ? 95.14023 37.56191 16.03950 1.000 19.05101 79 GLN D O 1
ATOM 6455 N N . ALA D 1 80 ? 97.26317 37.67316 15.26059 1.000 17.82878 80 ALA D N 1
ATOM 6456 C CA . ALA D 1 80 ? 96.85211 37.25615 13.92562 1.000 21.06355 80 ALA D CA 1
ATOM 6457 C C . ALA D 1 80 ? 96.29332 35.84476 13.96894 1.000 22.42318 80 ALA D C 1
ATOM 6458 O O . ALA D 1 80 ? 95.29504 35.54268 13.29788 1.000 23.18054 80 ALA D O 1
ATOM 6460 N N . TYR D 1 81 ? 96.91362 34.96452 14.76720 1.000 16.79309 81 TYR D N 1
ATOM 6461 C CA . TYR D 1 81 ? 96.32890 33.64294 14.95652 1.000 19.36728 81 TYR D CA 1
ATOM 6462 C C . TYR D 1 81 ? 95.00843 33.73943 15.72214 1.000 21.81389 81 TYR D C 1
ATOM 6463 O O . TYR D 1 81 ? 93.99818 33.15690 15.31527 1.000 19.42744 81 TYR D O 1
ATOM 6472 N N . VAL D 1 82 ? 95.00235 34.46112 16.84627 1.000 22.21598 82 VAL D N 1
ATOM 6473 C CA . VAL D 1 82 ? 93.80496 34.52604 17.68487 1.000 19.57873 82 VAL D CA 1
ATOM 6474 C C . VAL D 1 82 ? 92.59684 35.02373 16.87925 1.000 24.68213 82 VAL D C 1
ATOM 6475 O O . VAL D 1 82 ? 91.48115 34.51034 17.02083 1.000 24.15990 82 VAL D O 1
ATOM 6479 N N . ASP D 1 83 ? 92.80788 36.03127 16.02455 1.000 20.70260 83 ASP D N 1
ATOM 6480 C CA . ASP D 1 83 ? 91.71764 36.66369 15.28851 1.000 23.14586 83 ASP D CA 1
ATOM 6481 C C . ASP D 1 83 ? 91.23343 35.80939 14.11804 1.000 24.17376 83 ASP D C 1
ATOM 6482 O O . ASP D 1 83 ? 90.06029 35.88823 13.74447 1.000 24.03274 83 ASP D O 1
ATOM 6487 N N . SER D 1 84 ? 92.10840 34.99233 13.53321 1.000 20.34197 84 SER D N 1
ATOM 6488 C CA . SER D 1 84 ? 91.80354 34.29611 12.29021 1.000 21.25481 84 SER D CA 1
ATOM 6489 C C . SER D 1 84 ? 91.40558 32.84130 12.48014 1.000 24.57516 84 SER D C 1
ATOM 6490 O O . SER D 1 84 ? 90.74211 32.28085 11.60647 1.000 26.83241 84 SER D O 1
ATOM 6493 N N . ALA D 1 85 ? 91.83228 32.19365 13.56110 1.000 23.43582 85 ALA D N 1
ATOM 6494 C CA . ALA D 1 85 ? 91.66918 30.74976 13.66056 1.000 24.26587 85 ALA D CA 1
ATOM 6495 C C . ALA D 1 85 ? 90.25227 30.40089 14.08317 1.000 26.65640 85 ALA D C 1
ATOM 6496 O O . ALA D 1 85 ? 89.64016 31.08722 14.90408 1.000 29.72804 85 ALA D O 1
ATOM 6498 N N . GLN D 1 86 ? 89.74652 29.30593 13.53537 1.000 28.70512 86 GLN D N 1
ATOM 6499 C CA . GLN D 1 86 ? 88.39357 28.88050 13.87541 1.000 32.24693 86 GLN D CA 1
ATOM 6500 C C . GLN D 1 86 ? 88.31614 28.32904 15.30364 1.000 27.76422 86 GLN D C 1
ATOM 6501 O O . GLN D 1 86 ? 87.37900 28.64021 16.03984 1.000 28.84035 86 GLN D O 1
ATOM 6507 N N . LEU D 1 87 ? 89.29622 27.52128 15.71319 1.000 29.08305 87 LEU D N 1
ATOM 6508 C CA . LEU D 1 87 ? 89.14068 26.73568 16.93717 1.000 35.83367 87 LEU D CA 1
ATOM 6509 C C . LEU D 1 87 ? 88.99894 27.59597 18.18778 1.000 32.24066 87 LEU D C 1
ATOM 6510 O O . LEU D 1 87 ? 88.05751 27.36134 18.96262 1.000 28.93774 87 LEU D O 1
ATOM 6515 N N . PRO D 1 88 ? 89.85631 28.58948 18.44574 1.000 29.90223 88 PRO D N 1
ATOM 6516 C CA . PRO D 1 88 ? 89.66194 29.40244 19.65632 1.000 28.95179 88 PRO D CA 1
ATOM 6517 C C . PRO D 1 88 ? 88.36206 30.18074 19.64715 1.000 30.92796 88 PRO D C 1
ATOM 6518 O O . PRO D 1 88 ? 87.70542 30.27491 20.68614 1.000 27.03368 88 PRO D O 1
ATOM 6522 N N . ARG D 1 89 ? 87.96810 30.72750 18.49105 1.000 31.36063 89 ARG D N 1
ATOM 6523 C CA . ARG D 1 89 ? 86.76991 31.55537 18.41783 1.000 32.57316 89 ARG D CA 1
ATOM 6524 C C . ARG D 1 89 ? 85.51630 30.74028 18.71267 1.000 31.30538 89 ARG D C 1
ATOM 6525 O O . ARG D 1 89 ? 84.59756 31.22895 19.37418 1.000 37.26136 89 ARG D O 1
ATOM 6541 N N . LEU D 1 91 ? 85.54454 27.89081 20.64188 1.000 31.86546 91 LEU D N 1
ATOM 6542 C CA . LEU D 1 91 ? 85.61938 27.31109 21.97282 1.000 26.93540 91 LEU D CA 1
ATOM 6543 C C . LEU D 1 91 ? 85.52823 28.35199 23.07895 1.000 29.88793 91 LEU D C 1
ATOM 6544 O O . LEU D 1 91 ? 85.15621 27.99995 24.20251 1.000 30.16130 91 LEU D O 1
ATOM 6549 N N . ARG D 1 92 ? 85.85934 29.61223 22.79476 1.000 26.20883 92 ARG D N 1
ATOM 6550 C CA . ARG D 1 92 ? 85.83750 30.64773 23.82881 1.000 30.62360 92 ARG D CA 1
ATOM 6551 C C . ARG D 1 92 ? 84.51341 30.71027 24.58715 1.000 32.76285 92 ARG D C 1
ATOM 6552 O O . ARG D 1 92 ? 84.54793 30.75006 25.82743 1.000 34.36439 92 ARG D O 1
ATOM 6560 N N . PRO D 1 93 ? 83.33476 30.68712 23.94494 1.000 31.93167 93 PRO D N 1
ATOM 6561 C CA . PRO D 1 93 ? 82.09695 30.79433 24.73843 1.000 31.31150 93 PRO D CA 1
ATOM 6562 C C . PRO D 1 93 ? 81.85372 29.60359 25.64595 1.000 31.50534 93 PRO D C 1
ATOM 6563 O O . PRO D 1 93 ? 81.26713 29.78439 26.72056 1.000 30.65444 93 PRO D O 1
ATOM 6567 N N . ILE D 1 94 ? 82.28993 28.40012 25.26458 1.000 29.14123 94 ILE D N 1
ATOM 6568 C CA . ILE D 1 94 ? 82.07207 27.24286 26.12621 1.000 30.22195 94 ILE D CA 1
ATOM 6569 C C . ILE D 1 94 ? 83.04801 27.23466 27.30574 1.000 29.64799 94 ILE D C 1
ATOM 6570 O O . ILE D 1 94 ? 82.67671 26.83460 28.41839 1.000 24.23823 94 ILE D O 1
ATOM 6575 N N . VAL D 1 95 ? 84.30542 27.65789 27.10944 1.000 26.38507 95 VAL D N 1
ATOM 6576 C CA . VAL D 1 95 ? 85.16714 27.67858 28.29044 1.000 27.10103 95 VAL D CA 1
ATOM 6577 C C . VAL D 1 95 ? 84.68799 28.74361 29.28363 1.000 30.07758 95 VAL D C 1
ATOM 6578 O O . VAL D 1 95 ? 84.77336 28.53734 30.50628 1.000 23.30985 95 VAL D O 1
ATOM 6582 N N . GLU D 1 96 ? 84.16180 29.87878 28.80048 1.000 25.13705 96 GLU D N 1
ATOM 6583 C CA . GLU D 1 96 ? 83.63672 30.85852 29.74654 1.000 30.07985 96 GLU D CA 1
ATOM 6584 C C . GLU D 1 96 ? 82.36438 30.35209 30.41345 1.000 30.61214 96 GLU D C 1
ATOM 6585 O O . GLU D 1 96 ? 82.11103 30.67190 31.58028 1.000 28.62676 96 GLU D O 1
ATOM 6591 N N . GLN D 1 97 ? 81.57651 29.54437 29.70493 1.000 26.36320 97 GLN D N 1
ATOM 6592 C CA . GLN D 1 97 ? 80.39332 28.93615 30.30030 1.000 30.35406 97 GLN D CA 1
ATOM 6593 C C . GLN D 1 97 ? 80.76827 27.94170 31.39933 1.000 30.46460 97 GLN D C 1
ATOM 6594 O O . GLN D 1 97 ? 80.16628 27.94109 32.47808 1.000 25.10734 97 GLN D O 1
ATOM 6600 N N . VAL D 1 98 ? 81.74527 27.06993 31.13142 1.000 25.66658 98 VAL D N 1
ATOM 6601 C CA . VAL D 1 98 ? 82.17634 26.08645 32.12186 1.000 25.36658 98 VAL D CA 1
ATOM 6602 C C . VAL D 1 98 ? 82.86492 26.77781 33.29732 1.000 28.00710 98 VAL D C 1
ATOM 6603 O O . VAL D 1 98 ? 82.67422 26.39173 34.45590 1.000 25.28792 98 VAL D O 1
ATOM 6607 N N . ALA D 1 99 ? 83.66169 27.81476 33.01053 1.000 23.14387 99 ALA D N 1
ATOM 6608 C CA . ALA D 1 99 ? 84.32367 28.59165 34.05238 1.000 27.40138 99 ALA D CA 1
ATOM 6609 C C . ALA D 1 99 ? 83.32085 29.21728 35.01172 1.000 29.46170 99 ALA D C 1
ATOM 6610 O O . ALA D 1 99 ? 83.53811 29.20944 36.22539 1.000 25.94286 99 ALA D O 1
ATOM 6612 N N . ARG D 1 100 ? 82.23990 29.79548 34.47785 1.000 30.55366 100 ARG D N 1
ATOM 6613 C CA . ARG D 1 100 ? 81.19564 30.39404 35.31020 1.000 33.43513 100 ARG D CA 1
ATOM 6614 C C . ARG D 1 100 ? 80.43129 29.33329 36.09351 1.000 30.10644 100 ARG D C 1
ATOM 6615 O O . ARG D 1 100 ? 80.06888 29.54591 37.25301 1.000 29.80514 100 ARG D O 1
ATOM 6623 N N . GLN D 1 101 ? 80.19236 28.18068 35.47540 1.000 27.83475 101 GLN D N 1
ATOM 6624 C CA . GLN D 1 101 ? 79.42951 27.10905 36.10594 1.000 27.87169 101 GLN D CA 1
ATOM 6625 C C . GLN D 1 101 ? 80.17307 26.49221 37.28957 1.000 32.40770 101 GLN D C 1
ATOM 6626 O O . GLN D 1 101 ? 79.55577 26.14296 38.30238 1.000 27.02543 101 GLN D O 1
ATOM 6632 N N . THR D 1 102 ? 81.50135 26.34862 37.18272 1.000 25.75905 102 THR D N 1
ATOM 6633 C CA . THR D 1 102 ? 82.30764 25.67946 38.19020 1.000 27.44212 102 THR D CA 1
ATOM 6634 C C . THR D 1 102 ? 83.08042 26.64078 39.07953 1.000 25.32936 102 THR D C 1
ATOM 6635 O O . THR D 1 102 ? 83.58356 26.21716 40.12526 1.000 30.14290 102 THR D O 1
ATOM 6639 N N . GLN D 1 103 ? 83.23416 27.89499 38.65837 1.000 24.54245 103 GLN D N 1
ATOM 6640 C CA . GLN D 1 103 ? 84.14340 28.84663 39.30241 1.000 30.24499 103 GLN D CA 1
ATOM 6641 C C . GLN D 1 103 ? 85.58450 28.32572 39.35451 1.000 26.74894 103 GLN D C 1
ATOM 6642 O O . GLN D 1 103 ? 86.30346 28.54053 40.32873 1.000 30.98257 103 GLN D O 1
ATOM 6648 N N . GLU D 1 104 ? 86.02212 27.63737 38.30427 1.000 27.89203 104 GLU D N 1
ATOM 6649 C CA . GLU D 1 104 ? 87.38737 27.12612 38.23233 1.000 22.41789 104 GLU D CA 1
ATOM 6650 C C . GLU D 1 104 ? 88.05724 27.63494 36.96217 1.000 26.30966 104 GLU D C 1
ATOM 6651 O O . GLU D 1 104 ? 87.39559 28.12927 36.04581 1.000 26.20315 104 GLU D O 1
ATOM 6657 N N . HIS D 1 105 ? 89.38408 27.50817 36.91473 1.000 20.86111 105 HIS D N 1
ATOM 6658 C CA . HIS D 1 105 ? 90.14320 27.86328 35.72170 1.000 25.56863 105 HIS D CA 1
ATOM 6659 C C . HIS D 1 105 ? 89.89266 26.82902 34.63584 1.000 22.94056 105 HIS D C 1
ATOM 6660 O O . HIS D 1 105 ? 90.10243 25.62995 34.86019 1.000 22.15198 105 HIS D O 1
ATOM 6667 N N . VAL D 1 106 ? 89.45716 27.28876 33.45926 1.000 19.24699 106 VAL D N 1
ATOM 6668 C CA . VAL D 1 106 ? 89.11862 26.41189 32.33633 1.000 21.11686 106 VAL D CA 1
ATOM 6669 C C . VAL D 1 106 ? 90.01435 26.76485 31.16151 1.000 22.90333 106 VAL D C 1
ATOM 6670 O O . VAL D 1 106 ? 90.17790 27.95159 30.84168 1.000 20.10574 106 VAL D O 1
ATOM 6674 N N . SER D 1 107 ? 90.58920 25.73471 30.52422 1.000 17.61039 107 SER D N 1
ATOM 6675 C CA . SER D 1 107 ? 91.58405 25.92526 29.47078 1.000 22.82452 107 SER D CA 1
ATOM 6676 C C . SER D 1 107 ? 91.30052 24.98988 28.31295 1.000 22.49600 107 SER D C 1
ATOM 6677 O O . SER D 1 107 ? 90.73602 23.90169 28.48497 1.000 25.68532 107 SER D O 1
ATOM 6680 N N . VAL D 1 108 ? 91.74668 25.40670 27.13702 1.000 20.25398 108 VAL D N 1
ATOM 6681 C CA . VAL D 1 108 ? 91.74053 24.57038 25.94778 1.000 17.92601 108 VAL D CA 1
ATOM 6682 C C . VAL D 1 108 ? 93.15761 24.54086 25.39561 1.000 20.69023 108 VAL D C 1
ATOM 6683 O O . VAL D 1 108 ? 93.75573 25.59200 25.13877 1.000 19.06893 108 VAL D O 1
ATOM 6687 N N . GLY D 1 109 ? 93.68253 23.34567 25.20295 1.000 17.09539 109 GLY D N 1
ATOM 6688 C CA . GLY D 1 109 ? 95.06160 23.20457 24.83383 1.000 20.66933 109 GLY D CA 1
ATOM 6689 C C . GLY D 1 109 ? 95.18487 22.41155 23.55767 1.000 23.30977 109 GLY D C 1
ATOM 6690 O O . GLY D 1 109 ? 94.27908 21.65517 23.19303 1.000 24.02362 109 GLY D O 1
ATOM 6691 N N . THR D 1 110 ? 96.30520 22.58567 22.87304 1.000 19.81599 110 THR D N 1
ATOM 6692 C CA . THR D 1 110 ? 96.66661 21.72838 21.76628 1.000 22.22054 110 THR D CA 1
ATOM 6693 C C . THR D 1 110 ? 98.18129 21.57585 21.74173 1.000 20.86335 110 THR D C 1
ATOM 6694 O O . THR D 1 110 ? 98.91873 22.41673 22.26388 1.000 19.32812 110 THR D O 1
ATOM 6698 N N . ARG D 1 111 ? 98.64294 20.48038 21.15110 1.000 21.45924 111 ARG D N 1
ATOM 6699 C CA . ARG D 1 111 ? 100.07518 20.25071 21.07900 1.000 23.09027 111 ARG D CA 1
ATOM 6700 C C . ARG D 1 111 ? 100.72014 21.24023 20.12607 1.000 22.55806 111 ARG D C 1
ATOM 6701 O O . ARG D 1 111 ? 100.24188 21.43641 19.00576 1.000 18.76644 111 ARG D O 1
ATOM 6709 N N . ASP D 1 112 ? 101.80480 21.86189 20.56401 1.000 20.33458 112 ASP D N 1
ATOM 6710 C CA . ASP D 1 112 ? 102.66582 22.59482 19.64148 1.000 22.62343 112 ASP D CA 1
ATOM 6711 C C . ASP D 1 112 ? 104.10996 22.30419 19.99154 1.000 24.27750 112 ASP D C 1
ATOM 6712 O O . ASP D 1 112 ? 104.54106 22.55838 21.12171 1.000 23.06301 112 ASP D O 1
ATOM 6717 N N . GLY D 1 113 ? 104.86315 21.79096 19.02147 1.000 27.56258 113 GLY D N 1
ATOM 6718 C CA . GLY D 1 113 ? 106.21089 21.34896 19.34824 1.000 27.70709 113 GLY D CA 1
ATOM 6719 C C . GLY D 1 113 ? 106.11633 20.22421 20.35272 1.000 26.64430 113 GLY D C 1
ATOM 6720 O O . GLY D 1 113 ? 105.37335 19.25981 20.15936 1.000 32.01187 113 GLY D O 1
ATOM 6721 N N . ASP D 1 114 ? 106.83941 20.34482 21.46104 1.000 28.44246 114 ASP D N 1
ATOM 6722 C CA . ASP D 1 114 ? 106.75913 19.34846 22.51998 1.000 28.54397 114 ASP D CA 1
ATOM 6723 C C . ASP D 1 114 ? 106.06287 19.89559 23.76933 1.000 26.37015 114 ASP D C 1
ATOM 6724 O O . ASP D 1 114 ? 106.27838 19.40772 24.87938 1.000 25.36434 114 ASP D O 1
ATOM 6729 N N . GLU D 1 115 ? 105.21784 20.90790 23.59478 1.000 23.90103 115 GLU D N 1
ATOM 6730 C CA . GLU D 1 115 ? 104.45729 21.48091 24.68883 1.000 23.94498 115 GLU D CA 1
ATOM 6731 C C . GLU D 1 115 ? 102.98283 21.46427 24.33949 1.000 25.29149 115 GLU D C 1
ATOM 6732 O O . GLU D 1 115 ? 102.59129 21.28065 23.17812 1.000 19.39429 115 GLU D O 1
ATOM 6738 N N . ILE D 1 116 ? 102.16492 21.65711 25.36927 1.000 20.61811 116 ILE D N 1
ATOM 6739 C CA . ILE D 1 116 ? 100.76707 22.00249 25.16970 1.000 20.26451 116 ILE D CA 1
ATOM 6740 C C . ILE D 1 116 ? 100.70049 23.51920 25.20047 1.000 19.46745 116 ILE D C 1
ATOM 6741 O O . ILE D 1 116 ? 101.22805 24.14386 26.12125 1.000 18.23783 116 ILE D O 1
ATOM 6746 N N . ILE D 1 117 ? 100.08513 24.12128 24.18790 1.000 15.58800 117 ILE D N 1
ATOM 6747 C CA . ILE D 1 117 ? 99.82878 25.55425 24.19436 1.000 16.64862 117 ILE D CA 1
ATOM 6748 C C . ILE D 1 117 ? 98.33639 25.74902 24.42521 1.000 20.79410 117 ILE D C 1
ATOM 6749 O O . ILE D 1 117 ? 97.51296 25.02528 23.85865 1.000 18.50523 117 ILE D O 1
ATOM 6754 N N . HIS D 1 118 ? 97.99027 26.65959 25.31934 1.000 17.19084 118 HIS D N 1
ATOM 6755 C CA . HIS D 1 118 ? 96.59317 26.94078 25.58610 1.000 22.41602 118 HIS D CA 1
ATOM 6756 C C . HIS D 1 118 ? 96.10217 27.96048 24.57782 1.000 21.57005 118 HIS D C 1
ATOM 6757 O O . HIS D 1 118 ? 96.62299 29.08088 24.51404 1.000 23.00715 118 HIS D O 1
ATOM 6764 N N . LEU D 1 119 ? 95.12469 27.55026 23.77049 1.000 23.85815 119 LEU D N 1
ATOM 6765 C CA . LEU D 1 119 ? 94.50719 28.45917 22.81570 1.000 20.71624 119 LEU D CA 1
ATOM 6766 C C . LEU D 1 119 ? 93.54163 29.40975 23.50841 1.000 21.30041 119 LEU D C 1
ATOM 6767 O O . LEU D 1 119 ? 93.36875 30.54674 23.06756 1.000 23.41663 119 LEU D O 1
ATOM 6772 N N . VAL D 1 120 ? 92.89326 28.94219 24.57115 1.000 19.63274 120 VAL D N 1
ATOM 6773 C CA . VAL D 1 120 ? 91.89374 29.69153 25.32576 1.000 21.78812 120 VAL D CA 1
ATOM 6774 C C . VAL D 1 120 ? 92.06320 29.33427 26.79966 1.000 22.71638 120 VAL D C 1
ATOM 6775 O O . VAL D 1 120 ? 92.18092 28.15320 27.14859 1.000 19.42663 120 VAL D O 1
ATOM 6779 N N . ARG D 1 121 ? 92.08680 30.35447 27.65262 1.000 19.65466 121 ARG D N 1
ATOM 6780 C CA . ARG D 1 121 ? 92.04653 30.20715 29.09942 1.000 23.75753 121 ARG D CA 1
ATOM 6781 C C . ARG D 1 121 ? 90.95793 31.13688 29.60263 1.000 26.05591 121 ARG D C 1
ATOM 6782 O O . ARG D 1 121 ? 90.90016 32.29479 29.17993 1.000 24.80397 121 ARG D O 1
ATOM 6790 N N . SER D 1 122 ? 90.07970 30.63077 30.47282 1.000 20.29714 122 SER D N 1
ATOM 6791 C CA . SER D 1 122 ? 88.96457 31.45236 30.93493 1.000 26.55456 122 SER D CA 1
ATOM 6792 C C . SER D 1 122 ? 89.46529 32.68580 31.67480 1.000 25.31949 122 SER D C 1
ATOM 6793 O O . SER D 1 122 ? 90.51842 32.67280 32.31230 1.000 27.42297 122 SER D O 1
ATOM 6796 N N . ARG D 1 123 ? 88.69038 33.76254 31.57978 1.000 32.38718 123 ARG D N 1
ATOM 6797 C CA . ARG D 1 123 ? 89.01190 35.02195 32.23912 1.000 37.47608 123 ARG D CA 1
ATOM 6798 C C . ARG D 1 123 ? 87.98951 35.40649 33.30209 1.000 51.31780 123 ARG D C 1
ATOM 6799 O O . ARG D 1 123 ? 88.02820 36.54026 33.79918 1.000 51.96729 123 ARG D O 1
ATOM 6807 N N . TYR D 1 124 ? 87.08091 34.49317 33.66236 1.000 51.04673 124 TYR D N 1
ATOM 6808 C CA . TYR D 1 124 ? 86.12784 34.74793 34.73652 1.000 55.25665 124 TYR D CA 1
ATOM 6809 C C . TYR D 1 124 ? 86.85627 35.09906 36.03020 1.000 54.86418 124 TYR D C 1
ATOM 6810 O O . TYR D 1 124 ? 87.76841 34.38567 36.46209 1.000 59.02239 124 TYR D O 1
ATOM 6819 N N . SER D 1 125 ? 86.44293 36.21411 36.64289 1.000 62.52317 125 SER D N 1
ATOM 6820 C CA . SER D 1 125 ? 87.15879 36.80234 37.77287 1.000 60.16940 125 SER D CA 1
ATOM 6821 C C . SER D 1 125 ? 86.83183 36.11088 39.09242 1.000 62.79533 125 SER D C 1
ATOM 6822 O O . SER D 1 125 ? 87.69269 36.04544 39.98364 1.000 62.52565 125 SER D O 1
ATOM 6825 N N . HIS D 1 126 ? 85.60484 35.58960 39.23582 1.000 61.80584 126 HIS D N 1
ATOM 6826 C CA . HIS D 1 126 ? 85.16123 34.92664 40.46649 1.000 58.97409 126 HIS D CA 1
ATOM 6827 C C . HIS D 1 126 ? 85.58330 33.45840 40.53614 1.000 54.73080 126 HIS D C 1
ATOM 6828 O O . HIS D 1 126 ? 84.83061 32.60832 41.02834 1.000 49.07697 126 HIS D O 1
ATOM 6830 N N . VAL D 1 127 ? 86.78217 33.14034 40.03385 1.000 52.23865 127 VAL D N 1
ATOM 6831 C CA . VAL D 1 127 ? 87.39763 31.84896 40.30981 1.000 48.26281 127 VAL D CA 1
ATOM 6832 C C . VAL D 1 127 ? 87.69893 31.74434 41.80874 1.000 47.50565 127 VAL D C 1
ATOM 6833 O O . VAL D 1 127 ? 87.91416 32.75516 42.50022 1.000 43.19198 127 VAL D O 1
ATOM 6837 N N . ALA D 1 128 ? 87.68067 30.50988 42.32453 1.000 46.63308 128 ALA D N 1
ATOM 6838 C CA . ALA D 1 128 ? 87.97840 30.26830 43.73455 1.000 47.42702 128 ALA D CA 1
ATOM 6839 C C . ALA D 1 128 ? 89.28509 30.94221 44.13477 1.000 39.64616 128 ALA D C 1
ATOM 6840 O O . ALA D 1 128 ? 90.24518 30.98770 43.36006 1.000 39.00756 128 ALA D O 1
ATOM 6842 N N . SER D 1 129 ? 89.30155 31.49464 45.34940 1.000 43.05228 129 SER D N 1
ATOM 6843 C CA . SER D 1 129 ? 90.47843 32.22122 45.82389 1.000 44.22212 129 SER D CA 1
ATOM 6844 C C . SER D 1 129 ? 91.70409 31.31490 45.87922 1.000 39.66778 129 SER D C 1
ATOM 6845 O O . SER D 1 129 ? 92.81484 31.71987 45.51219 1.000 43.19934 129 SER D O 1
ATOM 6848 N N . LEU D 1 130 ? 91.51156 30.08325 46.33777 1.000 34.34708 130 LEU D N 1
ATOM 6849 C CA . LEU D 1 130 ? 92.54430 29.06061 46.35057 1.000 41.73956 130 LEU D CA 1
ATOM 6850 C C . LEU D 1 130 ? 92.50992 28.34541 44.99588 1.000 41.26957 130 LEU D C 1
ATOM 6851 O O . LEU D 1 130 ? 91.88490 27.29186 44.81974 1.000 34.57563 130 LEU D O 1
ATOM 6856 N N . SER D 1 131 ? 93.16878 28.96666 44.01040 1.000 37.30960 131 SER D N 1
ATOM 6857 C CA . SER D 1 131 ? 93.27264 28.42637 42.65857 1.000 37.74308 131 SER D CA 1
ATOM 6858 C C . SER D 1 131 ? 94.68200 28.65874 42.13238 1.000 42.25643 131 SER D C 1
ATOM 6859 O O . SER D 1 131 ? 95.37200 29.58837 42.56345 1.000 39.52016 131 SER D O 1
ATOM 6862 N N . ILE D 1 132 ? 95.10691 27.81677 41.19069 1.000 37.75987 132 ILE D N 1
ATOM 6863 C CA . ILE D 1 132 ? 96.34790 28.04023 40.45785 1.000 39.84741 132 ILE D CA 1
ATOM 6864 C C . ILE D 1 132 ? 96.02864 28.05232 38.96132 1.000 39.44887 132 ILE D C 1
ATOM 6865 O O . ILE D 1 132 ? 95.42662 27.10673 38.43191 1.000 33.31901 132 ILE D O 1
ATOM 6870 N N . ARG D 1 133 ? 96.42302 29.11244 38.29386 1.000 34.63532 133 ARG D N 1
ATOM 6871 C CA . ARG D 1 133 ? 96.08471 29.19573 36.88313 1.000 34.09330 133 ARG D CA 1
ATOM 6872 C C . ARG D 1 133 ? 97.21457 28.62400 36.03698 1.000 31.69074 133 ARG D C 1
ATOM 6873 O O . ARG D 1 133 ? 98.37497 29.00279 36.22944 1.000 28.19631 133 ARG D O 1
ATOM 6881 N N . PRO D 1 134 ? 96.91950 27.72297 35.10440 1.000 30.98338 134 PRO D N 1
ATOM 6882 C CA . PRO D 1 134 ? 97.98145 27.19067 34.23919 1.000 29.49117 134 PRO D CA 1
ATOM 6883 C C . PRO D 1 134 ? 98.52783 28.27472 33.32390 1.000 22.34130 134 PRO D C 1
ATOM 6884 O O . PRO D 1 134 ? 97.81615 29.20937 32.93740 1.000 22.19469 134 PRO D O 1
ATOM 6888 N N . GLY D 1 135 ? 99.82409 28.16710 33.02821 1.000 25.62596 135 GLY D N 1
ATOM 6889 C CA . GLY D 1 135 ? 100.50396 29.12064 32.16155 1.000 28.72151 135 GLY D CA 1
ATOM 6890 C C . GLY D 1 135 ? 100.05357 28.98967 30.70596 1.000 23.34776 135 GLY D C 1
ATOM 6891 O O . GLY D 1 135 ? 99.19173 28.18188 30.35487 1.000 22.23584 135 GLY D O 1
ATOM 6892 N N . SER D 1 136 ? 100.66104 29.80623 29.83756 1.000 23.21599 136 SER D N 1
ATOM 6893 C CA . SER D 1 136 ? 100.27175 29.77440 28.42122 1.000 27.39941 136 SER D CA 1
ATOM 6894 C C . SER D 1 136 ? 100.68257 28.46059 27.75679 1.000 21.60728 136 SER D C 1
ATOM 6895 O O . SER D 1 136 ? 99.95603 27.93294 26.91124 1.000 21.07650 136 SER D O 1
ATOM 6898 N N . ARG D 1 137 ? 101.84188 27.92816 28.12914 1.000 22.13917 137 ARG D N 1
ATOM 6899 C CA . ARG D 1 137 ? 102.38152 26.68149 27.60696 1.000 26.45736 137 ARG D CA 1
ATOM 6900 C C . ARG D 1 137 ? 102.75573 25.80762 28.78334 1.000 21.22936 137 ARG D C 1
ATOM 6901 O O . ARG D 1 137 ? 103.27700 26.31538 29.77331 1.000 23.69595 137 ARG D O 1
ATOM 6909 N N . VAL D 1 138 ? 102.54438 24.49759 28.66393 1.000 23.45254 138 VAL D N 1
ATOM 6910 C CA . VAL D 1 138 ? 102.92388 23.57637 29.74121 1.000 23.57030 138 VAL D CA 1
ATOM 6911 C C . VAL D 1 138 ? 103.54618 22.32729 29.14567 1.000 25.05660 138 VAL D C 1
ATOM 6912 O O . VAL D 1 138 ? 103.30413 21.97558 27.97870 1.000 23.23577 138 VAL D O 1
ATOM 6916 N N . PRO D 1 139 ? 104.38996 21.63857 29.91818 1.000 25.44186 139 PRO D N 1
ATOM 6917 C CA . PRO D 1 139 ? 104.97480 20.38588 29.42248 1.000 24.76623 139 PRO D CA 1
ATOM 6918 C C . PRO D 1 139 ? 103.90743 19.31464 29.27509 1.000 25.02740 139 PRO D C 1
ATOM 6919 O O . PRO D 1 139 ? 102.82472 19.39294 29.85885 1.000 24.23875 139 PRO D O 1
ATOM 6931 N N . TYR D 1 141 ? 104.40106 15.69404 29.67997 1.000 28.46694 141 TYR D N 1
ATOM 6932 C CA . TYR D 1 141 ? 104.44524 14.40405 30.37125 1.000 30.61222 141 TYR D CA 1
ATOM 6933 C C . TYR D 1 141 ? 103.68809 14.44052 31.69611 1.000 31.37369 141 TYR D C 1
ATOM 6934 O O . TYR D 1 141 ? 103.16830 13.40644 32.13029 1.000 32.73764 141 TYR D O 1
ATOM 6943 N N . CYS D 1 142 ? 103.55319 15.62167 32.30830 1.000 30.65205 142 CYS D N 1
ATOM 6944 C CA . CYS D 1 142 ? 102.99753 15.76036 33.64767 1.000 31.52561 142 CYS D CA 1
ATOM 6945 C C . CYS D 1 142 ? 101.73525 16.62655 33.69920 1.000 31.00002 142 CYS D C 1
ATOM 6946 O O . CYS D 1 142 ? 101.43965 17.21025 34.74514 1.000 31.19886 142 CYS D O 1
ATOM 6949 N N . THR D 1 143 ? 100.98318 16.73680 32.60863 1.000 29.64305 143 THR D N 1
ATOM 6950 C CA . THR D 1 143 ? 99.76010 17.52917 32.60904 1.000 26.15257 143 THR D CA 1
ATOM 6951 C C . THR D 1 143 ? 98.60247 16.66426 32.14697 1.000 27.53933 143 THR D C 1
ATOM 6952 O O . THR D 1 143 ? 98.79466 15.67876 31.42610 1.000 28.89033 143 THR D O 1
ATOM 6956 N N . ALA D 1 144 ? 97.38476 17.05399 32.55067 1.000 25.48404 144 ALA D N 1
ATOM 6957 C CA . ALA D 1 144 ? 96.19295 16.38896 32.02002 1.000 26.95463 144 ALA D CA 1
ATOM 6958 C C . ALA D 1 144 ? 96.07099 16.59303 30.51364 1.000 23.88378 144 ALA D C 1
ATOM 6959 O O . ALA D 1 144 ? 95.82020 15.63775 29.76507 1.000 25.06819 144 ALA D O 1
ATOM 6961 N N . SER D 1 145 ? 96.20269 17.83954 30.04947 1.000 22.78628 145 SER D N 1
ATOM 6962 C CA . SER D 1 145 ? 96.17188 18.08298 28.60132 1.000 27.88493 145 SER D CA 1
ATOM 6963 C C . SER D 1 145 ? 97.30695 17.33610 27.89584 1.000 24.56948 145 SER D C 1
ATOM 6964 O O . SER D 1 145 ? 97.10036 16.73516 26.83170 1.000 22.13737 145 SER D O 1
ATOM 6967 N N . GLY D 1 146 ? 98.49984 17.32434 28.50202 1.000 25.25755 146 GLY D N 1
ATOM 6968 C CA . GLY D 1 146 ? 99.63276 16.64446 27.87920 1.000 26.86037 146 GLY D CA 1
ATOM 6969 C C . GLY D 1 146 ? 99.43759 15.14157 27.74060 1.000 25.34241 146 GLY D C 1
ATOM 6970 O O . GLY D 1 146 ? 99.73153 14.56229 26.69273 1.000 27.80827 146 GLY D O 1
ATOM 6971 N N . ARG D 1 147 ? 98.91423 14.49208 28.78424 1.000 26.36928 147 ARG D N 1
ATOM 6972 C CA . ARG D 1 147 ? 98.78227 13.03219 28.75669 1.000 24.82830 147 ARG D CA 1
ATOM 6973 C C . ARG D 1 147 ? 97.68511 12.59420 27.81240 1.000 28.09760 147 ARG D C 1
ATOM 6974 O O . ARG D 1 147 ? 97.81671 11.56828 27.12853 1.000 32.30886 147 ARG D O 1
ATOM 6982 N N . ILE D 1 148 ? 96.59883 13.36352 27.74847 1.000 26.53479 148 ILE D N 1
ATOM 6983 C CA . ILE D 1 148 ? 95.57960 13.09166 26.74957 1.000 24.88296 148 ILE D CA 1
ATOM 6984 C C . ILE D 1 148 ? 96.19310 13.15108 25.36659 1.000 28.46502 148 ILE D C 1
ATOM 6985 O O . ILE D 1 148 ? 95.92011 12.29690 24.51255 1.000 26.53436 148 ILE D O 1
ATOM 6990 N N . TRP D 1 149 ? 97.02329 14.16797 25.10787 1.000 25.77203 149 TRP D N 1
ATOM 6991 C CA . TRP D 1 149 ? 97.60000 14.25689 23.77098 1.000 26.24179 149 TRP D CA 1
ATOM 6992 C C . TRP D 1 149 ? 98.54792 13.08280 23.52862 1.000 26.76802 149 TRP D C 1
ATOM 6993 O O . TRP D 1 149 ? 98.43008 12.37551 22.51857 1.000 27.82662 149 TRP D O 1
ATOM 7004 N N . LEU D 1 150 ? 99.46504 12.84193 24.46994 1.000 27.49964 150 LEU D N 1
ATOM 7005 C CA . LEU D 1 150 ? 100.37247 11.69610 24.38521 1.000 31.50784 150 LEU D CA 1
ATOM 7006 C C . LEU D 1 150 ? 99.61803 10.38588 24.13689 1.000 34.16836 150 LEU D C 1
ATOM 7007 O O . LEU D 1 150 ? 100.00495 9.58303 23.27682 1.000 31.15056 150 LEU D O 1
ATOM 7012 N N . ALA D 1 151 ? 98.52193 10.16553 24.87475 1.000 33.33701 151 ALA D N 1
ATOM 7013 C CA . ALA D 1 151 ? 97.76467 8.91844 24.75808 1.000 31.14565 151 ALA D CA 1
ATOM 7014 C C . ALA D 1 151 ? 97.12196 8.76243 23.39441 1.000 34.16135 151 ALA D C 1
ATOM 7015 O O . ALA D 1 151 ? 96.93490 7.63165 22.92785 1.000 37.93962 151 ALA D O 1
ATOM 7017 N N . TRP D 1 152 ? 96.76045 9.86558 22.74138 1.000 28.04802 152 TRP D N 1
ATOM 7018 C CA . TRP D 1 152 ? 96.15738 9.76376 21.41742 1.000 31.48950 152 TRP D CA 1
ATOM 7019 C C . TRP D 1 152 ? 97.17680 9.76351 20.29336 1.000 29.38959 152 TRP D C 1
ATOM 7020 O O . TRP D 1 152 ? 96.78400 9.63922 19.12866 1.000 31.74226 152 TRP D O 1
ATOM 7031 N N . LEU D 1 153 ? 98.45945 9.93897 20.60047 1.000 32.76022 153 LEU D N 1
ATOM 7032 C CA . LEU D 1 153 ? 99.48947 9.91747 19.56835 1.000 33.47321 153 LEU D CA 1
ATOM 7033 C C . LEU D 1 153 ? 99.69800 8.50341 19.04306 1.000 36.41721 153 LEU D C 1
ATOM 7034 O O . LEU D 1 153 ? 99.46918 7.51384 19.74736 1.000 34.55940 153 LEU D O 1
ATOM 7039 N N . ASP D 1 154 ? 100.16742 8.41331 17.80204 1.000 39.63287 154 ASP D N 1
ATOM 7040 C CA . ASP D 1 154 ? 100.69713 7.14457 17.32173 1.000 46.17985 154 ASP D CA 1
ATOM 7041 C C . ASP D 1 154 ? 101.89202 6.73156 18.18203 1.000 41.80348 154 ASP D C 1
ATOM 7042 O O . ASP D 1 154 ? 102.58374 7.57129 18.76957 1.000 40.85979 154 ASP D O 1
ATOM 7047 N N . GLU D 1 155 ? 102.10187 5.41672 18.29003 1.000 44.81144 155 GLU D N 1
ATOM 7048 C CA . GLU D 1 155 ? 103.15441 4.88901 19.16066 1.000 43.05567 155 GLU D CA 1
ATOM 7049 C C . GLU D 1 155 ? 104.52820 5.45281 18.80363 1.000 40.69180 155 GLU D C 1
ATOM 7050 O O . GLU D 1 155 ? 105.33286 5.75723 19.69570 1.000 40.35616 155 GLU D O 1
ATOM 7056 N N . GLY D 1 156 ? 104.81172 5.60282 17.50428 1.000 42.28788 156 GLY D N 1
ATOM 7057 C CA . GLY D 1 156 ? 106.10880 6.12378 17.08760 1.000 44.61633 156 GLY D CA 1
ATOM 7058 C C . GLY D 1 156 ? 106.35076 7.55154 17.54560 1.000 42.01122 156 GLY D C 1
ATOM 7059 O O . GLY D 1 156 ? 107.40837 7.86629 18.10695 1.000 42.18108 156 GLY D O 1
ATOM 7060 N N . GLU D 1 157 ? 105.36876 8.43576 17.32114 1.000 41.50114 157 GLU D N 1
ATOM 7061 C CA . GLU D 1 157 ? 105.50163 9.82323 17.76605 1.000 41.18383 157 GLU D CA 1
ATOM 7062 C C . GLU D 1 157 ? 105.60179 9.90983 19.27707 1.000 35.76375 157 GLU D C 1
ATOM 7063 O O . GLU D 1 157 ? 106.37179 10.72003 19.81252 1.000 33.69742 157 GLU D O 1
ATOM 7069 N N . ARG D 1 158 ? 104.79415 9.11439 19.98319 1.000 39.45452 158 ARG D N 1
ATOM 7070 C CA . ARG D 1 158 ? 104.91263 9.04689 21.43546 1.000 36.70411 158 ARG D CA 1
ATOM 7071 C C . ARG D 1 158 ? 106.31726 8.60501 21.84095 1.000 36.78738 158 ARG D C 1
ATOM 7072 O O . ARG D 1 158 ? 106.96831 9.25575 22.66788 1.000 31.58731 158 ARG D O 1
ATOM 7080 N N . ASP D 1 159 ? 106.81031 7.50592 21.24743 1.000 31.26783 159 ASP D N 1
ATOM 7081 C CA . ASP D 1 159 ? 108.15929 7.04878 21.57478 1.000 39.07561 159 ASP D CA 1
ATOM 7082 C C . ASP D 1 159 ? 109.19827 8.13786 21.31215 1.000 33.72753 159 ASP D C 1
ATOM 7083 O O . ASP D 1 159 ? 110.07390 8.37842 22.15406 1.000 34.17553 159 ASP D O 1
ATOM 7088 N N . GLU D 1 160 ? 109.07030 8.85865 20.18881 1.000 33.88254 160 GLU D N 1
ATOM 7089 C CA . GLU D 1 160 ? 110.02073 9.92953 19.86861 1.000 31.13320 160 GLU D CA 1
ATOM 7090 C C . GLU D 1 160 ? 109.95953 11.06283 20.88565 1.000 34.83259 160 GLU D C 1
ATOM 7091 O O . GLU D 1 160 ? 110.98654 11.67805 21.19806 1.000 34.75683 160 GLU D O 1
ATOM 7097 N N . TYR D 1 161 ? 108.76036 11.37517 21.40245 1.000 33.40962 161 TYR D N 1
ATOM 7098 C CA . TYR D 1 161 ? 108.66375 12.41347 22.42621 1.000 30.56516 161 TYR D CA 1
ATOM 7099 C C . TYR D 1 161 ? 109.46923 12.04118 23.67083 1.000 34.45535 161 TYR D C 1
ATOM 7100 O O . TYR D 1 161 ? 110.19236 12.87868 24.23240 1.000 31.09890 161 TYR D O 1
ATOM 7109 N N . PHE D 1 162 ? 109.34274 10.79259 24.13103 1.000 34.11551 162 PHE D N 1
ATOM 7110 C CA . PHE D 1 162 ? 110.02832 10.40894 25.36181 1.000 33.49282 162 PHE D CA 1
ATOM 7111 C C . PHE D 1 162 ? 111.53808 10.30593 25.15669 1.000 37.02832 162 PHE D C 1
ATOM 7112 O O . PHE D 1 162 ? 112.30913 10.57551 26.08832 1.000 39.32713 162 PHE D O 1
ATOM 7120 N N . ALA D 1 163 ? 111.98518 9.95931 23.94843 1.000 37.40176 163 ALA D N 1
ATOM 7121 C CA . ALA D 1 163 ? 113.42600 9.92232 23.70840 1.000 38.24938 163 ALA D CA 1
ATOM 7122 C C . ALA D 1 163 ? 114.05157 11.30908 23.77714 1.000 40.17900 163 ALA D C 1
ATOM 7123 O O . ALA D 1 163 ? 115.26942 11.41541 23.93687 1.000 43.92113 163 ALA D O 1
ATOM 7125 N N . ARG D 1 164 ? 113.24178 12.36566 23.67615 1.000 43.35223 164 ARG D N 1
ATOM 7126 C CA . ARG D 1 164 ? 113.70186 13.74752 23.72151 1.000 40.50775 164 ARG D CA 1
ATOM 7127 C C . ARG D 1 164 ? 113.53814 14.40108 25.08403 1.000 44.72521 164 ARG D C 1
ATOM 7128 O O . ARG D 1 164 ? 114.26206 15.35577 25.38569 1.000 48.18092 164 ARG D O 1
ATOM 7136 N N . HIS D 1 165 ? 112.59968 13.94444 25.90600 1.000 45.25303 165 HIS D N 1
ATOM 7137 C CA . HIS D 1 165 ? 112.28591 14.63613 27.15855 1.000 46.35871 165 HIS D CA 1
ATOM 7138 C C . HIS D 1 165 ? 112.43635 13.72043 28.35542 1.000 49.97998 165 HIS D C 1
ATOM 7139 O O . HIS D 1 165 ? 111.57743 12.84547 28.57845 1.000 52.39956 165 HIS D O 1
ATOM 7146 N N . PRO D 1 166 ? 113.49676 13.87489 29.14236 1.000 55.23261 166 PRO D N 1
ATOM 7147 C CA . PRO D 1 166 ? 113.58221 13.14841 30.41243 1.000 54.06226 166 PRO D CA 1
ATOM 7148 C C . PRO D 1 166 ? 112.46965 13.59387 31.34632 1.000 53.41125 166 PRO D C 1
ATOM 7149 O O . PRO D 1 166 ? 112.05323 14.75609 31.33803 1.000 53.91915 166 PRO D O 1
ATOM 7153 N N . LEU D 1 167 ? 111.97467 12.64412 32.14452 1.000 53.52044 167 LEU D N 1
ATOM 7154 C CA . LEU D 1 167 ? 110.86601 12.89131 33.07191 1.000 49.08158 167 LEU D CA 1
ATOM 7155 C C . LEU D 1 167 ? 111.38759 13.59588 34.32509 1.000 48.57113 167 LEU D C 1
ATOM 7156 O O . LEU D 1 167 ? 111.40342 13.05306 35.43318 1.000 51.70175 167 LEU D O 1
ATOM 7161 N N . ARG D 1 168 ? 111.82343 14.83845 34.13050 1.000 46.49125 168 ARG D N 1
ATOM 7162 C CA . ARG D 1 168 ? 112.35316 15.62014 35.24008 1.000 47.36417 168 ARG D CA 1
ATOM 7163 C C . ARG D 1 168 ? 111.26046 15.87407 36.27566 1.000 51.10926 168 ARG D C 1
ATOM 7164 O O . ARG D 1 168 ? 110.11351 16.18621 35.93389 1.000 44.59878 168 ARG D O 1
ATOM 7172 N N . ALA D 1 169 ? 111.60890 15.69142 37.54677 1.000 50.73088 169 ALA D N 1
ATOM 7173 C CA . ALA D 1 169 ? 110.64930 15.83011 38.63641 1.000 48.45412 169 ALA D CA 1
ATOM 7174 C C . ALA D 1 169 ? 110.42534 17.31186 38.93579 1.000 48.67856 169 ALA D C 1
ATOM 7175 O O . ALA D 1 169 ? 111.38041 18.04445 39.21772 1.000 54.23850 169 ALA D O 1
ATOM 7177 N N . LEU D 1 170 ? 109.16890 17.75966 38.86006 1.000 49.00630 170 LEU D N 1
ATOM 7178 C CA . LEU D 1 170 ? 108.83729 19.16600 39.08435 1.000 45.78763 170 LEU D CA 1
ATOM 7179 C C . LEU D 1 170 ? 108.21326 19.42706 40.44928 1.000 46.62017 170 LEU D C 1
ATOM 7180 O O . LEU D 1 170 ? 108.32266 20.54727 40.96766 1.000 45.06341 170 LEU D O 1
ATOM 7185 N N . THR D 1 171 ? 107.53645 18.42539 41.01709 1.000 42.78091 171 THR D N 1
ATOM 7186 C CA . THR D 1 171 ? 107.06316 18.40566 42.39564 1.000 48.94252 171 THR D CA 1
ATOM 7187 C C . THR D 1 171 ? 107.54032 17.10517 43.03679 1.000 49.53832 171 THR D C 1
ATOM 7188 O O . THR D 1 171 ? 108.24909 16.32475 42.38337 1.000 47.70413 171 THR D O 1
ATOM 7192 N N . PRO D 1 172 ? 107.20121 16.84093 44.30831 1.000 48.84237 172 PRO D N 1
ATOM 7193 C CA . PRO D 1 172 ? 107.39597 15.48395 44.85493 1.000 47.91638 172 PRO D CA 1
ATOM 7194 C C . PRO D 1 172 ? 106.47402 14.42135 44.25558 1.000 50.06328 172 PRO D C 1
ATOM 7195 O O . PRO D 1 172 ? 106.64254 13.23406 44.57519 1.000 47.94978 172 PRO D O 1
ATOM 7199 N N . TYR D 1 173 ? 105.51431 14.79323 43.40821 1.000 44.50549 173 TYR D N 1
ATOM 7200 C CA . TYR D 1 173 ? 104.52698 13.84518 42.90346 1.000 45.35200 173 TYR D CA 1
ATOM 7201 C C . TYR D 1 173 ? 104.78759 13.38504 41.47556 1.000 43.84941 173 TYR D C 1
ATOM 7202 O O . TYR D 1 173 ? 104.18225 12.39632 41.03704 1.000 38.10963 173 TYR D O 1
ATOM 7211 N N . THR D 1 174 ? 105.65709 14.07221 40.74494 1.000 45.86523 174 THR D N 1
ATOM 7212 C CA . THR D 1 174 ? 105.81956 13.81215 39.32282 1.000 38.33908 174 THR D CA 1
ATOM 7213 C C . THR D 1 174 ? 106.31715 12.38884 39.08177 1.000 45.02595 174 THR D C 1
ATOM 7214 O O . THR D 1 174 ? 107.40384 12.01377 39.53434 1.000 46.58239 174 THR D O 1
ATOM 7218 N N . LEU D 1 175 ? 105.50842 11.58539 38.38824 1.000 41.16721 175 LEU D N 1
ATOM 7219 C CA . LEU D 1 175 ? 105.98114 10.29207 37.90419 1.000 44.70550 175 LEU D CA 1
ATOM 7220 C C . LEU D 1 175 ? 107.21786 10.48730 37.03252 1.000 49.37712 175 LEU D C 1
ATOM 7221 O O . LEU D 1 175 ? 107.13541 11.12302 35.97869 1.000 47.60724 175 LEU D O 1
ATOM 7226 N N . THR D 1 176 ? 108.37115 9.97100 37.46912 1.000 54.67398 176 THR D N 1
ATOM 7227 C CA . THR D 1 176 ? 109.62307 10.08869 36.72249 1.000 55.75819 176 THR D CA 1
ATOM 7228 C C . THR D 1 176 ? 110.01021 8.79733 36.01056 1.000 57.83821 176 THR D C 1
ATOM 7229 O O . THR D 1 176 ? 111.06642 8.74813 35.37022 1.000 59.15977 176 THR D O 1
ATOM 7233 N N . ASP D 1 177 ? 109.17887 7.76494 36.09241 1.000 52.31906 177 ASP D N 1
ATOM 7234 C CA . ASP D 1 177 ? 109.48055 6.45278 35.53998 1.000 56.13509 177 ASP D CA 1
ATOM 7235 C C . ASP D 1 177 ? 108.64364 6.21636 34.29248 1.000 55.35938 177 ASP D C 1
ATOM 7236 O O . ASP D 1 177 ? 107.41303 6.30613 34.34681 1.000 53.10072 177 ASP D O 1
ATOM 7241 N N . ARG D 1 178 ? 109.31002 5.89780 33.17726 1.000 56.05014 178 ARG D N 1
ATOM 7242 C CA . ARG D 1 178 ? 108.59960 5.70222 31.91363 1.000 54.12649 178 ARG D CA 1
ATOM 7243 C C . ARG D 1 178 ? 107.46413 4.69046 32.05641 1.000 54.21624 178 ARG D C 1
ATOM 7244 O O . ARG D 1 178 ? 106.33058 4.94692 31.63030 1.000 51.22870 178 ARG D O 1
ATOM 7252 N N . ALA D 1 179 ? 107.74479 3.53596 32.67035 1.000 52.78810 179 ALA D N 1
ATOM 7253 C CA . ALA D 1 179 ? 106.71003 2.51338 32.80419 1.000 52.18547 179 ALA D CA 1
ATOM 7254 C C . ALA D 1 179 ? 105.56896 2.98631 33.69603 1.000 51.24019 179 ALA D C 1
ATOM 7255 O O . ALA D 1 179 ? 104.41748 2.57590 33.49852 1.000 46.69272 179 ALA D O 1
ATOM 7257 N N . GLN D 1 180 ? 105.86778 3.85599 34.66836 1.000 54.53015 180 GLN D N 1
ATOM 7258 C CA . GLN D 1 180 ? 104.82913 4.39877 35.54235 1.000 52.38708 180 GLN D CA 1
ATOM 7259 C C . GLN D 1 180 ? 103.77860 5.15416 34.73734 1.000 53.13340 180 GLN D C 1
ATOM 7260 O O . GLN D 1 180 ? 102.57049 4.95198 34.91781 1.000 53.60978 180 GLN D O 1
ATOM 7266 N N . LEU D 1 181 ? 104.21559 6.02051 33.82985 1.000 46.10894 181 LEU D N 1
ATOM 7267 C CA . LEU D 1 181 ? 103.24579 6.83867 33.12800 1.000 49.26786 181 LEU D CA 1
ATOM 7268 C C . LEU D 1 181 ? 102.78131 6.21444 31.81869 1.000 45.75636 181 LEU D C 1
ATOM 7269 O O . LEU D 1 181 ? 101.75370 6.64634 31.28331 1.000 46.80790 181 LEU D O 1
ATOM 7274 N N . ASP D 1 182 ? 103.47794 5.19006 31.31027 1.000 45.80913 182 ASP D N 1
ATOM 7275 C CA . ASP D 1 182 ? 102.84372 4.30077 30.33953 1.000 45.63337 182 ASP D CA 1
ATOM 7276 C C . ASP D 1 182 ? 101.50820 3.80049 30.86820 1.000 46.12040 182 ASP D C 1
ATOM 7277 O O . ASP D 1 182 ? 100.53459 3.68743 30.11427 1.000 45.46260 182 ASP D O 1
ATOM 7282 N N . ALA D 1 183 ? 101.44128 3.51462 32.17581 1.000 48.60964 183 ALA D N 1
ATOM 7283 C CA . ALA D 1 183 ? 100.19760 3.03280 32.77481 1.000 50.09697 183 ALA D CA 1
ATOM 7284 C C . ALA D 1 183 ? 99.13012 4.12288 32.79668 1.000 41.81371 183 ALA D C 1
ATOM 7285 O O . ALA D 1 183 ? 97.96606 3.86079 32.47434 1.000 40.41731 183 ALA D O 1
ATOM 7287 N N . GLU D 1 184 ? 99.50799 5.35064 33.16729 1.000 45.56054 184 GLU D N 1
ATOM 7288 C CA . GLU D 1 184 ? 98.58086 6.47739 33.08116 1.000 45.40511 184 GLU D CA 1
ATOM 7289 C C . GLU D 1 184 ? 98.00604 6.60904 31.67528 1.000 42.74743 184 GLU D C 1
ATOM 7290 O O . GLU D 1 184 ? 96.78678 6.68496 31.48994 1.000 38.61061 184 GLU D O 1
ATOM 7296 N N . LEU D 1 185 ? 98.87956 6.62342 30.66757 1.000 40.32947 185 LEU D N 1
ATOM 7297 C CA . LEU D 1 185 ? 98.43012 6.90004 29.30956 1.000 43.12148 185 LEU D CA 1
ATOM 7298 C C . LEU D 1 185 ? 97.42964 5.85937 28.82614 1.000 43.10053 185 LEU D C 1
ATOM 7299 O O . LEU D 1 185 ? 96.48638 6.18972 28.09923 1.000 36.40020 185 LEU D O 1
ATOM 7304 N N . GLN D 1 186 ? 97.61797 4.59238 29.21189 1.000 44.82546 186 GLN D N 1
ATOM 7305 C CA . GLN D 1 186 ? 96.69703 3.55297 28.75597 1.000 41.73861 186 GLN D CA 1
ATOM 7306 C C . GLN D 1 186 ? 95.31585 3.72608 29.37673 1.000 41.25854 186 GLN D C 1
ATOM 7307 O O . GLN D 1 186 ? 94.30009 3.48556 28.70897 1.000 41.46212 186 GLN D O 1
ATOM 7313 N N . ARG D 1 187 ? 95.25982 4.12100 30.65929 1.000 39.04504 187 ARG D N 1
ATOM 7314 C CA . ARG D 1 187 ? 93.97961 4.43826 31.29376 1.000 45.68780 187 ARG D CA 1
ATOM 7315 C C . ARG D 1 187 ? 93.25918 5.54811 30.54139 1.000 46.39575 187 ARG D C 1
ATOM 7316 O O . ARG D 1 187 ? 92.04825 5.46906 30.29332 1.000 40.56121 187 ARG D O 1
ATOM 7324 N N . VAL D 1 188 ? 94.00335 6.60175 30.18700 1.000 41.49476 188 VAL D N 1
ATOM 7325 C CA . VAL D 1 188 ? 93.42005 7.79055 29.57594 1.000 39.25486 188 VAL D CA 1
ATOM 7326 C C . VAL D 1 188 ? 92.63929 7.40564 28.33178 1.000 42.91709 188 VAL D C 1
ATOM 7327 O O . VAL D 1 188 ? 91.46818 7.76607 28.16514 1.000 43.55271 188 VAL D O 1
ATOM 7331 N N . LYS D 1 189 ? 93.27547 6.64021 27.44862 1.000 46.72141 189 LYS D N 1
ATOM 7332 C CA . LYS D 1 189 ? 92.62859 6.26591 26.19858 1.000 45.24400 189 LYS D CA 1
ATOM 7333 C C . LYS D 1 189 ? 91.42483 5.36326 26.43773 1.000 45.19340 189 LYS D C 1
ATOM 7334 O O . LYS D 1 189 ? 90.47186 5.38075 25.64970 1.000 47.57888 189 LYS D O 1
ATOM 7340 N N . GLY D 1 190 ? 91.44563 4.57887 27.51402 1.000 45.22970 190 GLY D N 1
ATOM 7341 C CA . GLY D 1 190 ? 90.31813 3.73701 27.86538 1.000 48.18769 190 GLY D CA 1
ATOM 7342 C C . GLY D 1 190 ? 89.17488 4.45014 28.56659 1.000 47.99572 190 GLY D C 1
ATOM 7343 O O . GLY D 1 190 ? 88.00806 4.21395 28.23681 1.000 50.05568 190 GLY D O 1
ATOM 7344 N N . GLN D 1 191 ? 89.48612 5.32206 29.53651 1.000 45.02243 191 GLN D N 1
ATOM 7345 C CA . GLN D 1 191 ? 88.42779 6.02514 30.26705 1.000 46.90669 191 GLN D CA 1
ATOM 7346 C C . GLN D 1 191 ? 87.73042 7.06179 29.39475 1.000 43.49281 191 GLN D C 1
ATOM 7347 O O . GLN D 1 191 ? 86.50061 7.18969 29.43645 1.000 48.52289 191 GLN D O 1
ATOM 7353 N N . GLY D 1 192 ? 88.50120 7.83268 28.62997 1.000 43.34962 192 GLY D N 1
ATOM 7354 C CA . GLY D 1 192 ? 87.99368 9.02652 27.98303 1.000 39.88639 192 GLY D CA 1
ATOM 7355 C C . GLY D 1 192 ? 88.13802 10.29561 28.79619 1.000 35.19721 192 GLY D C 1
ATOM 7356 O O . GLY D 1 192 ? 87.46661 11.28823 28.49078 1.000 35.36777 192 GLY D O 1
ATOM 7357 N N . PHE D 1 193 ? 88.95511 10.27681 29.84727 1.000 33.37756 193 PHE D N 1
ATOM 7358 C CA . PHE D 1 193 ? 89.26584 11.45244 30.64560 1.000 32.55489 193 PHE D CA 1
ATOM 7359 C C . PHE D 1 193 ? 90.59396 11.19970 31.34560 1.000 36.17555 193 PHE D C 1
ATOM 7360 O O . PHE D 1 193 ? 91.12682 10.08657 31.32008 1.000 36.65339 193 PHE D O 1
ATOM 7368 N N . CYS D 1 194 ? 91.13083 12.25557 31.96383 1.000 30.96763 194 CYS D N 1
ATOM 7369 C CA . CYS D 1 194 ? 92.40440 12.18492 32.66753 1.000 33.55738 194 CYS D CA 1
ATOM 7370 C C . CYS D 1 194 ? 92.38982 13.15070 33.84187 1.000 28.62346 194 CYS D C 1
ATOM 7371 O O . CYS D 1 194 ? 91.91579 14.28277 33.71668 1.000 29.18657 194 CYS D O 1
ATOM 7374 N N . ILE D 1 195 ? 92.90552 12.69202 34.97738 1.000 30.18984 195 ILE D N 1
ATOM 7375 C CA . ILE D 1 195 ? 93.07161 13.51608 36.16711 1.000 32.03342 195 ILE D CA 1
ATOM 7376 C C . ILE D 1 195 ? 94.53488 13.44893 36.55228 1.000 31.76715 195 ILE D C 1
ATOM 7377 O O . ILE D 1 195 ? 95.10242 12.35846 36.67778 1.000 33.88780 195 ILE D O 1
ATOM 7382 N N . VAL D 1 196 ? 95.15838 14.60127 36.69998 1.000 29.54872 196 VAL D N 1
ATOM 7383 C CA . VAL D 1 196 ? 96.54162 14.66591 37.12757 1.000 33.45647 196 VAL D CA 1
ATOM 7384 C C . VAL D 1 196 ? 96.53253 15.26874 38.51905 1.000 31.48290 196 VAL D C 1
ATOM 7385 O O . VAL D 1 196 ? 95.94544 16.33393 38.73921 1.000 30.18006 196 VAL D O 1
ATOM 7389 N N . ASP D 1 197 ? 97.14990 14.56484 39.45431 1.000 31.45875 197 ASP D N 1
ATOM 7390 C CA . ASP D 1 197 ? 97.17010 14.94359 40.86367 1.000 37.36272 197 ASP D CA 1
ATOM 7391 C C . ASP D 1 197 ? 98.53626 15.54231 41.17266 1.000 35.82983 197 ASP D C 1
ATOM 7392 O O . ASP D 1 197 ? 99.47738 14.82679 41.52110 1.000 40.86798 197 ASP D O 1
ATOM 7397 N N . GLN D 1 198 ? 98.64350 16.86737 41.02030 1.000 32.10514 198 GLN D N 1
ATOM 7398 C CA . GLN D 1 198 ? 99.77403 17.65856 41.52995 1.000 31.23806 198 GLN D CA 1
ATOM 7399 C C . GLN D 1 198 ? 101.14437 17.20656 40.99091 1.000 40.95502 198 GLN D C 1
ATOM 7400 O O . GLN D 1 198 ? 102.17828 17.41487 41.64057 1.000 40.48511 198 GLN D O 1
ATOM 7406 N N . GLU D 1 199 ? 101.20072 16.59776 39.80437 1.000 35.81579 199 GLU D N 1
ATOM 7407 C CA . GLU D 1 199 ? 102.50925 16.23932 39.26365 1.000 35.45349 199 GLU D CA 1
ATOM 7408 C C . GLU D 1 199 ? 103.21925 17.41494 38.60767 1.000 33.00857 199 GLU D C 1
ATOM 7409 O O . GLU D 1 199 ? 104.45011 17.38486 38.48322 1.000 37.12786 199 GLU D O 1
ATOM 7415 N N . TYR D 1 200 ? 102.48860 18.44995 38.19092 1.000 32.27626 200 TYR D N 1
ATOM 7416 C CA . TYR D 1 200 ? 103.10481 19.60621 37.54344 1.000 34.12220 200 TYR D CA 1
ATOM 7417 C C . TYR D 1 200 ? 103.34582 20.76090 38.49666 1.000 31.79250 200 TYR D C 1
ATOM 7418 O O . TYR D 1 200 ? 104.40020 21.40004 38.42922 1.000 33.86102 200 TYR D O 1
ATOM 7427 N N . GLU D 1 201 ? 102.37960 21.06819 39.35454 1.000 31.12029 201 GLU D N 1
ATOM 7428 C CA . GLU D 1 201 ? 102.52847 22.11062 40.36285 1.000 31.45615 201 GLU D CA 1
ATOM 7429 C C . GLU D 1 201 ? 101.85334 21.64818 41.65229 1.000 35.20977 201 GLU D C 1
ATOM 7430 O O . GLU D 1 201 ? 100.81104 20.97935 41.62611 1.000 28.30174 201 GLU D O 1
ATOM 7436 N N . ILE D 1 202 ? 102.46823 21.99744 42.77958 1.000 34.35231 202 ILE D N 1
ATOM 7437 C CA . ILE D 1 202 ? 101.98588 21.54213 44.07697 1.000 37.88336 202 ILE D CA 1
ATOM 7438 C C . ILE D 1 202 ? 100.61743 22.15712 44.35752 1.000 34.08137 202 ILE D C 1
ATOM 7439 O O . ILE D 1 202 ? 100.43951 23.38280 44.29995 1.000 35.47901 202 ILE D O 1
ATOM 7444 N N . GLY D 1 203 ? 99.64172 21.30586 44.67025 1.000 31.45502 203 GLY D N 1
ATOM 7445 C CA . GLY D 1 203 ? 98.29316 21.74382 44.91697 1.000 35.35861 203 GLY D CA 1
ATOM 7446 C C . GLY D 1 203 ? 97.39246 21.76838 43.69566 1.000 37.38052 203 GLY D C 1
ATOM 7447 O O . GLY D 1 203 ? 96.15817 21.79517 43.84943 1.000 32.61253 203 GLY D O 1
ATOM 7456 N N . ARG D 1 205 ? 95.32828 20.37444 40.86204 1.000 24.78479 205 ARG D N 1
ATOM 7457 C CA . ARG D 1 205 ? 94.67731 19.17620 40.36219 1.000 28.54731 205 ARG D CA 1
ATOM 7458 C C . ARG D 1 205 ? 93.92173 19.54972 39.09780 1.000 27.45665 205 ARG D C 1
ATOM 7459 O O . ARG D 1 205 ? 93.26905 20.59434 39.04718 1.000 28.13566 205 ARG D O 1
ATOM 7467 N N . VAL D 1 206 ? 94.03811 18.71306 38.06978 1.000 29.94178 206 VAL D N 1
ATOM 7468 C CA . VAL D 1 206 ? 93.48973 19.02287 36.75967 1.000 27.59331 206 VAL D CA 1
ATOM 7469 C C . VAL D 1 206 ? 92.74191 17.80800 36.24353 1.000 31.43254 206 VAL D C 1
ATOM 7470 O O . VAL D 1 206 ? 93.26140 16.68574 36.27613 1.000 31.78039 206 VAL D O 1
ATOM 7474 N N . LEU D 1 207 ? 91.52080 18.03190 35.77384 1.000 28.44905 207 LEU D N 1
ATOM 7475 C CA . LEU D 1 207 ? 90.76588 17.03436 35.03479 1.000 30.36253 207 LEU D CA 1
ATOM 7476 C C . LEU D 1 207 ? 90.63922 17.50549 33.59289 1.000 26.54463 207 LEU D C 1
ATOM 7477 O O . LEU D 1 207 ? 90.41391 18.69248 33.34569 1.000 25.87575 207 LEU D O 1
ATOM 7482 N N . GLY D 1 208 ? 90.79831 16.58896 32.65048 1.000 26.07560 208 GLY D N 1
ATOM 7483 C CA . GLY D 1 208 ? 90.71659 16.93812 31.24721 1.000 23.73618 208 GLY D CA 1
ATOM 7484 C C . GLY D 1 208 ? 89.98858 15.87271 30.46070 1.000 28.36086 208 GLY D C 1
ATOM 7485 O O . GLY D 1 208 ? 89.95992 14.69672 30.83495 1.000 26.73221 208 GLY D O 1
ATOM 7486 N N . VAL D 1 209 ? 89.39879 16.30111 29.35121 1.000 27.64255 209 VAL D N 1
ATOM 7487 C CA . VAL D 1 209 ? 88.79097 15.37478 28.40156 1.000 32.87811 209 VAL D CA 1
ATOM 7488 C C . VAL D 1 209 ? 89.29128 15.73394 27.00650 1.000 31.98595 209 VAL D C 1
ATOM 7489 O O . VAL D 1 209 ? 89.65316 16.89731 26.76653 1.000 29.70865 209 VAL D O 1
ATOM 7493 N N . PRO D 1 210 ? 89.33288 14.78494 26.06920 1.000 32.33119 210 PRO D N 1
ATOM 7494 C CA . PRO D 1 210 ? 89.64332 15.13294 24.67769 1.000 30.27844 210 PRO D CA 1
ATOM 7495 C C . PRO D 1 210 ? 88.47450 15.82637 24.00171 1.000 31.35023 210 PRO D C 1
ATOM 7496 O O . PRO D 1 210 ? 87.30739 15.60248 24.33356 1.000 32.68152 210 PRO D O 1
ATOM 7500 N N . LEU D 1 211 ? 88.79886 16.67204 23.02962 1.000 30.55611 211 LEU D N 1
ATOM 7501 C CA . LEU D 1 211 ? 87.82227 17.22971 22.09659 1.000 25.22740 211 LEU D CA 1
ATOM 7502 C C . LEU D 1 211 ? 88.14286 16.63479 20.72607 1.000 36.19377 211 LEU D C 1
ATOM 7503 O O . LEU D 1 211 ? 89.21062 16.90557 20.17010 1.000 33.50657 211 LEU D O 1
ATOM 7508 N N . LEU D 1 212 ? 87.23226 15.82097 20.18668 1.000 34.84683 212 LEU D N 1
ATOM 7509 C CA . LEU D 1 212 ? 87.52453 14.98780 19.02849 1.000 38.00638 212 LEU D CA 1
ATOM 7510 C C . LEU D 1 212 ? 86.95004 15.57963 17.75014 1.000 40.44925 212 LEU D C 1
ATOM 7511 O O . LEU D 1 212 ? 85.96927 16.32020 17.77020 1.000 46.34570 212 LEU D O 1
ATOM 7516 N N . GLY D 1 213 ? 87.57708 15.22686 16.62575 1.000 47.86670 213 GLY D N 1
ATOM 7517 C CA . GLY D 1 213 ? 87.16378 15.69988 15.31949 1.000 52.75695 213 GLY D CA 1
ATOM 7518 C C . GLY D 1 213 ? 86.12086 14.80384 14.67171 1.000 56.82180 213 GLY D C 1
ATOM 7519 O O . GLY D 1 213 ? 85.51660 13.93564 15.30569 1.000 57.75260 213 GLY D O 1
ATOM 7520 N N . ARG D 1 214 ? 85.90927 15.02842 13.36765 1.000 63.29007 214 ARG D N 1
ATOM 7521 C CA . ARG D 1 214 ? 84.82422 14.32569 12.68347 1.000 66.36205 214 ARG D CA 1
ATOM 7522 C C . ARG D 1 214 ? 85.13075 12.84445 12.48704 1.000 66.08449 214 ARG D C 1
ATOM 7523 O O . ARG D 1 214 ? 84.20294 12.02517 12.44251 1.000 70.09705 214 ARG D O 1
ATOM 7531 N N . ALA D 1 215 ? 86.40888 12.47701 12.37406 1.000 64.17884 215 ALA D N 1
ATOM 7532 C CA . ALA D 1 215 ? 86.81063 11.08122 12.22563 1.000 65.38997 215 ALA D CA 1
ATOM 7533 C C . ALA D 1 215 ? 87.42190 10.52343 13.50872 1.000 56.38777 215 ALA D C 1
ATOM 7534 O O . ALA D 1 215 ? 88.24386 9.60471 13.46225 1.000 57.42885 215 ALA D O 1
ATOM 7536 N N . GLY D 1 216 ? 87.03873 11.07855 14.65821 1.000 55.81319 216 GLY D N 1
ATOM 7537 C CA . GLY D 1 216 ? 87.59651 10.64702 15.92485 1.000 54.95462 216 GLY D CA 1
ATOM 7538 C C . GLY D 1 216 ? 89.00415 11.11679 16.22544 1.000 45.47144 216 GLY D C 1
ATOM 7539 O O . GLY D 1 216 ? 89.64675 10.55923 17.11688 1.000 46.41070 216 GLY D O 1
ATOM 7540 N N . GLN D 1 217 ? 89.50776 12.12794 15.52231 1.000 45.42759 217 GLN D N 1
ATOM 7541 C CA . GLN D 1 217 ? 90.87863 12.58265 15.71944 1.000 43.47051 217 GLN D CA 1
ATOM 7542 C C . GLN D 1 217 ? 90.92351 13.69364 16.76373 1.000 39.35719 217 GLN D C 1
ATOM 7543 O O . GLN D 1 217 ? 90.01907 14.53069 16.83428 1.000 37.68503 217 GLN D O 1
ATOM 7549 N N . LEU D 1 218 ? 91.96269 13.66562 17.60486 1.000 38.84235 218 LEU D N 1
ATOM 7550 C CA . LEU D 1 218 ? 92.10467 14.64145 18.68380 1.000 29.44146 218 LEU D CA 1
ATOM 7551 C C . LEU D 1 218 ? 92.39153 16.02191 18.11173 1.000 31.48144 218 LEU D C 1
ATOM 7552 O O . LEU D 1 218 ? 93.37288 16.20578 17.39045 1.000 31.53531 218 LEU D O 1
ATOM 7557 N N . LYS D 1 219 ? 91.53778 16.99390 18.42357 1.000 30.47393 219 LYS D N 1
ATOM 7558 C CA . LYS D 1 219 ? 91.74585 18.36847 17.97575 1.000 33.75071 219 LYS D CA 1
ATOM 7559 C C . LYS D 1 219 ? 92.23604 19.29134 19.09136 1.000 28.92391 219 LYS D C 1
ATOM 7560 O O . LYS D 1 219 ? 93.03996 20.19939 18.84527 1.000 27.42300 219 LYS D O 1
ATOM 7566 N N . ALA D 1 220 ? 91.77794 19.06898 20.31322 1.000 27.21718 220 ALA D N 1
ATOM 7567 C CA . ALA D 1 220 ? 92.15795 19.89246 21.45418 1.000 27.05496 220 ALA D CA 1
ATOM 7568 C C . ALA D 1 220 ? 91.76953 19.14340 22.72070 1.000 25.15403 220 ALA D C 1
ATOM 7569 O O . ALA D 1 220 ? 91.07309 18.12973 22.67946 1.000 21.90344 220 ALA D O 1
ATOM 7571 N N . THR D 1 221 ? 92.22241 19.66591 23.85032 1.000 22.03696 221 THR D N 1
ATOM 7572 C CA . THR D 1 221 ? 91.87081 19.15066 25.15796 1.000 21.98548 221 THR D CA 1
ATOM 7573 C C . THR D 1 221 ? 91.15193 20.25240 25.92088 1.000 23.87005 221 THR D C 1
ATOM 7574 O O . THR D 1 221 ? 91.35156 21.44069 25.64762 1.000 24.20075 221 THR D O 1
ATOM 7578 N N . LEU D 1 222 ? 90.31718 19.85140 26.87464 1.000 18.06025 222 LEU D N 1
ATOM 7579 C CA . LEU D 1 222 ? 89.52790 20.77822 27.67783 1.000 20.41994 222 LEU D CA 1
ATOM 7580 C C . LEU D 1 222 ? 89.73989 20.40018 29.13170 1.000 23.23985 222 LEU D C 1
ATOM 7581 O O . LEU D 1 222 ? 89.47191 19.25876 29.51796 1.000 24.57730 222 LEU D O 1
ATOM 7586 N N . THR D 1 223 ? 90.24361 21.33651 29.93145 1.000 19.56566 223 THR D N 1
ATOM 7587 C CA . THR D 1 223 ? 90.57948 21.01413 31.30167 1.000 21.39520 223 THR D CA 1
ATOM 7588 C C . THR D 1 223 ? 89.94261 21.99802 32.26755 1.000 22.83246 223 THR D C 1
ATOM 7589 O O . THR D 1 223 ? 89.72085 23.17606 31.96831 1.000 19.74046 223 THR D O 1
ATOM 7593 N N . ILE D 1 224 ? 89.65933 21.47914 33.44552 1.000 24.39011 224 ILE D N 1
ATOM 7594 C CA . ILE D 1 224 ? 89.29612 22.27170 34.60191 1.000 25.15488 224 ILE D CA 1
ATOM 7595 C C . ILE D 1 224 ? 90.43504 22.11285 35.59126 1.000 24.71617 224 ILE D C 1
ATOM 7596 O O . ILE D 1 224 ? 90.85485 20.98756 35.87710 1.000 27.41299 224 ILE D O 1
ATOM 7601 N N . THR D 1 225 ? 90.96772 23.22366 36.06611 1.000 20.10960 225 THR D N 1
ATOM 7602 C CA . THR D 1 225 ? 92.05284 23.20741 37.02455 1.000 28.62922 225 THR D CA 1
ATOM 7603 C C . THR D 1 225 ? 91.48713 23.61101 38.37403 1.000 31.74440 225 THR D C 1
ATOM 7604 O O . THR D 1 225 ? 90.77721 24.61335 38.47227 1.000 29.27947 225 THR D O 1
ATOM 7608 N N . THR D 1 226 ? 91.76719 22.81338 39.39545 1.000 30.99641 226 THR D N 1
ATOM 7609 C CA . THR D 1 226 ? 91.22645 23.05640 40.71872 1.000 28.37229 226 THR D CA 1
ATOM 7610 C C . THR D 1 226 ? 92.34503 22.81343 41.72122 1.000 36.48999 226 THR D C 1
ATOM 7611 O O . THR D 1 226 ? 93.50502 22.59045 41.34625 1.000 34.54607 226 THR D O 1
ATOM 7615 N N . HIS D 1 227 ? 92.00048 22.87185 43.00412 1.000 30.72277 227 HIS D N 1
ATOM 7616 C CA . HIS D 1 227 ? 92.98688 22.89386 44.07350 1.000 37.41564 227 HIS D CA 1
ATOM 7617 C C . HIS D 1 227 ? 92.77206 21.70047 44.98673 1.000 34.10314 227 HIS D C 1
ATOM 7618 O O . HIS D 1 227 ? 91.64959 21.46668 45.45230 1.000 38.20328 227 HIS D O 1
ATOM 7625 N N . ALA D 1 228 ? 93.84499 20.94543 45.23488 1.000 31.65438 228 ALA D N 1
ATOM 7626 C CA . ALA D 1 228 ? 93.73780 19.78118 46.10873 1.000 35.27244 228 ALA D CA 1
ATOM 7627 C C . ALA D 1 228 ? 93.34248 20.16844 47.53225 1.000 34.89540 228 ALA D C 1
ATOM 7628 O O . ALA D 1 228 ? 92.91554 19.29987 48.30078 1.000 32.41535 228 ALA D O 1
ATOM 7630 N N . SER D 1 229 ? 93.46386 21.45339 47.89474 1.000 32.39111 229 SER D N 1
ATOM 7631 C CA . SER D 1 229 ? 93.00280 21.92716 49.19084 1.000 34.77935 229 SER D CA 1
ATOM 7632 C C . SER D 1 229 ? 91.49057 22.14409 49.24835 1.000 38.43156 229 SER D C 1
ATOM 7633 O O . SER D 1 229 ? 90.95223 22.28217 50.35189 1.000 33.42444 229 SER D O 1
ATOM 7636 N N . ARG D 1 230 ? 90.79166 22.16774 48.10638 1.000 33.36301 230 ARG D N 1
ATOM 7637 C CA . ARG D 1 230 ? 89.33705 22.26328 48.09240 1.000 28.75954 230 ARG D CA 1
ATOM 7638 C C . ARG D 1 230 ? 88.62707 21.01478 47.58776 1.000 37.44412 230 ARG D C 1
ATOM 7639 O O . ARG D 1 230 ? 87.48449 20.77549 47.99082 1.000 41.46580 230 ARG D O 1
ATOM 7647 N N . LEU D 1 231 ? 89.24961 20.20676 46.73111 1.000 34.80366 231 LEU D N 1
ATOM 7648 C CA . LEU D 1 231 ? 88.55112 19.06636 46.14645 1.000 38.51313 231 LEU D CA 1
ATOM 7649 C C . LEU D 1 231 ? 89.48875 17.87196 46.01801 1.000 38.97320 231 LEU D C 1
ATOM 7650 O O . LEU D 1 231 ? 90.68709 18.01716 45.75871 1.000 41.17539 231 LEU D O 1
ATOM 7655 N N . SER D 1 232 ? 88.92553 16.68791 46.19982 1.000 36.90441 232 SER D N 1
ATOM 7656 C CA . SER D 1 232 ? 89.65744 15.43878 46.09066 1.000 41.65566 232 SER D CA 1
ATOM 7657 C C . SER D 1 232 ? 89.51306 14.85611 44.68749 1.000 37.20182 232 SER D C 1
ATOM 7658 O O . SER D 1 232 ? 88.74949 15.34429 43.85403 1.000 37.71251 232 SER D O 1
ATOM 7661 N N . ILE D 1 233 ? 90.25582 13.78052 44.44067 1.000 39.86563 233 ILE D N 1
ATOM 7662 C CA . ILE D 1 233 ? 90.20921 13.12810 43.13421 1.000 41.57430 233 ILE D CA 1
ATOM 7663 C C . ILE D 1 233 ? 88.81363 12.58192 42.84747 1.000 44.15229 233 ILE D C 1
ATOM 7664 O O . ILE D 1 233 ? 88.31639 12.66443 41.71573 1.000 42.11173 233 ILE D O 1
ATOM 7669 N N . ASP D 1 234 ? 88.15955 12.01761 43.86405 1.000 42.41732 234 ASP D N 1
ATOM 7670 C CA . ASP D 1 234 ? 86.79969 11.51870 43.68733 1.000 42.58915 234 ASP D CA 1
ATOM 7671 C C . ASP D 1 234 ? 85.80722 12.66088 43.50286 1.000 44.22508 234 ASP D C 1
ATOM 7672 O O . ASP D 1 234 ? 84.89138 12.56541 42.67144 1.000 42.04780 234 ASP D O 1
ATOM 7677 N N . GLU D 1 235 ? 85.96907 13.74836 44.26412 1.000 34.44325 235 GLU D N 1
ATOM 7678 C CA . GLU D 1 235 ? 85.05768 14.87902 44.12446 1.000 41.94374 235 GLU D CA 1
ATOM 7679 C C . GLU D 1 235 ? 85.14044 15.48698 42.72994 1.000 39.29929 235 GLU D C 1
ATOM 7680 O O . GLU D 1 235 ? 84.10738 15.79815 42.12337 1.000 31.64473 235 GLU D O 1
ATOM 7686 N N . ILE D 1 236 ? 86.36708 15.67507 42.21533 1.000 36.87239 236 ILE D N 1
ATOM 7687 C CA . ILE D 1 236 ? 86.54366 16.27425 40.89308 1.000 29.40106 236 ILE D CA 1
ATOM 7688 C C . ILE D 1 236 ? 85.80663 15.44831 39.85868 1.000 33.17779 236 ILE D C 1
ATOM 7689 O O . ILE D 1 236 ? 85.05597 15.97661 39.02947 1.000 35.30566 236 ILE D O 1
ATOM 7694 N N . ARG D 1 237 ? 85.98435 14.12875 39.92391 1.000 36.02490 237 ARG D N 1
ATOM 7695 C CA . ARG D 1 237 ? 85.28621 13.22867 39.01542 1.000 38.08278 237 ARG D CA 1
ATOM 7696 C C . ARG D 1 237 ? 83.77545 13.43730 39.09192 1.000 38.21582 237 ARG D C 1
ATOM 7697 O O . ARG D 1 237 ? 83.11398 13.63714 38.06560 1.000 33.85056 237 ARG D O 1
ATOM 7705 N N . LEU D 1 238 ? 83.21831 13.44660 40.30808 1.000 37.83565 238 LEU D N 1
ATOM 7706 C CA . LEU D 1 238 ? 81.76199 13.51960 40.47317 1.000 38.34046 238 LEU D CA 1
ATOM 7707 C C . LEU D 1 238 ? 81.22871 14.91344 40.17542 1.000 35.28364 238 LEU D C 1
ATOM 7708 O O . LEU D 1 238 ? 80.18222 15.06013 39.53560 1.000 39.14684 238 LEU D O 1
ATOM 7713 N N . ARG D 1 239 ? 81.91443 15.94566 40.65703 1.000 33.26563 239 ARG D N 1
ATOM 7714 C CA . ARG D 1 239 ? 81.43997 17.31307 40.47923 1.000 35.48593 239 ARG D CA 1
ATOM 7715 C C . ARG D 1 239 ? 81.63865 17.80740 39.04571 1.000 35.29470 239 ARG D C 1
ATOM 7716 O O . ARG D 1 239 ? 80.73483 18.42236 38.47250 1.000 32.52811 239 ARG D O 1
ATOM 7724 N N . TYR D 1 240 ? 82.79212 17.52049 38.43415 1.000 29.61205 240 TYR D N 1
ATOM 7725 C CA . TYR D 1 240 ? 83.19240 18.21440 37.21545 1.000 30.97748 240 TYR D CA 1
ATOM 7726 C C . TYR D 1 240 ? 83.16303 17.36248 35.94373 1.000 32.11441 240 TYR D C 1
ATOM 7727 O O . TYR D 1 240 ? 82.91463 17.90738 34.86581 1.000 32.30044 240 TYR D O 1
ATOM 7736 N N . LEU D 1 241 ? 83.41216 16.05468 36.01803 1.000 31.50288 241 LEU D N 1
ATOM 7737 C CA . LEU D 1 241 ? 83.39355 15.25835 34.79433 1.000 27.49564 241 LEU D CA 1
ATOM 7738 C C . LEU D 1 241 ? 82.07008 15.34653 34.04667 1.000 31.38482 241 LEU D C 1
ATOM 7739 O O . LEU D 1 241 ? 82.11075 15.47452 32.80664 1.000 30.05611 241 LEU D O 1
ATOM 7744 N N . PRO D 1 242 ? 80.88837 15.31993 34.69566 1.000 31.03929 242 PRO D N 1
ATOM 7745 C CA . PRO D 1 242 ? 79.65043 15.49461 33.90899 1.000 29.33148 242 PRO D CA 1
ATOM 7746 C C . PRO D 1 242 ? 79.63201 16.78150 33.09904 1.000 29.62707 242 PRO D C 1
ATOM 7747 O O . PRO D 1 242 ? 79.25125 16.74500 31.91958 1.000 29.15133 242 PRO D O 1
ATOM 7751 N N . THR D 1 243 ? 80.07006 17.90773 33.68406 1.000 25.68519 243 THR D N 1
ATOM 7752 C CA . THR D 1 243 ? 80.13066 19.16582 32.94136 1.000 29.13954 243 THR D CA 1
ATOM 7753 C C . THR D 1 243 ? 81.01600 19.04766 31.69788 1.000 27.63869 243 THR D C 1
ATOM 7754 O O . THR D 1 243 ? 80.66302 19.56934 30.63557 1.000 26.68392 243 THR D O 1
ATOM 7758 N N . LEU D 1 244 ? 82.17005 18.36933 31.81154 1.000 29.36895 244 LEU D N 1
ATOM 7759 C CA . LEU D 1 244 ? 83.08161 18.24329 30.66759 1.000 29.14131 244 LEU D CA 1
ATOM 7760 C C . LEU D 1 244 ? 82.50934 17.33535 29.58159 1.000 28.90385 244 LEU D C 1
ATOM 7761 O O . LEU D 1 244 ? 82.62588 17.63492 28.38551 1.000 30.48972 244 LEU D O 1
ATOM 7766 N N . TYR D 1 245 ? 81.89083 16.21904 29.97307 1.000 30.81941 245 TYR D N 1
ATOM 7767 C CA . TYR D 1 245 ? 81.20926 15.38439 28.99432 1.000 29.08406 245 TYR D CA 1
ATOM 7768 C C . TYR D 1 245 ? 80.13776 16.17873 28.26893 1.000 35.37132 245 TYR D C 1
ATOM 7769 O O . TYR D 1 245 ? 79.97733 16.05714 27.04463 1.000 34.68896 245 TYR D O 1
ATOM 7778 N N . GLU D 1 246 ? 79.40369 17.01340 29.01378 1.000 32.37403 246 GLU D N 1
ATOM 7779 C CA . GLU D 1 246 ? 78.36016 17.84207 28.42296 1.000 29.76037 246 GLU D CA 1
ATOM 7780 C C . GLU D 1 246 ? 78.95342 18.88349 27.49050 1.000 32.23237 246 GLU D C 1
ATOM 7781 O O . GLU D 1 246 ? 78.35884 19.21210 26.45458 1.000 32.84010 246 GLU D O 1
ATOM 7787 N N . ALA D 1 247 ? 80.12071 19.42495 27.84682 1.000 29.03504 247 ALA D N 1
ATOM 7788 C CA . ALA D 1 247 ? 80.79253 20.33529 26.93301 1.000 32.96497 247 ALA D CA 1
ATOM 7789 C C . ALA D 1 247 ? 81.22061 19.59685 25.66572 1.000 32.91925 247 ALA D C 1
ATOM 7790 O O . ALA D 1 247 ? 81.03268 20.10071 24.55139 1.000 30.51164 247 ALA D O 1
ATOM 7792 N N . GLN D 1 248 ? 81.78044 18.39396 25.82421 1.000 29.34724 248 GLN D N 1
ATOM 7793 C CA . GLN D 1 248 ? 82.15093 17.56037 24.68014 1.000 38.79310 248 GLN D CA 1
ATOM 7794 C C . GLN D 1 248 ? 80.98072 17.38806 23.72060 1.000 41.53566 248 GLN D C 1
ATOM 7795 O O . GLN D 1 248 ? 81.07768 17.70814 22.52835 1.000 45.08970 248 GLN D O 1
ATOM 7801 N N . ALA D 1 249 ? 79.84795 16.89693 24.24565 1.000 40.79328 249 ALA D N 1
ATOM 7802 C CA . ALA D 1 249 ? 78.69248 16.59045 23.41086 1.000 32.03600 249 ALA D CA 1
ATOM 7803 C C . ALA D 1 249 ? 78.17734 17.82705 22.70051 1.000 38.58032 249 ALA D C 1
ATOM 7804 O O . ALA D 1 249 ? 77.83893 17.77464 21.51369 1.000 49.59901 249 ALA D O 1
ATOM 7806 N N . LEU D 1 250 ? 78.10651 18.95192 23.40886 1.000 35.90062 250 LEU D N 1
ATOM 7807 C CA . LEU D 1 250 ? 77.57297 20.16917 22.80958 1.000 40.51282 250 LEU D CA 1
ATOM 7808 C C . LEU D 1 250 ? 78.44723 20.66024 21.65863 1.000 43.90817 250 LEU D C 1
ATOM 7809 O O . LEU D 1 250 ? 77.95093 21.31555 20.73373 1.000 48.13149 250 LEU D O 1
ATOM 7814 N N . LEU D 1 251 ? 79.73862 20.34021 21.68452 1.000 42.52317 251 LEU D N 1
ATOM 7815 C CA . LEU D 1 251 ? 80.67812 20.85965 20.69125 1.000 53.15441 251 LEU D CA 1
ATOM 7816 C C . LEU D 1 251 ? 80.76745 19.87823 19.52577 1.000 60.04917 251 LEU D C 1
ATOM 7817 O O . LEU D 1 251 ? 81.68951 19.06547 19.42046 1.000 55.46787 251 LEU D O 1
ATOM 7822 N N . ARG D 1 252 ? 79.75443 19.94521 18.64964 1.000 65.85889 252 ARG D N 1
ATOM 7823 C CA . ARG D 1 252 ? 79.78477 19.35736 17.31011 1.000 63.60671 252 ARG D CA 1
ATOM 7824 C C . ARG D 1 252 ? 80.12848 20.35873 16.20353 1.000 62.59486 252 ARG D C 1
ATOM 7825 O O . ARG D 1 252 ? 79.99401 20.00252 15.02522 1.000 63.43331 252 ARG D O 1
ATOM 7833 N N . PRO D 1 253 ? 80.54567 21.60693 16.49736 1.000 61.66981 253 PRO D N 1
ATOM 7834 C CA . PRO D 1 253 ? 81.29065 22.35417 15.47370 1.000 60.02761 253 PRO D CA 1
ATOM 7835 C C . PRO D 1 253 ? 82.59281 21.69107 15.10757 1.000 53.52596 253 PRO D C 1
ATOM 7836 O O . PRO D 1 253 ? 83.09071 21.92969 14.00417 1.000 59.59362 253 PRO D O 1
ATOM 7840 N N . VAL D 1 254 ? 83.14912 20.84953 15.98653 1.000 50.47453 254 VAL D N 1
ATOM 7841 C CA . VAL D 1 254 ? 84.42990 20.21688 15.70012 1.000 61.98003 254 VAL D CA 1
ATOM 7842 C C . VAL D 1 254 ? 84.30231 19.14228 14.62154 1.000 58.09806 254 VAL D C 1
ATOM 7843 O O . VAL D 1 254 ? 85.31747 18.72750 14.05474 1.000 62.43002 254 VAL D O 1
ATOM 7847 N N . LEU D 1 255 ? 83.08627 18.68691 14.31897 1.000 57.61837 255 LEU D N 1
ATOM 7848 C CA . LEU D 1 255 ? 82.85685 17.67873 13.27681 1.000 65.71450 255 LEU D CA 1
ATOM 7849 C C . LEU D 1 255 ? 83.27240 18.17634 11.87951 1.000 64.63785 255 LEU D C 1
ATOM 7850 O O . LEU D 1 255 ? 82.73807 19.16327 11.35867 1.000 60.31526 255 LEU D O 1
#

Organism: Pseudomonas putida (strain ATCC 47054 / DSM 6125 / CFBP 8728 / NCIMB 11950 / KT2440) (NCBI:txid160488)

InterPro domains:
  IPR005471 Transcription regulator IclR, N-terminal [PF09339] (15-64)
  IPR005471 Transcription regulator IclR, N-terminal [PS51077] (12-72)
  IPR005471 Transcription regulator IclR, N-terminal [SM00346] (12-100)
  IPR012794 Beta-ketoadipate transcriptional regulator, PcaR/PcaU/PobR [TIGR02431] (9-255)
  IPR014757 Transcription regulator IclR, C-terminal [PF01614] (79-244)
  IPR014757 Transcription regulator IclR, C-terminal [PS51078] (73-256)
  IPR029016 GAF-like domain superfamily [G3DSA:3.30.450.40] (80-256)
  IPR036388 Winged helix-like DNA-binding domain superfamily [G3DSA:1.10.10.10] (6-79)
  IPR036390 Winged helix DNA-binding domain superfamily [SSF46785] (14-83)
  IPR050707 HTH-type Transcriptional Regulators in Metabolic Pathways [PTHR30136] (8-251)